Protein 2QAE (pdb70)

Solvent-accessible surface area: 34274 Å² total; per-residue (Å²): 111,84,5,44,0,0,0,8,9,0,11,19,5,0,12,0,0,0,0,8,0,18,43,52,65,28,92,2,0,0,1,14,98,108,37,23,0,0,5,43,8,6,28,40,18,25,0,2,7,18,9,2,7,45,3,0,41,17,37,32,24,2,62,57,36,4,64,87,8,0,1,60,36,3,128,52,1,80,31,50,23,66,95,2,17,97,14,18,95,124,9,15,128,37,19,10,38,31,6,72,126,12,4,148,107,25,168,11,56,47,31,102,1,68,5,22,1,54,72,21,77,17,0,85,3,65,12,103,111,57,116,108,63,93,4,106,9,120,58,0,0,0,11,30,19,14,58,40,46,80,24,121,93,3,76,44,56,75,161,12,0,0,2,15,55,8,0,7,61,19,103,138,45,4,164,42,1,6,0,8,9,0,27,62,70,0,0,6,4,0,0,0,1,10,16,20,60,5,125,4,19,0,2,21,136,17,107,50,2,7,65,116,18,4,106,43,0,4,96,33,1,35,41,10,0,47,137,42,9,158,8,129,44,39,50,63,8,86,8,58,14,24,77,56,71,54,112,25,0,30,0,74,1,64,82,198,128,98,84,33,93,0,37,4,0,0,2,18,68,34,54,97,3,46,19,40,49,4,21,3,122,121,21,113,7,38,77,41,187,174,15,21,0,96,21,26,111,99,3,68,10,65,34,105,43,0,29,0,0,4,29,0,4,59,64,44,58,77,54,17,6,2,7,8,18,0,0,18,3,0,0,5,28,27,33,72,94,122,7,142,19,54,65,51,5,18,0,42,15,5,17,0,45,5,7,2,0,11,1,28,78,5,28,65,78,1,130,191,95,66,49,52,50,81,59,0,82,2,22,0,81,20,3,14,38,0,43,2,15,21,38,61,63,19,19,0,0,0,0,0,32,120,75,90,29,127,7,25,0,1,2,0,0,0,36,28,0,0,7,4,1,2,5,1,0,1,2,33,60,70,35,0,21,0,62,55,2,3,112,0,7,4,3,22,2,0,5,1,8,0,4,9,4,0,0,6,31,6,54,41,127,11,1,29,110,110,82,5,43,0,0,0,9,10,0,10,18,5,0,12,0,0,0,0,8,0,19,45,52,64,28,94,2,0,0,2,14,98,107,35,25,0,0,4,45,7,5,29,40,18,24,0,2,7,18,9,2,7,48,3,0,41,17,39,30,24,2,63,59,36,4,65,87,10,0,1,60,36,3,129,51,1,80,30,50,23,67,96,2,16,98,15,17,94,124,8,14,125,37,22,10,39,31,6,70,125,11,4,151,107,25,168,11,57,47,32,102,1,68,5,21,2,55,72,19,77,17,0,85,4,66,12,102,111,56,116,106,63,93,3,105,10,120,58,0,0,0,10,31,20,14,57,41,46,80,23,121,93,3,76,43,56,74,162,12,0,0,2,15,55,8,0,8,61,20,102,138,44,4,165,43,1,5,0,7,10,0,27,62,69,0,0,5,5,0,0,1,1,10,16,22,58,6,124,3,19,0,2,20,139,17,108,52,3,7,66,117,19,4,106,43,0,4,96,32,0,34,42,10,0,49,134,41,8,158,7,133,45,40,51,62,7,86,9,59,15,25,76,54,73,56,110,24,0,31,0,74,1,64,82,200,126,98,83,34,93,2,36,3,0,0,2,19,69,35,53,96,4,46,21,38,50,3,21,3,121,123,21,112,7,38,77,41,186,176,17,21,0,95,21,27,112,100,4,68,11,65,33,104,44,0,28,0,0,3,29,0,4,62,64,44,60,77,54,16,6,2,7,9,17,0,0,18,2,0,0,6,28,28,33,71,93,125,7,142,20,55,65,50,7,19,0,41,15,4,16,0,45,5,6,2,0,11,2,29,76,5,27,65,78,2,130,190,96,67,49,52,51,79,57,1,82,2,23,0,82,20,3,15,36,0,43,2,15,22,38,59,66,19,17,0,0,0,0,0,32,120,75,91,28,128,7,26,0,1,3,0,0,0,35,27,0,0,7,4,1,1,6,1,0,1,1,32,62,71,36,0,20,0,63,57,1,3,112,0,8,4,2,22,2,0,6,2,9,0,4,8,4,0,0,6,32,6,54,40,126,10,1,28,111

Secondary structure (DSSP, 8-state):
--EEEEEE--SHHHHHHHHHHHHTT--EEEEESSSSSSHHHHHHSHHHHHHHHHHHHHHHHHHHTHHHHTEE-GGG-EE-HHHHHHHHHHHHHHHHHHHHHHHHHHT-EEEEEEEEEEETTEEEEEETTS-EEEEEEEEEEE---EEEPPBTTB---SSSEE-HHHHHT-SS--SEEEEE--SHHHHHHHHHHHHTT-EEEEE-SSSSSSTTS-HHHHHHHHHHIIIII--EEE-S-EEEEEEE-SSSEEEEEE--EEEEEESEEEE-S-EEE--TTS-HHHHT--B-TTSPBP--TTSB-SSTTEEE-GGGBSSS-S-HHHHHHHHHHHHHHHTT------TTS--EEE-SSSEEEEEE--HHHHHHTT--EEEEEEEGGG-HHHHHTT----EEEEEEETTT-BEEEEEEEETTHHHHHHHHHHHHHTT-BHHHHHTS---SS-THHHHHHHHHHHHS--S--/--EEEEEE--SHHHHHHHHHHHHTT--EEEEESSSSSSHHHHHHSHHHHHHHHHHHHHHHHHHHTHHHHTEE-GGG-EE-HHHHHHHHHHHHHHHHHHHHHHHHHHT-EEEEEEEEEEETTEEEEEETTS-EEEEEEEEEEE---EEEPPBTTB---SSSEE-HHHHHT-SS--SEEEEE--SHHHHHHHHHHHHTT-EEEEE-SSSSSSTTS-HHHHHHHHHHIIIII--EEE-S-EEEEEEE-SSSEEEEEE--EEEEEESEEEE-S-EEE--TTS-HHHHT--B-TTSPBP--TTSB-SSTTEEE-GGGBSSS-S-HHHHHHHHHHHHHHHTT------TTS--EEE-SSSEEEEEE--HHHHHHTT--EEEEEEEGGG-HHHHHTT----EEEEEEETTT-BEEEEEEEETTHHHHHHHHHHHHHTT-BHHHHHTS---SS-THHHHHHHHHHHHS--S--

CATH classification: 3.50.50.60 (+2 more: 3.50.50.60, 3.30.390.30)

Structure (mmCIF, N/CA/C/O backbone):
data_2QAE
#
_entry.id   2QAE
#
_cell.length_a   60.7
_cell.length_b   104.9
_cell.length_c   147.4
_cell.angle_alpha   90
_cell.angle_beta   90
_cell.angle_gamma   90
#
_symmetry.space_group_name_H-M   'P 21 21 21'
#
loop_
_entity.id
_entity.type
_entity.pdbx_description
1 polymer 'Dihydrolipoyl dehydrogenase'
2 non-polymer 'FLAVIN-ADENINE DINUCLEOTIDE'
3 water water
#
loop_
_atom_site.group_PDB
_atom_site.id
_atom_site.type_symbol
_atom_site.label_atom_id
_atom_site.label_alt_id
_atom_site.label_comp_id
_atom_site.label_asym_id
_atom_site.label_entity_id
_atom_site.label_seq_id
_atom_site.pdbx_PDB_ins_code
_atom_site.Cartn_x
_atom_site.Cartn_y
_atom_site.Cartn_z
_atom_site.occupancy
_atom_site.B_iso_or_equiv
_atom_site.auth_seq_id
_atom_site.auth_comp_id
_atom_site.auth_asym_id
_atom_site.auth_atom_id
_atom_site.pdbx_PDB_model_num
ATOM 1 N N . ASN A 1 1 ? -41.612 25.476 96.925 1.00 58.51 1 ASN A N 1
ATOM 2 C CA . ASN A 1 1 ? -42.561 24.564 96.202 1.00 56.19 1 ASN A CA 1
ATOM 3 C C . ASN A 1 1 ? -42.056 23.100 96.030 1.00 53.19 1 ASN A C 1
ATOM 4 O O . ASN A 1 1 ? -42.825 22.171 96.269 1.00 53.59 1 ASN A O 1
ATOM 9 N N . PRO A 1 2 ? -40.772 22.862 95.659 1.00 49.85 2 PRO A N 1
ATOM 10 C CA . PRO A 1 2 ? -39.608 23.704 95.340 1.00 46.39 2 PRO A CA 1
ATOM 11 C C . PRO A 1 2 ? -39.377 23.733 93.826 1.00 42.67 2 PRO A C 1
ATOM 12 O O . PRO A 1 2 ? -39.813 22.824 93.101 1.00 40.44 2 PRO A O 1
ATOM 16 N N . TYR A 1 3 ? -38.684 24.757 93.345 1.00 37.49 3 TYR A N 1
ATOM 17 C CA . TYR A 1 3 ? -38.428 24.854 91.909 1.00 34.11 3 TYR A CA 1
ATOM 18 C C . TYR A 1 3 ? -36.994 24.577 91.558 1.00 31.67 3 TYR A C 1
ATOM 19 O O . TYR A 1 3 ? -36.106 24.705 92.405 1.00 30.45 3 TYR A O 1
ATOM 28 N N . ASP A 1 4 ? -36.786 24.207 90.299 1.00 29.71 4 ASP A N 1
ATOM 29 C CA . ASP A 1 4 ? -35.451 23.986 89.775 1.00 29.81 4 ASP A CA 1
ATOM 30 C C . ASP A 1 4 ? -34.894 25.383 89.412 1.00 28.65 4 ASP A C 1
ATOM 31 O O . ASP A 1 4 ? -33.724 25.679 89.654 1.00 27.13 4 ASP A O 1
ATOM 36 N N . VAL A 1 5 ? -35.764 26.233 88.849 1.00 27.43 5 VAL A N 1
ATOM 37 C CA . VAL A 1 5 ? -35.332 27.571 88.418 1.00 26.05 5 VAL A CA 1
ATOM 38 C C . VAL A 1 5 ? -36.396 28.607 88.666 1.00 26.41 5 VAL A C 1
ATOM 39 O O . VAL A 1 5 ? -37.585 28.362 88.398 1.00 27.42 5 VAL A O 1
ATOM 43 N N . VAL A 1 6 ? -35.997 29.767 89.181 1.00 24.73 6 VAL A N 1
ATOM 44 C CA . VAL A 1 6 ? -36.957 30.843 89.349 1.00 24.26 6 VAL A CA 1
ATOM 45 C C . VAL A 1 6 ? -36.388 32.015 88.538 1.00 23.29 6 VAL A C 1
ATOM 46 O O . VAL A 1 6 ? -35.228 32.360 88.674 1.00 24.82 6 VAL A O 1
ATOM 50 N N . VAL A 1 7 ? -37.213 32.594 87.682 1.00 21.37 7 VAL A N 1
ATOM 51 C CA . VAL A 1 7 ? -36.768 33.719 86.858 1.00 19.53 7 VAL A CA 1
ATOM 52 C C . VAL A 1 7 ? -37.488 34.953 87.352 1.00 18.96 7 VAL A C 1
ATOM 53 O O . VAL A 1 7 ? -38.729 34.940 87.445 1.00 19.44 7 VAL A O 1
ATOM 57 N N . ILE A 1 8 ? -36.737 36.009 87.692 1.00 18.38 8 ILE A N 1
ATOM 58 C CA . ILE A 1 8 ? -37.358 37.247 88.158 1.00 18.71 8 ILE A CA 1
ATOM 59 C C . ILE A 1 8 ? -37.325 38.245 86.996 1.00 19.42 8 ILE A C 1
ATOM 60 O O . ILE A 1 8 ? -36.264 38.705 86.581 1.00 18.56 8 ILE A O 1
ATOM 65 N N . GLY A 1 9 ? -38.503 38.510 86.426 1.00 19.81 9 GLY A N 1
ATOM 66 C CA . GLY A 1 9 ? -38.608 39.417 85.291 1.00 18.89 9 GLY A CA 1
ATOM 67 C C . GLY A 1 9 ? -39.187 38.660 84.123 1.00 19.37 9 GLY A C 1
ATOM 68 O O . GLY A 1 9 ? -38.742 37.569 83.802 1.00 19.54 9 GLY A O 1
ATOM 69 N N . GLY A 1 10 ? -40.213 39.219 83.485 1.00 20.11 10 GLY A N 1
ATOM 70 C CA . GLY A 1 10 ? -40.840 38.533 82.365 1.00 18.56 10 GLY A CA 1
ATOM 71 C C . GLY A 1 10 ? -40.635 39.186 81.012 1.00 18.65 10 GLY A C 1
ATOM 72 O O . GLY A 1 10 ? -41.478 39.023 80.111 1.00 19.28 10 GLY A O 1
ATOM 73 N N . GLY A 1 11 ? -39.549 39.959 80.866 1.00 18.48 11 GLY A N 1
ATOM 74 C CA . GLY A 1 11 ? -39.282 40.614 79.598 1.00 18.56 11 GLY A CA 1
ATOM 75 C C . GLY A 1 11 ? -38.677 39.608 78.627 1.00 20.54 11 GLY A C 1
ATOM 76 O O . GLY A 1 11 ? -38.682 38.400 78.926 1.00 24.12 11 GLY A O 1
ATOM 77 N N . PRO A 1 12 ? -38.180 40.040 77.461 1.00 20.04 12 PRO A N 1
ATOM 78 C CA . PRO A 1 12 ? -37.575 39.149 76.448 1.00 20.26 12 PRO A CA 1
ATOM 79 C C . PRO A 1 12 ? -36.560 38.174 77.065 1.00 21.29 12 PRO A C 1
ATOM 80 O O . PRO A 1 12 ? -36.454 36.993 76.665 1.00 19.84 12 PRO A O 1
ATOM 84 N N . GLY A 1 13 ? -35.788 38.688 78.006 1.00 19.35 13 GLY A N 1
ATOM 85 C CA . GLY A 1 13 ? -34.812 37.833 78.650 1.00 19.96 13 GLY A CA 1
ATOM 86 C C . GLY A 1 13 ? -35.496 36.777 79.515 1.00 20.66 13 GLY A C 1
ATOM 87 O O . GLY A 1 13 ? -35.341 35.584 79.273 1.00 20.43 13 GLY A O 1
ATOM 88 N N . GLY A 1 14 ? -36.272 37.214 80.500 1.00 19.67 14 GLY A N 1
ATOM 89 C CA . GLY A 1 14 ? -36.921 36.248 81.390 1.00 20.66 14 GLY A CA 1
ATOM 90 C C . GLY A 1 14 ? -37.974 35.323 80.811 1.00 21.12 14 GLY A C 1
ATOM 91 O O . GLY A 1 14 ? -38.010 34.099 81.137 1.00 23.11 14 GLY A O 1
ATOM 92 N N . TYR A 1 15 ? -38.867 35.843 79.961 1.00 20.24 15 TYR A N 1
ATOM 93 C CA . TYR A 1 15 ? -39.907 34.949 79.459 1.00 20.98 15 TYR A CA 1
ATOM 94 C C . TYR A 1 15 ? -39.302 33.901 78.519 1.00 22.71 15 TYR A C 1
ATOM 95 O O . TYR A 1 15 ? -39.747 32.747 78.511 1.00 22.81 15 TYR A O 1
ATOM 104 N N . VAL A 1 16 ? -38.242 34.250 77.778 1.00 22.12 16 VAL A N 1
ATOM 105 C CA . VAL A 1 16 ? -37.603 33.241 76.912 1.00 21.32 16 VAL A CA 1
ATOM 106 C C . VAL A 1 16 ? -36.782 32.249 77.756 1.00 23.91 16 VAL A C 1
ATOM 107 O O . VAL A 1 16 ? -36.714 31.019 77.462 1.00 23.33 16 VAL A O 1
ATOM 111 N N . ALA A 1 17 ? -36.109 32.758 78.788 1.00 21.91 17 ALA A N 1
ATOM 112 C CA . ALA A 1 17 ? -35.321 31.845 79.631 1.00 22.07 17 ALA A CA 1
ATOM 113 C C . ALA A 1 17 ? -36.294 30.841 80.302 1.00 22.86 17 ALA A C 1
ATOM 114 O O . ALA A 1 17 ? -35.949 29.656 80.462 1.00 22.84 17 ALA A O 1
ATOM 116 N N . SER A 1 18 ? -37.480 31.328 80.702 1.00 20.94 18 SER A N 1
ATOM 117 C CA . SER A 1 18 ? -38.505 30.523 81.369 1.00 22.71 18 SER A CA 1
ATOM 118 C C . SER A 1 18 ? -39.043 29.406 80.474 1.00 24.36 18 SER A C 1
ATOM 119 O O . SER A 1 18 ? -39.161 28.253 80.906 1.00 24.47 18 SER A O 1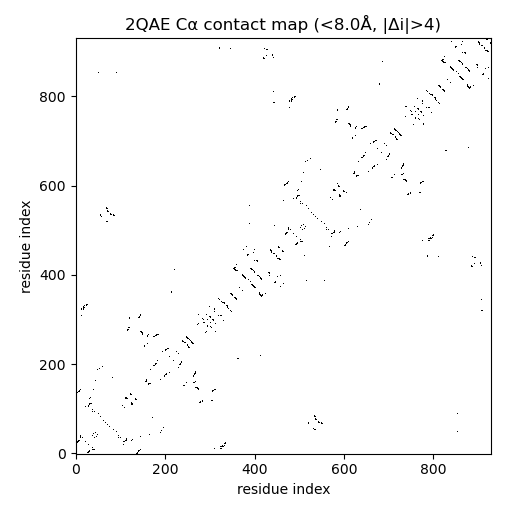
ATOM 122 N N . ILE A 1 19 ? -39.372 29.757 79.231 1.00 23.04 19 ILE A N 1
ATOM 123 C CA . ILE A 1 19 ? -39.877 28.779 78.303 1.00 22.29 19 ILE A CA 1
ATOM 124 C C . ILE A 1 19 ? -38.817 27.772 77.954 1.00 23.70 19 ILE A C 1
ATOM 125 O O . ILE A 1 19 ? -39.099 26.540 77.924 1.00 26.85 19 ILE A O 1
ATOM 130 N N . LYS A 1 20 ? -37.603 28.240 77.684 1.00 22.93 20 LYS A N 1
ATOM 131 C CA . LYS A 1 20 ? -36.546 27.326 77.311 1.00 24.61 20 LYS A CA 1
ATOM 132 C C . LYS A 1 20 ? -36.191 26.346 78.452 1.00 26.43 20 LYS A C 1
ATOM 133 O O . LYS A 1 20 ? -35.982 25.147 78.197 1.00 26.06 20 LYS A O 1
ATOM 139 N N . ALA A 1 21 ? -36.120 26.857 79.691 1.00 25.47 21 ALA A N 1
ATOM 140 C CA . ALA A 1 21 ? -35.791 26.023 80.866 1.00 26.35 21 ALA A CA 1
ATOM 141 C C . ALA A 1 21 ? -36.881 24.938 81.026 1.00 26.21 21 ALA A C 1
ATOM 142 O O . ALA A 1 21 ? -36.579 23.774 81.291 1.00 28.50 21 ALA A O 1
ATOM 144 N N . ALA A 1 22 ? -38.137 25.341 80.888 1.00 26.86 22 ALA A N 1
ATOM 145 C CA . ALA A 1 22 ? -39.269 24.429 80.994 1.00 27.89 22 ALA A CA 1
ATOM 146 C C . ALA A 1 22 ? -39.213 23.346 79.910 1.00 31.67 22 ALA A C 1
ATOM 147 O O . ALA A 1 22 ? -39.506 22.166 80.189 1.00 29.22 22 ALA A O 1
ATOM 149 N N . GLN A 1 23 ? -38.831 23.747 78.693 1.00 30.28 23 GLN A N 1
ATOM 150 C CA . GLN A 1 23 ? -38.751 22.834 77.576 1.00 31.56 23 GLN A CA 1
ATOM 151 C C . GLN A 1 23 ? -37.637 21.831 77.842 1.00 32.59 23 GLN A C 1
ATOM 152 O O . GLN A 1 23 ? -37.767 20.670 77.472 1.00 31.50 23 GLN A O 1
ATOM 158 N N . LEU A 1 24 ? -36.550 22.284 78.479 1.00 33.11 24 LEU A N 1
ATOM 159 C CA . LEU A 1 24 ? -35.416 21.420 78.782 1.00 33.47 24 LEU A CA 1
ATOM 160 C C . LEU A 1 24 ? -35.687 20.481 79.969 1.00 34.92 24 LEU A C 1
ATOM 161 O O . LEU A 1 24 ? -34.814 19.722 80.377 1.00 36.40 24 LEU A O 1
ATOM 166 N N . GLY A 1 25 ? -36.893 20.537 80.520 1.00 35.34 25 GLY A N 1
ATOM 167 C CA . GLY A 1 25 ? -37.238 19.685 81.634 1.00 35.23 25 GLY A CA 1
ATOM 168 C C . GLY A 1 25 ? -37.207 20.259 83.043 1.00 35.88 25 GLY A C 1
ATOM 169 O O . GLY A 1 25 ? -37.570 19.554 83.973 1.00 35.85 25 GLY A O 1
ATOM 170 N N . MET A 1 26 ? -36.791 21.507 83.224 1.00 35.20 26 MET A N 1
ATOM 171 C CA . MET A 1 26 ? -36.728 22.079 84.568 1.00 36.32 26 MET A CA 1
ATOM 172 C C . MET A 1 26 ? -38.049 22.658 85.086 1.00 34.99 26 MET A C 1
ATOM 173 O O . MET A 1 26 ? -38.815 23.271 84.345 1.00 33.96 26 MET A O 1
ATOM 178 N N . LYS A 1 27 ? -38.317 22.419 86.365 1.00 33.91 27 LYS A N 1
ATOM 179 C CA . LYS A 1 27 ? -39.521 22.924 86.989 1.00 33.58 27 LYS A CA 1
ATOM 180 C C . LYS A 1 27 ? -39.238 24.421 87.186 1.00 31.31 27 LYS A C 1
ATOM 181 O O . LYS A 1 27 ? -38.464 24.819 88.051 1.00 28.63 27 LYS A O 1
ATOM 187 N N . THR A 1 28 ? -39.957 25.224 86.409 1.00 29.40 28 THR A N 1
ATOM 188 C CA . THR A 1 28 ? -39.707 26.653 86.308 1.00 27.17 28 THR A CA 1
ATOM 189 C C . THR A 1 28 ? -40.819 27.578 86.717 1.00 25.79 28 THR A C 1
ATOM 190 O O . THR A 1 28 ? -42.004 27.320 86.444 1.00 25.27 28 THR A O 1
ATOM 194 N N . ALA A 1 29 ? -40.435 28.671 87.361 1.00 23.02 29 ALA A N 1
ATOM 195 C CA . ALA A 1 29 ? -41.397 29.686 87.746 1.00 22.42 29 ALA A CA 1
ATOM 196 C C . ALA A 1 29 ? -40.831 31.042 87.266 1.00 22.15 29 ALA A C 1
ATOM 197 O O . ALA A 1 29 ? -39.614 31.246 87.208 1.00 23.15 29 ALA A O 1
ATOM 199 N N . CYS A 1 30 ? -41.738 31.949 86.929 1.00 21.93 30 CYS A N 1
ATOM 200 C CA . CYS A 1 30 ? -41.351 33.277 86.478 1.00 22.43 30 CYS A CA 1
ATOM 201 C C . CYS A 1 30 ? -42.129 34.273 87.321 1.00 21.60 30 CYS A C 1
ATOM 202 O O . CYS A 1 30 ? -43.348 34.161 87.470 1.00 24.20 30 CYS A O 1
ATOM 205 N N . VAL A 1 31 ? -41.421 35.229 87.910 1.00 20.75 31 VAL A N 1
ATOM 206 C CA . VAL A 1 31 ? -42.055 36.248 88.767 1.00 20.21 31 VAL A CA 1
ATOM 207 C C . VAL A 1 31 ? -42.003 37.613 88.018 1.00 20.59 31 VAL A C 1
ATOM 208 O O . VAL A 1 31 ? -40.907 38.090 87.622 1.00 19.45 31 VAL A O 1
ATOM 212 N N . GLU A 1 32 ? -43.152 38.250 87.859 1.00 20.03 32 GLU A N 1
ATOM 213 C CA . GLU A 1 32 ? -43.216 39.533 87.126 1.00 20.32 32 GLU A CA 1
ATOM 214 C C . GLU A 1 32 ? -44.228 40.422 87.826 1.00 20.30 32 GLU A C 1
ATOM 215 O O . GLU A 1 32 ? -45.335 40.002 88.093 1.00 20.87 32 GLU A O 1
ATOM 221 N N . LYS A 1 33 ? -43.821 41.648 88.117 1.00 21.35 33 LYS A N 1
ATOM 222 C CA . LYS A 1 33 ? -44.624 42.600 88.855 1.00 24.03 33 LYS A CA 1
ATOM 223 C C . LYS A 1 33 ? -45.563 43.511 88.093 1.00 25.29 33 LYS A C 1
ATOM 224 O O . LYS A 1 33 ? -46.498 44.033 88.671 1.00 22.89 33 LYS A O 1
ATOM 230 N N . ARG A 1 34 ? -45.319 43.681 86.800 1.00 26.83 34 ARG A N 1
ATOM 231 C CA . ARG A 1 34 ? -46.100 44.576 85.938 1.00 27.35 34 ARG A CA 1
ATOM 232 C C . ARG A 1 34 ? -47.583 44.292 85.730 1.00 28.07 34 ARG A C 1
ATOM 233 O O . ARG A 1 34 ? -48.380 45.201 85.535 1.00 30.02 34 ARG A O 1
ATOM 241 N N . GLY A 1 35 ? -47.977 43.037 85.733 1.00 27.03 35 GLY A N 1
ATOM 242 C CA . GLY A 1 35 ? -49.376 42.761 85.475 1.00 27.30 35 GLY A CA 1
ATOM 243 C C . GLY A 1 35 ? -49.537 42.183 84.066 1.00 27.90 35 GLY A C 1
ATOM 244 O O . GLY A 1 35 ? -50.650 41.808 83.643 1.00 28.66 35 GLY A O 1
ATOM 245 N N . ALA A 1 36 ? -48.430 42.122 83.321 1.00 23.46 36 ALA A N 1
ATOM 246 C CA . ALA A 1 36 ? -48.466 41.566 81.968 1.00 24.62 36 ALA A CA 1
ATOM 247 C C . ALA A 1 36 ? -47.069 41.076 81.662 1.00 23.97 36 ALA A C 1
ATOM 248 O O . ALA A 1 36 ? -46.090 41.623 82.196 1.00 23.68 36 ALA A O 1
ATOM 250 N N . LEU A 1 37 ? -46.958 40.068 80.812 1.00 22.02 37 LEU A N 1
ATOM 251 C CA . LEU A 1 37 ? -45.647 39.556 80.440 1.00 22.93 37 LEU A CA 1
ATOM 252 C C . LEU A 1 37 ? -45.104 40.349 79.238 1.00 22.20 37 LEU A C 1
ATOM 253 O O . LEU A 1 37 ? -45.837 41.131 78.652 1.00 21.92 37 LEU A O 1
ATOM 258 N N . GLY A 1 38 ? -43.830 40.135 78.879 1.00 21.28 38 GLY A N 1
ATOM 259 C CA . GLY A 1 38 ? -43.289 40.839 77.714 1.00 19.78 38 GLY A CA 1
ATOM 260 C C . GLY A 1 38 ? -42.313 41.938 78.059 1.00 18.94 38 GLY A C 1
ATOM 261 O O . GLY A 1 38 ? -41.609 42.425 77.184 1.00 19.74 38 GLY A O 1
ATOM 262 N N . GLY A 1 39 ? -42.298 42.336 79.320 1.00 16.21 39 GLY A N 1
ATOM 263 C CA . GLY A 1 39 ? -41.371 43.354 79.816 1.00 17.80 39 GLY A CA 1
ATOM 264 C C . GLY A 1 39 ? -41.473 44.692 79.124 1.00 18.21 39 GLY A C 1
ATOM 265 O O . GLY A 1 39 ? -42.531 45.061 78.621 1.00 17.67 39 GLY A O 1
ATOM 266 N N . THR A 1 40 ? -40.355 45.408 79.101 1.00 19.90 40 THR A N 1
ATOM 267 C CA . THR A 1 40 ? -40.309 46.711 78.478 1.00 19.81 40 THR A CA 1
ATOM 268 C C . THR A 1 40 ? -40.620 46.638 76.974 1.00 20.06 40 THR A C 1
ATOM 269 O O . THR A 1 40 ? -41.403 47.435 76.430 1.00 19.73 40 THR A O 1
ATOM 273 N N . CYS A 1 41 ? -39.994 45.665 76.334 1.00 17.80 41 CYS A N 1
ATOM 274 C CA . CYS A 1 41 ? -40.085 45.487 74.884 1.00 18.27 41 CYS A CA 1
ATOM 275 C C . CYS A 1 41 ? -41.512 45.358 74.349 1.00 19.57 41 CYS A C 1
ATOM 276 O O . CYS A 1 41 ? -41.945 46.122 73.471 1.00 18.54 41 CYS A O 1
ATOM 279 N N . LEU A 1 42 ? -42.263 44.382 74.864 1.00 19.59 42 LEU A N 1
ATOM 280 C CA . LEU A 1 42 ? -43.646 44.188 74.370 1.00 18.88 42 LEU A CA 1
ATOM 281 C C . LEU A 1 42 ? -44.631 45.242 74.806 1.00 19.02 42 LEU A C 1
ATOM 282 O O . LEU A 1 42 ? -45.522 45.627 74.028 1.00 19.20 42 LEU A O 1
ATOM 287 N N . ASN A 1 43 ? -44.465 45.720 76.040 1.00 18.45 43 ASN A N 1
ATOM 288 C CA . ASN A 1 43 ? -45.417 46.658 76.609 1.00 18.12 43 ASN A CA 1
ATOM 289 C C . ASN A 1 43 ? -45.225 48.132 76.363 1.00 18.90 43 ASN A C 1
ATOM 290 O O . ASN A 1 43 ? -46.200 48.797 76.073 1.00 20.64 43 ASN A O 1
ATOM 295 N N . VAL A 1 44 ? -43.999 48.641 76.451 1.00 19.53 44 VAL A N 1
ATOM 296 C CA . VAL A 1 44 ? -43.768 50.092 76.306 1.00 19.01 44 VAL A CA 1
ATOM 297 C C . VAL A 1 44 ? -42.480 50.361 75.528 1.00 20.07 44 VAL A C 1
ATOM 298 O O . VAL A 1 44 ? -41.862 51.413 75.696 1.00 21.06 44 VAL A O 1
ATOM 302 N N . GLY A 1 45 ? -42.072 49.394 74.686 1.00 18.35 45 GLY A N 1
ATOM 303 C CA . GLY A 1 45 ? -40.812 49.533 73.970 1.00 18.22 45 GLY A CA 1
ATOM 304 C C . GLY A 1 45 ? -40.896 49.165 72.487 1.00 19.29 45 GLY A C 1
ATOM 305 O O . GLY A 1 45 ? -41.526 49.873 71.686 1.00 16.96 45 GLY A O 1
ATOM 306 N N . CYS A 1 46 ? -40.259 48.035 72.151 1.00 18.21 46 CYS A N 1
ATOM 307 C CA . CYS A 1 46 ? -40.202 47.538 70.783 1.00 19.05 46 CYS A CA 1
ATOM 308 C C . CYS A 1 46 ? -41.517 47.545 70.017 1.00 18.16 46 CYS A C 1
ATOM 309 O O . CYS A 1 46 ? -41.594 48.079 68.912 1.00 18.34 46 CYS A O 1
ATOM 312 N N . ILE A 1 47 ? -42.523 46.876 70.579 1.00 17.19 47 ILE A N 1
ATOM 313 C CA . ILE A 1 47 ? -43.773 46.712 69.870 1.00 16.96 47 ILE A CA 1
ATOM 314 C C . ILE A 1 47 ? -44.590 47.971 69.645 1.00 16.09 47 ILE A C 1
ATOM 315 O O . ILE A 1 47 ? -44.946 48.254 68.506 1.00 17.00 47 ILE A O 1
ATOM 320 N N . PRO A 1 48 ? -44.915 48.706 70.709 1.00 17.88 48 PRO A N 1
ATOM 321 C CA . PRO A 1 48 ? -45.708 49.913 70.440 1.00 18.80 48 PRO A CA 1
ATOM 322 C C . PRO A 1 48 ? -44.978 50.921 69.565 1.00 18.89 48 PRO A C 1
ATOM 323 O O . PRO A 1 48 ? -45.613 51.614 68.767 1.00 18.85 48 PRO A O 1
ATOM 327 N N . SER A 1 49 ? -43.659 51.012 69.702 1.00 18.92 49 SER A N 1
ATOM 328 C CA . SER A 1 49 ? -42.924 51.965 68.864 1.00 18.30 49 SER A CA 1
ATOM 329 C C . SER A 1 49 ? -42.958 51.543 67.364 1.00 18.28 49 SER A C 1
ATOM 330 O O . SER A 1 49 ? -43.217 52.371 66.481 1.00 16.91 49 SER A O 1
ATOM 333 N N . LYS A 1 50 ? -42.714 50.271 67.064 1.00 16.49 50 LYS A N 1
ATOM 334 C CA . LYS A 1 50 ? -42.777 49.826 65.666 1.00 17.26 50 LYS A CA 1
ATOM 335 C C . LYS A 1 50 ? -44.228 49.920 65.128 1.00 15.82 50 LYS A C 1
ATOM 336 O O . LYS A 1 50 ? -44.415 50.195 63.934 1.00 15.13 50 LYS A O 1
ATOM 342 N N . ALA A 1 51 ? -45.234 49.729 65.991 1.00 16.80 51 ALA A N 1
ATOM 343 C CA . ALA A 1 51 ? -46.631 49.830 65.515 1.00 15.75 51 ALA A CA 1
ATOM 344 C C . ALA A 1 51 ? -46.910 51.293 65.087 1.00 17.11 51 ALA A C 1
ATOM 345 O O . ALA A 1 51 ? -47.560 51.536 64.052 1.00 16.51 51 ALA A O 1
ATOM 347 N N . LEU A 1 52 ? -46.470 52.256 65.891 1.00 15.89 52 LEU A N 1
ATOM 348 C CA . LEU A 1 52 ? -46.698 53.678 65.523 1.00 16.11 52 LEU A CA 1
ATOM 349 C C . LEU A 1 52 ? -45.830 54.133 64.339 1.00 18.02 52 LEU A C 1
ATOM 350 O O . LEU A 1 52 ? -46.224 54.985 63.506 1.00 17.65 52 LEU A O 1
ATOM 355 N N . LEU A 1 53 ? -44.610 53.613 64.271 1.00 16.27 53 LEU A N 1
ATOM 356 C CA . LEU A 1 53 ? -43.745 53.950 63.160 1.00 16.98 53 LEU A CA 1
ATOM 357 C C . LEU A 1 53 ? -44.376 53.449 61.859 1.00 17.15 53 LEU A C 1
ATOM 358 O O . LEU A 1 53 ? -44.307 54.144 60.846 1.00 16.26 53 LEU A O 1
ATOM 363 N N . HIS A 1 54 ? -44.991 52.262 61.895 1.00 16.89 54 HIS A N 1
ATOM 364 C CA . HIS A 1 54 ? -45.666 51.734 60.701 1.00 18.45 54 HIS A CA 1
ATOM 365 C C . HIS A 1 54 ? -46.881 52.575 60.257 1.00 19.66 54 HIS A C 1
ATOM 366 O O . HIS A 1 54 ? -46.954 52.983 59.086 1.00 21.32 54 HIS A O 1
ATOM 373 N N . ALA A 1 55 ? -47.797 52.867 61.182 1.00 18.41 55 ALA A N 1
ATOM 374 C CA . ALA A 1 55 ? -48.984 53.661 60.874 1.00 20.22 55 ALA A CA 1
ATOM 375 C C . ALA A 1 55 ? -48.567 55.064 60.380 1.00 18.81 55 ALA A C 1
ATOM 376 O O . ALA A 1 55 ? -49.096 55.575 59.374 1.00 19.20 55 ALA A O 1
ATOM 378 N N . THR A 1 56 ? -47.590 55.668 61.044 1.00 19.25 56 THR A N 1
ATOM 379 C CA . THR A 1 56 ? -47.192 57.021 60.614 1.00 19.11 56 THR A CA 1
ATOM 380 C C . THR A 1 56 ? -46.425 56.999 59.295 1.00 19.42 56 THR A C 1
ATOM 381 O O . THR A 1 56 ? -46.438 57.973 58.529 1.00 18.34 56 THR A O 1
ATOM 385 N N . HIS A 1 57 ? -45.743 55.897 59.010 1.00 18.40 57 HIS A N 1
ATOM 386 C CA . HIS A 1 57 ? -45.058 55.826 57.720 1.00 19.59 57 HIS A CA 1
ATOM 387 C C . HIS A 1 57 ? -46.108 55.770 56.592 1.00 19.24 57 HIS A C 1
ATOM 388 O O . HIS A 1 57 ? -45.930 56.388 55.530 1.00 20.14 57 HIS A O 1
ATOM 395 N N . LEU A 1 58 ? -47.194 55.038 56.805 1.00 18.51 58 LEU A N 1
ATOM 396 C CA . LEU A 1 58 ? -48.238 54.953 55.775 1.00 20.41 58 LEU A CA 1
ATOM 397 C C . LEU A 1 58 ? -48.804 56.371 55.552 1.00 21.07 58 LEU A C 1
ATOM 398 O O . LEU A 1 58 ? -49.045 56.812 54.428 1.00 22.66 58 LEU A O 1
ATOM 403 N N . TYR A 1 59 ? -49.015 57.077 56.644 1.00 21.36 59 TYR A N 1
ATOM 404 C CA . TYR A 1 59 ? -49.572 58.430 56.580 1.00 21.24 59 TYR A CA 1
ATOM 405 C C . TYR A 1 59 ? -48.641 59.367 55.793 1.00 21.68 59 TYR A C 1
ATOM 406 O O . TYR A 1 59 ? -49.097 60.106 54.909 1.00 22.91 59 TYR A O 1
ATOM 415 N N . HIS A 1 60 ? -47.345 59.337 56.107 1.00 19.72 60 HIS A N 1
ATOM 416 C CA . HIS A 1 60 ? -46.370 60.176 55.442 1.00 20.87 60 HIS A CA 1
ATOM 417 C C . HIS A 1 60 ? -46.310 59.872 53.915 1.00 21.49 60 HIS A C 1
ATOM 418 O O . HIS A 1 60 ? -46.289 60.769 53.076 1.00 20.89 60 HIS A O 1
ATOM 425 N N . ASP A 1 61 ? -46.278 58.600 53.565 1.00 23.37 61 ASP A N 1
ATOM 426 C CA . ASP A 1 61 ? -46.226 58.211 52.173 1.00 24.94 61 ASP A CA 1
ATOM 427 C C . ASP A 1 61 ? -47.453 58.742 51.418 1.00 24.45 61 ASP A C 1
ATOM 428 O O . ASP A 1 61 ? -47.328 59.188 50.290 1.00 23.04 61 ASP A O 1
ATOM 433 N N . ALA A 1 62 ? -48.626 58.646 52.039 1.00 24.15 62 ALA A N 1
ATOM 434 C CA . ALA A 1 62 ? -49.871 59.110 51.419 1.00 25.86 62 ALA A CA 1
ATOM 435 C C . ALA A 1 62 ? -49.763 60.586 51.081 1.00 27.43 62 ALA A C 1
ATOM 436 O O . ALA A 1 62 ? -50.206 61.016 50.015 1.00 29.60 62 ALA A O 1
ATOM 438 N N . HIS A 1 63 ? -49.148 61.353 51.969 1.00 27.51 63 HIS A N 1
ATOM 439 C CA . HIS A 1 63 ? -49.021 62.777 51.734 1.00 28.50 63 HIS A CA 1
ATOM 440 C C . HIS A 1 63 ? -47.840 63.184 50.882 1.00 28.96 63 HIS A C 1
ATOM 441 O O . HIS A 1 63 ? -47.937 64.109 50.066 1.00 29.06 63 HIS A O 1
ATOM 448 N N . ALA A 1 64 ? -46.728 62.481 51.037 1.00 27.03 64 ALA A N 1
ATOM 449 C CA . ALA A 1 64 ? -45.527 62.876 50.353 1.00 26.08 64 ALA A CA 1
ATOM 450 C C . ALA A 1 64 ? -45.223 62.158 49.047 1.00 27.06 64 ALA A C 1
ATOM 451 O O . ALA A 1 64 ? -44.695 62.750 48.117 1.00 27.18 64 ALA A O 1
ATOM 453 N N . ASN A 1 65 ? -45.577 60.884 48.965 1.00 25.09 65 ASN A N 1
ATOM 454 C CA . ASN A 1 65 ? -45.170 60.110 47.806 1.00 26.29 65 ASN A CA 1
ATOM 455 C C . ASN A 1 65 ? -46.242 59.543 46.898 1.00 24.56 65 ASN A C 1
ATOM 456 O O . ASN A 1 65 ? -45.953 59.166 45.759 1.00 26.64 65 ASN A O 1
ATOM 461 N N . PHE A 1 66 ? -47.463 59.470 47.374 1.00 22.79 66 PHE A N 1
ATOM 462 C CA . PHE A 1 66 ? -48.504 58.899 46.527 1.00 23.72 66 PHE A CA 1
ATOM 463 C C . PHE A 1 66 ? -48.588 59.467 45.097 1.00 25.06 66 PHE A C 1
ATOM 464 O O . PHE A 1 66 ? -48.694 58.706 44.113 1.00 23.14 66 PHE A O 1
ATOM 472 N N . ALA A 1 67 ? -48.554 60.788 44.976 1.00 25.55 67 ALA A N 1
ATOM 473 C CA . ALA A 1 67 ? -48.694 61.408 43.647 1.00 26.64 67 ALA A CA 1
ATOM 474 C C . ALA A 1 67 ? -47.651 60.935 42.623 1.00 28.23 67 ALA A C 1
ATOM 475 O O . ALA A 1 67 ? -47.979 60.780 41.442 1.00 27.06 67 ALA A O 1
ATOM 477 N N . ARG A 1 68 ? -46.417 60.709 43.062 1.00 29.61 68 ARG A N 1
ATOM 478 C CA . ARG A 1 68 ? -45.360 60.253 42.151 1.00 32.66 68 ARG A CA 1
ATOM 479 C C . ARG A 1 68 ? -45.704 58.938 41.432 1.00 29.30 68 ARG A C 1
ATOM 480 O O . ARG A 1 68 ? -45.321 58.734 40.285 1.00 26.66 68 ARG A O 1
ATOM 488 N N . TYR A 1 69 ? -46.416 58.054 42.115 1.00 25.19 69 TYR A N 1
ATOM 489 C CA . TYR A 1 69 ? -46.787 56.769 41.543 1.00 24.93 69 TYR A CA 1
ATOM 490 C C . TYR A 1 69 ? -48.082 56.773 40.751 1.00 25.11 69 TYR A C 1
ATOM 491 O O . TYR A 1 69 ? -48.420 55.757 40.156 1.00 24.77 69 TYR A O 1
ATOM 500 N N . GLY A 1 70 ? -48.817 57.895 40.800 1.00 25.55 70 GLY A N 1
ATOM 501 C CA . GLY A 1 70 ? -50.077 58.035 40.085 1.00 25.83 70 GLY A CA 1
ATOM 502 C C . GLY A 1 70 ? -51.301 57.981 40.994 1.00 26.64 70 GLY A C 1
ATOM 503 O O . GLY A 1 70 ? -52.436 57.957 40.509 1.00 26.16 70 GLY A O 1
ATOM 504 N N . LEU A 1 71 ? -51.085 57.924 42.309 1.00 25.74 71 LEU A N 1
ATOM 505 C CA . LEU A 1 71 ? -52.213 57.877 43.238 1.00 26.87 71 LEU A CA 1
ATOM 506 C C . LEU A 1 71 ? -52.619 59.294 43.598 1.00 28.08 71 LEU A C 1
ATOM 507 O O . LEU A 1 71 ? -51.791 60.083 44.077 1.00 28.58 71 LEU A O 1
ATOM 512 N N . MET A 1 72 ? -53.889 59.601 43.374 1.00 27.84 72 MET A N 1
ATOM 513 C CA . MET A 1 72 ? -54.408 60.933 43.668 1.00 30.42 72 MET A CA 1
ATOM 514 C C . MET A 1 72 ? -55.244 60.896 44.936 1.00 29.40 72 MET A C 1
ATOM 515 O O . MET A 1 72 ? -55.852 59.871 45.258 1.00 29.99 72 MET A O 1
ATOM 520 N N . GLY A 1 73 ? -55.301 62.025 45.648 1.00 29.77 73 GLY A N 1
ATOM 521 C CA . GLY A 1 73 ? -56.133 62.083 46.832 1.00 30.50 73 GLY A CA 1
ATOM 522 C C . GLY A 1 73 ? -55.422 61.802 48.145 1.00 32.74 73 GLY A C 1
ATOM 523 O O . GLY A 1 73 ? -56.070 61.771 49.199 1.00 31.72 73 GLY A O 1
ATOM 524 N N . GLY A 1 74 ? -54.109 61.569 48.081 1.00 33.36 74 GLY A N 1
ATOM 525 C CA . GLY A 1 74 ? -53.340 61.289 49.279 1.00 34.44 74 GLY A CA 1
ATOM 526 C C . GLY A 1 74 ? -53.395 62.441 50.266 1.00 36.41 74 GLY A C 1
ATOM 527 O O . GLY A 1 74 ? -53.282 62.236 51.476 1.00 35.08 74 GLY A O 1
ATOM 528 N N . GLU A 1 75 ? -53.553 63.655 49.748 1.00 38.22 75 GLU A N 1
ATOM 529 C CA . GLU A 1 75 ? -53.649 64.845 50.587 1.00 42.45 75 GLU A CA 1
ATOM 530 C C . GLU A 1 75 ? -54.868 64.792 51.494 1.00 38.73 75 GLU A C 1
ATOM 531 O O . GLU A 1 75 ? -54.904 65.440 52.520 1.00 38.75 75 GLU A O 1
ATOM 537 N N . GLY A 1 76 ? -55.886 64.047 51.099 1.00 35.93 76 GLY A N 1
ATOM 538 C CA . GLY A 1 76 ? -57.098 63.971 51.898 1.00 33.57 76 GLY A CA 1
ATOM 539 C C . GLY A 1 76 ? -57.032 62.964 53.037 1.00 33.49 76 GLY A C 1
ATOM 540 O O . GLY A 1 76 ? -58.014 62.760 53.752 1.00 33.21 76 GLY A O 1
ATOM 541 N N . VAL A 1 77 ? -55.878 62.330 53.230 1.00 30.38 77 VAL A N 1
ATOM 542 C CA . VAL A 1 77 ? -55.812 61.330 54.276 1.00 29.50 77 VAL A CA 1
ATOM 543 C C . VAL A 1 77 ? -55.482 61.989 55.611 1.00 26.74 77 VAL A C 1
ATOM 544 O O . VAL A 1 77 ? -54.595 62.799 55.684 1.00 25.67 77 VAL A O 1
ATOM 548 N N . THR A 1 78 ? -56.235 61.656 56.655 1.00 27.22 78 THR A N 1
ATOM 549 C CA . THR A 1 78 ? -55.938 62.225 57.962 1.00 28.83 78 THR A CA 1
ATOM 550 C C . THR A 1 78 ? -55.749 61.074 58.930 1.00 28.02 78 THR A C 1
ATOM 551 O O . THR A 1 78 ? -56.198 59.959 58.667 1.00 26.71 78 THR A O 1
ATOM 555 N N . MET A 1 79 ? -55.101 61.360 60.051 1.00 27.16 79 MET A N 1
ATOM 556 C CA . MET A 1 79 ? -54.879 60.347 61.076 1.00 27.15 79 MET A CA 1
ATOM 557 C C . MET A 1 79 ? -55.770 60.639 62.288 1.00 28.78 79 MET A C 1
ATOM 558 O O . MET A 1 79 ? -55.696 61.742 62.825 1.00 27.11 79 MET A O 1
ATOM 563 N N . ASP A 1 80 ? -56.591 59.664 62.707 1.00 28.51 80 ASP A N 1
ATOM 564 C CA . ASP A 1 80 ? -57.425 59.820 63.912 1.00 29.11 80 ASP A CA 1
ATOM 565 C C . ASP A 1 80 ? -56.475 59.323 65.004 1.00 29.05 80 ASP A C 1
ATOM 566 O O . ASP A 1 80 ? -56.272 58.109 65.130 1.00 25.42 80 ASP A O 1
ATOM 571 N N . SER A 1 81 ? -55.868 60.228 65.775 1.00 29.91 81 SER A N 1
ATOM 572 C CA . SER A 1 81 ? -54.900 59.762 66.766 1.00 31.68 81 SER A CA 1
ATOM 573 C C . SER A 1 81 ? -55.461 58.784 67.820 1.00 31.80 81 SER A C 1
ATOM 574 O O . SER A 1 81 ? -54.741 57.915 68.301 1.00 31.81 81 SER A O 1
ATOM 577 N N . ALA A 1 82 ? -56.757 58.850 68.117 1.00 31.50 82 ALA A N 1
ATOM 578 C CA . ALA A 1 82 ? -57.354 57.931 69.081 1.00 29.30 82 ALA A CA 1
ATOM 579 C C . ALA A 1 82 ? -57.411 56.518 68.497 1.00 28.14 82 ALA A C 1
ATOM 580 O O . ALA A 1 82 ? -57.105 55.553 69.168 1.00 27.00 82 ALA A O 1
ATOM 582 N N . LYS A 1 83 ? -57.815 56.405 67.242 1.00 27.75 83 LYS A N 1
ATOM 583 C CA . LYS A 1 83 ? -57.895 55.100 66.581 1.00 28.20 83 LYS A CA 1
ATOM 584 C C . LYS A 1 83 ? -56.491 54.556 66.344 1.00 25.07 83 LYS A C 1
ATOM 585 O O . LYS A 1 83 ? -56.252 53.357 66.386 1.00 23.20 83 LYS A O 1
ATOM 591 N N . MET A 1 84 ? -55.554 55.450 66.093 1.00 23.93 84 MET A N 1
ATOM 592 C CA . MET A 1 84 ? -54.190 55.017 65.892 1.00 23.53 84 MET A CA 1
ATOM 593 C C . MET A 1 84 ? -53.686 54.340 67.195 1.00 24.58 84 MET A C 1
ATOM 594 O O . MET A 1 84 ? -53.115 53.238 67.147 1.00 24.16 84 MET A O 1
ATOM 599 N N . GLN A 1 85 ? -53.882 55.000 68.349 1.00 23.34 85 GLN A N 1
ATOM 600 C CA . GLN A 1 85 ? -53.459 54.444 69.622 1.00 23.35 85 GLN A CA 1
ATOM 601 C C . GLN A 1 85 ? -54.182 53.157 69.943 1.00 25.10 85 GLN A C 1
ATOM 602 O O . GLN A 1 85 ? -53.604 52.232 70.515 1.00 23.71 85 GLN A O 1
ATOM 608 N N . GLN A 1 86 ? -55.457 53.081 69.570 1.00 26.67 86 GLN A N 1
ATOM 609 C CA . GLN A 1 86 ? -56.239 51.887 69.821 1.00 28.93 86 GLN A CA 1
ATOM 610 C C . GLN A 1 86 ? -55.690 50.645 69.056 1.00 27.43 86 GLN A C 1
ATOM 611 O O . GLN A 1 86 ? -55.689 49.528 69.573 1.00 25.81 86 GLN A O 1
ATOM 617 N N . GLN A 1 87 ? -55.240 50.831 67.812 1.00 25.44 87 GLN A N 1
ATOM 618 C CA . GLN A 1 87 ? -54.678 49.704 67.047 1.00 23.90 87 GLN A CA 1
ATOM 619 C C . GLN A 1 87 ? -53.349 49.296 67.718 1.00 23.45 87 GLN A C 1
ATOM 620 O O . GLN A 1 87 ? -53.040 48.105 67.822 1.00 23.32 87 GLN A O 1
ATOM 626 N N . LYS A 1 88 ? -52.570 50.282 68.161 1.00 21.58 88 LYS A N 1
ATOM 627 C CA . LYS A 1 88 ? -51.304 50.007 68.795 1.00 21.98 88 LYS A CA 1
ATOM 628 C C . LYS A 1 88 ? -51.577 49.126 70.026 1.00 23.10 88 LYS A C 1
ATOM 629 O O . LYS A 1 88 ? -50.903 48.115 70.252 1.00 21.40 88 LYS A O 1
ATOM 635 N N . GLU A 1 89 ? -52.566 49.496 70.830 1.00 23.55 89 GLU A N 1
ATOM 636 C CA . GLU A 1 89 ? -52.873 48.705 72.029 1.00 25.12 89 GLU A CA 1
ATOM 637 C C . GLU A 1 89 ? -53.344 47.311 71.676 1.00 25.60 89 GLU A C 1
ATOM 638 O O . GLU A 1 89 ? -53.007 46.359 72.365 1.00 24.64 89 GLU A O 1
ATOM 644 N N . ARG A 1 90 ? -54.114 47.194 70.597 1.00 25.38 90 ARG A N 1
ATOM 645 C CA . ARG A 1 90 ? -54.607 45.900 70.133 1.00 28.15 90 ARG A CA 1
ATOM 646 C C . ARG A 1 90 ? -53.384 45.020 69.797 1.00 26.18 90 ARG A C 1
ATOM 647 O O . ARG A 1 90 ? -53.306 43.843 70.156 1.00 26.54 90 ARG A O 1
ATOM 655 N N . ALA A 1 91 ? -52.428 45.588 69.086 1.00 23.51 91 ALA A N 1
ATOM 656 C CA . ALA A 1 91 ? -51.269 44.814 68.725 1.00 24.07 91 ALA A CA 1
ATOM 657 C C . ALA A 1 91 ? -50.478 44.369 69.976 1.00 23.20 91 ALA A C 1
ATOM 658 O O . ALA A 1 91 ? -50.039 43.210 70.075 1.00 23.30 91 ALA A O 1
ATOM 660 N N . VAL A 1 92 ? -50.294 45.272 70.920 1.00 21.65 92 VAL A N 1
ATOM 661 C CA . VAL A 1 92 ? -49.576 44.953 72.146 1.00 23.19 92 VAL A CA 1
ATOM 662 C C . VAL A 1 92 ? -50.296 43.828 72.903 1.00 26.13 92 VAL A C 1
ATOM 663 O O . VAL A 1 92 ? -49.673 42.871 73.349 1.00 24.25 92 VAL A O 1
ATOM 667 N N . LYS A 1 93 ? -51.608 43.954 73.021 1.00 29.04 93 LYS A N 1
ATOM 668 C CA . LYS A 1 93 ? -52.442 42.976 73.725 1.00 33.30 93 LYS A CA 1
ATOM 669 C C . LYS A 1 93 ? -52.341 41.594 73.120 1.00 32.01 93 LYS A C 1
ATOM 670 O O . LYS A 1 93 ? -52.290 40.593 73.838 1.00 29.14 93 LYS A O 1
ATOM 676 N N . GLY A 1 94 ? -52.320 41.529 71.790 1.00 30.68 94 GLY A N 1
ATOM 677 C CA . GLY A 1 94 ? -52.222 40.225 71.137 1.00 28.43 94 GLY A CA 1
ATOM 678 C C . GLY A 1 94 ? -50.914 39.528 71.492 1.00 27.67 94 GLY A C 1
ATOM 679 O O . GLY A 1 94 ? -50.878 38.324 71.710 1.00 27.12 94 GLY A O 1
ATOM 680 N N . LEU A 1 95 ? -49.828 40.288 71.576 1.00 24.58 95 LEU A N 1
ATOM 681 C CA . LEU A 1 95 ? -48.538 39.712 71.890 1.00 25.13 95 LEU A CA 1
ATOM 682 C C . LEU A 1 95 ? -48.345 39.355 73.364 1.00 24.00 95 LEU A C 1
ATOM 683 O O . LEU A 1 95 ? -47.818 38.288 73.657 1.00 22.16 95 LEU A O 1
ATOM 688 N N . THR A 1 96 ? -48.785 40.211 74.283 1.00 23.28 96 THR A N 1
ATOM 689 C CA . THR A 1 96 ? -48.584 39.919 75.706 1.00 24.71 96 THR A CA 1
ATOM 690 C C . THR A 1 96 ? -49.503 38.736 76.122 1.00 26.06 96 THR A C 1
ATOM 691 O O . THR A 1 96 ? -49.090 37.896 76.899 1.00 24.97 96 THR A O 1
ATOM 695 N N . GLY A 1 97 ? -50.708 38.667 75.572 1.00 25.77 97 GLY A N 1
ATOM 696 C CA . GLY A 1 97 ? -51.591 37.562 75.884 1.00 29.01 97 GLY A CA 1
ATOM 697 C C . GLY A 1 97 ? -50.993 36.272 75.319 1.00 29.44 97 GLY A C 1
ATOM 698 O O . GLY A 1 97 ? -51.067 35.209 75.937 1.00 32.50 97 GLY A O 1
ATOM 699 N N . GLY A 1 98 ? -50.349 36.372 74.170 1.00 28.47 98 GLY A N 1
ATOM 700 C CA . GLY A 1 98 ? -49.719 35.218 73.562 1.00 25.54 98 GLY A CA 1
ATOM 701 C C . GLY A 1 98 ? -48.627 34.626 74.447 1.00 25.87 98 GLY A C 1
ATOM 702 O O . GLY A 1 98 ? -48.440 33.406 74.497 1.00 24.63 98 GLY A O 1
ATOM 703 N N . VAL A 1 99 ? -47.874 35.468 75.137 1.00 24.48 99 VAL A N 1
ATOM 704 C CA . VAL A 1 99 ? -46.834 34.949 76.003 1.00 25.05 99 VAL A CA 1
ATOM 705 C C . VAL A 1 99 ? -47.450 34.171 77.190 1.00 25.02 99 VAL A C 1
ATOM 706 O O . VAL A 1 99 ? -46.903 33.152 77.612 1.00 23.11 99 VAL A O 1
ATOM 710 N N . GLU A 1 100 ? -48.561 34.669 77.730 1.00 26.97 100 GLU A N 1
ATOM 711 C CA . GLU A 1 100 ? -49.209 33.950 78.824 1.00 30.20 100 GLU A CA 1
ATOM 712 C C . GLU A 1 100 ? -49.600 32.553 78.338 1.00 30.21 100 GLU A C 1
ATOM 713 O O . GLU A 1 100 ? -49.472 31.589 79.073 1.00 29.37 100 GLU A O 1
ATOM 719 N N . TYR A 1 101 ? -50.056 32.448 77.094 1.00 30.52 101 TYR A N 1
ATOM 720 C CA . TYR A 1 101 ? -50.435 31.146 76.566 1.00 32.56 101 TYR A CA 1
ATOM 721 C C . TYR A 1 101 ? -49.223 30.240 76.439 1.00 30.63 101 TYR A C 1
ATOM 722 O O . TYR A 1 101 ? -49.293 29.039 76.751 1.00 28.76 101 TYR A O 1
ATOM 731 N N . LEU A 1 102 ? -48.103 30.792 75.968 1.00 28.60 102 LEU A N 1
ATOM 732 C CA . LEU A 1 102 ? -46.893 29.988 75.839 1.00 27.61 102 LEU A CA 1
ATOM 733 C C . LEU A 1 102 ? -46.455 29.487 77.220 1.00 27.75 102 LEU A C 1
ATOM 734 O O . LEU A 1 102 ? -45.909 28.363 77.326 1.00 27.78 102 LEU A O 1
ATOM 739 N N . PHE A 1 103 ? -46.676 30.298 78.265 1.00 25.70 103 PHE A N 1
ATOM 740 C CA . PHE A 1 103 ? -46.308 29.872 79.627 1.00 28.46 103 PHE A CA 1
ATOM 741 C C . PHE A 1 103 ? -47.194 28.654 80.003 1.00 28.90 103 PHE A C 1
ATOM 742 O O . PHE A 1 103 ? -46.714 27.643 80.526 1.00 29.09 103 PHE A O 1
ATOM 750 N N . LYS A 1 104 ? -48.479 28.765 79.713 1.00 31.52 104 LYS A N 1
ATOM 751 C CA . LYS A 1 104 ? -49.414 27.699 80.003 1.00 36.16 104 LYS A CA 1
ATOM 752 C C . LYS A 1 104 ? -49.006 26.450 79.228 1.00 36.32 104 LYS A C 1
ATOM 753 O O . LYS A 1 104 ? -48.829 25.383 79.804 1.00 35.87 104 LYS A O 1
ATOM 759 N N . LYS A 1 105 ? -48.816 26.595 77.926 1.00 35.72 105 LYS A N 1
ATOM 760 C CA . LYS A 1 105 ? -48.405 25.495 77.064 1.00 36.26 105 LYS A CA 1
ATOM 761 C C . LYS A 1 105 ? -47.136 24.790 77.519 1.00 34.24 105 LYS A C 1
ATOM 762 O O . LYS A 1 105 ? -47.014 23.575 77.391 1.00 34.31 105 LYS A O 1
ATOM 768 N N . ASN A 1 106 ? -46.183 25.550 78.034 1.00 31.36 106 ASN A N 1
ATOM 769 C CA . ASN A 1 106 ? -44.915 25.007 78.467 1.00 29.39 106 ASN A CA 1
ATOM 770 C C . ASN A 1 106 ? -44.847 24.668 79.943 1.00 29.94 106 ASN A C 1
ATOM 771 O O . ASN A 1 106 ? -43.823 24.208 80.426 1.00 29.96 106 ASN A O 1
ATOM 776 N N . LYS A 1 107 ? -45.944 24.892 80.652 1.00 30.13 107 LYS A N 1
ATOM 777 C CA . LYS A 1 107 ? -45.992 24.605 82.076 1.00 32.00 107 LYS A CA 1
ATOM 778 C C . LYS A 1 107 ? -45.054 25.463 82.909 1.00 31.46 107 LYS A C 1
ATOM 779 O O . LYS A 1 107 ? -44.383 24.957 83.823 1.00 31.87 107 LYS A O 1
ATOM 785 N N . VAL A 1 108 ? -44.955 26.739 82.582 1.00 29.19 108 VAL A N 1
ATOM 786 C CA . VAL A 1 108 ? -44.151 27.632 83.383 1.00 27.62 108 VAL A CA 1
ATOM 787 C C . VAL A 1 108 ? -45.124 28.155 84.409 1.00 27.36 108 VAL A C 1
ATOM 788 O O . VAL A 1 108 ? -46.241 28.539 84.055 1.00 27.93 108 VAL A O 1
ATOM 792 N N . THR A 1 109 ? -44.737 28.169 85.686 1.00 27.35 109 THR A N 1
ATOM 793 C CA . THR A 1 109 ? -45.622 28.705 86.710 1.00 26.01 109 THR A CA 1
ATOM 794 C C . THR A 1 109 ? -45.390 30.207 86.775 1.00 25.14 109 THR A C 1
ATOM 795 O O . THR A 1 109 ? -44.250 30.674 86.947 1.00 23.55 109 THR A O 1
ATOM 799 N N . TYR A 1 110 ? -46.475 30.964 86.663 1.00 23.91 110 TYR A N 1
ATOM 800 C CA . TYR A 1 110 ? -46.381 32.404 86.618 1.00 25.64 110 TYR A CA 1
ATOM 801 C C . TYR A 1 110 ? -46.853 33.105 87.879 1.00 26.32 110 TYR A C 1
ATOM 802 O O . TYR A 1 110 ? -48.009 32.980 88.274 1.00 26.37 110 TYR A O 1
ATOM 811 N N . TYR A 1 111 ? -45.948 33.823 88.540 1.00 26.54 111 TYR A N 1
ATOM 812 C CA . TYR A 1 111 ? -46.317 34.572 89.745 1.00 27.15 111 TYR A CA 1
ATOM 813 C C . TYR A 1 111 ? -46.397 36.061 89.444 1.00 28.46 111 TYR A C 1
ATOM 814 O O . TYR A 1 111 ? -45.437 36.651 88.905 1.00 25.85 111 TYR A O 1
ATOM 823 N N . LYS A 1 112 ? -47.527 36.672 89.790 1.00 29.03 112 LYS A N 1
ATOM 824 C CA . LYS A 1 112 ? -47.700 38.093 89.559 1.00 30.48 112 LYS A CA 1
ATOM 825 C C . LYS A 1 112 ? -47.367 38.824 90.821 1.00 31.00 112 LYS A C 1
ATOM 826 O O . LYS A 1 112 ? -48.146 38.804 91.780 1.00 33.11 112 LYS A O 1
ATOM 832 N N . GLY A 1 113 ? -46.207 39.471 90.843 1.00 29.12 113 GLY A N 1
ATOM 833 C CA . GLY A 1 113 ? -45.829 40.228 92.014 1.00 25.50 113 GLY A CA 1
ATOM 834 C C . GLY A 1 113 ? -44.368 40.585 91.924 1.00 26.15 113 GLY A C 1
ATOM 835 O O . GLY A 1 113 ? -43.682 40.276 90.917 1.00 23.51 113 GLY A O 1
ATOM 836 N N . GLU A 1 114 ? -43.873 41.228 92.972 1.00 26.02 114 GLU A N 1
ATOM 837 C CA . GLU A 1 114 ? -42.484 41.629 93.005 1.00 29.06 114 GLU A CA 1
ATOM 838 C C . GLU A 1 114 ? -41.665 40.560 93.734 1.00 29.55 114 GLU A C 1
ATOM 839 O O . GLU A 1 114 ? -42.056 40.121 94.824 1.00 30.57 114 GLU A O 1
ATOM 845 N N . GLY A 1 115 ? -40.544 40.156 93.127 1.00 28.02 115 GLY A N 1
ATOM 846 C CA . GLY A 1 115 ? -39.689 39.144 93.692 1.00 28.53 115 GLY A CA 1
ATOM 847 C C . GLY A 1 115 ? -38.565 39.829 94.408 1.00 28.84 115 GLY A C 1
ATOM 848 O O . GLY A 1 115 ? -38.060 40.855 93.950 1.00 27.33 115 GLY A O 1
ATOM 849 N N . SER A 1 116 ? -38.166 39.252 95.530 1.00 28.60 116 SER A N 1
ATOM 850 C CA . SER A 1 116 ? -37.085 39.796 96.326 1.00 30.92 116 SER A CA 1
ATOM 851 C C . SER A 1 116 ? -36.260 38.636 96.927 1.00 30.46 116 SER A C 1
ATOM 852 O O . SER A 1 116 ? -36.827 37.606 97.261 1.00 29.34 116 SER A O 1
ATOM 855 N N . PHE A 1 117 ? -34.942 38.796 97.044 1.00 29.01 117 PHE A N 1
ATOM 856 C CA . PHE A 1 117 ? -34.129 37.731 97.621 1.00 29.64 117 PHE A CA 1
ATOM 857 C C . PHE A 1 117 ? -34.202 37.756 99.140 1.00 31.72 117 PHE A C 1
ATOM 858 O O . PHE A 1 117 ? -34.134 38.825 99.758 1.00 30.05 117 PHE A O 1
ATOM 866 N N . GLU A 1 118 ? -34.376 36.571 99.721 1.00 34.33 118 GLU A N 1
ATOM 867 C CA . GLU A 1 118 ? -34.394 36.416 101.186 1.00 38.36 118 GLU A CA 1
ATOM 868 C C . GLU A 1 118 ? -32.997 35.848 101.447 1.00 35.67 118 GLU A C 1
ATOM 869 O O . GLU A 1 118 ? -32.253 36.349 102.281 1.00 34.51 118 GLU A O 1
ATOM 875 N N . THR A 1 119 ? -32.661 34.792 100.706 1.00 33.88 119 THR A N 1
ATOM 876 C CA . THR A 1 119 ? -31.341 34.153 100.735 1.00 32.36 119 THR A CA 1
ATOM 877 C C . THR A 1 119 ? -31.091 33.831 99.261 1.00 32.55 119 THR A C 1
ATOM 878 O O . THR A 1 119 ? -31.963 34.082 98.402 1.00 31.68 119 THR A O 1
ATOM 882 N N . ALA A 1 120 ? -29.934 33.255 98.955 1.00 31.75 120 ALA A N 1
ATOM 883 C CA . ALA A 1 120 ? -29.633 32.947 97.569 1.00 32.85 120 ALA 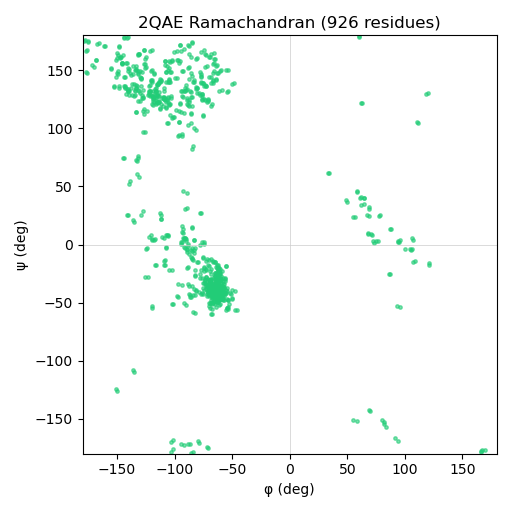A CA 1
ATOM 884 C C . ALA A 1 120 ? -30.558 31.877 97.013 1.00 33.20 120 ALA A C 1
ATOM 885 O O . ALA A 1 120 ? -30.646 31.706 95.789 1.00 33.54 120 ALA A O 1
ATOM 887 N N . HIS A 1 121 ? -31.264 31.165 97.901 1.00 31.65 121 HIS A N 1
ATOM 888 C CA . HIS A 1 121 ? -32.159 30.113 97.442 1.00 31.27 121 HIS A CA 1
ATOM 889 C C . HIS A 1 121 ? -33.627 30.285 97.822 1.00 30.62 121 HIS A C 1
ATOM 890 O O . HIS A 1 121 ? -34.418 29.370 97.613 1.00 28.82 121 HIS A O 1
ATOM 897 N N . SER A 1 122 ? -33.987 31.438 98.383 1.00 30.64 122 SER A N 1
ATOM 898 C CA . SER A 1 122 ? -35.384 31.690 98.744 1.00 31.87 122 SER A CA 1
ATOM 899 C C . SER A 1 122 ? -35.748 33.102 98.333 1.00 31.73 122 SER A C 1
ATOM 900 O O . SER A 1 122 ? -35.073 34.079 98.671 1.00 30.08 122 SER A O 1
ATOM 903 N N . ILE A 1 123 ? -36.851 33.168 97.612 1.00 30.31 123 ILE A N 1
ATOM 904 C CA . ILE A 1 123 ? -37.358 34.374 97.040 1.00 30.11 123 ILE A CA 1
ATOM 905 C C . ILE A 1 123 ? -38.715 34.695 97.578 1.00 30.88 123 ILE A C 1
ATOM 906 O O . ILE A 1 123 ? -39.617 33.866 97.553 1.00 30.67 123 ILE A O 1
ATOM 911 N N . ARG A 1 124 ? -38.856 35.911 98.057 1.00 32.52 124 ARG A N 1
ATOM 912 C CA . ARG A 1 124 ? -40.127 36.370 98.553 1.00 35.66 124 ARG A CA 1
ATOM 913 C C . ARG A 1 124 ? -40.885 37.038 97.413 1.00 34.11 124 ARG A C 1
ATOM 914 O O . ARG A 1 124 ? -40.320 37.871 96.674 1.00 32.36 124 ARG A O 1
ATOM 922 N N . VAL A 1 125 ? -42.150 36.660 97.262 1.00 32.50 125 VAL A N 1
ATOM 923 C CA . VAL A 1 125 ? -42.986 37.251 96.248 1.00 32.33 125 VAL A CA 1
ATOM 924 C C . VAL A 1 125 ? -44.059 38.050 96.938 1.00 34.92 125 VAL A C 1
ATOM 925 O O . VAL A 1 125 ? -44.858 37.510 97.705 1.00 34.71 125 VAL A O 1
ATOM 929 N N . ASN A 1 126 ? -44.052 39.351 96.706 1.00 37.09 126 ASN A N 1
ATOM 930 C CA . ASN A 1 126 ? -45.081 40.207 97.257 1.00 39.14 126 ASN A CA 1
ATOM 931 C C . ASN A 1 126 ? -46.140 40.303 96.139 1.00 38.03 126 ASN A C 1
ATOM 932 O O . ASN A 1 126 ? -46.021 41.112 95.209 1.00 34.96 126 ASN A O 1
ATOM 937 N N . GLY A 1 127 ? -47.151 39.446 96.225 1.00 37.30 127 GLY A N 1
ATOM 938 C CA . GLY A 1 127 ? -48.203 39.393 95.226 1.00 38.98 127 GLY A CA 1
ATOM 939 C C . GLY A 1 127 ? -48.930 40.694 94.971 1.00 41.99 127 GLY A C 1
ATOM 940 O O . GLY A 1 127 ? -49.040 41.547 95.860 1.00 39.57 127 GLY A O 1
ATOM 941 N N . LEU A 1 128 ? -49.412 40.861 93.738 1.00 43.94 128 LEU A N 1
ATOM 942 C CA . LEU A 1 128 ? -50.144 42.079 93.386 1.00 47.59 128 LEU A CA 1
ATOM 943 C C . LEU A 1 128 ? -51.452 42.128 94.207 1.00 50.51 128 LEU A C 1
ATOM 944 O O . LEU A 1 128 ? -51.968 43.207 94.492 1.00 49.21 128 LEU A O 1
ATOM 949 N N . ASP A 1 129 ? -51.947 40.947 94.586 1.00 52.95 129 ASP A N 1
ATOM 950 C CA . ASP A 1 129 ? -53.168 40.789 95.387 1.00 56.48 129 ASP A CA 1
ATOM 951 C C . ASP A 1 129 ? -52.902 40.910 96.894 1.00 58.12 129 ASP A C 1
ATOM 952 O O . ASP A 1 129 ? -53.738 40.514 97.698 1.00 59.13 129 ASP A O 1
ATOM 957 N N . GLY A 1 130 ? -51.740 41.425 97.271 1.00 59.50 130 GLY A N 1
ATOM 958 C CA . GLY A 1 130 ? -51.417 41.569 98.678 1.00 60.24 130 GLY A CA 1
ATOM 959 C C . GLY A 1 130 ? -50.802 40.360 99.373 1.00 60.70 130 GLY A C 1
ATOM 960 O O . GLY A 1 130 ? -50.075 40.518 100.365 1.00 61.66 130 GLY A O 1
ATOM 961 N N . LYS A 1 131 ? -51.062 39.158 98.863 1.00 60.99 131 LYS A N 1
ATOM 962 C CA . LYS A 1 131 ? -50.535 37.953 99.506 1.00 62.13 131 LYS A CA 1
ATOM 963 C C . LYS A 1 131 ? -49.051 37.705 99.283 1.00 59.75 131 LYS A C 1
ATOM 964 O O . LYS A 1 131 ? -48.534 37.878 98.189 1.00 60.40 131 LYS A O 1
ATOM 970 N N . GLN A 1 132 ? -48.372 37.275 100.328 1.00 57.83 132 GLN A N 1
ATOM 971 C CA . GLN A 1 132 ? -46.959 36.990 100.236 1.00 56.59 132 GLN A CA 1
ATOM 972 C C . GLN A 1 132 ? -46.680 35.506 100.161 1.00 52.99 132 GLN A C 1
ATOM 973 O O . GLN A 1 132 ? -47.413 34.682 100.718 1.00 50.53 132 GLN A O 1
ATOM 979 N N . GLU A 1 133 ? -45.610 35.163 99.459 1.00 49.28 133 GLU A N 1
ATOM 980 C CA . GLU A 1 133 ? -45.218 33.772 99.323 1.00 46.82 133 GLU A CA 1
ATOM 981 C C . GLU A 1 133 ? -43.729 33.670 99.277 1.00 44.95 133 GLU A C 1
ATOM 982 O O . GLU A 1 133 ? -43.038 34.628 98.926 1.00 43.69 133 GLU A O 1
ATOM 988 N N . MET A 1 134 ? -43.241 32.497 99.637 1.00 43.22 134 MET A N 1
ATOM 989 C CA . MET A 1 134 ? -41.823 32.245 99.649 1.00 44.45 134 MET A CA 1
ATOM 990 C C . MET A 1 134 ? -41.584 31.116 98.673 1.00 42.64 134 MET A C 1
ATOM 991 O O . MET A 1 134 ? -42.210 30.062 98.761 1.00 42.73 134 MET A O 1
ATOM 996 N N . LEU A 1 135 ? -40.686 31.346 97.735 1.00 40.20 135 LEU A N 1
ATOM 997 C CA . LEU A 1 135 ? -40.353 30.342 96.750 1.00 39.47 135 LEU A CA 1
ATOM 998 C C . LEU A 1 135 ? -39.017 29.780 97.158 1.00 38.55 135 LEU A C 1
ATOM 999 O O . LEU A 1 135 ? -38.149 30.505 97.619 1.00 37.98 135 LEU A O 1
ATOM 1004 N N . GLU A 1 136 ? -38.862 28.482 97.021 1.00 37.19 136 GLU A N 1
ATOM 1005 C CA . GLU A 1 136 ? -37.585 27.872 97.295 1.00 38.60 136 GLU A CA 1
ATOM 1006 C C . GLU A 1 136 ? -37.157 27.345 95.937 1.00 34.25 136 GLU A C 1
ATOM 1007 O O . GLU A 1 136 ? -37.980 26.781 95.209 1.00 32.43 136 GLU A O 1
ATOM 1013 N N . THR A 1 137 ? -35.886 27.503 95.602 1.00 29.85 137 THR A N 1
ATOM 1014 C CA . THR A 1 137 ? -35.433 27.083 94.290 1.00 28.82 137 THR A CA 1
ATOM 1015 C C . THR A 1 137 ? -33.982 26.654 94.334 1.00 28.08 137 THR A C 1
ATOM 1016 O O . THR A 1 137 ? -33.280 26.947 95.291 1.00 26.32 137 THR A O 1
ATOM 1020 N N . LYS A 1 138 ? -33.540 25.955 93.292 1.00 29.15 138 LYS A N 1
ATOM 1021 C CA . LYS A 1 138 ? -32.148 25.552 93.179 1.00 29.36 138 LYS A CA 1
ATOM 1022 C C . LYS A 1 138 ? -31.316 26.606 92.489 1.00 27.85 138 LYS A C 1
ATOM 1023 O O . LYS A 1 138 ? -30.158 26.785 92.802 1.00 23.99 138 LYS A O 1
ATOM 1029 N N . LYS A 1 139 ? -31.929 27.299 91.533 1.00 27.32 139 LYS A N 1
ATOM 1030 C CA . LYS A 1 139 ? -31.213 28.304 90.743 1.00 27.45 139 LYS A CA 1
ATOM 1031 C C . LYS A 1 139 ? -32.132 29.507 90.512 1.00 25.64 139 LYS A C 1
ATOM 1032 O O . LYS A 1 139 ? -33.350 29.356 90.480 1.00 23.00 139 LYS A O 1
ATOM 1038 N N . THR A 1 140 ? -31.539 30.688 90.357 1.00 23.38 140 THR A N 1
ATOM 1039 C CA . THR A 1 140 ? -32.348 31.879 90.112 1.00 23.46 140 THR A CA 1
ATOM 1040 C C . THR A 1 140 ? -31.747 32.682 88.973 1.00 22.05 140 THR A C 1
ATOM 1041 O O . THR A 1 140 ? -30.530 32.818 88.886 1.00 22.94 140 THR A O 1
ATOM 1045 N N . ILE A 1 141 ? -32.589 33.172 88.071 1.00 21.33 141 ILE A N 1
ATOM 1046 C CA . ILE A 1 141 ? -32.096 34.019 86.983 1.00 20.17 141 ILE A CA 1
ATOM 1047 C C . ILE A 1 141 ? -32.682 35.406 87.222 1.00 19.97 141 ILE A C 1
ATOM 1048 O O . ILE A 1 141 ? -33.898 35.546 87.316 1.00 18.95 141 ILE A O 1
ATOM 1053 N N . ILE A 1 142 ? -31.815 36.400 87.326 1.00 18.92 142 ILE A N 1
ATOM 1054 C CA . ILE A 1 142 ? -32.235 37.782 87.504 1.00 19.18 142 ILE A CA 1
ATOM 1055 C C . ILE A 1 142 ? -32.400 38.335 86.073 1.00 19.68 142 ILE A C 1
ATOM 1056 O O . ILE A 1 142 ? -31.418 38.317 85.285 1.00 19.76 142 ILE A O 1
ATOM 1061 N N . ALA A 1 143 ? -33.600 38.808 85.724 1.00 17.53 143 ALA A N 1
ATOM 1062 C CA . ALA A 1 143 ? -33.820 39.391 84.374 1.00 17.71 143 ALA A CA 1
ATOM 1063 C C . ALA A 1 143 ? -34.712 40.609 84.590 1.00 15.46 143 ALA A C 1
ATOM 1064 O O . ALA A 1 143 ? -35.743 40.739 83.977 1.00 18.46 143 ALA A O 1
ATOM 1066 N N . THR A 1 144 ? -34.305 41.480 85.506 1.00 17.52 144 THR A N 1
ATOM 1067 C CA . THR A 1 144 ? -35.095 42.638 85.891 1.00 16.31 144 THR A CA 1
ATOM 1068 C C . THR A 1 144 ? -35.006 43.873 84.998 1.00 17.06 144 THR A C 1
ATOM 1069 O O . THR A 1 144 ? -35.660 44.893 85.281 1.00 17.61 144 THR A O 1
ATOM 1073 N N . GLY A 1 145 ? -34.166 43.811 83.976 1.00 18.17 145 GLY A N 1
ATOM 1074 C CA . GLY A 1 145 ? -34.149 44.856 82.974 1.00 18.37 145 GLY A CA 1
ATOM 1075 C C . GLY A 1 145 ? -33.650 46.229 83.303 1.00 20.22 145 GLY A C 1
ATOM 1076 O O . GLY A 1 145 ? -32.659 46.408 84.066 1.00 19.57 145 GLY A O 1
ATOM 1077 N N . SER A 1 146 ? -34.329 47.230 82.724 1.00 18.38 146 SER A N 1
ATOM 1078 C CA . SER A 1 146 ? -33.846 48.600 82.861 1.00 19.67 146 SER A CA 1
ATOM 1079 C C . SER A 1 146 ? -34.986 49.594 82.979 1.00 19.36 146 SER A C 1
ATOM 1080 O O . SER A 1 146 ? -36.160 49.206 82.937 1.00 18.53 146 SER A O 1
ATOM 1083 N N . GLU A 1 147 ? -34.637 50.872 83.140 1.00 21.41 147 GLU A N 1
ATOM 1084 C CA . GLU A 1 147 ? -35.652 51.927 83.236 1.00 21.73 147 GLU A CA 1
ATOM 1085 C C . GLU A 1 147 ? -35.036 53.174 82.611 1.00 22.30 147 GLU A C 1
ATOM 1086 O O . GLU A 1 147 ? -33.822 53.264 82.472 1.00 21.68 147 GLU A O 1
ATOM 1092 N N . PRO A 1 148 ? -35.874 54.159 82.233 1.00 21.45 148 PRO A N 1
ATOM 1093 C CA . PRO A 1 148 ? -35.351 55.381 81.625 1.00 22.69 148 PRO A CA 1
ATOM 1094 C C . PRO A 1 148 ? -34.511 56.213 82.582 1.00 22.23 148 PRO A C 1
ATOM 1095 O O . PRO A 1 148 ? -34.851 56.334 83.753 1.00 23.60 148 PRO A O 1
ATOM 1099 N N . THR A 1 149 ? -33.436 56.810 8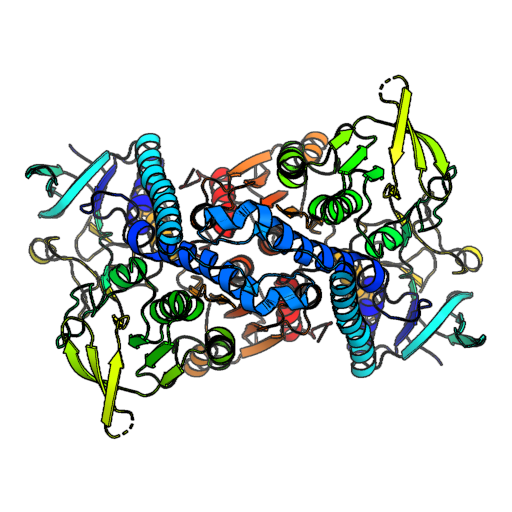2.085 1.00 23.27 149 THR A N 1
ATOM 1100 C CA . THR A 1 149 ? -32.615 57.686 82.922 1.00 24.26 149 THR A CA 1
ATOM 1101 C C . THR A 1 149 ? -33.348 59.010 83.014 1.00 24.62 149 THR A C 1
ATOM 1102 O O . THR A 1 149 ? -33.738 59.567 82.000 1.00 22.83 149 THR A O 1
ATOM 1106 N N . GLU A 1 150 ? -33.543 59.506 84.238 1.00 27.29 150 GLU A N 1
ATOM 1107 C CA . GLU A 1 150 ? -34.233 60.769 84.483 1.00 28.81 150 GLU A CA 1
ATOM 1108 C C . GLU A 1 150 ? -33.241 61.941 84.583 1.00 30.54 150 GLU A C 1
ATOM 1109 O O . GLU A 1 150 ? -32.114 61.728 84.991 1.00 30.38 150 GLU A O 1
ATOM 1115 N N . LEU A 1 151 ? -33.642 63.147 84.186 1.00 30.81 151 LEU A N 1
ATOM 1116 C CA . LEU A 1 151 ? -32.787 64.339 84.352 1.00 33.08 151 LEU A CA 1
ATOM 1117 C C . LEU A 1 151 ? -33.169 64.786 85.748 1.00 33.56 151 LEU A C 1
ATOM 1118 O O . LEU A 1 151 ? -34.338 65.083 86.004 1.00 31.73 151 LEU A O 1
ATOM 1123 N N . PRO A 1 152 ? -32.196 64.884 86.665 1.00 35.52 152 PRO A N 1
ATOM 1124 C CA . PRO A 1 152 ? -32.519 65.285 88.043 1.00 36.01 152 PRO A CA 1
ATOM 1125 C C . PRO A 1 152 ? -33.239 66.622 88.221 1.00 36.38 152 PRO A C 1
ATOM 1126 O O . PRO A 1 152 ? -34.035 66.778 89.141 1.00 35.95 152 PRO A O 1
ATOM 1130 N N . PHE A 1 153 ? -32.976 67.580 87.337 1.00 35.23 153 PHE A N 1
ATOM 1131 C CA . PHE A 1 153 ? -33.594 68.885 87.469 1.00 34.09 153 PHE A CA 1
ATOM 1132 C C . PHE A 1 153 ? -34.902 69.028 86.711 1.00 33.01 153 PHE A C 1
ATOM 1133 O O . PHE A 1 153 ? -35.539 70.072 86.771 1.00 32.01 153 PHE A O 1
ATOM 1141 N N . LEU A 1 154 ? -35.308 67.983 85.993 1.00 30.16 154 LEU A N 1
ATOM 1142 C CA . LEU A 1 154 ? -36.562 67.990 85.253 1.00 29.77 154 LEU A CA 1
ATOM 1143 C C . LEU A 1 154 ? -37.135 66.569 85.314 1.00 27.65 154 LEU A C 1
ATOM 1144 O O . LEU A 1 154 ? -37.075 65.840 84.341 1.00 27.48 154 LEU A O 1
ATOM 1149 N N . PRO A 1 155 ? -37.686 66.173 86.467 1.00 25.61 155 PRO A N 1
ATOM 1150 C CA . PRO A 1 155 ? -38.256 64.836 86.655 1.00 23.73 155 PRO A CA 1
ATOM 1151 C C . PRO A 1 155 ? -39.393 64.554 85.715 1.00 22.89 155 PRO A C 1
ATOM 1152 O O . PRO A 1 155 ? -40.115 65.475 85.321 1.00 21.63 155 PRO A O 1
ATOM 1156 N N . PHE A 1 156 ? -39.563 63.283 85.352 1.00 22.38 156 PHE A N 1
ATOM 1157 C CA . PHE A 1 156 ? -40.669 62.907 84.489 1.00 21.15 156 PHE A CA 1
ATOM 1158 C C . PHE A 1 156 ? -42.023 63.104 85.176 1.00 22.89 156 PHE A C 1
ATOM 1159 O O . PHE A 1 156 ? -42.179 62.797 86.351 1.00 21.09 156 PHE A O 1
ATOM 1167 N N . ASP A 1 157 ? -43.003 63.620 84.442 1.00 22.21 157 ASP A N 1
ATOM 1168 C CA . ASP A 1 157 ? -44.338 63.652 85.019 1.00 24.16 157 ASP A CA 1
ATOM 1169 C C . ASP A 1 157 ? -45.231 62.920 84.011 1.00 25.05 157 ASP A C 1
ATOM 1170 O O . ASP A 1 157 ? -46.410 62.716 84.246 1.00 25.91 157 ASP A O 1
ATOM 1175 N N . GLU A 1 158 ? -44.645 62.519 82.883 1.00 25.87 158 GLU A N 1
ATOM 1176 C CA . GLU A 1 158 ? -45.357 61.810 81.814 1.00 26.55 158 GLU A CA 1
ATOM 1177 C C . GLU A 1 158 ? -46.575 62.580 81.276 1.00 28.38 158 GLU A C 1
ATOM 1178 O O . GLU A 1 158 ? -47.526 61.997 80.725 1.00 29.45 158 GLU A O 1
ATOM 1184 N N . LYS A 1 159 ? -46.544 63.891 81.459 1.00 27.78 159 LYS A N 1
ATOM 1185 C CA . LYS A 1 159 ? -47.586 64.762 80.950 1.00 29.85 159 LYS A CA 1
ATOM 1186 C C . LYS A 1 159 ? -46.881 65.726 79.992 1.00 28.94 159 LYS A C 1
ATOM 1187 O O . LYS A 1 159 ? -47.276 65.835 78.842 1.00 28.05 159 LYS A O 1
ATOM 1193 N N . VAL A 1 160 ? -45.844 66.423 80.458 1.00 27.91 160 VAL A N 1
ATOM 1194 C CA . VAL A 1 160 ? -45.072 67.295 79.574 1.00 26.81 160 VAL A CA 1
ATOM 1195 C C . VAL A 1 160 ? -43.584 66.936 79.549 1.00 24.02 160 VAL A C 1
ATOM 1196 O O . VAL A 1 160 ? -42.909 67.193 78.536 1.00 23.69 160 VAL A O 1
ATOM 1200 N N . VAL A 1 161 ? -43.068 66.364 80.645 1.00 21.34 161 VAL A N 1
ATOM 1201 C CA . VAL A 1 161 ? -41.704 65.870 80.673 1.00 20.69 161 VAL A CA 1
ATOM 1202 C C . VAL A 1 161 ? -41.944 64.348 80.605 1.00 22.01 161 VAL A C 1
ATOM 1203 O O . VAL A 1 161 ? -42.334 63.709 81.562 1.00 21.68 161 VAL A O 1
ATOM 1207 N N . LEU A 1 162 ? -41.685 63.810 79.421 1.00 22.20 162 LEU A N 1
ATOM 1208 C CA . LEU A 1 162 ? -41.960 62.426 79.086 1.00 22.06 162 LEU A CA 1
ATOM 1209 C C . LEU A 1 162 ? -40.782 61.512 78.954 1.00 21.75 162 LEU A C 1
ATOM 1210 O O . LEU A 1 162 ? -39.704 61.930 78.523 1.00 19.49 162 LEU A O 1
ATOM 1215 N N . SER A 1 163 ? -41.004 60.238 79.293 1.00 19.84 163 SER A N 1
ATOM 1216 C CA . SER A 1 163 ? -39.957 59.259 79.030 1.00 19.88 163 SER A CA 1
ATOM 1217 C C . SER A 1 163 ? -40.537 58.628 77.766 1.00 18.72 163 SER A C 1
ATOM 1218 O O . SER A 1 163 ? -41.549 59.047 77.283 1.00 20.68 163 SER A O 1
ATOM 1221 N N . SER A 1 164 ? -39.909 57.600 77.222 1.00 18.85 164 SER A N 1
ATOM 1222 C CA . SER A 1 164 ? -40.450 56.947 76.042 1.00 18.59 164 SER A CA 1
ATOM 1223 C C . SER A 1 164 ? -41.818 56.389 76.315 1.00 17.29 164 SER A C 1
ATOM 1224 O O . SER A 1 164 ? -42.617 56.286 75.406 1.00 19.88 164 SER A O 1
ATOM 1227 N N . THR A 1 165 ? -42.096 56.013 77.553 1.00 18.87 165 THR A N 1
ATOM 1228 C CA . THR A 1 165 ? -43.405 55.455 77.862 1.00 18.10 165 THR A CA 1
ATOM 1229 C C . THR A 1 165 ? -44.490 56.531 77.646 1.00 18.34 165 THR A C 1
ATOM 1230 O O . THR A 1 165 ? -45.502 56.285 76.991 1.00 15.69 165 THR A O 1
ATOM 1234 N N . GLY A 1 166 ? -44.258 57.734 78.183 1.00 18.80 166 GLY A N 1
ATOM 1235 C CA . GLY A 1 166 ? -45.217 58.801 78.033 1.00 20.55 166 GLY A CA 1
ATOM 1236 C C . GLY A 1 166 ? -45.341 59.262 76.578 1.00 19.94 166 GLY A C 1
ATOM 1237 O O . GLY A 1 166 ? -46.418 59.644 76.117 1.00 18.63 166 GLY A O 1
ATOM 1238 N N . ALA A 1 167 ? -44.232 59.234 75.841 1.00 21.01 167 ALA A N 1
ATOM 1239 C CA . ALA A 1 167 ? -44.254 59.696 74.450 1.00 19.84 167 ALA A CA 1
ATOM 1240 C C . ALA A 1 167 ? -45.008 58.732 73.563 1.00 20.72 167 ALA A C 1
ATOM 1241 O O . ALA A 1 167 ? -45.532 59.149 72.558 1.00 20.15 167 ALA A O 1
ATOM 1243 N N . LEU A 1 168 ? -45.005 57.445 73.913 1.00 19.60 168 LEU A N 1
ATOM 1244 C CA . LEU A 1 168 ? -45.748 56.447 73.141 1.00 20.74 168 LEU A CA 1
ATOM 1245 C C . LEU A 1 168 ? -47.267 56.520 73.383 1.00 22.52 168 LEU A C 1
ATOM 1246 O O . LEU A 1 168 ? -48.084 56.021 72.572 1.00 21.99 168 LEU A O 1
ATOM 1251 N N . ALA A 1 169 ? -47.644 57.127 74.489 1.00 23.31 169 ALA A N 1
ATOM 1252 C CA . ALA A 1 169 ? -49.058 57.204 74.835 1.00 25.30 169 ALA A CA 1
ATOM 1253 C C . ALA A 1 169 ? -49.758 58.561 74.663 1.00 26.78 169 ALA A C 1
ATOM 1254 O O . ALA A 1 169 ? -50.899 58.716 75.115 1.00 28.85 169 ALA A O 1
ATOM 1256 N N . LEU A 1 170 ? -49.098 59.536 74.052 1.00 26.68 170 LEU A N 1
ATOM 1257 C CA . LEU A 1 170 ? -49.716 60.833 73.846 1.00 28.26 170 LEU A CA 1
ATOM 1258 C C . LEU A 1 170 ? -51.056 60.664 73.140 1.00 30.44 170 LEU A C 1
ATOM 1259 O O . LEU A 1 170 ? -51.167 59.955 72.142 1.00 28.18 170 LEU A O 1
ATOM 1264 N N . PRO A 1 171 ? -52.103 61.329 73.660 1.00 33.22 171 PRO A N 1
ATOM 1265 C CA . PRO A 1 171 ? -53.441 61.238 73.064 1.00 34.33 171 PRO A CA 1
ATOM 1266 C C . PRO A 1 171 ? -53.638 62.149 71.848 1.00 35.70 171 PRO A C 1
ATOM 1267 O O . PRO A 1 171 ? -54.591 61.966 71.063 1.00 36.99 171 PRO A O 1
ATOM 1271 N N . ARG A 1 172 ? -52.732 63.104 71.668 1.00 35.86 172 ARG A N 1
ATOM 1272 C CA . ARG A 1 172 ? -52.826 64.008 70.537 1.00 38.16 172 ARG A CA 1
ATOM 1273 C C . ARG A 1 172 ? -51.443 64.493 70.127 1.00 36.22 172 ARG A C 1
ATOM 1274 O O . ARG A 1 172 ? -50.491 64.431 70.904 1.00 35.95 172 ARG A O 1
ATOM 1282 N N . VAL A 1 173 ? -51.328 64.959 68.892 1.00 33.61 173 VAL A N 1
ATOM 1283 C CA . VAL A 1 173 ? -50.055 65.414 68.366 1.00 32.40 173 VAL A CA 1
ATOM 1284 C C . VAL A 1 173 ? -49.615 66.710 68.996 1.00 32.59 173 VAL A C 1
ATOM 1285 O O . VAL A 1 173 ? -50.336 67.687 68.936 1.00 32.40 173 VAL A O 1
ATOM 1289 N N . PRO A 1 174 ? -48.415 66.744 69.609 1.00 31.95 174 PRO A N 1
ATOM 1290 C CA . PRO A 1 174 ? -48.005 68.011 70.211 1.00 32.23 174 PRO A CA 1
ATOM 1291 C C . PRO A 1 174 ? -47.625 68.993 69.116 1.00 32.88 174 PRO A C 1
ATOM 1292 O O . PRO A 1 174 ? -47.216 68.584 68.026 1.00 31.24 174 PRO A O 1
ATOM 1296 N N . LYS A 1 175 ? -47.768 70.284 69.388 1.00 33.54 175 LYS A N 1
ATOM 1297 C CA . LYS A 1 175 ? -47.418 71.281 68.364 1.00 34.79 175 LYS A CA 1
ATOM 1298 C C . LYS A 1 175 ? -45.934 71.351 68.170 1.00 31.86 175 LYS A C 1
ATOM 1299 O O . LYS A 1 175 ? -45.426 71.487 67.050 1.00 29.45 175 LYS A O 1
ATOM 1305 N N . THR A 1 176 ? -45.234 71.288 69.288 1.00 29.59 176 THR A N 1
ATOM 1306 C CA . THR A 1 176 ? -43.791 71.344 69.282 1.00 29.15 176 THR A CA 1
ATOM 1307 C C . THR A 1 176 ? -43.309 70.282 70.248 1.00 29.38 176 THR A C 1
ATOM 1308 O O . THR A 1 176 ? -43.945 70.036 71.282 1.00 29.75 176 THR A O 1
ATOM 1312 N N . MET A 1 177 ? -42.165 69.692 69.932 1.00 27.74 177 MET A N 1
ATOM 1313 C CA . MET A 1 177 ? -41.602 68.667 70.796 1.00 26.15 177 MET A CA 1
ATOM 1314 C C . MET A 1 177 ? -40.101 68.719 70.709 1.00 26.20 177 MET A C 1
ATOM 1315 O O . MET A 1 177 ? -39.528 68.875 69.626 1.00 27.70 177 MET A O 1
ATOM 1320 N N . VAL A 1 178 ? -39.436 68.658 71.855 1.00 23.96 178 VAL A N 1
ATOM 1321 C CA . VAL A 1 178 ? -38.003 68.655 71.851 1.00 22.86 178 VAL A CA 1
ATOM 1322 C C . VAL A 1 178 ? -37.605 67.279 72.316 1.00 22.88 178 VAL A C 1
ATOM 1323 O O . VAL A 1 178 ? -38.237 66.752 73.216 1.00 22.06 178 VAL A O 1
ATOM 1327 N N . VAL A 1 179 ? -36.570 66.708 71.711 1.00 21.55 179 VAL A N 1
ATOM 1328 C CA . VAL A 1 179 ? -36.130 65.384 72.100 1.00 21.41 179 VAL A CA 1
ATOM 1329 C C . VAL A 1 179 ? -34.705 65.541 72.571 1.00 23.08 179 VAL A C 1
ATOM 1330 O O . VAL A 1 179 ? -33.876 66.015 71.801 1.00 23.81 179 VAL A O 1
ATOM 1334 N N . ILE A 1 180 ? -34.414 65.181 73.823 1.00 21.63 180 ILE A N 1
ATOM 1335 C CA . ILE A 1 180 ? -33.067 65.230 74.339 1.00 21.80 180 ILE A CA 1
ATOM 1336 C C . ILE A 1 180 ? -32.434 63.826 74.206 1.00 23.60 180 ILE A C 1
ATOM 1337 O O . ILE A 1 180 ? -32.877 62.868 74.858 1.00 22.78 180 ILE A O 1
ATOM 1342 N N . GLY A 1 181 ? -31.399 63.724 73.362 1.00 23.68 181 GLY A N 1
ATOM 1343 C CA . GLY A 1 181 ? -30.699 62.457 73.152 1.00 23.00 181 GLY A CA 1
ATOM 1344 C C . GLY A 1 181 ? -30.993 61.993 71.733 1.00 24.96 181 GLY A C 1
ATOM 1345 O O . GLY A 1 181 ? -32.103 61.516 71.458 1.00 24.96 181 GLY A O 1
ATOM 1346 N N . GLY A 1 182 ? -30.028 62.130 70.825 1.00 24.35 182 GLY A N 1
ATOM 1347 C CA . GLY A 1 182 ? -30.273 61.730 69.459 1.00 24.72 182 GLY A CA 1
ATOM 1348 C C . GLY A 1 182 ? -29.929 60.278 69.186 1.00 25.46 182 GLY A C 1
ATOM 1349 O O . GLY A 1 182 ? -29.322 59.979 68.161 1.00 27.65 182 GLY A O 1
ATOM 1350 N N . GLY A 1 183 ? -30.330 59.387 70.082 1.00 24.85 183 GLY A N 1
ATOM 1351 C CA . GLY A 1 183 ? -30.053 57.957 69.907 1.00 24.84 183 GLY A CA 1
ATOM 1352 C C . GLY A 1 183 ? -31.220 57.245 69.240 1.00 23.37 183 GLY A C 1
ATOM 1353 O O . GLY A 1 183 ? -32.184 57.888 68.798 1.00 21.39 183 GLY A O 1
ATOM 1354 N N . VAL A 1 184 ? -31.167 55.914 69.183 1.00 22.60 184 VAL A N 1
ATOM 1355 C CA . VAL A 1 184 ? -32.236 55.169 68.522 1.00 22.71 184 VAL A CA 1
ATOM 1356 C C . VAL A 1 184 ? -33.653 55.498 69.033 1.00 22.25 184 VAL A C 1
ATOM 1357 O O . VAL A 1 184 ? -34.581 55.747 68.231 1.00 21.62 184 VAL A O 1
ATOM 1361 N N . ILE A 1 185 ? -33.840 55.511 70.349 1.00 18.75 185 ILE A N 1
ATOM 1362 C CA . ILE A 1 185 ? -35.196 55.780 70.850 1.00 20.41 185 ILE A CA 1
ATOM 1363 C C . ILE A 1 185 ? -35.699 57.209 70.526 1.00 19.22 185 ILE A C 1
ATOM 1364 O O . ILE A 1 185 ? -36.850 57.383 70.082 1.00 19.42 185 ILE A O 1
ATOM 1369 N N . GLY A 1 186 ? -34.835 58.204 70.713 1.00 18.28 186 GLY A N 1
ATOM 1370 C CA . GLY A 1 186 ? -35.227 59.582 70.401 1.00 18.24 186 GLY A CA 1
ATOM 1371 C C . GLY A 1 186 ? -35.568 59.775 68.918 1.00 18.42 186 GLY A C 1
ATOM 1372 O O . GLY A 1 186 ? -36.559 60.437 68.582 1.00 18.57 186 GLY A O 1
ATOM 1373 N N . LEU A 1 187 ? -34.752 59.204 68.032 1.00 17.50 187 LEU A N 1
ATOM 1374 C CA . LEU A 1 187 ? -34.995 59.339 66.591 1.00 17.16 187 LEU A CA 1
ATOM 1375 C C . LEU A 1 187 ? -36.272 58.632 66.147 1.00 18.02 187 LEU A C 1
ATOM 1376 O O . LEU A 1 187 ? -37.020 59.182 65.307 1.00 16.96 187 LEU A O 1
ATOM 1381 N N . GLU A 1 188 ? -36.534 57.428 66.679 1.00 13.70 188 GLU A N 1
ATOM 1382 C CA . GLU A 1 188 ? -37.758 56.741 66.290 1.00 14.24 188 GLU A CA 1
ATOM 1383 C C . GLU A 1 188 ? -38.978 57.487 66.815 1.00 14.68 188 GLU A C 1
ATOM 1384 O O . GLU A 1 188 ? -39.931 57.788 66.070 1.00 15.74 188 GLU A O 1
ATOM 1390 N N . LEU A 1 189 ? -38.946 57.808 68.098 1.00 16.91 189 LEU A N 1
ATOM 1391 C CA . LEU A 1 189 ? -40.085 58.492 68.696 1.00 18.96 189 LEU A CA 1
ATOM 1392 C C . LEU A 1 189 ? -40.252 59.920 68.131 1.00 19.29 189 LEU A C 1
ATOM 1393 O O . LEU A 1 189 ? -41.380 60.400 67.960 1.00 18.58 189 LEU A O 1
ATOM 1398 N N . GLY A 1 190 ? -39.150 60.589 67.853 1.00 19.99 190 GLY A N 1
ATOM 1399 C CA . GLY A 1 190 ? -39.291 61.914 67.239 1.00 19.67 190 GLY A CA 1
ATOM 1400 C C . GLY A 1 190 ? -39.911 61.782 65.835 1.00 19.24 190 GLY A C 1
ATOM 1401 O O . GLY A 1 190 ? -40.719 62.624 65.430 1.00 19.56 190 GLY A O 1
ATOM 1402 N N . SER A 1 191 ? -39.564 60.729 65.077 1.00 18.18 191 SER A N 1
ATOM 1403 C CA . SER A 1 191 ? -40.151 60.543 63.751 1.00 18.08 191 SER A CA 1
ATOM 1404 C C . SER A 1 191 ? -41.630 60.326 63.811 1.00 17.63 191 SER A C 1
ATOM 1405 O O . SER A 1 191 ? -42.358 60.823 62.956 1.00 19.39 191 SER A O 1
ATOM 1408 N N . VAL A 1 192 ? -42.097 59.547 64.774 1.00 16.44 192 VAL A N 1
ATOM 1409 C CA . VAL A 1 192 ? -43.519 59.289 64.854 1.00 16.85 192 VAL A CA 1
ATOM 1410 C C . VAL A 1 192 ? -44.310 60.598 64.891 1.00 18.90 192 VAL A C 1
ATOM 1411 O O . VAL A 1 192 ? -45.221 60.836 64.085 1.00 20.95 192 VAL A O 1
ATOM 1415 N N . TRP A 1 193 ? -43.979 61.440 65.858 1.00 19.17 193 TRP A N 1
ATOM 1416 C CA . TRP A 1 193 ? -44.732 62.685 65.981 1.00 20.83 193 TRP A CA 1
ATOM 1417 C C . TRP A 1 193 ? -44.425 63.734 64.908 1.00 21.60 193 TRP A C 1
ATOM 1418 O O . TRP A 1 193 ? -45.310 64.508 64.553 1.00 23.06 193 TRP A O 1
ATOM 1429 N N . ALA A 1 194 ? -43.195 63.776 64.405 1.00 22.11 194 ALA A N 1
ATOM 1430 C CA . ALA A 1 194 ? -42.881 64.737 63.340 1.00 23.06 194 ALA A CA 1
ATOM 1431 C C . ALA A 1 194 ? -43.726 64.408 62.101 1.00 22.46 194 ALA A C 1
ATOM 1432 O O . ALA A 1 194 ? -44.217 65.304 61.422 1.00 21.88 194 ALA A O 1
ATOM 1434 N N . ARG A 1 195 ? -43.937 63.129 61.819 1.00 22.49 195 ARG A N 1
ATOM 1435 C CA . ARG A 1 195 ? -44.734 62.741 60.656 1.00 21.69 195 ARG A CA 1
ATOM 1436 C C . ARG A 1 195 ? -46.177 63.212 60.722 1.00 22.16 195 ARG A C 1
ATOM 1437 O O . ARG A 1 195 ? -46.802 63.438 59.691 1.00 22.66 195 ARG A O 1
ATOM 1445 N N . LEU A 1 196 ? -46.705 63.318 61.926 1.00 22.26 196 LEU A N 1
ATOM 1446 C CA . LEU A 1 196 ? -48.061 63.732 62.127 1.00 24.01 196 LEU A CA 1
ATOM 1447 C C . LEU A 1 196 ? -48.236 65.231 62.273 1.00 24.35 196 LEU A C 1
ATOM 1448 O O . LEU A 1 196 ? -49.337 65.699 62.547 1.00 25.25 196 LEU A O 1
ATOM 1453 N N . GLY A 1 197 ? -47.158 65.975 62.136 1.00 24.50 197 GLY A N 1
ATOM 1454 C CA . GLY A 1 197 ? -47.266 67.410 62.230 1.00 27.05 197 GLY A CA 1
ATOM 1455 C C . GLY A 1 197 ? -46.458 68.134 63.297 1.00 27.40 197 GLY A C 1
ATOM 1456 O O . GLY A 1 197 ? -46.245 69.345 63.206 1.00 26.38 197 GLY A O 1
ATOM 1457 N N . ALA A 1 198 ? -45.949 67.430 64.295 1.00 25.86 198 ALA A N 1
ATOM 1458 C CA . ALA A 1 198 ? -45.199 68.158 65.302 1.00 24.41 198 ALA A CA 1
ATOM 1459 C C . ALA A 1 198 ? -43.893 68.716 64.797 1.00 26.30 198 ALA A C 1
ATOM 1460 O O . ALA A 1 198 ? -43.215 68.081 63.968 1.00 24.87 198 ALA A O 1
ATOM 1462 N N . GLU A 1 199 ? -43.527 69.905 65.292 1.00 25.55 199 GLU A N 1
ATOM 1463 C CA . GLU A 1 199 ? -42.239 70.478 64.970 1.00 27.29 199 GLU A CA 1
ATOM 1464 C C . GLU A 1 199 ? -41.325 69.852 66.000 1.00 27.01 199 GLU A C 1
ATOM 1465 O O . GLU A 1 199 ? -41.443 70.134 67.200 1.00 25.89 199 GLU A O 1
ATOM 1471 N N . VAL A 1 200 ? -40.411 69.008 65.539 1.00 25.33 200 VAL A N 1
ATOM 1472 C CA . VAL A 1 200 ? -39.520 68.330 66.431 1.00 24.50 200 VAL A CA 1
ATOM 1473 C C . VAL A 1 200 ? -38.093 68.810 66.355 1.00 24.72 200 VAL A C 1
ATOM 1474 O O . VAL A 1 200 ? -37.549 68.955 65.276 1.00 26.49 200 VAL A O 1
ATOM 1478 N N . THR A 1 201 ? -37.474 69.071 67.509 1.00 24.32 201 THR A N 1
ATOM 1479 C CA . THR A 1 201 ? -36.087 69.473 67.544 1.00 23.37 201 THR A CA 1
ATOM 1480 C C . THR A 1 201 ? -35.303 68.433 68.383 1.00 24.85 201 THR A C 1
ATOM 1481 O O . THR A 1 201 ? -35.694 68.153 69.507 1.00 23.73 201 THR A O 1
ATOM 1485 N N . VAL A 1 202 ? -34.199 67.898 67.850 1.00 23.22 202 VAL A N 1
ATOM 1486 C CA . VAL A 1 202 ? -33.418 66.910 68.579 1.00 24.99 202 VAL A CA 1
ATOM 1487 C C . VAL A 1 202 ? -32.166 67.587 69.132 1.00 26.27 202 VAL A C 1
ATOM 1488 O O . VAL A 1 202 ? -31.431 68.250 68.377 1.00 27.47 202 VAL A O 1
ATOM 1492 N N . VAL A 1 203 ? -31.923 67.432 70.436 1.00 24.76 203 VAL A N 1
ATOM 1493 C CA . VAL A 1 203 ? -30.777 68.033 71.095 1.00 24.92 203 VAL A CA 1
ATOM 1494 C C . VAL A 1 203 ? -29.867 66.913 71.493 1.00 27.35 203 VAL A C 1
ATOM 1495 O O . VAL A 1 203 ? -30.247 66.021 72.258 1.00 27.98 203 VAL A O 1
ATOM 1499 N N . GLU A 1 204 ? -28.656 66.945 70.989 1.00 28.80 204 GLU A N 1
ATOM 1500 C CA . GLU A 1 204 ? -27.707 65.888 71.260 1.00 32.29 204 GLU A CA 1
ATOM 1501 C C . GLU A 1 204 ? -26.388 66.494 71.678 1.00 34.59 204 GLU A C 1
ATOM 1502 O O . GLU A 1 204 ? -25.893 67.412 71.021 1.00 32.10 204 GLU A O 1
ATOM 1508 N N . PHE A 1 205 ? -25.825 65.949 72.757 1.00 36.39 205 PHE A N 1
ATOM 1509 C CA . PHE A 1 205 ? -24.572 66.416 73.301 1.00 40.49 205 PHE A CA 1
ATOM 1510 C C . PHE A 1 205 ? -23.394 66.057 72.392 1.00 40.01 205 PHE A C 1
ATOM 1511 O O . PHE A 1 205 ? -22.458 66.858 72.241 1.00 40.41 205 PHE A O 1
ATOM 1519 N N . ALA A 1 206 ? -23.427 64.859 71.801 1.00 38.42 206 ALA A N 1
ATOM 1520 C CA . ALA A 1 206 ? -22.358 64.430 70.886 1.00 37.55 206 ALA A CA 1
ATOM 1521 C C . ALA A 1 206 ? -22.392 65.251 69.585 1.00 37.48 206 ALA A C 1
ATOM 1522 O O . ALA A 1 206 ? -23.398 65.886 69.255 1.00 34.87 206 ALA A O 1
ATOM 1524 N N . PRO A 1 207 ? -21.272 65.251 68.838 1.00 38.86 207 PRO A N 1
ATOM 1525 C CA . PRO A 1 207 ? -21.075 65.965 67.567 1.00 39.60 207 PRO A CA 1
ATOM 1526 C C . PRO A 1 207 ? -22.131 65.571 66.537 1.00 38.48 207 PRO A C 1
ATOM 1527 O O . PRO A 1 207 ? -22.495 66.343 65.663 1.00 38.42 207 PRO A O 1
ATOM 1531 N N . ARG A 1 208 ? -22.604 64.339 66.644 1.00 38.82 208 ARG A N 1
ATOM 1532 C CA . ARG A 1 208 ? -23.646 63.848 65.757 1.00 36.99 208 ARG A CA 1
ATOM 1533 C C . ARG A 1 208 ? -24.578 62.858 66.447 1.00 35.78 208 ARG A C 1
ATOM 1534 O O . ARG A 1 208 ? -24.239 62.291 67.486 1.00 32.79 208 ARG A O 1
ATOM 1542 N N . CYS A 1 209 ? -25.754 62.665 65.851 1.00 34.41 209 CYS A N 1
ATOM 1543 C CA . CYS A 1 209 ? -26.751 61.731 66.381 1.00 36.10 209 CYS A CA 1
ATOM 1544 C C . CYS A 1 209 ? -26.227 60.299 66.232 1.00 36.91 209 CYS A C 1
ATOM 1545 O O . CYS A 1 209 ? -25.282 60.069 65.467 1.00 36.26 209 CYS A O 1
ATOM 1548 N N . ALA A 1 210 ? -26.838 59.359 66.953 1.00 36.61 210 ALA A N 1
ATOM 1549 C CA . ALA A 1 210 ? -26.414 57.954 66.942 1.00 38.22 210 ALA A CA 1
ATOM 1550 C C . ALA A 1 210 ? -24.881 57.909 66.779 1.00 39.48 210 ALA A C 1
ATOM 1551 O O . ALA A 1 210 ? -24.366 57.346 65.809 1.00 39.89 210 ALA A O 1
ATOM 1553 N N . PRO A 1 211 ? -24.141 58.483 67.746 1.00 40.58 211 PRO A N 1
ATOM 1554 C CA . PRO A 1 211 ? -22.669 58.560 67.751 1.00 40.89 211 PRO A CA 1
ATOM 1555 C C . PRO A 1 211 ? -21.937 57.228 67.622 1.00 41.05 211 PRO A C 1
ATOM 1556 O O . PRO A 1 211 ? -20.748 57.186 67.285 1.00 41.45 211 PRO A O 1
ATOM 1560 N N . THR A 1 212 ? -22.659 56.156 67.901 1.00 39.89 212 THR A N 1
ATOM 1561 C CA . THR A 1 212 ? -22.127 54.804 67.828 1.00 42.17 212 THR A CA 1
ATOM 1562 C C . THR A 1 212 ? -21.926 54.338 66.372 1.00 39.95 212 THR A C 1
ATOM 1563 O O . THR A 1 212 ? -21.129 53.423 66.091 1.00 39.63 212 THR A O 1
ATOM 1567 N N . LEU A 1 213 ? -22.656 54.979 65.458 1.00 36.46 213 LEU A N 1
ATOM 1568 C CA . LEU A 1 213 ? -22.589 54.665 64.039 1.00 32.60 213 LEU A CA 1
ATOM 1569 C C . LEU A 1 213 ? -21.609 55.578 63.283 1.00 32.18 213 LEU A C 1
ATOM 1570 O O . LEU A 1 213 ? -21.319 56.719 63.700 1.00 31.30 213 LEU A O 1
ATOM 1575 N N . ASP A 1 214 ? -21.143 55.088 62.140 1.00 28.01 214 ASP A N 1
ATOM 1576 C CA . ASP A 1 214 ? -20.216 55.847 61.345 1.00 27.81 214 ASP A CA 1
ATOM 1577 C C . ASP A 1 214 ? -20.905 57.064 60.816 1.00 27.79 214 ASP A C 1
ATOM 1578 O O . ASP A 1 214 ? -22.135 57.109 60.642 1.00 28.67 214 ASP A O 1
ATOM 1583 N N . GLU A 1 215 ? -20.095 58.058 60.535 1.00 27.40 215 GLU A N 1
ATOM 1584 C CA . GLU A 1 215 ? -20.608 59.288 60.024 1.00 30.21 215 GLU A CA 1
ATOM 1585 C C . GLU A 1 215 ? -21.321 59.165 58.666 1.00 27.98 215 GLU A C 1
ATOM 1586 O O . GLU A 1 215 ? -22.329 59.813 58.462 1.00 27.42 215 GLU A O 1
ATOM 1592 N N . ASP A 1 216 ? -20.834 58.351 57.726 1.00 25.49 216 ASP A N 1
ATOM 1593 C CA . ASP A 1 216 ? -21.551 58.274 56.450 1.00 23.93 216 ASP A CA 1
ATOM 1594 C C . ASP A 1 216 ? -22.949 57.697 56.658 1.00 22.20 216 ASP A C 1
ATOM 1595 O O . ASP A 1 216 ? -23.896 58.100 55.980 1.00 21.61 216 ASP A O 1
ATOM 1600 N N . VAL A 1 217 ? -23.083 56.797 57.627 1.00 22.57 217 VAL A N 1
ATOM 1601 C CA . VAL A 1 217 ? -24.407 56.199 57.925 1.00 22.31 217 VAL A CA 1
ATOM 1602 C C . VAL A 1 217 ? -25.360 57.218 58.574 1.00 24.50 217 VAL A C 1
ATOM 1603 O O . VAL A 1 217 ? -26.507 57.435 58.129 1.00 23.10 217 VAL A O 1
ATOM 1607 N N . THR A 1 218 ? -24.888 57.882 59.612 1.00 24.46 218 THR A N 1
ATOM 1608 C CA . THR A 1 218 ? -25.787 58.808 60.295 1.00 28.68 218 THR A CA 1
ATOM 1609 C C . THR A 1 218 ? -26.095 59.992 59.412 1.00 28.14 218 THR A C 1
ATOM 1610 O O . THR A 1 218 ? -27.186 60.555 59.451 1.00 27.79 218 THR A O 1
ATOM 1614 N N . ASN A 1 219 ? -25.149 60.329 58.556 1.00 27.38 219 ASN A N 1
ATOM 1615 C CA . ASN A 1 219 ? -25.384 61.391 57.629 1.00 28.20 219 ASN A CA 1
ATOM 1616 C C . ASN A 1 219 ? -26.539 61.107 56.683 1.00 27.17 219 ASN A C 1
ATOM 1617 O O . ASN A 1 219 ? -27.367 61.996 56.389 1.00 26.52 219 ASN A O 1
ATOM 1622 N N . ALA A 1 220 ? -26.572 59.882 56.172 1.00 23.69 220 ALA A N 1
ATOM 1623 C CA . ALA A 1 220 ? -27.617 59.472 55.258 1.00 23.17 220 ALA A CA 1
ATOM 1624 C C . ALA A 1 220 ? -28.940 59.533 56.021 1.00 22.10 220 ALA A C 1
ATOM 1625 O O . ALA A 1 220 ? -29.941 60.013 55.487 1.00 21.88 220 ALA A O 1
ATOM 1627 N N . LEU A 1 221 ? -28.945 59.082 57.270 1.00 19.72 221 LEU A N 1
ATOM 1628 C CA . LEU A 1 221 ? -30.184 59.092 58.045 1.00 21.86 221 LEU A CA 1
ATOM 1629 C C . LEU A 1 221 ? -30.664 60.483 58.429 1.00 21.43 221 LEU A C 1
ATOM 1630 O O . LEU A 1 221 ? -31.800 60.817 58.213 1.00 22.45 221 LEU A O 1
ATOM 1635 N N . VAL A 1 222 ? -29.785 61.291 58.992 1.00 21.93 222 VAL A N 1
ATOM 1636 C CA . VAL A 1 222 ? -30.193 62.627 59.409 1.00 25.22 222 VAL A CA 1
ATOM 1637 C C . VAL A 1 222 ? -30.613 63.519 58.223 1.00 24.77 222 VAL A C 1
ATOM 1638 O O . VAL A 1 222 ? -31.475 64.387 58.370 1.00 25.44 222 VAL A O 1
ATOM 1642 N N . GLY A 1 223 ? -30.027 63.277 57.053 1.00 23.28 223 GLY A N 1
ATOM 1643 C CA . GLY A 1 223 ? -30.379 64.034 55.863 1.00 25.66 223 GLY A CA 1
ATOM 1644 C C . GLY A 1 223 ? -31.798 63.695 55.464 1.00 25.37 223 GLY A C 1
ATOM 1645 O O . GLY A 1 223 ? -32.597 64.554 55.033 1.00 23.62 223 GLY A O 1
ATOM 1646 N N . ALA A 1 224 ? -32.154 62.419 55.607 1.00 24.02 224 ALA A N 1
ATOM 1647 C CA . ALA A 1 224 ? -33.523 62.030 55.268 1.00 22.61 224 ALA A CA 1
ATOM 1648 C C . ALA A 1 224 ? -34.480 62.599 56.302 1.00 21.11 224 ALA A C 1
ATOM 1649 O O . ALA A 1 224 ? -35.544 63.090 55.937 1.00 21.67 224 ALA A O 1
ATOM 1651 N N . LEU A 1 225 ? -34.118 62.512 57.593 1.00 20.12 225 LEU A N 1
ATOM 1652 C CA . LEU A 1 225 ? -35.020 63.011 58.649 1.00 21.39 225 LEU A CA 1
ATOM 1653 C C . LEU A 1 225 ? -35.255 64.516 58.483 1.00 21.83 225 LEU A C 1
ATOM 1654 O O . LEU A 1 225 ? -36.355 65.017 58.750 1.00 20.44 225 LEU A O 1
ATOM 1659 N N . ALA A 1 226 ? -34.210 65.221 58.060 1.00 22.18 226 ALA A N 1
ATOM 1660 C CA . ALA A 1 226 ? -34.309 66.668 57.888 1.00 26.20 226 ALA A CA 1
ATOM 1661 C C . ALA A 1 226 ? -35.208 67.002 56.693 1.00 29.89 226 ALA A C 1
ATOM 1662 O O . ALA A 1 226 ? -35.969 67.981 56.711 1.00 30.04 226 ALA A O 1
ATOM 1664 N N . LYS A 1 227 ? -35.154 66.164 55.665 1.00 30.88 227 LYS A N 1
ATOM 1665 C CA . LYS A 1 227 ? -35.930 66.413 54.471 1.00 32.26 227 LYS A CA 1
ATOM 1666 C C . LYS A 1 227 ? -37.385 65.975 54.537 1.00 30.43 227 LYS A C 1
ATOM 1667 O O . LYS A 1 227 ? -38.272 66.699 54.100 1.00 29.39 227 LYS A O 1
ATOM 1673 N N . ASN A 1 228 ? -37.626 64.794 55.085 1.00 25.91 228 ASN A N 1
ATOM 1674 C CA . ASN A 1 228 ? -38.965 64.230 55.119 1.00 27.48 228 ASN A CA 1
ATOM 1675 C C . ASN A 1 228 ? -39.746 64.571 56.374 1.00 26.12 228 ASN A C 1
ATOM 1676 O O . ASN A 1 228 ? -40.873 65.019 56.289 1.00 25.34 228 ASN A O 1
ATOM 1681 N N . GLU A 1 229 ? -39.158 64.357 57.544 1.00 25.15 229 GLU A N 1
ATOM 1682 C CA . GLU A 1 229 ? -39.862 64.675 58.782 1.00 24.80 229 GLU A CA 1
ATOM 1683 C C . GLU A 1 229 ? -39.704 66.161 59.173 1.00 26.20 229 GLU A C 1
ATOM 1684 O O . GLU A 1 229 ? -40.380 66.643 60.095 1.00 23.95 229 GLU A O 1
ATOM 1690 N N . LYS A 1 230 ? -38.784 66.845 58.498 1.00 25.61 230 LYS A N 1
ATOM 1691 C CA . LYS A 1 230 ? -38.483 68.259 58.765 1.00 30.64 230 LYS A CA 1
ATOM 1692 C C . LYS A 1 230 ? -37.966 68.429 60.187 1.00 30.28 230 LYS A C 1
ATOM 1693 O O . LYS A 1 230 ? -38.232 69.429 60.845 1.00 28.32 230 LYS A O 1
ATOM 1699 N N . MET A 1 231 ? -37.236 67.445 60.668 1.00 29.00 231 MET A N 1
ATOM 1700 C CA . MET A 1 231 ? -36.715 67.539 62.018 1.00 30.53 231 MET A CA 1
ATOM 1701 C C . MET A 1 231 ? -35.517 68.472 62.041 1.00 29.94 231 MET A C 1
ATOM 1702 O O . MET A 1 231 ? -34.726 68.571 61.092 1.00 28.55 231 MET A O 1
ATOM 1707 N N . LYS A 1 232 ? -35.385 69.171 63.148 1.00 30.35 232 LYS A N 1
ATOM 1708 C CA . LYS A 1 232 ? -34.287 70.099 63.334 1.00 30.86 232 LYS A CA 1
ATOM 1709 C C . LYS A 1 232 ? -33.322 69.449 64.300 1.00 29.19 232 LYS A C 1
ATOM 1710 O O . LYS A 1 232 ? -33.757 68.807 65.249 1.00 27.79 232 LYS A O 1
ATOM 1716 N N . PHE A 1 233 ? -32.022 69.585 64.062 1.00 28.20 233 PHE A N 1
ATOM 1717 C CA . PHE A 1 233 ? -31.041 68.953 64.944 1.00 28.42 233 PHE A CA 1
ATOM 1718 C C . PHE A 1 233 ? -30.090 69.976 65.530 1.00 31.32 233 PHE A C 1
ATOM 1719 O O . PHE A 1 233 ? -29.622 70.867 64.816 1.00 33.14 233 PHE A O 1
ATOM 1727 N N . MET A 1 234 ? -29.811 69.852 66.830 1.00 31.50 234 MET A N 1
ATOM 1728 C CA . MET A 1 234 ? -28.883 70.729 67.529 1.00 32.58 234 MET A CA 1
ATOM 1729 C C . MET A 1 234 ? -27.885 69.791 68.184 1.00 32.69 234 MET A C 1
ATOM 1730 O O . MET A 1 234 ? -28.153 69.240 69.256 1.00 30.53 234 MET A O 1
ATOM 1735 N N . THR A 1 235 ? -26.748 69.586 67.526 1.00 32.57 235 THR A N 1
ATOM 1736 C CA . THR A 1 235 ? -25.730 68.696 68.053 1.00 33.92 235 THR A CA 1
ATOM 1737 C C . THR A 1 235 ? -24.730 69.540 68.816 1.00 35.44 235 THR A C 1
ATOM 1738 O O . THR A 1 235 ? -24.788 70.763 68.770 1.00 35.88 235 THR A O 1
ATOM 1742 N N . SER A 1 236 ? -23.810 68.882 69.510 1.00 36.06 236 SER A N 1
ATOM 1743 C CA . SER A 1 236 ? -22.831 69.569 70.348 1.00 37.35 236 SER A CA 1
ATOM 1744 C C . SER A 1 236 ? -23.543 70.590 71.252 1.00 38.46 236 SER A C 1
ATOM 1745 O O . SER A 1 236 ? -23.016 71.677 71.534 1.00 39.10 236 SER A O 1
ATOM 1748 N N . THR A 1 237 ? -24.728 70.211 71.737 1.00 37.44 237 THR A N 1
ATOM 1749 C CA . THR A 1 237 ? -25.523 71.078 72.583 1.00 37.64 237 THR A CA 1
ATOM 1750 C C . THR A 1 237 ? -25.814 70.400 73.920 1.00 39.53 237 THR A C 1
ATOM 1751 O O . THR A 1 237 ? -26.217 69.227 73.961 1.00 37.93 237 THR A O 1
ATOM 1755 N N . LYS A 1 238 ? -25.589 71.150 74.995 1.00 40.35 238 LYS A N 1
ATOM 1756 C CA . LYS A 1 238 ? -25.791 70.688 76.357 1.00 42.77 238 LYS A CA 1
ATOM 1757 C C . LYS A 1 238 ? -27.076 71.297 76.939 1.00 41.49 238 LYS A C 1
ATOM 1758 O O . LYS A 1 238 ? -27.410 72.455 76.657 1.00 40.13 238 LYS A O 1
ATOM 1764 N N . VAL A 1 239 ? -27.805 70.502 77.728 1.00 40.68 239 VAL A N 1
ATOM 1765 C CA . VAL A 1 239 ? -29.009 70.988 78.392 1.00 39.68 239 VAL A CA 1
ATOM 1766 C C . VAL A 1 239 ? -28.531 71.393 79.776 1.00 40.89 239 VAL A C 1
ATOM 1767 O O . VAL A 1 239 ? -27.995 70.571 80.511 1.00 39.42 239 VAL A O 1
ATOM 1771 N N . VAL A 1 240 ? -28.719 72.654 80.138 1.00 40.92 240 VAL A N 1
ATOM 1772 C CA . VAL A 1 240 ? -28.228 73.116 81.429 1.00 41.16 240 VAL A CA 1
ATOM 1773 C C . VAL A 1 240 ? -29.285 73.401 82.475 1.00 41.38 240 VAL A C 1
ATOM 1774 O O . VAL A 1 240 ? -28.969 73.576 83.654 1.00 42.00 240 VAL A O 1
ATOM 1778 N N . GLY A 1 241 ? -30.536 73.478 82.055 1.00 40.89 241 GLY A N 1
ATOM 1779 C CA . GLY A 1 241 ? -31.582 73.741 83.015 1.00 40.09 241 GLY A CA 1
ATOM 1780 C C . GLY A 1 241 ? -32.910 73.673 82.325 1.00 39.09 241 GLY A C 1
ATOM 1781 O O . GLY A 1 241 ? -32.984 73.504 81.099 1.00 39.29 241 GLY A O 1
ATOM 1782 N N . GLY A 1 242 ? -33.969 73.783 83.105 1.00 37.54 242 GLY A N 1
ATOM 1783 C CA . GLY A 1 242 ? -35.276 73.740 82.504 1.00 36.99 242 GLY A CA 1
ATOM 1784 C C . GLY A 1 242 ? -36.321 73.957 83.558 1.00 36.43 242 GLY A C 1
ATOM 1785 O O . GLY A 1 242 ? -36.027 73.885 84.751 1.00 39.15 242 GLY A O 1
ATOM 1786 N N . THR A 1 243 ? -37.536 74.216 83.112 1.00 35.30 243 THR A N 1
ATOM 1787 C CA . THR A 1 243 ? -38.639 74.426 84.006 1.00 35.75 243 THR A CA 1
ATOM 1788 C C . THR A 1 243 ? -39.852 73.758 83.417 1.00 35.09 243 THR A C 1
ATOM 1789 O O . THR A 1 243 ? -40.124 73.906 82.211 1.00 36.47 243 THR A O 1
ATOM 1793 N N . ASN A 1 244 ? -40.554 72.996 84.242 1.00 32.94 244 ASN A N 1
ATOM 1794 C CA . ASN A 1 244 ? -41.775 72.381 83.811 1.00 33.00 244 ASN A CA 1
ATOM 1795 C C . ASN A 1 244 ? -42.828 73.434 84.210 1.00 34.61 244 ASN A C 1
ATOM 1796 O O . ASN A 1 244 ? -43.018 73.702 85.395 1.00 32.39 244 ASN A O 1
ATOM 1801 N N . ASN A 1 245 ? -43.481 74.044 83.222 1.00 35.28 245 ASN A N 1
ATOM 1802 C CA . ASN A 1 245 ? -44.506 75.073 83.466 1.00 37.48 245 ASN A CA 1
ATOM 1803 C C . ASN A 1 245 ? -45.918 74.497 83.533 1.00 37.88 245 ASN A C 1
ATOM 1804 O O . ASN A 1 245 ? -46.885 75.260 83.493 1.00 38.52 245 ASN A O 1
ATOM 1809 N N . GLY A 1 246 ? -46.043 73.172 83.574 1.00 37.53 246 GLY A N 1
ATOM 1810 C CA . GLY A 1 246 ? -47.349 72.559 83.670 1.00 37.94 246 GLY A CA 1
ATOM 1811 C C . GLY A 1 246 ? -47.941 72.129 82.352 1.00 38.98 246 GLY A C 1
ATOM 1812 O O . GLY A 1 246 ? -48.343 70.984 82.170 1.00 38.79 246 GLY A O 1
ATOM 1813 N N . ASP A 1 247 ? -48.002 73.052 81.416 1.00 40.41 247 ASP A N 1
ATOM 1814 C CA . ASP A 1 247 ? -48.572 72.747 80.114 1.00 41.53 247 ASP A CA 1
ATOM 1815 C C . ASP A 1 247 ? -47.534 72.957 79.008 1.00 40.34 247 ASP A C 1
ATOM 1816 O O . ASP A 1 247 ? -47.854 72.846 77.821 1.00 41.76 247 ASP A O 1
ATOM 1821 N N . SER A 1 248 ? -46.309 73.286 79.402 1.00 37.54 248 SER A N 1
ATOM 1822 C CA . SER A 1 248 ? -45.210 73.445 78.465 1.00 35.39 248 SER A CA 1
ATOM 1823 C C . SER A 1 248 ? -43.918 73.322 79.247 1.00 33.94 248 SER A C 1
ATOM 1824 O O . SER A 1 248 ? -43.925 73.293 80.474 1.00 32.35 248 SER A O 1
ATOM 1827 N N . VAL A 1 249 ? -42.807 73.248 78.526 1.00 32.17 249 VAL A N 1
ATOM 1828 C CA . VAL A 1 249 ? -41.515 73.180 79.164 1.00 32.58 249 VAL A CA 1
ATOM 1829 C C . VAL A 1 249 ? -40.584 74.228 78.564 1.00 33.36 249 VAL A C 1
ATOM 1830 O O . VAL A 1 249 ? -40.617 74.504 77.366 1.00 34.79 249 VAL A O 1
ATOM 1834 N N . SER A 1 250 ? -39.755 74.817 79.400 1.00 33.72 250 SER A N 1
ATOM 1835 C CA . SER A 1 250 ? -38.778 75.787 78.958 1.00 35.96 250 SER A CA 1
ATOM 1836 C C . SER A 1 250 ? -37.460 75.106 79.243 1.00 37.44 250 SER A C 1
ATOM 1837 O O . SER A 1 250 ? -37.175 74.724 80.370 1.00 36.60 250 SER A O 1
ATOM 1840 N N . LEU A 1 251 ? -36.649 74.946 78.208 1.00 39.35 251 LEU A N 1
ATOM 1841 C CA . LEU A 1 251 ? -35.361 74.294 78.336 1.00 41.25 251 LEU A CA 1
ATOM 1842 C C . LEU A 1 251 ? -34.275 75.301 78.054 1.00 42.94 251 LEU A C 1
ATOM 1843 O O . LEU A 1 251 ? -34.402 76.080 77.119 1.00 44.05 251 LEU A O 1
ATOM 1848 N N . GLU A 1 252 ? -33.202 75.284 78.839 1.00 44.43 252 GLU A N 1
ATOM 1849 C CA . GLU A 1 252 ? -32.080 76.169 78.592 1.00 47.31 252 GLU A CA 1
ATOM 1850 C C . GLU A 1 252 ? -30.957 75.297 78.093 1.00 45.06 252 GLU A C 1
ATOM 1851 O O . GLU A 1 252 ? -30.584 74.320 78.768 1.00 44.26 252 GLU A O 1
ATOM 1857 N N . VAL A 1 253 ? -30.406 75.639 76.927 1.00 42.98 253 VAL A N 1
ATOM 1858 C CA . VAL A 1 253 ? -29.323 74.854 76.330 1.00 42.96 253 VAL A CA 1
ATOM 1859 C C . VAL A 1 253 ? -28.117 75.741 75.996 1.00 45.30 253 VAL A C 1
ATOM 1860 O O . VAL A 1 253 ? -28.211 76.975 76.030 1.00 45.85 253 VAL A O 1
ATOM 1864 N N . GLU A 1 254 ? -26.978 75.122 75.695 1.00 48.45 254 GLU A N 1
ATOM 1865 C CA . GLU A 1 254 ? -25.786 75.877 75.288 1.00 52.89 254 GLU A CA 1
ATOM 1866 C C . GLU A 1 254 ? -24.823 75.082 74.384 1.00 55.21 254 GLU A C 1
ATOM 1867 O O . GLU A 1 254 ? -24.530 73.909 74.638 1.00 52.64 254 GLU A O 1
ATOM 1873 N N . GLY A 1 255 ? -24.329 75.735 73.329 1.00 56.74 255 GLY A N 1
ATOM 1874 C CA . GLY A 1 255 ? -23.419 75.081 72.398 1.00 60.69 255 GLY A CA 1
ATOM 1875 C C . GLY A 1 255 ? -21.982 75.559 72.441 1.00 61.74 255 GLY A C 1
ATOM 1876 O O . GLY A 1 255 ? -21.227 75.372 71.480 1.00 62.98 255 GLY A O 1
ATOM 1877 N N . LYS A 1 259 ? -22.313 79.762 74.720 1.00 71.60 259 LYS A N 1
ATOM 1878 C CA . LYS A 1 259 ? -23.477 80.580 74.367 1.00 72.99 259 LYS A CA 1
ATOM 1879 C C . LYS A 1 259 ? -24.819 79.908 74.708 1.00 72.34 259 LYS A C 1
ATOM 1880 O O . LYS A 1 259 ? -25.116 78.825 74.196 1.00 71.41 259 LYS A O 1
ATOM 1886 N N . ARG A 1 260 ? -25.634 80.563 75.542 1.00 70.58 260 ARG A N 1
ATOM 1887 C CA . ARG A 1 260 ? -26.926 80.017 75.964 1.00 68.47 260 ARG A CA 1
ATOM 1888 C C . ARG A 1 260 ? -28.092 80.269 75.046 1.00 65.83 260 ARG A C 1
ATOM 1889 O O . ARG A 1 260 ? -27.995 81.011 74.069 1.00 66.81 260 ARG A O 1
ATOM 1897 N N . GLU A 1 261 ? -29.211 79.645 75.391 1.00 63.60 261 GLU A N 1
ATOM 1898 C CA . GLU A 1 261 ? -30.424 79.752 74.601 1.00 61.31 261 GLU A CA 1
ATOM 1899 C C . GLU A 1 261 ? -31.585 79.013 75.257 1.00 57.56 261 GLU A C 1
ATOM 1900 O O . GLU A 1 261 ? -31.385 77.988 75.918 1.00 56.55 261 GLU A O 1
ATOM 1906 N N . THR A 1 262 ? -32.792 79.531 75.069 1.00 52.96 262 THR A N 1
ATOM 1907 C CA . THR A 1 262 ? -33.962 78.910 75.661 1.00 50.10 262 THR A CA 1
ATOM 1908 C C . THR A 1 262 ? -34.937 78.371 74.626 1.00 48.27 262 THR A C 1
ATOM 1909 O O . THR A 1 262 ? -35.331 79.083 73.711 1.00 48.09 262 THR A O 1
ATOM 1913 N N . VAL A 1 263 ? -35.334 77.114 74.777 1.00 45.58 263 VAL A N 1
ATOM 1914 C CA . VAL A 1 263 ? -36.272 76.510 73.839 1.00 44.64 263 VAL A CA 1
ATOM 1915 C C . VAL A 1 263 ? -37.590 76.227 74.579 1.00 42.51 263 VAL A C 1
ATOM 1916 O O . VAL A 1 263 ? -37.564 75.836 75.747 1.00 44.06 263 VAL A O 1
ATOM 1920 N N . THR A 1 264 ? -38.727 76.465 73.932 1.00 38.97 264 THR A N 1
ATOM 1921 C CA . THR A 1 264 ? -40.025 76.238 74.547 1.00 36.79 264 THR A CA 1
ATOM 1922 C C . THR A 1 264 ? -40.779 75.144 73.798 1.00 35.89 264 THR A C 1
ATOM 1923 O O . THR A 1 264 ? -40.852 75.170 72.561 1.00 35.75 264 THR A O 1
ATOM 1927 N N . CYS A 1 265 ? -41.337 74.180 74.511 1.00 31.81 265 CYS A N 1
ATOM 1928 C CA . CYS A 1 265 ? -42.056 73.144 73.783 1.00 30.88 265 CYS A CA 1
ATOM 1929 C C . CYS A 1 265 ? -43.228 72.671 74.554 1.00 28.74 265 CYS A C 1
ATOM 1930 O O . CYS A 1 265 ? -43.274 72.807 75.769 1.00 30.15 265 CYS A O 1
ATOM 1933 N N . GLU A 1 266 ? -44.189 72.136 73.835 1.00 26.41 266 GLU A N 1
ATOM 1934 C CA . GLU A 1 266 ? -45.356 71.610 74.466 1.00 27.73 266 GLU A CA 1
ATOM 1935 C C . GLU A 1 266 ? -45.060 70.236 75.116 1.00 28.37 266 GLU A C 1
ATOM 1936 O O . GLU A 1 266 ? -45.680 69.876 76.134 1.00 28.49 266 GLU A O 1
ATOM 1942 N N . ALA A 1 267 ? -44.103 69.492 74.559 1.00 25.01 267 ALA A N 1
ATOM 1943 C CA . ALA A 1 267 ? -43.781 68.148 75.095 1.00 25.45 267 ALA A CA 1
ATOM 1944 C C . ALA A 1 267 ? -42.276 67.921 74.997 1.00 24.63 267 ALA A C 1
ATOM 1945 O O . ALA A 1 267 ? -41.669 68.230 73.976 1.00 24.42 267 ALA A O 1
ATOM 1947 N N . LEU A 1 268 ? -41.673 67.414 76.061 1.00 24.49 268 LEU A N 1
ATOM 1948 C CA . LEU A 1 268 ? -40.239 67.163 76.067 1.00 24.59 268 LEU A CA 1
ATOM 1949 C C . LEU A 1 268 ? -40.044 65.661 76.221 1.00 24.07 268 LEU A C 1
ATOM 1950 O O . LEU A 1 268 ? -40.597 65.076 77.147 1.00 25.25 268 LEU A O 1
ATOM 1955 N N . LEU A 1 269 ? -39.281 65.047 75.315 1.00 22.24 269 LEU A N 1
ATOM 1956 C CA . LEU A 1 269 ? -38.987 63.611 75.436 1.00 22.48 269 LEU A CA 1
ATOM 1957 C C . LEU A 1 269 ? -37.550 63.571 75.923 1.00 19.47 269 LEU A C 1
ATOM 1958 O O . LEU A 1 269 ? -36.639 64.061 75.238 1.00 20.15 269 LEU A O 1
ATOM 1963 N N . VAL A 1 270 ? -37.334 62.972 77.076 1.00 18.83 270 VAL A N 1
ATOM 1964 C CA . VAL A 1 270 ? -35.973 62.822 77.589 1.00 18.96 270 VAL A CA 1
ATOM 1965 C C . VAL A 1 270 ? -35.580 61.364 77.254 1.00 20.69 270 VAL A C 1
ATOM 1966 O O . VAL A 1 270 ? -36.132 60.432 77.853 1.00 21.01 270 VAL A O 1
ATOM 1970 N N . SER A 1 271 ? -34.667 61.161 76.312 1.00 20.30 271 SER A N 1
ATOM 1971 C CA . SER A 1 271 ? -34.245 59.804 75.980 1.00 23.41 271 SER A CA 1
ATOM 1972 C C . SER A 1 271 ? -32.739 59.811 75.974 1.00 20.85 271 SER A C 1
ATOM 1973 O O . SER A 1 271 ? -32.142 59.528 74.980 1.00 21.94 271 SER A O 1
ATOM 1976 N N . VAL A 1 272 ? -32.141 60.187 77.084 1.00 22.10 272 VAL A N 1
ATOM 1977 C CA . VAL A 1 272 ? -30.696 60.225 77.211 1.00 23.54 272 VAL A CA 1
ATOM 1978 C C . VAL A 1 272 ? -30.099 58.856 77.438 1.00 24.94 272 VAL A C 1
ATOM 1979 O O . VAL A 1 272 ? -28.943 58.623 77.097 1.00 29.05 272 VAL A O 1
ATOM 1983 N N . GLY A 1 273 ? -30.862 57.930 77.981 1.00 24.99 273 GLY A N 1
ATOM 1984 C CA . GLY A 1 273 ? -30.287 56.598 78.181 1.00 24.71 273 GLY A CA 1
ATOM 1985 C C . GLY A 1 273 ? -31.201 55.759 79.039 1.00 23.49 273 GLY A C 1
ATOM 1986 O O . GLY A 1 273 ? -32.295 56.177 79.359 1.00 21.89 273 GLY A O 1
ATOM 1987 N N . ARG A 1 274 ? -30.769 54.554 79.356 1.00 23.42 274 ARG A N 1
ATOM 1988 C CA . ARG A 1 274 ? -31.528 53.697 80.229 1.00 24.32 274 ARG A CA 1
ATOM 1989 C C . ARG A 1 274 ? -30.526 53.150 81.231 1.00 25.92 274 ARG A C 1
ATOM 1990 O O . ARG A 1 274 ? -29.346 52.995 80.901 1.00 25.94 274 ARG A O 1
ATOM 1998 N N . ARG A 1 275 ? -30.996 52.869 82.444 1.00 26.47 275 ARG A N 1
ATOM 1999 C CA . ARG A 1 275 ? -30.123 52.343 83.478 1.00 28.05 275 ARG A CA 1
ATOM 2000 C C . ARG A 1 275 ? -30.634 50.999 83.925 1.00 24.24 275 ARG A C 1
ATOM 2001 O O . ARG A 1 275 ? -31.827 50.740 83.863 1.00 23.56 275 ARG A O 1
ATOM 2009 N N . PRO A 1 276 ? -29.722 50.119 84.353 1.00 23.27 276 PRO A N 1
ATOM 2010 C CA . PRO A 1 276 ? -30.103 48.771 84.807 1.00 22.52 276 PRO A CA 1
ATOM 2011 C C . PRO A 1 276 ? -30.970 48.903 86.037 1.00 21.06 276 PRO A C 1
ATOM 2012 O O . PRO A 1 276 ? -30.756 49.772 86.880 1.00 21.31 276 PRO A O 1
ATOM 2016 N N . PHE A 1 277 ? -31.975 48.064 86.143 1.00 20.25 277 PHE A N 1
ATOM 2017 C CA . PHE A 1 277 ? -32.904 48.168 87.264 1.00 19.90 277 PHE A CA 1
ATOM 2018 C C . PHE A 1 277 ? -32.872 46.969 88.189 1.00 20.19 277 PHE A C 1
ATOM 2019 O O . PHE A 1 277 ? -33.121 45.869 87.723 1.00 17.14 277 PHE A O 1
ATOM 2027 N N . THR A 1 278 ? -32.596 47.211 89.474 1.00 19.63 278 THR A N 1
ATOM 2028 C CA . THR A 1 278 ? -32.561 46.172 90.497 1.00 22.87 278 THR A CA 1
ATOM 2029 C C . THR A 1 278 ? -33.297 46.633 91.771 1.00 23.99 278 THR A C 1
ATOM 2030 O O . THR A 1 278 ? -33.109 46.074 92.852 1.00 24.47 278 THR A O 1
ATOM 2034 N N . GLY A 1 279 ? -34.145 47.642 91.608 1.00 23.75 279 GLY A N 1
ATOM 2035 C CA . GLY A 1 279 ? -34.893 48.164 92.728 1.00 26.47 279 GLY A CA 1
ATOM 2036 C C . GLY A 1 279 ? -35.767 47.136 93.396 1.00 25.98 279 GLY A C 1
ATOM 2037 O O . GLY A 1 279 ? -36.480 46.386 92.731 1.00 26.19 279 GLY A O 1
ATOM 2038 N N . GLY A 1 280 ? -35.685 47.100 94.722 1.00 25.42 280 GLY A N 1
ATOM 2039 C CA . GLY A 1 280 ? -36.486 46.160 95.500 1.00 26.95 280 GLY A CA 1
ATOM 2040 C C . GLY A 1 280 ? -36.070 44.696 95.416 1.00 27.70 280 GLY A C 1
ATOM 2041 O O . GLY A 1 280 ? -36.678 43.847 96.039 1.00 26.19 280 GLY A O 1
ATOM 2042 N N . LEU A 1 281 ? -34.996 44.406 94.699 1.00 26.60 281 LEU A N 1
ATOM 2043 C CA . LEU A 1 281 ? -34.583 43.022 94.506 1.00 27.84 281 LEU A CA 1
ATOM 2044 C C . LEU A 1 281 ? -33.873 42.381 95.712 1.00 28.63 281 LEU A C 1
ATOM 2045 O O . LEU A 1 281 ? -33.815 41.169 95.818 1.00 27.59 281 LEU A O 1
ATOM 2050 N N . GLY A 1 282 ? -33.317 43.216 96.590 1.00 29.74 282 GLY A N 1
ATOM 2051 C CA . GLY A 1 282 ? -32.603 42.703 97.743 1.00 30.79 282 GLY A CA 1
ATOM 2052 C C . GLY A 1 282 ? -31.206 42.191 97.433 1.00 33.52 282 GLY A C 1
ATOM 2053 O O . GLY A 1 282 ? -30.680 41.343 98.184 1.00 34.39 282 GLY A O 1
ATOM 2054 N N . LEU A 1 283 ? -30.584 42.683 96.355 1.00 33.71 283 LEU A N 1
ATOM 2055 C CA . LEU A 1 283 ? -29.246 42.215 95.994 1.00 35.90 283 LEU A CA 1
ATOM 2056 C C . LEU A 1 283 ? -28.211 42.460 97.078 1.00 39.03 283 LEU A C 1
ATOM 2057 O O . LEU A 1 283 ? -27.240 41.712 97.203 1.00 37.86 283 LEU A O 1
ATOM 2062 N N . ASP A 1 284 ? -28.427 43.515 97.851 1.00 43.19 284 ASP A N 1
ATOM 2063 C CA . ASP A 1 284 ? -27.482 43.875 98.892 1.00 50.00 284 ASP A CA 1
ATOM 2064 C C . ASP A 1 284 ? -27.574 42.879 100.020 1.00 48.51 284 ASP A C 1
ATOM 2065 O O . ASP A 1 284 ? -26.581 42.537 100.661 1.00 48.51 284 ASP A O 1
ATOM 2070 N N . LYS A 1 285 ? -28.779 42.399 100.247 1.00 46.23 285 LYS A N 1
ATOM 2071 C CA . LYS A 1 285 ? -28.999 41.411 101.283 1.00 45.60 285 LYS A CA 1
ATOM 2072 C C . LYS A 1 285 ? -28.187 40.139 101.024 1.00 42.48 285 LYS A C 1
ATOM 2073 O O . LYS A 1 285 ? -27.726 39.512 101.979 1.00 43.08 285 LYS A O 1
ATOM 2079 N N . ILE A 1 286 ? -27.976 39.763 99.760 1.00 37.49 286 ILE A N 1
ATOM 2080 C CA . ILE A 1 286 ? -27.201 38.541 99.484 1.00 34.78 286 ILE A CA 1
ATOM 2081 C C . ILE A 1 286 ? -25.844 38.791 98.855 1.00 34.53 286 ILE A C 1
ATOM 2082 O O . ILE A 1 286 ? -25.186 37.865 98.430 1.00 33.12 286 ILE A O 1
ATOM 2087 N N . ASN A 1 287 ? -25.468 40.057 98.757 1.00 34.56 287 ASN A N 1
ATOM 2088 C CA . ASN A 1 287 ? -24.179 40.473 98.218 1.00 35.97 287 ASN A CA 1
ATOM 2089 C C . ASN A 1 287 ? -23.855 40.106 96.759 1.00 34.46 287 ASN A C 1
ATOM 2090 O O . ASN A 1 287 ? -22.727 39.695 96.452 1.00 35.17 287 ASN A O 1
ATOM 2095 N N . VAL A 1 288 ? -24.838 40.214 95.863 1.00 32.46 288 VAL A N 1
ATOM 2096 C CA . VAL A 1 288 ? -24.593 39.988 94.444 1.00 30.00 288 VAL A CA 1
ATOM 2097 C C . VAL A 1 288 ? -23.877 41.274 94.007 1.00 30.11 288 VAL A C 1
ATOM 2098 O O . VAL A 1 288 ? -24.387 42.356 94.215 1.00 31.29 288 VAL A O 1
ATOM 2102 N N . ALA A 1 289 ? -22.701 41.153 93.410 1.00 30.05 289 ALA A N 1
ATOM 2103 C CA . ALA A 1 289 ? -21.898 42.298 92.989 1.00 30.55 289 ALA A CA 1
ATOM 2104 C C . ALA A 1 289 ? -22.398 43.067 91.750 1.00 30.57 289 ALA A C 1
ATOM 2105 O O . ALA A 1 289 ? -22.789 42.468 90.755 1.00 30.10 289 ALA A O 1
ATOM 2107 N N . LYS A 1 290 ? -22.347 44.392 91.829 1.00 32.48 290 LYS A N 1
ATOM 2108 C CA . LYS A 1 290 ? -22.751 45.273 90.727 1.00 33.44 290 LYS A CA 1
ATOM 2109 C C . LYS A 1 290 ? -21.604 46.214 90.407 1.00 36.03 290 LYS A C 1
ATOM 2110 O O . LYS A 1 290 ? -20.802 46.506 91.302 1.00 35.86 290 LYS A O 1
ATOM 2116 N N . ASN A 1 291 ? -21.490 46.686 89.160 1.00 36.47 291 ASN A N 1
ATOM 2117 C CA . ASN A 1 291 ? -20.418 47.636 88.868 1.00 36.96 291 ASN A CA 1
ATOM 2118 C C . ASN A 1 291 ? -20.888 49.028 89.250 1.00 39.35 291 ASN A C 1
ATOM 2119 O O . ASN A 1 291 ? -22.009 49.184 89.761 1.00 38.05 291 ASN A O 1
ATOM 2124 N N . GLU A 1 292 ? -20.060 50.046 89.028 1.00 44.35 292 GLU A N 1
ATOM 2125 C CA . GLU A 1 292 ? -20.422 51.417 89.422 1.00 50.19 292 GLU A CA 1
ATOM 2126 C C . GLU A 1 292 ? -21.649 52.005 88.742 1.00 48.76 292 GLU A C 1
ATOM 2127 O O . GLU A 1 292 ? -22.245 52.970 89.225 1.00 46.66 292 GLU A O 1
ATOM 2133 N N . ARG A 1 293 ? -22.003 51.441 87.601 1.00 47.84 293 ARG A N 1
ATOM 2134 C CA . ARG A 1 293 ? -23.164 51.918 86.870 1.00 48.66 293 ARG A CA 1
ATOM 2135 C C . ARG A 1 293 ? -24.421 51.192 87.330 1.00 44.03 293 ARG A C 1
ATOM 2136 O O . ARG A 1 293 ? -25.515 51.506 86.886 1.00 42.91 293 ARG A O 1
ATOM 2144 N N . GLY A 1 294 ? -24.259 50.215 88.212 1.00 39.21 294 GLY A N 1
ATOM 2145 C CA . GLY A 1 294 ? -25.417 49.492 88.702 1.00 34.36 294 GLY A CA 1
ATOM 2146 C C . GLY A 1 294 ? -25.742 48.205 87.950 1.00 31.60 294 GLY A C 1
ATOM 2147 O O . GLY A 1 294 ? -26.764 47.578 88.229 1.00 30.50 294 GLY A O 1
ATOM 2148 N N . PHE A 1 295 ? -24.927 47.824 86.970 1.00 28.47 295 PHE A N 1
ATOM 2149 C CA . PHE A 1 295 ? -25.166 46.595 86.242 1.00 26.58 295 PHE A CA 1
ATOM 2150 C C . PHE A 1 295 ? -24.726 45.416 87.092 1.00 27.37 295 PHE A C 1
ATOM 2151 O O . PHE A 1 295 ? -23.726 45.498 87.835 1.00 28.04 295 PHE A O 1
ATOM 2159 N N . VAL A 1 296 ? -25.457 44.319 86.993 1.00 25.27 296 VAL A N 1
ATOM 2160 C CA . VAL A 1 2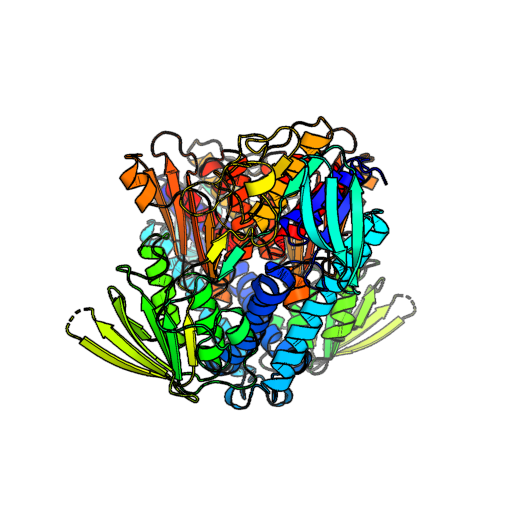96 ? -25.068 43.118 87.722 1.00 24.48 296 VAL A CA 1
ATOM 2161 C C . VAL A 1 296 ? -23.880 42.500 86.968 1.00 26.20 296 VAL A C 1
ATOM 2162 O O . VAL A 1 296 ? -23.953 42.292 85.752 1.00 24.47 296 VAL A O 1
ATOM 2166 N N . LYS A 1 297 ? -22.794 42.195 87.682 1.00 28.93 297 LYS A N 1
ATOM 2167 C CA . LYS A 1 297 ? -21.604 41.601 87.055 1.00 31.55 297 LYS A CA 1
ATOM 2168 C C . LYS A 1 297 ? -21.770 40.110 86.809 1.00 31.01 297 LYS A C 1
ATOM 2169 O O . LYS A 1 297 ? -22.166 39.370 87.701 1.00 34.02 297 LYS A O 1
ATOM 2175 N N . ILE A 1 298 ? -21.481 39.655 85.607 1.00 28.65 298 ILE A N 1
ATOM 2176 C CA . ILE A 1 298 ? -21.615 38.250 85.324 1.00 29.96 298 ILE A CA 1
ATOM 2177 C C . ILE A 1 298 ? -20.362 37.726 84.631 1.00 32.34 298 ILE A C 1
ATOM 2178 O O . ILE A 1 298 ? -19.541 38.516 84.146 1.00 31.35 298 ILE A O 1
ATOM 2183 N N . GLY A 1 299 ? -20.223 36.402 84.617 1.00 34.25 299 GLY A N 1
ATOM 2184 C CA . GLY A 1 299 ? -19.107 35.769 83.950 1.00 37.61 299 GLY A CA 1
ATOM 2185 C C . GLY A 1 299 ? -19.602 35.199 82.634 1.00 39.97 299 GLY A C 1
ATOM 2186 O O . GLY A 1 299 ? -20.743 35.472 82.232 1.00 39.11 299 GLY A O 1
ATOM 2187 N N . ASP A 1 300 ? -18.765 34.393 81.979 1.00 42.25 300 ASP A N 1
ATOM 2188 C CA . ASP A 1 300 ? -19.080 33.797 80.687 1.00 44.64 300 ASP A CA 1
ATOM 2189 C C . ASP A 1 300 ? -20.253 32.867 80.686 1.00 42.44 300 ASP A C 1
ATOM 2190 O O . ASP A 1 300 ? -20.784 32.534 79.621 1.00 41.77 300 ASP A O 1
ATOM 2195 N N . HIS A 1 301 ? -20.649 32.404 81.860 1.00 39.58 301 HIS A N 1
ATOM 2196 C CA . HIS A 1 301 ? -21.794 31.519 81.902 1.00 39.54 301 HIS A CA 1
ATOM 2197 C C . HIS A 1 301 ? -23.006 32.168 82.582 1.00 35.53 301 HIS A C 1
ATOM 2198 O O . HIS A 1 301 ? -23.894 31.477 83.049 1.00 31.31 301 HIS A O 1
ATOM 2205 N N . PHE A 1 302 ? -23.007 33.499 82.609 1.00 32.17 302 PHE A N 1
ATOM 2206 C CA . PHE A 1 302 ? -24.090 34.301 83.181 1.00 31.15 302 PHE A CA 1
ATOM 2207 C C . PHE A 1 302 ? -24.192 34.250 84.701 1.00 31.83 302 PHE A C 1
ATOM 2208 O O . PHE A 1 302 ? -25.143 34.767 85.289 1.00 28.36 302 PHE A O 1
ATOM 2216 N N . GLU A 1 303 ? -23.193 33.643 85.327 1.00 32.33 303 GLU A N 1
ATOM 2217 C CA . GLU A 1 303 ? -23.187 33.525 86.781 1.00 35.44 303 GLU A CA 1
ATOM 2218 C C . GLU A 1 303 ? -22.788 34.843 87.436 1.00 31.14 303 GLU A C 1
ATOM 2219 O O . GLU A 1 303 ? -21.936 35.562 86.924 1.00 31.93 303 GLU A O 1
ATOM 2225 N N . THR A 1 304 ? -23.465 35.184 88.533 1.00 29.86 304 THR A N 1
ATOM 2226 C CA . THR A 1 304 ? -23.168 36.406 89.284 1.00 26.95 304 THR A CA 1
ATOM 2227 C C . THR A 1 304 ? -22.088 35.991 90.281 1.00 27.44 304 THR A C 1
ATOM 2228 O O . THR A 1 304 ? -21.590 34.860 90.234 1.00 27.97 304 THR A O 1
ATOM 2232 N N . SER A 1 305 ? -21.764 36.885 91.195 1.00 27.48 305 SER A N 1
ATOM 2233 C CA . SER A 1 305 ? -20.746 36.603 92.186 1.00 29.32 305 SER A CA 1
ATOM 2234 C C . SER A 1 305 ? -21.269 35.595 93.214 1.00 29.83 305 SER A C 1
ATOM 2235 O O . SER A 1 305 ? -20.497 35.044 93.977 1.00 32.42 305 SER A O 1
ATOM 2238 N N . ILE A 1 306 ? -22.575 35.367 93.246 1.00 30.11 306 ILE A N 1
ATOM 2239 C CA . ILE A 1 306 ? -23.171 34.439 94.208 1.00 29.19 306 ILE A CA 1
ATOM 2240 C C . ILE A 1 306 ? -23.551 33.123 93.560 1.00 28.74 306 ILE A C 1
ATOM 2241 O O . ILE A 1 306 ? -24.325 33.089 92.632 1.00 28.73 306 ILE A O 1
ATOM 2246 N N . PRO A 1 307 ? -22.997 32.005 94.046 1.00 27.88 307 PRO A N 1
ATOM 2247 C CA . PRO A 1 307 ? -23.317 30.689 93.472 1.00 28.19 307 PRO A CA 1
ATOM 2248 C C . PRO A 1 307 ? -24.826 30.479 93.314 1.00 25.22 307 PRO A C 1
ATOM 2249 O O . PRO A 1 307 ? -25.595 30.845 94.196 1.00 25.08 307 PRO A O 1
ATOM 2253 N N . ASP A 1 308 ? -25.223 29.890 92.191 1.00 25.78 308 ASP A N 1
ATOM 2254 C CA . ASP A 1 308 ? -26.628 29.574 91.902 1.00 25.95 308 ASP A CA 1
ATOM 2255 C C . ASP A 1 308 ? -27.509 30.766 91.522 1.00 25.07 308 ASP A C 1
ATOM 2256 O O . ASP A 1 308 ? -28.698 30.611 91.353 1.00 25.61 308 ASP A O 1
ATOM 2261 N N . VAL A 1 309 ? -26.931 31.945 91.424 1.00 25.13 309 VAL A N 1
ATOM 2262 C CA . VAL A 1 309 ? -27.692 33.122 91.024 1.00 24.62 309 VAL A CA 1
ATOM 2263 C C . VAL A 1 309 ? -27.059 33.622 89.716 1.00 23.66 309 VAL A C 1
ATOM 2264 O O . VAL A 1 309 ? -25.872 33.912 89.674 1.00 22.83 309 VAL A O 1
ATOM 2268 N N . TYR A 1 310 ? -27.884 33.701 88.667 1.00 22.59 310 TYR A N 1
ATOM 2269 C CA . TYR A 1 310 ? -27.450 34.106 87.323 1.00 23.10 310 TYR A CA 1
ATOM 2270 C C . TYR A 1 310 ? -28.209 35.376 86.903 1.00 24.03 310 TYR A C 1
ATOM 2271 O O . TYR A 1 310 ? -29.199 35.748 87.557 1.00 22.34 310 TYR A O 1
ATOM 2280 N N . ALA A 1 311 ? -27.757 36.031 85.831 1.00 23.38 311 ALA A N 1
ATOM 2281 C CA . ALA A 1 311 ? -28.430 37.244 85.366 1.00 22.89 311 ALA A CA 1
ATOM 2282 C C . ALA A 1 311 ? -28.264 37.389 83.851 1.00 22.29 311 ALA A C 1
ATOM 2283 O O . ALA A 1 311 ? -27.232 36.996 83.263 1.00 23.10 311 ALA A O 1
ATOM 2285 N N . ILE A 1 312 ? -29.267 37.968 83.217 1.00 22.09 312 ILE A N 1
ATOM 2286 C CA . ILE A 1 312 ? -29.249 38.118 81.759 1.00 20.55 312 ILE A CA 1
ATOM 2287 C C . ILE A 1 312 ? -29.980 39.377 81.383 1.00 20.72 312 ILE A C 1
ATOM 2288 O O . ILE A 1 312 ? -30.640 39.980 82.250 1.00 20.21 312 ILE A O 1
ATOM 2293 N N . GLY A 1 313 ? -29.865 39.753 80.094 1.00 18.71 313 GLY A N 1
ATOM 2294 C CA . GLY A 1 313 ? -30.609 40.918 79.604 1.00 18.29 313 GLY A CA 1
ATOM 2295 C C . GLY A 1 313 ? -30.069 42.292 79.845 1.00 16.49 313 GLY A C 1
ATOM 2296 O O . GLY A 1 313 ? -28.860 42.464 79.977 1.00 17.34 313 GLY A O 1
ATOM 2297 N N . ASP A 1 314 ? -30.961 43.287 79.914 1.00 14.44 314 ASP A N 1
ATOM 2298 C CA . ASP A 1 314 ? -30.512 44.659 80.092 1.00 16.66 314 ASP A CA 1
ATOM 2299 C C . ASP A 1 314 ? -29.778 44.913 81.393 1.00 18.52 314 ASP A C 1
ATOM 2300 O O . ASP A 1 314 ? -29.010 45.864 81.466 1.00 20.01 314 ASP A O 1
ATOM 2305 N N . VAL A 1 315 ? -30.056 44.117 82.424 1.00 17.06 315 VAL A N 1
ATOM 2306 C CA . VAL A 1 315 ? -29.455 44.372 83.729 1.00 19.61 315 VAL A CA 1
ATOM 2307 C C . VAL A 1 315 ? -27.975 43.978 83.847 1.00 19.25 315 VAL A C 1
ATOM 2308 O O . VAL A 1 315 ? -27.311 44.373 84.798 1.00 22.18 315 VAL A O 1
ATOM 2312 N N . VAL A 1 316 ? -27.437 43.240 82.877 1.00 21.23 316 VAL A N 1
ATOM 2313 C CA . VAL A 1 316 ? -26.036 42.802 83.027 1.00 23.55 316 VAL A CA 1
ATOM 2314 C C . VAL A 1 316 ? -24.986 43.630 82.338 1.00 26.64 316 VAL A C 1
ATOM 2315 O O . VAL A 1 316 ? -25.270 44.347 81.370 1.00 25.79 316 VAL A O 1
ATOM 2319 N N . ASP A 1 317 ? -23.753 43.504 82.832 1.00 30.01 317 ASP A N 1
ATOM 2320 C CA . ASP A 1 317 ? -22.639 44.285 82.310 1.00 33.23 317 ASP A CA 1
ATOM 2321 C C . ASP A 1 317 ? -22.055 43.810 80.986 1.00 34.68 317 ASP A C 1
ATOM 2322 O O . ASP A 1 317 ? -20.899 44.052 80.702 1.00 35.88 317 ASP A O 1
ATOM 2327 N N . LYS A 1 318 ? -22.858 43.156 80.165 1.00 36.66 318 LYS A N 1
ATOM 2328 C CA . LYS A 1 318 ? -22.380 42.647 78.892 1.00 38.81 318 LYS A CA 1
ATOM 2329 C C . LYS A 1 318 ? -23.312 43.004 77.741 1.00 37.52 318 LYS A C 1
ATOM 2330 O O . LYS A 1 318 ? -24.528 43.072 77.931 1.00 36.55 318 LYS A O 1
ATOM 2336 N N . GLY A 1 319 ? -22.718 43.211 76.564 1.00 34.17 319 GLY A N 1
ATOM 2337 C CA . GLY A 1 319 ? -23.439 43.476 75.320 1.00 31.26 319 GLY A CA 1
ATOM 2338 C C . GLY A 1 319 ? -24.316 44.701 75.309 1.00 28.19 319 GLY A C 1
ATOM 2339 O O . GLY A 1 319 ? -24.395 45.380 76.311 1.00 28.63 319 GLY A O 1
ATOM 2340 N N . PRO A 1 320 ? -24.996 44.993 74.191 1.00 26.66 320 PRO A N 1
ATOM 2341 C CA . PRO A 1 320 ? -25.867 46.176 74.113 1.00 24.90 320 PRO A CA 1
ATOM 2342 C C . PRO A 1 320 ? -27.226 45.892 74.751 1.00 24.34 320 PRO A C 1
ATOM 2343 O O . PRO A 1 320 ? -27.609 44.736 74.890 1.00 23.01 320 PRO A O 1
ATOM 2347 N N . MET A 1 321 ? -27.963 46.933 75.130 1.00 21.45 321 MET A N 1
ATOM 2348 C CA . MET A 1 321 ? -29.280 46.748 75.745 1.00 21.21 321 MET A CA 1
ATOM 2349 C C . MET A 1 321 ? -30.326 46.591 74.654 1.00 20.37 321 MET A C 1
ATOM 2350 O O . MET A 1 321 ? -31.012 47.545 74.329 1.00 20.44 321 MET A O 1
ATOM 2355 N N . LEU A 1 322 ? -30.462 45.386 74.116 1.00 19.01 322 LEU A N 1
ATOM 2356 C CA . LEU A 1 322 ? -31.370 45.127 73.011 1.00 18.11 322 LEU A CA 1
ATOM 2357 C C . LEU A 1 322 ? -32.136 43.874 73.350 1.00 18.87 322 LEU A C 1
ATOM 2358 O O . LEU A 1 322 ? -31.614 42.997 74.060 1.00 18.75 322 LEU A O 1
ATOM 2363 N N . ALA A 1 323 ? -33.337 43.752 72.802 1.00 15.64 323 ALA A N 1
ATOM 2364 C CA . ALA A 1 323 ? -34.172 42.598 73.111 1.00 16.74 323 ALA A CA 1
ATOM 2365 C C . ALA A 1 323 ? -33.643 41.275 72.605 1.00 16.96 323 ALA A C 1
ATOM 2366 O O . ALA A 1 323 ? -33.736 40.240 73.329 1.00 17.51 323 ALA A O 1
ATOM 2368 N N . HIS A 1 324 ? -33.158 41.244 71.370 1.00 15.99 324 HIS A N 1
ATOM 2369 C CA . HIS A 1 324 ? -32.676 39.967 70.853 1.00 17.59 324 HIS A CA 1
ATOM 2370 C C . HIS A 1 324 ? -31.450 39.499 71.634 1.00 19.49 324 HIS A C 1
ATOM 2371 O O . HIS A 1 324 ? -31.217 38.273 71.758 1.00 19.99 324 HIS A O 1
ATOM 2378 N N . LYS A 1 325 ? -30.681 40.447 72.187 1.00 19.01 325 LYS A N 1
ATOM 2379 C CA . LYS A 1 325 ? -29.535 40.040 72.996 1.00 19.03 325 LYS A CA 1
ATOM 2380 C C . LYS A 1 325 ? -30.063 39.326 74.259 1.00 19.83 325 LYS A C 1
ATOM 2381 O O . LYS A 1 325 ? -29.593 38.229 74.646 1.00 20.60 325 LYS A O 1
ATOM 2387 N N . ALA A 1 326 ? -31.037 39.943 74.921 1.00 17.81 326 ALA A N 1
ATOM 2388 C CA . ALA A 1 326 ? -31.615 39.350 76.129 1.00 18.67 326 ALA A CA 1
ATOM 2389 C C . ALA A 1 326 ? -32.218 37.971 75.818 1.00 21.35 326 ALA A C 1
ATOM 2390 O O . ALA A 1 326 ? -32.104 36.975 76.595 1.00 19.86 326 ALA A O 1
ATOM 2392 N N . GLU A 1 327 ? -32.886 37.889 74.680 1.00 21.06 327 GLU A N 1
ATOM 2393 C CA . GLU A 1 327 ? -33.502 36.627 74.317 1.00 23.24 327 GLU A CA 1
ATOM 2394 C C . GLU A 1 327 ? -32.425 35.519 74.107 1.00 23.52 327 GLU A C 1
ATOM 2395 O O . GLU A 1 327 ? -32.572 34.369 74.606 1.00 20.87 327 GLU A O 1
ATOM 2401 N N . ASP A 1 328 ? -31.328 35.845 73.423 1.00 22.42 328 ASP A N 1
ATOM 2402 C CA . ASP A 1 328 ? -30.313 34.833 73.196 1.00 23.59 328 ASP A CA 1
ATOM 2403 C C . ASP A 1 328 ? -29.596 34.486 74.510 1.00 23.38 328 ASP A C 1
ATOM 2404 O O . ASP A 1 328 ? -29.195 33.321 74.717 1.00 23.91 328 ASP A O 1
ATOM 2409 N N . GLU A 1 329 ? -29.440 35.460 75.399 1.00 21.60 329 GLU A N 1
ATOM 2410 C CA . GLU A 1 329 ? -28.843 35.173 76.694 1.00 21.08 329 GLU A CA 1
ATOM 2411 C C . GLU A 1 329 ? -29.805 34.278 77.487 1.00 21.53 329 GLU A C 1
ATOM 2412 O O . GLU A 1 329 ? -29.358 33.383 78.225 1.00 23.66 329 GLU A O 1
ATOM 2418 N N . GLY A 1 330 ? -31.105 34.486 77.347 1.00 20.35 330 GLY A N 1
ATOM 2419 C CA . GLY A 1 330 ? -32.065 33.657 78.058 1.00 22.07 330 GLY A CA 1
ATOM 2420 C C . GLY A 1 330 ? -31.975 32.205 77.598 1.00 24.93 330 GLY A C 1
ATOM 2421 O O . GLY A 1 330 ? -31.981 31.264 78.420 1.00 25.46 330 GLY A O 1
ATOM 2422 N N . VAL A 1 331 ? -31.896 31.990 76.291 1.00 25.07 331 VAL A N 1
ATOM 2423 C CA . VAL A 1 331 ? -31.790 30.619 75.781 1.00 24.97 331 VAL A CA 1
ATOM 2424 C C . VAL A 1 331 ? -30.482 29.975 76.275 1.00 26.63 331 VAL A C 1
ATOM 2425 O O . VAL A 1 331 ? -30.494 28.849 76.800 1.00 26.19 331 VAL A O 1
ATOM 2429 N N . ALA A 1 332 ? -29.370 30.678 76.102 1.00 25.54 332 ALA A N 1
ATOM 2430 C CA . ALA A 1 332 ? -28.078 30.175 76.519 1.00 26.04 332 ALA A CA 1
ATOM 2431 C C . ALA A 1 332 ? -28.035 29.875 78.019 1.00 28.06 332 ALA A C 1
ATOM 2432 O O . ALA A 1 332 ? -27.478 28.838 78.451 1.00 26.98 332 ALA A O 1
ATOM 2434 N N . CYS A 1 333 ? -28.570 30.783 78.830 1.00 26.92 333 CYS A N 1
ATOM 2435 C CA . CYS A 1 333 ? -28.537 30.567 80.261 1.00 26.15 333 CYS A CA 1
ATOM 2436 C C . CYS A 1 333 ? -29.372 29.324 80.613 1.00 26.91 333 CYS A C 1
ATOM 2437 O O . CYS A 1 333 ? -28.958 28.481 81.416 1.00 27.71 333 CYS A O 1
ATOM 2440 N N . ALA A 1 334 ? -30.556 29.211 80.039 1.00 27.59 334 ALA A N 1
ATOM 2441 C CA . ALA A 1 334 ? -31.392 28.051 80.322 1.00 29.29 334 ALA A CA 1
ATOM 2442 C C . ALA A 1 334 ? -30.626 26.766 79.931 1.00 31.34 334 ALA A C 1
ATOM 2443 O O . ALA A 1 334 ? -30.643 25.780 80.678 1.00 30.24 334 ALA A O 1
ATOM 2445 N N . GLU A 1 335 ? -29.958 26.787 78.779 1.00 30.74 335 GLU A N 1
ATOM 2446 C CA . GLU A 1 335 ? -29.214 25.626 78.343 1.00 33.79 335 GLU A CA 1
ATOM 2447 C C . GLU A 1 335 ? -28.102 25.314 79.324 1.00 35.31 335 GLU A C 1
ATOM 2448 O O . GLU A 1 335 ? -27.926 24.151 79.686 1.00 37.76 335 GLU A O 1
ATOM 2454 N N . ILE A 1 336 ? -27.358 26.322 79.766 1.00 35.37 336 ILE A N 1
ATOM 2455 C CA . ILE A 1 336 ? -26.277 26.111 80.717 1.00 34.94 336 ILE A CA 1
ATOM 2456 C C . ILE A 1 336 ? -26.852 25.483 82.012 1.00 36.70 336 ILE A C 1
ATOM 2457 O O . ILE A 1 336 ? -26.312 24.496 82.543 1.00 38.11 336 ILE A O 1
ATOM 2462 N N . LEU A 1 337 ? -27.960 26.003 82.516 1.00 35.41 337 LEU A N 1
ATOM 2463 C CA . LEU A 1 337 ? -28.536 25.413 83.720 1.00 35.88 337 LEU A CA 1
ATOM 2464 C C . LEU A 1 337 ? -28.984 23.943 83.552 1.00 37.38 337 LEU A C 1
ATOM 2465 O O . LEU A 1 337 ? -29.097 23.214 84.546 1.00 35.97 337 LEU A O 1
ATOM 2470 N N . ALA A 1 338 ? -29.236 23.503 82.319 1.00 38.54 338 ALA A N 1
ATOM 2471 C CA . ALA A 1 338 ? -29.664 22.111 82.053 1.00 39.39 338 ALA A CA 1
ATOM 2472 C C . ALA A 1 338 ? -28.460 21.195 81.769 1.00 39.99 338 ALA A C 1
ATOM 2473 O O . ALA A 1 338 ? -28.634 20.019 81.404 1.00 39.35 338 ALA A O 1
ATOM 2475 N N . GLY A 1 339 ? -27.255 21.748 81.910 1.00 40.81 339 GLY A N 1
ATOM 2476 C CA . GLY A 1 339 ? -26.049 20.994 81.667 1.00 43.53 339 GLY A CA 1
ATOM 2477 C C . GLY A 1 339 ? -25.598 21.020 80.230 1.00 46.03 339 GLY A C 1
ATOM 2478 O O . GLY A 1 339 ? -24.752 20.223 79.829 1.00 46.87 339 GLY A O 1
ATOM 2479 N N . LYS A 1 340 ? -26.168 21.916 79.439 1.00 48.24 340 LYS A N 1
ATOM 2480 C CA . LYS A 1 340 ? -25.764 22.013 78.056 1.00 51.71 340 LYS A CA 1
ATOM 2481 C C . LYS A 1 340 ? -24.859 23.195 77.868 1.00 52.72 340 LYS A C 1
ATOM 2482 O O . LYS A 1 340 ? -24.844 24.136 78.662 1.00 52.60 340 LYS A O 1
ATOM 2488 N N . PRO A 1 341 ? -24.079 23.154 76.802 1.00 53.00 341 PRO A N 1
ATOM 2489 C CA . PRO A 1 341 ? -23.141 24.211 76.460 1.00 52.60 341 PRO A CA 1
ATOM 2490 C C . PRO A 1 341 ? -23.853 25.349 75.711 1.00 50.93 341 PRO A C 1
ATOM 2491 O O . PRO A 1 341 ? -24.148 25.269 74.503 1.00 52.73 341 PRO A O 1
ATOM 2495 N N . GLY A 1 342 ? -24.158 26.407 76.442 1.00 49.14 342 GLY A N 1
ATOM 2496 C CA . GLY A 1 342 ? -24.817 27.514 75.792 1.00 45.59 342 GLY A CA 1
ATOM 2497 C C . GLY A 1 342 ? -23.822 28.635 75.699 1.00 42.90 342 GLY A C 1
ATOM 2498 O O . GLY A 1 342 ? -22.858 28.697 76.465 1.00 41.48 342 GLY A O 1
ATOM 2499 N N . HIS A 1 343 ? -24.021 29.496 74.725 1.00 41.84 343 HIS A N 1
ATOM 2500 C CA . HIS A 1 343 ? -23.152 30.656 74.613 1.00 42.12 343 HIS A CA 1
ATOM 2501 C C . HIS A 1 343 ? -23.773 31.621 73.608 1.00 37.07 343 HIS A C 1
ATOM 2502 O O . HIS A 1 343 ? -24.605 31.242 72.784 1.00 35.32 343 HIS A O 1
ATOM 2509 N N . VAL A 1 344 ? -23.366 32.869 73.727 1.00 33.63 344 VAL A N 1
ATOM 2510 C CA . VAL A 1 344 ? -23.860 33.938 72.879 1.00 30.75 344 VAL A CA 1
ATOM 2511 C C . VAL A 1 344 ? -22.658 34.504 72.181 1.00 29.08 344 VAL A C 1
ATOM 2512 O O . VAL A 1 344 ? -21.614 34.634 72.801 1.00 28.49 344 VAL A O 1
ATOM 2516 N N . ASN A 1 345 ? -22.806 34.852 70.913 1.00 26.24 345 ASN A N 1
ATOM 2517 C CA . ASN A 1 345 ? -21.699 35.420 70.148 1.00 26.21 345 ASN A CA 1
ATOM 2518 C C . ASN A 1 345 ? -21.885 36.927 70.184 1.00 25.34 345 ASN A C 1
ATOM 2519 O O . ASN A 1 345 ? -22.606 37.500 69.364 1.00 25.58 345 ASN A O 1
ATOM 2524 N N . TYR A 1 346 ? -21.245 37.563 71.157 1.00 25.20 346 TYR A N 1
ATOM 2525 C CA . TYR A 1 346 ? -21.359 38.999 71.316 1.00 24.84 346 TYR A CA 1
ATOM 2526 C C . TYR A 1 346 ? -20.763 39.800 70.154 1.00 25.21 346 TYR A C 1
ATOM 2527 O O . TYR A 1 346 ? -21.025 40.990 70.046 1.00 23.73 346 TYR A O 1
ATOM 2536 N N . GLY A 1 347 ? -19.959 39.172 69.302 1.00 23.47 347 GLY A N 1
ATOM 2537 C CA . GLY A 1 347 ? -19.417 39.921 68.189 1.00 23.76 347 GLY A CA 1
ATOM 2538 C C . GLY A 1 347 ? -20.410 39.982 67.020 1.00 23.35 347 GLY A C 1
ATOM 2539 O O . GLY A 1 347 ? -20.157 40.685 66.039 1.00 24.07 347 GLY A O 1
ATOM 2540 N N . VAL A 1 348 ? -21.547 39.288 67.129 1.00 21.65 348 VAL A N 1
ATOM 2541 C CA . VAL A 1 348 ? -22.517 39.308 66.039 1.00 20.71 348 VAL A CA 1
ATOM 2542 C C . VAL A 1 348 ? -23.924 39.561 66.626 1.00 21.73 348 VAL A C 1
ATOM 2543 O O . VAL A 1 348 ? -24.761 38.640 66.757 1.00 23.95 348 VAL A O 1
ATOM 2547 N N . ILE A 1 349 ? -24.156 40.785 67.081 1.00 19.44 349 ILE A N 1
ATOM 2548 C CA . ILE A 1 349 ? -25.469 41.134 67.602 1.00 18.61 349 ILE A CA 1
ATOM 2549 C C . ILE A 1 349 ? -25.869 42.334 66.747 1.00 18.31 349 ILE A C 1
ATOM 2550 O O . ILE A 1 349 ? -25.236 43.411 66.828 1.00 19.69 349 ILE A O 1
ATOM 2555 N N . PRO A 1 350 ? -26.922 42.198 65.941 1.00 17.06 350 PRO A N 1
ATOM 2556 C CA . PRO A 1 350 ? -27.297 43.351 65.111 1.00 17.22 350 PRO A CA 1
ATOM 2557 C C . PRO A 1 350 ? -28.040 44.446 65.891 1.00 18.16 350 PRO A C 1
ATOM 2558 O O . PRO A 1 350 ? -28.523 44.223 67.004 1.00 18.19 350 PRO A O 1
ATOM 2562 N N . ALA A 1 351 ? -28.140 45.632 65.285 1.00 17.59 351 ALA A N 1
ATOM 2563 C CA . ALA A 1 351 ? -28.861 46.767 65.881 1.00 18.28 351 ALA A CA 1
ATOM 2564 C C . ALA A 1 351 ? -29.628 47.383 64.714 1.00 17.68 351 ALA A C 1
ATOM 2565 O O . ALA A 1 351 ? -29.050 47.564 63.612 1.00 18.29 351 ALA A O 1
ATOM 2567 N N . VAL A 1 352 ? -30.913 47.706 64.927 1.00 15.78 352 VAL A N 1
ATOM 2568 C CA . VAL A 1 352 ? -31.737 48.250 63.844 1.00 14.98 352 VAL A CA 1
ATOM 2569 C C . VAL A 1 352 ? -32.430 49.511 64.360 1.00 16.32 352 VAL A C 1
ATOM 2570 O O . VAL A 1 352 ? -32.745 49.573 65.557 1.00 16.56 352 VAL A O 1
ATOM 2574 N N . ILE A 1 353 ? -32.583 50.509 63.478 1.00 15.37 353 ILE A N 1
ATOM 2575 C CA . ILE A 1 353 ? -33.283 51.761 63.806 1.00 14.25 353 ILE A CA 1
ATOM 2576 C C . ILE A 1 353 ? -34.439 51.733 62.810 1.00 14.53 353 ILE A C 1
ATOM 2577 O O . ILE A 1 353 ? -34.222 51.692 61.600 1.00 15.39 353 ILE A O 1
ATOM 2582 N N . TYR A 1 354 ? -35.660 51.730 63.319 1.00 15.15 354 TYR A N 1
ATOM 2583 C CA . TYR A 1 354 ? -36.809 51.593 62.471 1.00 15.60 354 TYR A CA 1
ATOM 2584 C C . TYR A 1 354 ? -37.383 52.905 61.940 1.00 17.24 354 TYR A C 1
ATOM 2585 O O . TYR A 1 354 ? -38.585 53.029 61.727 1.00 16.51 354 TYR A O 1
ATOM 2594 N N . THR A 1 355 ? -36.507 53.871 61.739 1.00 16.62 355 THR A N 1
ATOM 2595 C CA . THR A 1 355 ? -36.946 55.107 61.064 1.00 18.28 355 THR A CA 1
ATOM 2596 C C . THR A 1 355 ? -37.145 54.656 59.587 1.00 20.17 355 THR A C 1
ATOM 2597 O O . THR A 1 355 ? -37.047 53.441 59.257 1.00 17.57 355 THR A O 1
ATOM 2601 N N . MET A 1 356 ? -37.436 55.612 58.692 1.00 20.77 356 MET A N 1
ATOM 2602 C CA . MET A 1 356 ? -37.579 55.304 57.269 1.00 19.54 356 MET A CA 1
ATOM 2603 C C . MET A 1 356 ? -36.767 56.408 56.593 1.00 21.50 356 MET A C 1
ATOM 2604 O O . MET A 1 356 ? -37.122 57.593 56.704 1.00 23.09 356 MET A O 1
ATOM 2609 N N . PRO A 1 357 ? -35.655 56.064 55.923 1.00 20.58 357 PRO A N 1
ATOM 2610 C CA . PRO A 1 357 ? -35.116 54.714 55.759 1.00 19.51 357 PRO A CA 1
ATOM 2611 C C . PRO A 1 357 ? -34.673 54.116 57.075 1.00 19.91 357 PRO A C 1
ATOM 2612 O O . PRO A 1 357 ? -34.396 54.840 58.071 1.00 19.85 357 PRO A O 1
ATOM 2616 N N . GLU A 1 358 ? -34.583 52.786 57.077 1.00 18.42 358 GLU A N 1
ATOM 2617 C CA . GLU A 1 358 ? -34.126 52.078 58.270 1.00 17.40 358 GLU A CA 1
ATOM 2618 C C . GLU A 1 358 ? -32.605 52.030 58.256 1.00 16.01 358 GLU A C 1
ATOM 2619 O O . GLU A 1 358 ? -32.000 52.226 57.223 1.00 16.35 358 GLU A O 1
ATOM 2625 N N . VAL A 1 359 ? -31.997 51.774 59.414 1.00 16.58 359 VAL A N 1
ATOM 2626 C CA . VAL A 1 359 ? -30.566 51.611 59.513 1.00 15.93 359 VAL A CA 1
ATOM 2627 C C . VAL A 1 359 ? -30.350 50.274 60.239 1.00 16.37 359 VAL A C 1
ATOM 2628 O O . VAL A 1 359 ? -30.972 50.043 61.275 1.00 17.72 359 VAL A O 1
ATOM 2632 N N . ALA A 1 360 ? -29.466 49.415 59.727 1.00 15.16 360 ALA A N 1
ATOM 2633 C CA . ALA A 1 360 ? -29.182 48.142 60.396 1.00 16.19 360 ALA A CA 1
ATOM 2634 C C . ALA A 1 360 ? -27.654 47.965 60.329 1.00 17.52 360 ALA A C 1
ATOM 2635 O O . ALA A 1 360 ? -27.053 48.240 59.299 1.00 16.98 360 ALA A O 1
ATOM 2637 N N . SER A 1 361 ? -27.053 47.503 61.427 1.00 17.87 361 SER A N 1
ATOM 2638 C CA . SER A 1 361 ? -25.621 47.315 61.524 1.00 20.68 361 SER A CA 1
ATOM 2639 C C . SER A 1 361 ? -25.340 46.040 62.272 1.00 19.33 361 SER A C 1
ATOM 2640 O O . SER A 1 361 ? -26.110 45.660 63.129 1.00 19.27 361 SER A O 1
ATOM 2643 N N . VAL A 1 362 ? -24.228 45.414 61.927 1.00 18.59 362 VAL A N 1
ATOM 2644 C CA . VAL A 1 362 ? -23.767 44.273 62.680 1.00 18.78 362 VAL A CA 1
ATOM 2645 C C . VAL A 1 362 ? -22.273 44.255 62.549 1.00 18.34 362 VAL A C 1
ATOM 2646 O O . VAL A 1 362 ? -21.693 44.656 61.513 1.00 19.39 362 VAL A O 1
ATOM 2650 N N . GLY A 1 363 ? -21.597 43.856 63.614 1.00 19.72 363 GLY A N 1
ATOM 2651 C CA . GLY A 1 363 ? -20.155 43.827 63.526 1.00 20.16 363 GLY A CA 1
ATOM 2652 C C . GLY A 1 363 ? -19.552 45.200 63.814 1.00 22.72 363 GLY A C 1
ATOM 2653 O O . GLY A 1 363 ? -20.188 46.043 64.428 1.00 23.43 363 GLY A O 1
ATOM 2654 N N . LYS A 1 364 ? -18.351 45.445 63.324 1.00 21.83 364 LYS A N 1
ATOM 2655 C CA . LYS A 1 364 ? -17.632 46.679 63.643 1.00 23.51 364 LYS A CA 1
ATOM 2656 C C . LYS A 1 364 ? -17.912 47.840 62.717 1.00 23.41 364 LYS A C 1
ATOM 2657 O O . LYS A 1 364 ? -18.182 47.654 61.541 1.00 20.64 364 LYS A O 1
ATOM 2663 N N . SER A 1 365 ? -17.785 49.048 63.249 1.00 24.17 365 SER A N 1
ATOM 2664 C CA . SER A 1 365 ? -17.934 50.268 62.456 1.00 25.61 365 SER A CA 1
ATOM 2665 C C . SER A 1 365 ? -16.536 50.706 61.985 1.00 25.34 365 SER A C 1
ATOM 2666 O O . SER A 1 365 ? -15.525 50.231 62.484 1.00 26.79 365 SER A O 1
ATOM 2669 N N . GLU A 1 366 ? -16.470 51.624 61.039 1.00 26.38 366 GLU A N 1
ATOM 2670 C CA . GLU A 1 366 ? -15.167 52.095 60.604 1.00 29.96 366 GLU A CA 1
ATOM 2671 C C . GLU A 1 366 ? -14.428 52.790 61.754 1.00 31.91 366 GLU A C 1
ATOM 2672 O O . GLU A 1 366 ? -13.230 52.572 61.956 1.00 31.61 366 GLU A O 1
ATOM 2678 N N . ASP A 1 367 ? -15.144 53.635 62.495 1.00 32.81 367 ASP A N 1
ATOM 2679 C CA . ASP A 1 367 ? -14.553 54.324 63.638 1.00 35.03 367 ASP A CA 1
ATOM 2680 C C . ASP A 1 367 ? -13.871 53.322 64.577 1.00 35.59 367 ASP A C 1
ATOM 2681 O O . ASP A 1 367 ? -12.798 53.598 65.093 1.00 35.63 367 ASP A O 1
ATOM 2686 N N . GLU A 1 368 ? -14.487 52.170 64.829 1.00 35.77 368 GLU A N 1
ATOM 2687 C CA . GLU A 1 368 ? -13.841 51.192 65.702 1.00 36.86 368 GLU A CA 1
ATOM 2688 C C . GLU A 1 368 ? -12.620 50.569 65.043 1.00 36.25 368 GLU A C 1
ATOM 2689 O O . GLU A 1 368 ? -11.604 50.369 65.706 1.00 36.25 368 GLU A O 1
ATOM 2695 N N . LEU A 1 369 ? -12.705 50.250 63.750 1.00 36.45 369 LEU A N 1
ATOM 2696 C CA . LEU A 1 369 ? -11.572 49.618 63.093 1.00 37.06 369 LEU A CA 1
ATOM 2697 C C . LEU A 1 369 ? -10.378 50.570 63.072 1.00 39.13 369 LEU A C 1
ATOM 2698 O O . LEU A 1 369 ? -9.227 50.143 63.246 1.00 37.74 369 LEU A O 1
ATOM 2703 N N . LYS A 1 370 ? -10.653 51.854 62.840 1.00 41.12 370 LYS A N 1
ATOM 2704 C CA . LYS A 1 370 ? -9.596 52.851 62.825 1.00 44.45 370 LYS A CA 1
ATOM 2705 C C . LYS A 1 370 ? -8.985 52.890 64.221 1.00 46.77 370 LYS A C 1
ATOM 2706 O O . LYS A 1 370 ? -7.773 52.839 64.380 1.00 46.69 370 LYS A O 1
ATOM 2712 N N . LYS A 1 371 ? -9.833 52.949 65.237 1.00 48.00 371 LYS A N 1
ATOM 2713 C CA . LYS A 1 371 ? -9.359 52.965 66.602 1.00 51.12 371 LYS A CA 1
ATOM 2714 C C . LYS A 1 371 ? -8.481 51.737 66.931 1.00 51.43 371 LYS A C 1
ATOM 2715 O O . LYS A 1 371 ? -7.493 51.854 67.664 1.00 52.88 371 LYS A O 1
ATOM 2721 N N . GLU A 1 372 ? -8.818 50.568 66.387 1.00 49.85 372 GLU A N 1
ATOM 2722 C CA . GLU A 1 372 ? -8.060 49.359 66.666 1.00 48.27 372 GLU A CA 1
ATOM 2723 C C . GLU A 1 372 ? -6.899 49.136 65.716 1.00 47.20 372 GLU A C 1
ATOM 2724 O O . GLU A 1 372 ? -6.185 48.146 65.822 1.00 48.16 372 GLU A O 1
ATOM 2730 N N . GLY A 1 373 ? -6.710 50.051 64.780 1.00 45.92 373 GLY A N 1
ATOM 2731 C CA . GLY A 1 373 ? -5.627 49.923 63.826 1.00 44.79 373 GLY A CA 1
ATOM 2732 C C . GLY A 1 373 ? -5.729 48.764 62.842 1.00 45.01 373 GLY A C 1
ATOM 2733 O O . GLY A 1 373 ? -4.698 48.303 62.333 1.00 45.92 373 GLY A O 1
ATOM 2734 N N . VAL A 1 374 ? -6.945 48.291 62.550 1.00 42.54 374 VAL A N 1
ATOM 2735 C CA . VAL A 1 374 ? -7.119 47.181 61.610 1.00 40.74 374 VAL A CA 1
ATOM 2736 C C . VAL A 1 374 ? -7.067 47.713 60.188 1.00 38.77 374 VAL A C 1
ATOM 2737 O O . VAL A 1 374 ? -7.659 48.757 59.897 1.00 38.88 374 VAL A O 1
ATOM 2741 N N . ALA A 1 375 ? -6.338 47.038 59.304 1.00 36.11 375 ALA A N 1
ATOM 2742 C CA . ALA A 1 375 ? -6.293 47.494 57.925 1.00 34.84 375 ALA A CA 1
ATOM 2743 C C . ALA A 1 375 ? -7.497 46.824 57.232 1.00 34.32 375 ALA A C 1
ATOM 2744 O O . ALA A 1 375 ? -7.593 45.590 57.142 1.00 32.52 375 ALA A O 1
ATOM 2746 N N . TYR A 1 376 ? -8.395 47.656 56.728 1.00 32.91 376 TYR A N 1
ATOM 2747 C CA . TYR A 1 376 ? -9.621 47.161 56.120 1.00 31.33 376 TYR A CA 1
ATOM 2748 C C . TYR A 1 376 ? -9.906 47.782 54.763 1.00 31.14 376 TYR A C 1
ATOM 2749 O O . TYR A 1 376 ? -9.336 48.818 54.379 1.00 30.73 376 TYR A O 1
ATOM 2758 N N . LYS A 1 377 ? -10.790 47.128 54.023 1.00 29.90 377 LYS A N 1
ATOM 2759 C CA . LYS A 1 377 ? -11.203 47.580 52.717 1.00 30.00 377 LYS A CA 1
ATOM 2760 C C . LYS A 1 377 ? -12.725 47.849 52.886 1.00 28.44 377 LYS A C 1
ATOM 2761 O O . LYS A 1 377 ? -13.398 47.182 53.682 1.00 23.77 377 LYS A O 1
ATOM 2767 N N . VAL A 1 378 ? -13.240 48.838 52.159 1.00 27.00 378 VAL A N 1
ATOM 2768 C CA . VAL A 1 378 ? -14.658 49.188 52.209 1.00 26.47 378 VAL A CA 1
ATOM 2769 C C . VAL A 1 378 ? -15.312 48.922 50.856 1.00 26.15 378 VAL A C 1
ATOM 2770 O O . VAL A 1 378 ? -14.799 49.365 49.815 1.00 26.43 378 VAL A O 1
ATOM 2774 N N . GLY A 1 379 ? -16.424 48.189 50.854 1.00 24.37 379 GLY A N 1
ATOM 2775 C CA . GLY A 1 379 ? -17.153 47.990 49.605 1.00 22.27 379 GLY A CA 1
ATOM 2776 C C . GLY A 1 379 ? -18.484 48.740 49.833 1.00 22.81 379 GLY A C 1
ATOM 2777 O O . GLY A 1 379 ? -19.157 48.511 50.840 1.00 20.17 379 GLY A O 1
ATOM 2778 N N . LYS A 1 380 ? -18.878 49.626 48.931 1.00 22.07 380 LYS A N 1
ATOM 2779 C CA . LYS A 1 380 ? -20.114 50.370 49.168 1.00 23.35 380 LYS A CA 1
ATOM 2780 C C . LYS A 1 380 ? -20.931 50.384 47.901 1.00 23.15 380 LYS A C 1
ATOM 2781 O O . LYS A 1 380 ? -20.419 50.656 46.803 1.00 21.81 380 LYS A O 1
ATOM 2787 N N . PHE A 1 381 ? -22.218 50.092 48.024 1.00 20.77 381 PHE A N 1
ATOM 2788 C CA . PHE A 1 381 ? -23.074 50.078 46.838 1.00 19.99 381 PHE A CA 1
ATOM 2789 C C . PHE A 1 381 ? -24.295 50.926 47.197 1.00 21.41 381 PHE A C 1
ATOM 2790 O O . PHE A 1 381 ? -24.983 50.665 48.202 1.00 19.86 381 PHE A O 1
ATOM 2798 N N . PRO A 1 382 ? -24.578 51.970 46.396 1.00 21.02 382 PRO A N 1
ATOM 2799 C CA . PRO A 1 382 ? -25.730 52.819 46.716 1.00 19.93 382 PRO A CA 1
ATOM 2800 C C . PRO A 1 382 ? -27.044 52.289 46.166 1.00 18.95 382 PRO A C 1
ATOM 2801 O O . PRO A 1 382 ? -27.094 51.739 45.052 1.00 20.31 382 PRO A O 1
ATOM 2805 N N . PHE A 1 383 ? -28.130 52.488 46.904 1.00 18.41 383 PHE A N 1
ATOM 2806 C CA . PHE A 1 383 ? -29.408 51.989 46.397 1.00 17.81 383 PHE A CA 1
ATOM 2807 C C . PHE A 1 383 ? -29.932 52.718 45.163 1.00 19.77 383 PHE A C 1
ATOM 2808 O O . PHE A 1 383 ? -30.849 52.220 44.486 1.00 19.08 383 PHE A O 1
ATOM 2816 N N . ASN A 1 384 ? -29.334 53.866 44.833 1.00 20.62 384 ASN A N 1
ATOM 2817 C CA . ASN A 1 384 ? -29.774 54.528 43.611 1.00 22.07 384 ASN A CA 1
ATOM 2818 C C . ASN A 1 384 ? -29.225 53.784 42.393 1.00 22.52 384 ASN A C 1
ATOM 2819 O O . ASN A 1 384 ? -29.453 54.201 41.251 1.00 23.46 384 ASN A O 1
ATOM 2824 N N . ALA A 1 385 ? -28.505 52.676 42.613 1.00 20.99 385 ALA A N 1
ATOM 2825 C CA . ALA A 1 385 ? -28.017 51.878 41.504 1.00 20.88 385 ALA A CA 1
ATOM 2826 C C . ALA A 1 385 ? -28.595 50.440 41.605 1.00 20.32 385 ALA A C 1
ATOM 2827 O O . ALA A 1 385 ? -28.220 49.571 40.817 1.00 20.14 385 ALA A O 1
ATOM 2829 N N . ASN A 1 386 ? -29.482 50.208 42.582 1.00 18.07 386 ASN A N 1
ATOM 2830 C CA . ASN A 1 386 ? -30.086 48.876 42.814 1.00 18.05 386 ASN A CA 1
ATOM 2831 C C . ASN A 1 386 ? -31.390 48.701 42.030 1.00 18.70 386 ASN A C 1
ATOM 2832 O O . ASN A 1 386 ? -32.267 49.585 42.039 1.00 16.80 386 ASN A O 1
ATOM 2837 N N . SER A 1 387 ? -31.528 47.536 41.390 1.00 16.80 387 SER A N 1
ATOM 2838 C CA . SER A 1 387 ? -32.697 47.231 40.570 1.00 18.18 387 SER A CA 1
ATOM 2839 C C . SER A 1 387 ? -34.043 47.433 41.263 1.00 17.21 387 SER A C 1
ATOM 2840 O O . SER A 1 387 ? -34.918 48.141 40.755 1.00 19.07 387 SER A O 1
ATOM 2843 N N . ARG A 1 388 ? -34.220 46.858 42.447 1.00 15.74 388 ARG A N 1
ATOM 2844 C CA . ARG A 1 388 ? -35.521 46.985 43.083 1.00 14.92 388 ARG A CA 1
ATOM 2845 C C . ARG A 1 388 ? -35.795 48.398 43.575 1.00 15.85 388 ARG A C 1
ATOM 2846 O O . ARG A 1 388 ? -36.899 48.908 43.393 1.00 17.96 388 ARG A O 1
ATOM 2854 N N . ALA A 1 389 ? -34.791 49.025 44.178 1.00 15.55 389 ALA A N 1
ATOM 2855 C CA . ALA A 1 389 ? -34.958 50.361 44.726 1.00 15.79 389 ALA A CA 1
ATOM 2856 C C . ALA A 1 389 ? -35.350 51.311 43.589 1.00 17.97 389 ALA A C 1
ATOM 2857 O O . ALA A 1 389 ? -36.223 52.167 43.799 1.00 18.26 389 ALA A O 1
ATOM 2859 N N . LYS A 1 390 ? -34.699 51.204 42.424 1.00 19.47 390 LYS A N 1
ATOM 2860 C CA . LYS A 1 390 ? -35.056 52.085 41.285 1.00 21.61 390 LYS A CA 1
ATOM 2861 C C . LYS A 1 390 ? -36.429 51.729 40.731 1.00 21.80 390 LYS A C 1
ATOM 2862 O O . LYS A 1 390 ? -37.241 52.607 40.390 1.00 21.13 390 LYS A O 1
ATOM 2868 N N . ALA A 1 391 ? -36.726 50.431 40.643 1.00 21.51 391 ALA A N 1
ATOM 2869 C CA . ALA A 1 391 ? -38.037 50.038 40.134 1.00 20.73 391 ALA A CA 1
ATOM 2870 C C . ALA A 1 391 ? -39.210 50.614 40.950 1.00 20.55 391 ALA A C 1
ATOM 2871 O O . ALA A 1 391 ? -40.247 50.939 40.374 1.00 21.22 391 ALA A O 1
ATOM 2873 N N . VAL A 1 392 ? -39.066 50.712 42.274 1.00 17.94 392 VAL A N 1
ATOM 2874 C CA . VAL A 1 392 ? -40.167 51.215 43.096 1.00 19.16 392 VAL A CA 1
ATOM 2875 C C . VAL A 1 392 ? -39.917 52.630 43.599 1.00 19.00 392 VAL A C 1
ATOM 2876 O O . VAL A 1 392 ? -40.659 53.147 44.435 1.00 17.92 392 VAL A O 1
ATOM 2880 N N . SER A 1 393 ? -38.840 53.225 43.086 1.00 20.27 393 SER A N 1
ATOM 2881 C CA . SER A 1 393 ? -38.488 54.609 43.419 1.00 22.66 393 SER A CA 1
ATOM 2882 C C . SER A 1 393 ? -38.260 54.929 44.911 1.00 23.33 393 SER A C 1
ATOM 2883 O O . SER A 1 393 ? -38.806 55.914 45.439 1.00 24.90 393 SER A O 1
ATOM 2886 N N . THR A 1 394 ? -37.504 54.080 45.623 1.00 22.35 394 THR A N 1
ATOM 2887 C CA . THR A 1 394 ? -37.188 54.328 47.042 1.00 21.09 394 THR A CA 1
ATOM 2888 C C . THR A 1 394 ? -35.691 54.095 47.059 1.00 21.87 394 THR A C 1
ATOM 2889 O O . THR A 1 394 ? -35.172 53.056 47.517 1.00 21.10 394 THR A O 1
ATOM 2893 N N . GLU A 1 395 ? -34.989 55.094 46.536 1.00 21.42 395 GLU A N 1
ATOM 2894 C CA . GLU A 1 395 ? -33.560 54.983 46.330 1.00 23.70 395 GLU A CA 1
ATOM 2895 C C . GLU A 1 395 ? -32.620 55.465 47.390 1.00 23.05 395 GLU A C 1
ATOM 2896 O O . GLU A 1 395 ? -31.416 55.463 47.153 1.00 21.75 395 GLU A O 1
ATOM 2902 N N . ASP A 1 396 ? -33.126 55.876 48.541 1.00 21.94 396 ASP A N 1
ATOM 2903 C CA . ASP A 1 396 ? -32.210 56.360 49.575 1.00 25.26 396 AS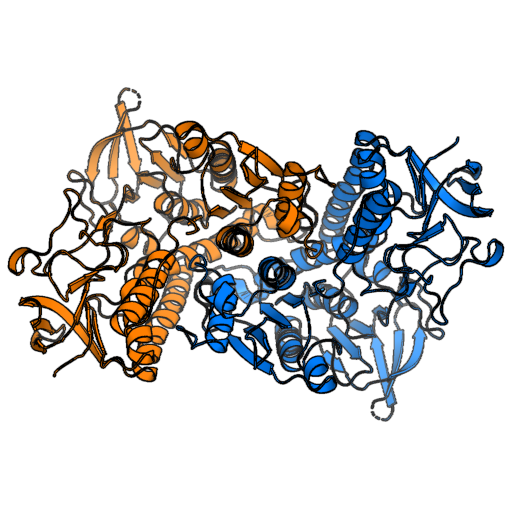P A CA 1
ATOM 2904 C C . ASP A 1 396 ? -31.281 55.264 50.134 1.00 22.91 396 ASP A C 1
ATOM 2905 O O . ASP A 1 396 ? -31.669 54.127 50.204 1.00 22.66 396 ASP A O 1
ATOM 2910 N N . GLY A 1 397 ? -30.084 55.677 50.541 1.00 21.64 397 GLY A N 1
ATOM 2911 C CA . GLY A 1 397 ? -29.129 54.829 51.247 1.00 18.89 397 GLY A CA 1
ATOM 2912 C C . GLY A 1 397 ? -28.103 54.043 50.487 1.00 17.81 397 GLY A C 1
ATOM 2913 O O . GLY A 1 397 ? -27.910 54.244 49.277 1.00 17.92 397 GLY A O 1
ATOM 2914 N N . PHE A 1 398 ? -27.487 53.105 51.202 1.00 18.67 398 PHE A N 1
ATOM 2915 C CA . PHE A 1 398 ? -26.466 52.279 50.619 1.00 17.80 398 PHE A CA 1
ATOM 2916 C C . PHE A 1 398 ? -26.179 51.121 51.549 1.00 18.93 398 PHE A C 1
ATOM 2917 O O . PHE A 1 398 ? -26.680 51.097 52.690 1.00 19.28 398 PHE A O 1
ATOM 2925 N N . VAL A 1 399 ? -25.352 50.193 51.058 1.00 18.13 399 VAL A N 1
ATOM 2926 C CA . VAL A 1 399 ? -24.855 49.073 51.850 1.00 18.00 399 VAL A CA 1
ATOM 2927 C C . VAL A 1 399 ? -23.341 49.309 51.922 1.00 18.14 399 VAL A C 1
ATOM 2928 O O . VAL A 1 399 ? -22.724 49.644 50.911 1.00 20.34 399 VAL A O 1
ATOM 2932 N N . LYS A 1 400 ? -22.759 49.165 53.100 1.00 18.99 400 LYS A N 1
ATOM 2933 C CA . LYS A 1 400 ? -21.319 49.321 53.259 1.00 19.43 400 LYS A CA 1
ATOM 2934 C C . LYS A 1 400 ? -20.842 48.051 53.957 1.00 19.31 400 LYS A C 1
ATOM 2935 O O . LYS A 1 400 ? -21.398 47.658 54.989 1.00 19.46 400 LYS A O 1
ATOM 2941 N N . VAL A 1 401 ? -19.849 47.394 53.368 1.00 18.77 401 VAL A N 1
ATOM 2942 C CA . VAL A 1 401 ? -19.287 46.148 53.904 1.00 19.80 401 VAL A CA 1
ATOM 2943 C C . VAL A 1 401 ? -17.809 46.481 54.184 1.00 20.59 401 VAL A C 1
ATOM 2944 O O . VAL A 1 401 ? -17.121 47.104 53.326 1.00 21.10 401 VAL A O 1
ATOM 2948 N N . LEU A 1 402 ? -17.355 46.120 55.382 1.00 19.90 402 LEU A N 1
ATOM 2949 C CA . LEU A 1 402 ? -15.983 46.349 55.777 1.00 19.55 402 LEU A CA 1
ATOM 2950 C C . LEU A 1 402 ? -15.293 44.982 55.825 1.00 19.81 402 LEU A C 1
ATOM 2951 O O . LEU A 1 402 ? -15.797 44.073 56.513 1.00 18.96 402 LEU A O 1
ATOM 2956 N N . VAL A 1 403 ? -14.161 44.815 55.130 1.00 21.27 403 VAL A N 1
ATOM 2957 C CA . VAL A 1 403 ? -13.483 43.507 55.199 1.00 22.23 403 VAL A CA 1
ATOM 2958 C C . VAL A 1 403 ? -12.036 43.699 55.613 1.00 23.76 403 VAL A C 1
ATOM 2959 O O . VAL A 1 403 ? -11.481 44.802 55.446 1.00 22.66 403 VAL A O 1
ATOM 2963 N N . ASP A 1 404 ? -11.472 42.648 56.193 1.00 25.02 404 ASP A N 1
ATOM 2964 C CA . ASP A 1 404 ? -10.064 42.622 56.597 1.00 27.17 404 ASP A CA 1
ATOM 2965 C C . ASP A 1 404 ? -9.295 42.657 55.268 1.00 29.36 404 ASP A C 1
ATOM 2966 O O . ASP A 1 404 ? -9.487 41.783 54.399 1.00 27.34 404 ASP A O 1
ATOM 2971 N N . LYS A 1 405 ? -8.447 43.667 55.080 1.00 32.70 405 LYS A N 1
ATOM 2972 C CA . LYS A 1 405 ? -7.732 43.777 53.804 1.00 37.83 405 LYS A CA 1
ATOM 2973 C C . LYS A 1 405 ? -6.853 42.589 53.493 1.00 37.85 405 LYS A C 1
ATOM 2974 O O . LYS A 1 405 ? -6.591 42.305 52.337 1.00 38.42 405 LYS A O 1
ATOM 2980 N N . ALA A 1 406 ? -6.431 41.863 54.520 1.00 37.44 406 ALA A N 1
ATOM 2981 C CA . ALA A 1 406 ? -5.576 40.709 54.312 1.00 37.42 406 ALA A CA 1
ATOM 2982 C C . ALA A 1 406 ? -6.316 39.405 53.997 1.00 37.05 406 ALA A C 1
ATOM 2983 O O . ALA A 1 406 ? -5.940 38.695 53.075 1.00 38.43 406 ALA A O 1
ATOM 2985 N N . THR A 1 407 ? -7.377 39.105 54.744 1.00 35.12 407 THR A N 1
ATOM 2986 C CA . THR A 1 407 ? -8.089 37.832 54.574 1.00 32.67 407 THR A CA 1
ATOM 2987 C C . THR A 1 407 ? -9.471 37.856 53.902 1.00 30.95 407 THR A C 1
ATOM 2988 O O . THR A 1 407 ? -10.060 36.807 53.730 1.00 29.36 407 THR A O 1
ATOM 2992 N N . ASP A 1 408 ? -9.967 39.036 53.541 1.00 27.25 408 ASP A N 1
ATOM 2993 C CA . ASP A 1 408 ? -11.280 39.212 52.920 1.00 26.98 408 ASP A CA 1
ATOM 2994 C C . ASP A 1 408 ? -12.435 38.888 53.877 1.00 26.73 408 ASP A C 1
ATOM 2995 O O . ASP A 1 408 ? -13.579 38.824 53.454 1.00 25.89 408 ASP A O 1
ATOM 3000 N N . ARG A 1 409 ? -12.147 38.683 55.156 1.00 28.77 409 ARG A N 1
ATOM 3001 C CA . ARG A 1 409 ? -13.212 38.359 56.086 1.00 32.19 409 ARG A CA 1
ATOM 3002 C C . ARG A 1 409 ? -14.094 39.566 56.387 1.00 27.24 409 ARG A C 1
ATOM 3003 O O . ARG A 1 409 ? -13.606 40.661 56.596 1.00 20.46 409 ARG A O 1
ATOM 3011 N N . ILE A 1 410 ? -15.408 39.347 56.397 1.00 23.19 410 ILE A N 1
ATOM 3012 C CA . ILE A 1 410 ? -16.311 40.442 56.684 1.00 21.20 410 ILE A CA 1
ATOM 3013 C C . ILE A 1 410 ? -16.214 40.838 58.169 1.00 19.42 410 ILE A C 1
ATOM 3014 O O . ILE A 1 410 ? -16.407 40.012 59.069 1.00 17.84 410 ILE A O 1
ATOM 3019 N N . LEU A 1 411 ? -15.933 42.108 58.411 1.00 17.16 411 LEU A N 1
ATOM 3020 C CA . LEU A 1 411 ? -15.779 42.602 59.788 1.00 19.60 411 LEU A CA 1
ATOM 3021 C C . LEU A 1 411 ? -16.973 43.416 60.280 1.00 17.44 411 LEU A C 1
ATOM 3022 O O . LEU A 1 411 ? -17.178 43.594 61.488 1.00 17.20 411 LEU A O 1
ATOM 3027 N N . GLY A 1 412 ? -17.743 43.944 59.334 1.00 18.82 412 GLY A N 1
ATOM 3028 C CA . GLY A 1 412 ? -18.915 44.732 59.714 1.00 18.39 412 GLY A CA 1
ATOM 3029 C C . GLY A 1 412 ? -19.745 44.991 58.446 1.00 17.24 412 GLY A C 1
ATOM 3030 O O . GLY A 1 412 ? -19.209 45.023 57.322 1.00 17.95 412 GLY A O 1
ATOM 3031 N N . VAL A 1 413 ? -21.048 45.177 58.646 1.00 17.20 413 VAL A N 1
ATOM 3032 C CA . VAL A 1 413 ? -21.973 45.459 57.533 1.00 17.51 413 VAL A CA 1
ATOM 3033 C C . VAL A 1 413 ? -22.930 46.515 58.052 1.00 17.10 413 VAL A C 1
ATOM 3034 O O . VAL A 1 413 ? -23.482 46.385 59.148 1.00 16.58 413 VAL A O 1
ATOM 3038 N N . HIS A 1 414 ? -23.134 47.561 57.263 1.00 16.83 414 HIS A N 1
ATOM 3039 C CA . HIS A 1 414 ? -23.996 48.653 57.673 1.00 17.82 414 HIS A CA 1
ATOM 3040 C C . HIS A 1 414 ? -24.897 48.981 56.496 1.00 17.48 414 HIS A C 1
ATOM 3041 O O . HIS A 1 414 ? -24.433 49.167 55.381 1.00 17.48 414 HIS A O 1
ATOM 3048 N N . ILE A 1 415 ? -26.203 49.035 56.758 1.00 18.20 415 ILE A N 1
ATOM 3049 C CA . ILE A 1 415 ? -27.172 49.256 55.705 1.00 18.18 415 ILE A CA 1
ATOM 3050 C C . ILE A 1 415 ? -28.143 50.376 56.045 1.00 17.88 415 ILE A C 1
ATOM 3051 O O . ILE A 1 415 ? -28.652 50.449 57.142 1.00 18.94 415 ILE A O 1
ATOM 3056 N N . VAL A 1 416 ? -28.404 51.228 55.071 1.00 17.25 416 VAL A N 1
ATOM 3057 C CA . VAL A 1 416 ? -29.387 52.264 55.217 1.00 17.35 416 VAL A CA 1
ATOM 3058 C C . VAL A 1 416 ? -30.292 52.106 54.014 1.00 18.27 416 VAL A C 1
ATOM 3059 O O . VAL A 1 416 ? -29.843 52.247 52.872 1.00 18.33 416 VAL A O 1
ATOM 3063 N N . CYS A 1 417 ? -31.547 51.759 54.247 1.00 17.41 417 CYS A N 1
ATOM 3064 C CA . CYS A 1 417 ? -32.490 51.656 53.161 1.00 17.94 417 CYS A CA 1
ATOM 3065 C C . CYS A 1 417 ? -33.847 51.298 53.727 1.00 17.44 417 CYS A C 1
ATOM 3066 O O . CYS A 1 417 ? -33.983 51.062 54.941 1.00 17.66 417 CYS A O 1
ATOM 3069 N N . THR A 1 418 ? -34.860 51.237 52.874 1.00 15.27 418 THR A N 1
ATOM 3070 C CA . THR A 1 418 ? -36.202 51.004 53.390 1.00 17.49 418 THR A CA 1
ATOM 3071 C C . THR A 1 418 ? -36.420 49.684 54.058 1.00 16.65 418 THR A C 1
ATOM 3072 O O . THR A 1 418 ? -37.360 49.553 54.839 1.00 15.46 418 THR A O 1
ATOM 3076 N N . THR A 1 419 ? -35.547 48.718 53.778 1.00 16.95 419 THR A N 1
ATOM 3077 C CA . THR A 1 419 ? -35.757 47.375 54.256 1.00 18.07 419 THR A CA 1
ATOM 3078 C C . THR A 1 419 ? -34.514 46.805 54.975 1.00 17.17 419 THR A C 1
ATOM 3079 O O . THR A 1 419 ? -34.337 45.578 55.041 1.00 17.96 419 THR A O 1
ATOM 3083 N N . ALA A 1 420 ? -33.687 47.694 55.522 1.00 16.53 420 ALA A N 1
ATOM 3084 C CA . ALA A 1 420 ? -32.464 47.298 56.210 1.00 14.87 420 ALA A CA 1
ATOM 3085 C C . ALA A 1 420 ? -32.650 46.277 57.334 1.00 15.09 420 ALA A C 1
ATOM 3086 O O . ALA A 1 420 ? -31.805 45.396 57.505 1.00 17.74 420 ALA A O 1
ATOM 3088 N N . GLY A 1 421 ? -33.714 46.425 58.128 1.00 14.73 421 GLY A N 1
ATOM 3089 C CA . GLY A 1 421 ? -33.959 45.525 59.237 1.00 15.03 421 GLY A CA 1
ATOM 3090 C C . GLY A 1 421 ? -34.031 44.063 58.831 1.00 16.79 421 GLY A C 1
ATOM 3091 O O . GLY A 1 421 ? -33.466 43.206 59.520 1.00 19.40 421 GLY A O 1
ATOM 3092 N N . GLU A 1 422 ? -34.695 43.764 57.715 1.00 18.05 422 GLU A N 1
ATOM 3093 C CA . GLU A 1 422 ? -34.789 42.350 57.265 1.00 15.92 422 GLU A CA 1
ATOM 3094 C C . GLU A 1 422 ? -33.528 41.958 56.495 1.00 16.36 422 GLU A C 1
ATOM 3095 O O . GLU A 1 422 ? -33.161 40.770 56.452 1.00 19.11 422 GLU A O 1
ATOM 3101 N N . LEU A 1 423 ? -32.854 42.900 55.869 1.00 14.71 423 LEU A N 1
ATOM 3102 C CA . LEU A 1 423 ? -31.610 42.526 55.145 1.00 15.19 423 LEU A CA 1
ATOM 3103 C C . LEU A 1 423 ? -30.444 42.111 56.058 1.00 15.22 423 LEU A C 1
ATOM 3104 O O . LEU A 1 423 ? -29.607 41.294 55.662 1.00 16.45 423 LEU A O 1
ATOM 3109 N N . ILE A 1 424 ? -30.377 42.681 57.249 1.00 15.76 424 ILE A N 1
ATOM 3110 C CA . ILE A 1 424 ? -29.255 42.390 58.132 1.00 16.10 424 ILE A CA 1
ATOM 3111 C C . ILE A 1 424 ? -29.152 40.906 58.579 1.00 18.16 424 ILE A C 1
ATOM 3112 O O . ILE A 1 424 ? -28.060 40.416 58.838 1.00 16.63 424 ILE A O 1
ATOM 3117 N N . GLY A 1 425 ? -30.255 40.167 58.558 1.00 17.39 425 GLY A N 1
ATOM 3118 C CA . GLY A 1 425 ? -30.161 38.769 58.962 1.00 17.33 425 GLY A CA 1
ATOM 3119 C C . GLY A 1 425 ? -29.158 38.013 58.086 1.00 16.78 425 GLY A C 1
ATOM 3120 O O . GLY A 1 425 ? -28.382 37.185 58.586 1.00 15.81 425 GLY A O 1
ATOM 3121 N N . GLU A 1 426 ? -29.157 38.288 56.775 1.00 16.20 426 GLU A N 1
ATOM 3122 C CA . GLU A 1 426 ? -28.177 37.619 55.879 1.00 17.38 426 GLU A CA 1
ATOM 3123 C C . GLU A 1 426 ? -26.725 37.937 56.308 1.00 17.62 426 GLU A C 1
ATOM 3124 O O . GLU A 1 426 ? -25.830 37.062 56.266 1.00 16.60 426 GLU A O 1
ATOM 3130 N N . ALA A 1 427 ? -26.496 39.199 56.678 1.00 16.38 427 ALA A N 1
ATOM 3131 C CA . ALA A 1 427 ? -25.174 39.666 57.104 1.00 16.64 427 ALA A CA 1
ATOM 3132 C C . ALA A 1 427 ? -24.818 39.011 58.433 1.00 17.69 427 ALA A C 1
ATOM 3133 O O . ALA A 1 427 ? -23.669 38.654 58.661 1.00 17.12 427 ALA A O 1
ATOM 3135 N N . CYS A 1 428 ? -25.801 38.836 59.313 1.00 16.01 428 CYS A N 1
ATOM 3136 C CA . CYS A 1 428 ? -25.530 38.176 60.599 1.00 16.68 428 CYS A CA 1
ATOM 3137 C C . CYS A 1 428 ? -25.085 36.731 60.401 1.00 17.22 428 CYS A C 1
ATOM 3138 O O . CYS A 1 428 ? -24.157 36.268 61.057 1.00 18.52 428 CYS A O 1
ATOM 3141 N N . LEU A 1 429 ? -25.773 35.998 59.523 1.00 16.78 429 LEU A N 1
ATOM 3142 C CA . LEU A 1 429 ? -25.431 34.586 59.290 1.00 19.43 429 LEU A CA 1
ATOM 3143 C C . LEU A 1 429 ? -24.016 34.523 58.687 1.00 19.39 429 LEU A C 1
ATOM 3144 O O . LEU A 1 429 ? -23.187 33.683 59.049 1.00 19.51 429 LEU A O 1
ATOM 3149 N N . ALA A 1 430 ? -23.741 35.444 57.780 1.00 20.30 430 ALA A N 1
ATOM 3150 C CA . ALA A 1 430 ? -22.427 35.526 57.157 1.00 19.78 430 ALA A CA 1
ATOM 3151 C C . ALA A 1 430 ? -21.349 35.694 58.243 1.00 20.95 430 ALA A C 1
ATOM 3152 O O . ALA A 1 430 ? -20.324 34.984 58.266 1.00 18.56 430 ALA A O 1
ATOM 3154 N N . MET A 1 431 ? -21.565 36.612 59.168 1.00 21.84 431 MET A N 1
ATOM 3155 C CA . MET A 1 431 ? -20.515 36.827 60.160 1.00 22.11 431 MET A CA 1
ATOM 3156 C C . MET A 1 431 ? -20.413 35.709 61.183 1.00 24.73 431 MET A C 1
ATOM 3157 O O . MET A 1 431 ? -19.301 35.383 61.661 1.00 21.01 431 MET A O 1
ATOM 3162 N N . GLU A 1 432 ? -21.558 35.111 61.513 1.00 24.76 432 GLU A N 1
ATOM 3163 C CA . GLU A 1 432 ? -21.596 33.998 62.450 1.00 28.04 432 GLU A CA 1
ATOM 3164 C C . GLU A 1 432 ? -20.696 32.877 61.869 1.00 30.72 432 GLU A C 1
ATOM 3165 O O . GLU A 1 432 ? -19.981 32.188 62.610 1.00 32.88 432 GLU A O 1
ATOM 3171 N N . TYR A 1 433 ? -20.720 32.730 60.541 1.00 31.67 433 TYR A N 1
ATOM 3172 C CA . TYR A 1 433 ? -19.948 31.741 59.795 1.00 34.77 433 TYR A CA 1
ATOM 3173 C C . TYR A 1 433 ? -18.529 32.184 59.443 1.00 32.96 433 TYR A C 1
ATOM 3174 O O . TYR A 1 433 ? -17.770 31.410 58.875 1.00 33.59 433 TYR A O 1
ATOM 3183 N N . GLY A 1 434 ? -18.165 33.416 59.744 1.00 29.39 434 GLY A N 1
ATOM 3184 C CA . GLY A 1 434 ? -16.840 33.870 59.381 1.00 28.31 434 GLY A CA 1
ATOM 3185 C C . GLY A 1 434 ? -16.675 34.017 57.883 1.00 27.89 434 GLY A C 1
ATOM 3186 O O . GLY A 1 434 ? -15.589 33.835 57.354 1.00 29.19 434 GLY A O 1
ATOM 3187 N N . ALA A 1 435 ? -17.734 34.366 57.174 1.00 26.07 435 ALA A N 1
ATOM 3188 C CA . ALA A 1 435 ? -17.652 34.494 55.714 1.00 25.97 435 ALA A CA 1
ATOM 3189 C C . ALA A 1 435 ? -16.749 35.629 55.195 1.00 25.57 435 ALA A C 1
ATOM 3190 O O . ALA A 1 435 ? -16.527 36.650 55.879 1.00 25.82 435 ALA A O 1
ATOM 3192 N N . SER A 1 436 ? -16.289 35.459 53.959 1.00 23.03 436 SER A N 1
ATOM 3193 C CA . SER A 1 436 ? -15.476 36.462 53.315 1.00 22.40 436 SER A CA 1
ATOM 3194 C C . SER A 1 436 ? -16.437 37.188 52.394 1.00 21.84 436 SER A C 1
ATOM 3195 O O . SER A 1 436 ? -17.519 36.697 52.154 1.00 21.04 436 SER A O 1
ATOM 3198 N N . SER A 1 437 ? -16.064 38.350 51.876 1.00 21.56 437 SER A N 1
ATOM 3199 C CA . SER A 1 437 ? -16.963 39.053 50.982 1.00 21.74 437 SER A CA 1
ATOM 3200 C C . SER A 1 437 ? -17.202 38.217 49.710 1.00 22.39 437 SER A C 1
ATOM 3201 O O . SER A 1 437 ? -18.264 38.296 49.080 1.00 22.31 437 SER A O 1
ATOM 3204 N N . GLU A 1 438 ? -16.218 37.399 49.339 1.00 22.58 438 GLU A N 1
ATOM 3205 C CA . GLU A 1 438 ? -16.365 36.615 48.107 1.00 21.44 438 GLU A CA 1
ATOM 3206 C C . GLU A 1 438 ? -17.418 35.534 48.312 1.00 20.43 438 GLU A C 1
ATOM 3207 O O . GLU A 1 438 ? -18.157 35.207 47.386 1.00 19.60 438 GLU A O 1
ATOM 3213 N N . ASP A 1 439 ? -17.487 34.990 49.521 1.00 20.02 439 ASP A N 1
ATOM 3214 C CA . ASP A 1 439 ? -18.489 33.966 49.828 1.00 21.15 439 ASP A CA 1
ATOM 3215 C C . ASP A 1 439 ? -19.930 34.491 49.558 1.00 21.47 439 ASP A C 1
ATOM 3216 O O . ASP A 1 439 ? -20.778 33.787 48.974 1.00 19.95 439 ASP A O 1
ATOM 3221 N N . VAL A 1 440 ? -20.177 35.722 49.990 1.00 19.25 440 VAL A N 1
ATOM 3222 C CA . VAL A 1 440 ? -21.495 36.333 49.815 1.00 17.57 440 VAL A CA 1
ATOM 3223 C C . VAL A 1 440 ? -21.646 36.825 48.393 1.00 18.76 440 VAL A C 1
ATOM 3224 O O . VAL A 1 440 ? -22.698 36.658 47.777 1.00 20.70 440 VAL A O 1
ATOM 3228 N N . GLY A 1 441 ? -20.570 37.413 47.848 1.00 19.74 441 GLY A N 1
ATOM 3229 C CA . GLY A 1 441 ? -20.662 37.928 46.508 1.00 20.31 441 GLY A CA 1
ATOM 3230 C C . GLY A 1 441 ? -20.912 36.863 45.448 1.00 22.25 441 GLY A C 1
ATOM 3231 O O . GLY A 1 441 ? -21.485 37.154 44.376 1.00 21.58 441 GLY A O 1
ATOM 3232 N N . ARG A 1 442 ? -20.506 35.623 45.727 1.00 20.83 442 ARG A N 1
ATOM 3233 C CA . ARG A 1 442 ? -20.703 34.582 44.716 1.00 22.52 442 ARG A CA 1
ATOM 3234 C C . ARG A 1 442 ? -21.993 33.798 44.926 1.00 21.15 442 ARG A C 1
ATOM 3235 O O . ARG A 1 442 ? -22.285 32.851 44.212 1.00 24.26 442 ARG A O 1
ATOM 3243 N N . THR A 1 443 ? -22.769 34.162 45.936 1.00 19.74 443 THR A N 1
ATOM 3244 C CA . THR A 1 443 ? -24.033 33.488 46.167 1.00 16.67 443 THR A CA 1
ATOM 3245 C C . THR A 1 443 ? -25.087 34.105 45.259 1.00 17.44 443 THR A C 1
ATOM 3246 O O . THR A 1 443 ? -25.111 35.313 45.049 1.00 17.73 443 THR A O 1
ATOM 3250 N N . CYS A 1 444 ? -25.967 33.295 44.716 1.00 17.73 444 CYS A N 1
ATOM 3251 C CA . CYS A 1 444 ? -26.996 33.840 43.814 1.00 18.13 444 CYS A CA 1
ATOM 3252 C C . CYS A 1 444 ? -28.042 34.578 44.643 1.00 18.06 444 CYS A C 1
ATOM 3253 O O . CYS A 1 444 ? -28.588 34.002 45.577 1.00 16.70 444 CYS A O 1
ATOM 3256 N N . HIS A 1 445 ? -28.310 35.843 44.345 1.00 18.14 445 HIS A N 1
ATOM 3257 C CA . HIS A 1 445 ? -29.363 36.543 45.082 1.00 17.10 445 HIS A CA 1
ATOM 3258 C C . HIS A 1 445 ? -30.484 36.809 44.067 1.00 17.22 445 HIS A C 1
ATOM 3259 O O . HIS A 1 445 ? -30.229 37.124 42.910 1.00 15.72 445 HIS A O 1
ATOM 3266 N N . ALA A 1 446 ? -31.717 36.697 44.510 1.00 16.37 446 ALA A N 1
ATOM 3267 C CA . ALA A 1 446 ? -32.825 36.914 43.594 1.00 16.94 446 ALA A CA 1
ATOM 3268 C C . ALA A 1 446 ? -32.843 38.346 43.026 1.00 16.79 446 ALA A C 1
ATOM 3269 O O . ALA A 1 446 ? -32.437 39.320 43.700 1.00 17.33 446 ALA A O 1
ATOM 3271 N N . HIS A 1 447 ? -33.314 38.467 41.785 1.00 17.50 447 HIS A N 1
ATOM 3272 C CA . HIS A 1 447 ? -33.408 39.762 41.086 1.00 16.43 447 HIS A CA 1
ATOM 3273 C C . HIS A 1 447 ? -34.854 40.002 40.691 1.00 15.83 447 HIS A C 1
ATOM 3274 O O . HIS A 1 447 ? -35.471 39.141 40.069 1.00 17.52 447 HIS A O 1
ATOM 3281 N N . PRO A 1 448 ? -35.403 41.193 40.963 1.00 16.26 448 PRO A N 1
ATOM 3282 C CA . PRO A 1 448 ? -34.775 42.352 41.621 1.00 15.17 448 PRO A CA 1
ATOM 3283 C C . PRO A 1 448 ? -35.019 42.362 43.127 1.00 14.66 448 PRO A C 1
ATOM 3284 O O . PRO A 1 448 ? -36.134 42.213 43.570 1.00 16.51 448 PRO A O 1
ATOM 3288 N N . THR A 1 449 ? -33.962 42.469 43.929 1.00 13.84 449 THR A N 1
ATOM 3289 C CA . THR A 1 449 ? -34.159 42.620 45.364 1.00 13.39 449 THR A CA 1
ATOM 3290 C C . THR A 1 449 ? -33.136 43.602 45.917 1.00 13.89 449 THR A C 1
ATOM 3291 O O . THR A 1 449 ? -32.066 43.848 45.291 1.00 16.56 449 THR A O 1
ATOM 3295 N N . MET A 1 450 ? -33.471 44.208 47.046 1.00 13.53 450 MET A N 1
ATOM 3296 C CA . MET A 1 450 ? -32.500 45.066 47.664 1.00 13.76 450 MET A CA 1
ATOM 3297 C C . MET A 1 450 ? -31.340 44.217 48.183 1.00 16.00 450 MET A C 1
ATOM 3298 O O . MET A 1 450 ? -30.258 44.734 48.370 1.00 16.17 450 MET A O 1
ATOM 3303 N N . SER A 1 451 ? -31.543 42.912 48.410 1.00 15.16 451 SER A N 1
ATOM 3304 C CA . SER A 1 451 ? -30.418 42.097 48.903 1.00 14.91 451 SER A CA 1
ATOM 3305 C C . SER A 1 451 ? -29.278 42.075 47.859 1.00 15.91 451 SER A C 1
ATOM 3306 O O . SER A 1 451 ? -28.128 41.783 48.198 1.00 14.98 451 SER A O 1
ATOM 3309 N N . GLU A 1 452 ? -29.588 42.407 46.598 1.00 14.82 452 GLU A N 1
ATOM 3310 C CA . GLU A 1 452 ? -28.514 42.414 45.575 1.00 15.79 452 GLU A CA 1
ATOM 3311 C C . GLU A 1 452 ? -27.476 43.475 45.881 1.00 16.34 452 GLU A C 1
ATOM 3312 O O . GLU A 1 452 ? -26.355 43.373 45.426 1.00 15.79 452 GLU A O 1
ATOM 3318 N N . ALA A 1 453 ? -27.859 44.508 46.625 1.00 15.04 453 ALA A N 1
ATOM 3319 C CA . ALA A 1 453 ? -26.895 45.574 46.957 1.00 15.58 453 ALA A CA 1
ATOM 3320 C C . ALA A 1 453 ? -25.864 45.000 47.954 1.00 15.59 453 ALA A C 1
ATOM 3321 O O . ALA A 1 453 ? -24.741 45.453 48.006 1.00 18.43 453 ALA A O 1
ATOM 3323 N N . LEU A 1 454 ? -26.262 44.038 48.786 1.00 15.23 454 LEU A N 1
ATOM 3324 C CA . LEU A 1 454 ? -25.304 43.439 49.702 1.00 16.33 454 LEU A CA 1
ATOM 3325 C C . LEU A 1 454 ? -24.342 42.559 48.862 1.00 15.75 454 LEU A C 1
ATOM 3326 O O . LEU A 1 454 ? -23.136 42.588 49.044 1.00 17.13 454 LEU A O 1
ATOM 3331 N N . LYS A 1 455 ? -24.891 41.811 47.917 1.00 16.11 455 LYS A N 1
ATOM 3332 C CA . LYS A 1 455 ? -24.074 40.962 47.051 1.00 16.17 455 LYS A CA 1
ATOM 3333 C C . LYS A 1 455 ? -23.076 41.847 46.318 1.00 17.36 455 LYS A C 1
ATOM 3334 O O . LYS A 1 455 ? -21.864 41.553 46.270 1.00 17.58 455 LYS A O 1
ATOM 3340 N N . GLU A 1 456 ? -23.561 42.950 45.767 1.00 15.76 456 GLU A N 1
ATOM 3341 C CA . GLU A 1 456 ? -22.636 43.776 45.001 1.00 18.36 456 GLU A CA 1
ATOM 3342 C C . GLU A 1 456 ? -21.637 44.581 45.813 1.00 19.17 456 GLU A C 1
ATOM 3343 O O . GLU A 1 456 ? -20.540 44.843 45.327 1.00 17.90 456 GLU A O 1
ATOM 3349 N N . ALA A 1 457 ? -22.008 44.974 47.030 1.00 17.89 457 ALA A N 1
ATOM 3350 C CA . ALA A 1 457 ? -21.080 45.697 47.887 1.00 19.34 457 ALA A CA 1
ATOM 3351 C C . ALA A 1 457 ? -19.980 44.684 48.216 1.00 20.08 457 ALA A C 1
ATOM 3352 O O . ALA A 1 457 ? -18.819 45.075 48.371 1.00 19.37 457 ALA A O 1
ATOM 3354 N N . CYS A 1 458 ? -20.340 43.403 48.369 1.00 19.61 458 CYS A N 1
ATOM 3355 C CA . CYS A 1 458 ? -19.294 42.384 48.637 1.00 19.05 458 CYS A CA 1
ATOM 3356 C C . CYS A 1 458 ? -18.399 42.232 47.414 1.00 21.10 458 CYS A C 1
ATOM 3357 O O . CYS A 1 458 ? -17.180 42.096 47.542 1.00 20.00 458 CYS A O 1
ATOM 3360 N N . MET A 1 459 ? -19.005 42.260 46.221 1.00 21.88 459 MET A N 1
ATOM 3361 C CA . MET A 1 459 ? -18.236 42.144 44.998 1.00 23.51 459 MET A CA 1
ATOM 3362 C C . MET A 1 459 ? -17.261 43.315 44.874 1.00 23.34 459 MET A C 1
ATOM 3363 O O . MET A 1 459 ? -16.205 43.155 44.276 1.00 23.10 459 MET A O 1
ATOM 3368 N N . ALA A 1 460 ? -17.622 44.479 45.424 1.00 22.17 460 ALA A N 1
ATOM 3369 C CA . ALA A 1 460 ? -16.725 45.632 45.320 1.00 23.66 460 ALA A CA 1
ATOM 3370 C C . ALA A 1 460 ? -15.486 45.415 46.187 1.00 25.81 460 ALA A C 1
ATOM 3371 O O . ALA A 1 460 ? -14.509 46.135 46.008 1.00 26.55 460 ALA A O 1
ATOM 3373 N N . LEU A 1 461 ? -15.547 44.491 47.156 1.00 24.39 461 LEU A N 1
ATOM 3374 C CA . LEU A 1 461 ? -14.396 44.202 47.994 1.00 25.99 461 LEU A CA 1
ATOM 3375 C C . LEU A 1 461 ? -13.440 43.245 47.302 1.00 27.25 461 LEU A C 1
ATOM 3376 O O . LEU A 1 461 ? -12.319 43.620 47.078 1.00 28.80 461 LEU A O 1
ATOM 3381 N N . PHE A 1 462 ? -13.874 42.052 46.923 1.00 26.93 462 PHE A N 1
ATOM 3382 C CA . PHE A 1 462 ? -12.936 41.116 46.294 1.00 27.86 462 PHE A CA 1
ATOM 3383 C C . PHE A 1 462 ? -12.745 41.253 44.791 1.00 28.48 462 PHE A C 1
ATOM 3384 O O . PHE A 1 462 ? -11.830 40.640 44.241 1.00 28.61 462 PHE A O 1
ATOM 3392 N N . ALA A 1 463 ? -13.594 42.045 44.121 1.00 27.02 463 ALA A N 1
ATOM 3393 C CA . ALA A 1 463 ? -13.481 42.223 42.676 1.00 27.40 463 ALA A CA 1
ATOM 3394 C C . ALA A 1 463 ? -14.025 43.599 42.389 1.00 27.12 463 ALA A C 1
ATOM 3395 O O . ALA A 1 463 ? -13.525 44.574 42.939 1.00 28.25 463 ALA A O 1
ATOM 3397 N N . LYS A 1 464 ? -15.020 43.691 41.504 1.00 27.35 464 LYS A N 1
ATOM 3398 C CA . LYS A 1 464 ? -15.676 44.950 41.210 1.00 26.95 464 LYS A CA 1
ATOM 3399 C C . LYS A 1 464 ? -17.180 44.693 41.208 1.00 27.18 464 LYS A C 1
ATOM 3400 O O . LYS A 1 464 ? -17.612 43.575 40.907 1.00 24.85 464 LYS A O 1
ATOM 3406 N N . THR A 1 465 ? -17.973 45.696 41.558 1.00 24.65 465 THR A N 1
ATOM 3407 C CA . THR A 1 465 ? -19.413 45.531 41.482 1.00 27.25 465 THR A CA 1
ATOM 3408 C C . THR A 1 465 ? -19.748 45.549 39.969 1.00 28.29 465 THR A C 1
ATOM 3409 O O . THR A 1 465 ? -18.944 46.002 39.140 1.00 27.38 465 THR A O 1
ATOM 3413 N N . ILE A 1 466 ? -20.938 45.084 39.606 1.00 26.29 466 ILE A N 1
ATOM 3414 C CA . ILE A 1 466 ? -21.322 45.033 38.212 1.00 27.31 466 ILE A CA 1
ATOM 3415 C C . ILE A 1 466 ? -22.165 46.211 37.822 1.00 26.43 466 ILE A C 1
ATOM 3416 O O . ILE A 1 466 ? -21.947 46.807 36.774 1.00 24.15 466 ILE A O 1
ATOM 3421 N N . ASN A 1 467 ? -23.132 46.531 38.685 1.00 25.66 467 ASN A N 1
ATOM 3422 C CA . ASN A 1 467 ? -24.072 47.592 38.406 1.00 25.88 467 ASN A CA 1
ATOM 3423 C C . ASN A 1 467 ? -23.764 48.990 38.925 1.00 27.74 467 ASN A C 1
ATOM 3424 O O . ASN A 1 467 ? -24.636 49.852 38.942 1.00 25.95 467 ASN A O 1
ATOM 3429 N N . PHE A 1 468 ? -22.518 49.211 39.318 1.00 30.50 468 PHE A N 1
ATOM 3430 C CA . PHE A 1 468 ? -22.082 50.533 39.781 1.00 34.58 468 PHE A CA 1
ATOM 3431 C C . PHE A 1 468 ? -20.585 50.574 39.498 1.00 35.15 468 PHE A C 1
ATOM 3432 O O . PHE A 1 468 ? -19.982 49.507 39.674 1.00 36.49 468 PHE A O 1
ATOM 3441 N N . ASN B 1 1 ? -12.831 43.225 13.855 1.00 65.32 1 ASN B N 1
ATOM 3442 C CA . ASN B 1 1 ? -12.222 44.421 14.520 1.00 64.24 1 ASN B CA 1
ATOM 3443 C C . ASN B 1 1 ? -10.755 44.217 15.003 1.00 60.86 1 ASN B C 1
ATOM 3444 O O . ASN B 1 1 ? -9.912 45.106 14.777 1.00 63.55 1 ASN B O 1
ATOM 3449 N N . PRO B 1 2 ? -10.405 43.060 15.636 1.00 56.28 2 PRO B N 1
ATOM 3450 C CA . PRO B 1 2 ? -11.109 41.829 16.030 1.00 51.53 2 PRO B CA 1
ATOM 3451 C C . PRO B 1 2 ? -11.397 41.829 17.538 1.00 46.95 2 PRO B C 1
ATOM 3452 O O . PRO B 1 2 ? -10.698 42.507 18.313 1.00 47.98 2 PRO B O 1
ATOM 3456 N N . TYR B 1 3 ? -12.399 41.062 17.967 1.00 40.56 3 TYR B N 1
ATOM 3457 C CA . TYR B 1 3 ? -12.743 41.033 19.393 1.00 35.64 3 TYR B CA 1
ATOM 3458 C C . TYR B 1 3 ? -12.353 39.733 20.076 1.00 33.31 3 TYR B C 1
ATOM 3459 O O . TYR B 1 3 ? -12.175 38.706 19.413 1.00 32.48 3 TYR B O 1
ATOM 3468 N N . ASP B 1 4 ? -12.205 39.808 21.394 1.00 29.52 4 ASP B N 1
ATOM 3469 C CA . ASP B 1 4 ? -11.889 38.653 22.198 1.00 30.30 4 ASP B CA 1
ATOM 3470 C C . ASP B 1 4 ? -13.199 37.905 22.444 1.00 29.88 4 ASP B C 1
ATOM 3471 O O . ASP B 1 4 ? -13.257 36.659 22.424 1.00 27.56 4 ASP B O 1
ATOM 3476 N N . VAL B 1 5 ? -14.258 38.678 22.668 1.00 28.07 5 VAL B N 1
ATOM 3477 C CA . VAL B 1 5 ? -15.582 38.110 22.962 1.00 26.50 5 VAL B CA 1
ATOM 3478 C C . VAL B 1 5 ? -16.688 38.934 22.356 1.00 26.25 5 VAL B C 1
ATOM 3479 O O . VAL B 1 5 ? -16.658 40.179 22.420 1.00 27.19 5 VAL B O 1
ATOM 3483 N N . VAL B 1 6 ? -17.670 38.275 21.750 1.00 24.62 6 VAL B N 1
ATOM 3484 C CA . VAL B 1 6 ? -18.804 39.016 21.217 1.00 24.23 6 VAL B CA 1
ATOM 3485 C C . VAL B 1 6 ? -20.028 38.378 21.911 1.00 25.12 6 VAL B C 1
ATOM 3486 O O . VAL B 1 6 ? -20.189 37.139 21.926 1.00 24.76 6 VAL B O 1
ATOM 3490 N N . VAL B 1 7 ? -20.863 39.221 22.507 1.00 22.20 7 VAL B N 1
ATOM 3491 C CA . VAL B 1 7 ? -22.046 38.722 23.202 1.00 20.77 7 VAL B CA 1
ATOM 3492 C C . VAL B 1 7 ? -23.260 39.114 22.392 1.00 20.23 7 VAL B C 1
ATOM 3493 O O . VAL B 1 7 ? -23.432 40.297 22.048 1.00 21.92 7 VAL B O 1
ATOM 3497 N N . ILE B 1 8 ? -24.105 38.145 22.042 1.00 19.51 8 ILE B N 1
ATOM 3498 C CA . ILE B 1 8 ? -25.298 38.471 21.265 1.00 19.48 8 ILE B CA 1
ATOM 3499 C C . ILE B 1 8 ? -26.485 38.434 22.255 1.00 21.01 8 ILE B C 1
ATOM 3500 O O . ILE B 1 8 ? -26.857 37.369 22.779 1.00 18.54 8 ILE B O 1
ATOM 3505 N N . GLY B 1 9 ? -27.043 39.616 22.523 1.00 21.56 9 GLY B N 1
ATOM 3506 C CA . GLY B 1 9 ? -28.142 39.748 23.484 1.00 20.76 9 GLY B CA 1
ATOM 3507 C C . GLY B 1 9 ? -27.701 40.652 24.620 1.00 21.26 9 GLY B C 1
ATOM 3508 O O . GLY B 1 9 ? -26.639 40.431 25.207 1.00 23.20 9 GLY B O 1
ATOM 3509 N N . GLY B 1 10 ? -28.511 41.659 24.950 1.00 19.76 10 GLY B N 1
ATOM 3510 C CA . GLY B 1 10 ? -28.132 42.570 26.012 1.00 20.31 10 GLY B CA 1
ATOM 3511 C C . GLY B 1 10 ? -29.016 42.478 27.249 1.00 20.56 10 GLY B C 1
ATOM 3512 O O . GLY B 1 10 ? -29.174 43.466 27.946 1.00 19.98 10 GLY B O 1
ATOM 3513 N N . GLY B 1 11 ? -29.616 41.308 27.495 1.00 20.16 11 GLY B N 1
ATOM 3514 C CA . GLY B 1 11 ? -30.437 41.141 28.688 1.00 19.48 11 GLY B CA 1
ATOM 3515 C C . GLY B 1 11 ? -29.561 40.897 29.900 1.00 21.09 11 GLY B C 1
ATOM 3516 O O . GLY B 1 11 ? -28.332 41.047 29.810 1.00 22.48 11 GLY B O 1
ATOM 3517 N N . PRO B 1 12 ? -30.145 40.490 31.063 1.00 20.41 12 PRO B N 1
ATOM 3518 C CA . PRO B 1 12 ? -29.376 40.234 32.298 1.00 19.46 12 PRO B CA 1
ATOM 3519 C C . PRO B 1 12 ? -28.178 39.321 32.043 1.00 19.50 12 PRO B C 1
ATOM 3520 O O . PRO B 1 12 ? -27.112 39.503 32.631 1.00 20.71 12 PRO B O 1
ATOM 3524 N N . GLY B 1 13 ? -28.383 38.317 31.190 1.00 18.33 13 GLY B N 1
ATOM 3525 C CA . GLY B 1 13 ? -27.312 37.416 30.873 1.00 19.00 13 GLY B CA 1
ATOM 3526 C C . GLY B 1 13 ? -26.216 38.138 30.073 1.00 19.82 13 GLY B C 1
ATOM 3527 O O . GLY B 1 13 ? -25.090 38.263 30.512 1.00 19.19 13 GLY B O 1
ATOM 3528 N N . GLY B 1 14 ? -26.581 38.674 28.921 1.00 19.47 14 GLY B N 1
ATOM 3529 C CA . GLY B 1 14 ? -25.558 39.312 28.078 1.00 19.91 14 GLY B CA 1
ATOM 3530 C C . GLY B 1 14 ? -24.920 40.583 28.572 1.00 18.70 14 GLY B C 1
ATOM 3531 O O . GLY B 1 14 ? -23.707 40.765 28.393 1.00 17.47 14 GLY B O 1
ATOM 3532 N N . TYR B 1 15 ? -25.700 41.492 29.168 1.00 18.77 15 TYR B N 1
ATOM 3533 C CA . TYR B 1 15 ? -25.073 42.734 29.609 1.00 19.13 15 TYR B CA 1
ATOM 3534 C C . TYR B 1 15 ? -24.141 42.477 30.780 1.00 19.39 15 TYR B C 1
ATOM 3535 O O . TYR B 1 15 ? -23.085 43.088 30.886 1.00 18.57 15 TYR B O 1
ATOM 3544 N N . VAL B 1 16 ? -24.481 41.525 31.659 1.00 20.16 16 VAL B N 1
ATOM 3545 C CA . VAL B 1 16 ? -23.570 41.205 32.767 1.00 19.85 16 VAL B CA 1
ATOM 3546 C C . VAL B 1 16 ? -22.323 40.429 32.265 1.00 19.35 16 VAL B C 1
ATOM 3547 O O . VAL B 1 16 ? -21.212 40.620 32.770 1.00 19.12 16 VAL B O 1
ATOM 3551 N N . ALA B 1 17 ? -22.510 39.531 31.317 1.00 19.25 17 ALA B N 1
ATOM 3552 C CA . ALA B 1 17 ? -21.353 38.766 30.788 1.00 19.51 17 ALA B CA 1
ATOM 3553 C C . ALA B 1 17 ? -20.421 39.796 30.104 1.00 21.43 17 ALA B C 1
ATOM 3554 O O . ALA B 1 17 ? -19.201 39.674 30.199 1.00 21.84 17 ALA B O 1
ATOM 3556 N N . SER B 1 18 ? -21.012 40.777 29.391 1.00 22.45 18 SER B N 1
ATOM 3557 C CA . SER B 1 18 ? -20.220 41.829 28.693 1.00 21.97 18 SER B CA 1
ATOM 3558 C C . SER B 1 18 ? -19.389 42.675 29.658 1.00 22.08 18 SER B C 1
ATOM 3559 O O . SER B 1 18 ? -18.195 42.927 29.428 1.00 23.18 18 SER B O 1
ATOM 3562 N N . ILE B 1 19 ? -20.021 43.141 30.735 1.00 20.75 19 ILE B N 1
ATOM 3563 C CA . ILE B 1 19 ? -19.298 43.959 31.720 1.00 20.97 19 ILE B CA 1
ATOM 3564 C C . ILE B 1 19 ? -18.219 43.134 32.439 1.00 21.57 19 ILE B C 1
ATOM 3565 O O . ILE B 1 19 ? -17.074 43.598 32.649 1.00 21.00 19 ILE B O 1
ATOM 3570 N N . LYS B 1 20 ? -18.562 41.905 32.814 1.00 19.43 20 LYS B N 1
ATOM 3571 C CA . LYS B 1 20 ? -17.590 41.113 33.531 1.00 20.80 20 LYS B CA 1
ATOM 3572 C C . LYS B 1 20 ? -16.368 40.749 32.640 1.00 22.76 20 LYS B C 1
ATOM 3573 O O . LYS B 1 20 ? -15.229 40.742 33.131 1.00 22.35 20 LYS B O 1
ATOM 3579 N N . ALA B 1 21 ? -16.625 40.416 31.373 1.00 22.20 21 ALA B N 1
ATOM 3580 C CA . ALA B 1 21 ? -15.552 40.056 30.435 1.00 25.41 21 ALA B CA 1
ATOM 3581 C C . ALA B 1 21 ? -14.636 41.273 30.235 1.00 25.17 21 ALA B C 1
ATOM 3582 O O . ALA B 1 21 ? -13.420 41.139 30.239 1.00 28.09 21 ALA B O 1
ATOM 3584 N N . ALA B 1 22 ? -15.236 42.444 30.071 1.00 25.30 22 ALA B N 1
ATOM 3585 C CA . ALA B 1 22 ? -14.463 43.675 29.899 1.00 27.57 22 ALA B CA 1
ATOM 3586 C C . ALA B 1 22 ? -13.608 43.987 31.131 1.00 28.27 22 ALA B C 1
ATOM 3587 O O . ALA B 1 22 ? -12.455 44.441 31.019 1.00 27.14 22 ALA B O 1
ATOM 3589 N N . GLN B 1 23 ? -14.182 43.748 32.311 1.00 27.74 23 GLN B N 1
ATOM 3590 C CA . GLN B 1 23 ? -13.485 44.000 33.553 1.00 28.30 23 GLN B CA 1
ATOM 3591 C C . GLN B 1 23 ? -12.330 43.050 33.683 1.00 28.88 23 GLN B C 1
ATOM 3592 O O . GLN B 1 23 ? -11.304 43.423 34.252 1.00 28.82 23 GLN B O 1
ATOM 3598 N N . LEU B 1 24 ? -12.495 41.825 33.164 1.00 29.01 24 LEU B N 1
ATOM 3599 C CA . LEU B 1 24 ? -11.430 40.825 33.233 1.00 30.45 24 LEU B CA 1
ATOM 3600 C C . LEU B 1 24 ? -10.319 41.061 32.188 1.00 31.53 24 LEU B C 1
ATOM 3601 O O . LEU B 1 24 ? -9.345 40.312 32.138 1.00 32.23 24 LEU B O 1
ATOM 3606 N N . GLY B 1 25 ? -10.473 42.101 31.377 1.00 31.69 25 GLY B N 1
ATOM 3607 C CA . GLY B 1 25 ? -9.460 42.421 30.389 1.00 33.82 25 GLY B CA 1
ATOM 3608 C C . GLY B 1 25 ? -9.739 42.074 28.943 1.00 34.81 25 GLY B C 1
ATOM 3609 O O . GLY B 1 25 ? -8.945 42.410 28.072 1.00 35.96 25 GLY B O 1
ATOM 3610 N N . MET B 1 26 ? -10.866 41.430 28.658 1.00 33.58 26 MET B N 1
ATOM 3611 C CA . MET B 1 26 ? -11.165 41.060 27.283 1.00 32.84 26 MET B CA 1
ATOM 3612 C C . MET B 1 26 ? -11.802 42.158 26.432 1.00 32.45 26 MET B C 1
ATOM 3613 O O . MET B 1 26 ? -12.631 42.930 26.907 1.00 30.75 26 MET B O 1
ATOM 3618 N N . LYS B 1 27 ? -11.371 42.251 25.176 1.00 31.57 27 LYS B N 1
ATOM 3619 C CA . LYS B 1 27 ? -11.920 43.237 24.270 1.00 31.77 27 LYS B CA 1
ATOM 3620 C C . LYS B 1 27 ? -13.300 42.659 23.910 1.00 29.98 27 LYS B C 1
ATOM 3621 O O . LYS B 1 27 ? -13.422 41.671 23.184 1.00 28.74 27 LYS B O 1
ATOM 3627 N N . THR B 1 28 ? -14.325 43.342 24.393 1.00 26.89 28 THR B N 1
ATOM 3628 C CA . THR B 1 28 ? -15.697 42.877 24.316 1.00 26.89 28 THR B CA 1
ATOM 3629 C C . THR B 1 28 ? -16.688 43.718 23.567 1.00 25.38 28 THR B C 1
ATOM 3630 O O . THR B 1 28 ? -16.667 44.952 23.648 1.00 24.21 28 THR B O 1
ATOM 3634 N N . ALA B 1 29 ? -17.559 43.051 22.815 1.00 23.37 29 ALA B N 1
ATOM 3635 C CA . ALA B 1 29 ? -18.625 43.756 22.115 1.00 22.23 29 ALA B CA 1
ATOM 3636 C C . ALA B 1 29 ? -19.954 43.069 22.452 1.00 23.48 29 ALA B C 1
ATOM 3637 O O . ALA B 1 29 ? -20.019 41.862 22.693 1.00 23.67 29 ALA B O 1
ATOM 3639 N N . CYS B 1 30 ? -21.017 43.853 22.488 1.00 22.37 30 CYS B N 1
ATOM 3640 C CA . CYS B 1 30 ? -22.342 43.298 22.789 1.00 23.07 30 CYS B CA 1
ATOM 3641 C C . CYS B 1 30 ? -23.277 43.771 21.683 1.00 22.70 30 CYS B C 1
ATOM 3642 O O . CYS B 1 30 ? -23.333 44.967 21.363 1.00 25.90 30 CYS B O 1
ATOM 3645 N N . VAL B 1 31 ? -23.958 42.835 21.051 1.00 22.31 31 VAL B N 1
ATOM 3646 C CA . VAL B 1 31 ? -24.888 43.124 19.970 1.00 23.24 31 VAL B CA 1
ATOM 3647 C C . VAL B 1 31 ? -26.328 42.952 20.496 1.00 23.44 31 VAL B C 1
ATOM 3648 O O . VAL B 1 31 ? -26.673 41.867 21.003 1.00 23.14 31 VAL B O 1
ATOM 3652 N N . GLU B 1 32 ? -27.146 43.989 20.359 1.00 22.68 32 GLU B N 1
ATOM 3653 C CA . GLU B 1 32 ? -28.548 43.957 20.824 1.00 22.19 32 GLU B CA 1
ATOM 3654 C C . GLU B 1 32 ? -29.438 44.660 19.800 1.00 23.68 32 GLU B C 1
ATOM 3655 O O . GLU B 1 32 ? -29.156 45.788 19.388 1.00 23.85 32 GLU B O 1
ATOM 3661 N N . LYS B 1 33 ? -30.508 43.988 19.395 1.00 23.09 33 LYS B N 1
ATOM 3662 C CA . LYS B 1 33 ? -31.411 44.486 18.381 1.00 25.16 33 LYS B CA 1
ATOM 3663 C C . LYS B 1 33 ? -32.575 45.368 18.806 1.00 26.35 33 LYS B C 1
ATOM 3664 O O . LYS B 1 33 ? -33.140 46.058 17.975 1.00 25.11 33 LYS B O 1
ATOM 3670 N N . ARG B 1 34 ? -32.944 45.317 20.085 1.00 26.27 34 ARG B N 1
ATOM 3671 C CA . ARG B 1 34 ? -34.096 46.050 20.628 1.00 27.72 34 ARG B CA 1
ATOM 3672 C C . ARG B 1 34 ? -34.063 47.582 20.591 1.00 28.57 34 ARG B C 1
ATOM 3673 O O . ARG B 1 34 ? -35.099 48.237 20.484 1.00 29.94 34 ARG B O 1
ATOM 3681 N N . GLY B 1 35 ? -32.891 48.177 20.695 1.00 28.73 35 GLY B N 1
ATOM 3682 C CA . GLY B 1 35 ? -32.863 49.630 20.723 1.00 27.66 35 GLY B CA 1
ATOM 3683 C C . GLY B 1 35 ? -32.595 50.109 22.147 1.00 28.30 35 GLY B C 1
ATOM 3684 O O . GLY B 1 35 ? -32.437 51.329 22.400 1.00 27.48 35 GLY B O 1
ATOM 3685 N N . ALA B 1 36 ? -32.529 49.168 23.086 1.00 25.25 36 ALA B N 1
ATOM 3686 C CA . ALA B 1 36 ? -32.258 49.525 24.481 1.00 25.74 36 ALA B CA 1
ATOM 3687 C C . ALA B 1 36 ? -31.644 48.311 25.127 1.00 24.46 36 ALA B C 1
ATOM 3688 O O . ALA B 1 36 ? -31.931 47.196 24.689 1.00 23.46 36 ALA B O 1
ATOM 3690 N N . LEU B 1 37 ? -30.804 48.503 26.136 1.00 22.29 37 LEU B N 1
ATOM 3691 C CA . LEU B 1 37 ? -30.182 47.345 26.807 1.00 22.89 37 LEU B CA 1
ATOM 3692 C C . LEU B 1 37 ? -31.109 46.884 27.951 1.00 21.43 37 LEU B C 1
ATOM 3693 O O . LEU B 1 37 ? -32.054 47.560 28.256 1.00 21.56 37 LEU B O 1
ATOM 3698 N N . GLY B 1 38 ? -30.819 45.751 28.567 1.00 19.53 38 GLY B N 1
ATOM 3699 C CA . GLY B 1 38 ? -31.634 45.302 29.702 1.00 19.06 38 GLY B CA 1
ATOM 3700 C C . GLY B 1 38 ? -32.496 44.101 29.377 1.00 17.63 38 GLY B C 1
ATOM 3701 O O . GLY B 1 38 ? -33.003 43.436 30.280 1.00 18.14 38 GLY B O 1
ATOM 3702 N N . GLY B 1 39 ? -32.624 43.814 28.083 1.00 17.48 39 GLY B N 1
ATOM 3703 C CA . GLY B 1 39 ? -33.408 42.679 27.596 1.00 18.88 39 GLY B CA 1
ATOM 3704 C C . GLY B 1 39 ? -34.846 42.633 28.066 1.00 19.78 39 GLY B C 1
ATOM 3705 O O . GLY B 1 39 ? -35.487 43.677 28.285 1.00 18.65 39 GLY B O 1
ATOM 3706 N N . THR B 1 40 ? -35.384 41.417 28.163 1.00 19.56 40 THR B N 1
ATOM 3707 C CA . THR B 1 40 ? -36.735 41.255 28.611 1.00 19.46 40 THR B CA 1
ATOM 3708 C C . THR B 1 40 ? -36.987 41.810 30.006 1.00 19.94 40 THR B C 1
ATOM 3709 O O . THR B 1 40 ? -37.981 42.535 30.243 1.00 20.49 40 THR B O 1
ATOM 3713 N N . CYS B 1 41 ? -36.087 41.471 30.922 1.00 17.57 41 CYS B N 1
ATOM 3714 C CA . CYS B 1 41 ? -36.197 41.831 32.306 1.00 17.69 41 CYS B CA 1
ATOM 3715 C C . CYS B 1 41 ? -36.376 43.337 32.557 1.00 18.58 41 CYS B C 1
ATOM 3716 O O . CYS B 1 41 ? -37.333 43.772 33.186 1.00 18.28 41 CYS B O 1
ATOM 3719 N N . LEU B 1 42 ? -35.469 44.150 32.028 1.00 19.76 42 LEU B N 1
ATOM 3720 C CA . LEU B 1 42 ? -35.536 45.598 32.310 1.00 19.00 42 LEU B CA 1
ATOM 3721 C C . LEU B 1 42 ? -36.628 46.333 31.548 1.00 18.34 42 LEU B C 1
ATOM 3722 O O . LEU B 1 42 ? -37.306 47.251 32.080 1.00 17.57 42 LEU B O 1
ATOM 3727 N N . ASN B 1 43 ? -36.829 45.907 30.310 1.00 17.44 43 ASN B N 1
ATOM 3728 C CA . ASN B 1 43 ? -37.783 46.553 29.448 1.00 18.85 43 ASN B CA 1
ATOM 3729 C C . ASN B 1 43 ? -39.231 46.124 29.500 1.00 19.78 43 ASN B C 1
ATOM 3730 O O . ASN B 1 43 ? -40.119 46.978 29.497 1.00 19.71 43 ASN B O 1
ATOM 3735 N N . VAL B 1 44 ? -39.505 44.830 29.554 1.00 18.33 44 VAL B N 1
ATOM 3736 C CA . VAL B 1 44 ? -40.908 44.378 29.513 1.00 18.74 44 VAL B CA 1
ATOM 3737 C C . VAL B 1 44 ? -41.164 43.200 30.481 1.00 18.94 44 VAL B C 1
ATOM 3738 O O . VAL B 1 44 ? -42.080 42.407 30.275 1.00 19.04 44 VAL B O 1
ATOM 3742 N N . GLY B 1 45 ? -40.347 43.110 31.522 1.00 17.26 45 GLY B N 1
ATOM 3743 C CA . GLY B 1 45 ? -40.435 41.997 32.456 1.00 17.81 45 GLY B CA 1
ATOM 3744 C C . GLY B 1 45 ? -40.339 42.380 33.933 1.00 17.55 45 GLY B C 1
ATOM 3745 O O . GLY B 1 45 ? -41.260 43.020 34.456 1.00 15.91 45 GLY B O 1
ATOM 3746 N N . CYS B 1 46 ? -39.199 42.053 34.563 1.00 17.07 46 CYS B N 1
ATOM 3747 C CA . CYS B 1 46 ? -38.948 42.269 35.970 1.00 17.54 46 CYS B CA 1
ATOM 3748 C C . CYS B 1 46 ? -39.307 43.660 36.463 1.00 18.03 46 CYS B C 1
ATOM 3749 O O . CYS B 1 46 ? -40.069 43.834 37.415 1.00 18.06 46 CYS B O 1
ATOM 3752 N N . ILE B 1 47 ? -38.710 44.654 35.815 1.00 17.24 47 ILE B N 1
ATOM 3753 C CA . ILE B 1 47 ? -38.834 46.007 36.284 1.00 17.82 47 ILE B CA 1
ATOM 3754 C C . ILE B 1 47 ? -40.217 46.626 36.141 1.00 17.41 47 ILE B C 1
ATOM 3755 O O . ILE B 1 47 ? -40.772 47.096 37.115 1.00 17.88 47 ILE B O 1
ATOM 3760 N N . PRO B 1 48 ? -40.792 46.625 34.926 1.00 19.16 48 PRO B N 1
ATOM 3761 C CA . PRO B 1 48 ? -42.130 47.237 34.866 1.00 17.86 48 PRO B CA 1
ATOM 3762 C C . PRO B 1 48 ? -43.174 46.486 35.706 1.00 18.32 48 PRO B C 1
ATOM 3763 O O . PRO B 1 48 ? -44.099 47.105 36.237 1.00 18.29 48 PRO B O 1
ATOM 3767 N N . SER B 1 49 ? -43.043 45.158 35.813 1.00 16.70 49 SER B N 1
ATOM 3768 C CA . SER B 1 49 ? -44.016 44.417 36.615 1.00 16.73 49 SER B CA 1
ATOM 3769 C C . SER B 1 49 ? -43.857 44.792 38.117 1.00 16.71 49 SER B C 1
ATOM 3770 O O . SER B 1 49 ? -44.853 45.064 38.809 1.00 18.58 49 SER B O 1
ATOM 3773 N N . LYS B 1 50 ? -42.633 44.844 38.642 1.00 16.95 50 LYS B N 1
ATOM 3774 C CA . LYS B 1 50 ? -42.479 45.195 40.051 1.00 15.55 50 LYS B CA 1
ATOM 3775 C C . LYS B 1 50 ? -42.892 46.659 40.296 1.00 15.36 50 LYS B C 1
ATOM 3776 O O . LYS B 1 50 ? -43.434 46.985 41.365 1.00 13.88 50 LYS B O 1
ATOM 3782 N N . ALA B 1 51 ? -42.650 47.544 39.310 1.00 15.43 51 ALA B N 1
ATOM 3783 C CA . ALA B 1 51 ? -43.076 48.937 39.484 1.00 15.71 51 ALA B CA 1
ATOM 3784 C C . ALA B 1 51 ? -44.617 49.043 39.620 1.00 14.92 51 ALA B C 1
ATOM 3785 O O . ALA B 1 51 ? -45.118 49.772 40.481 1.00 15.45 51 ALA B O 1
ATOM 3787 N N . LEU B 1 52 ? -45.352 48.322 38.786 1.00 15.67 52 LEU B N 1
ATOM 3788 C CA . LEU B 1 52 ? -46.820 48.349 38.856 1.00 16.00 52 LEU B CA 1
ATOM 3789 C C . LEU B 1 52 ? -47.354 47.586 40.095 1.00 17.35 52 LEU B C 1
ATOM 3790 O O . LEU B 1 52 ? -48.371 47.974 40.690 1.00 16.30 52 LEU B O 1
ATOM 3795 N N . LEU B 1 53 ? -46.685 46.491 40.475 1.00 15.95 53 LEU B N 1
ATOM 3796 C CA . LEU B 1 53 ? -47.133 45.779 41.669 1.00 16.77 53 LEU B CA 1
ATOM 3797 C C . LEU B 1 53 ? -46.960 46.711 42.890 1.00 18.01 53 LEU B C 1
ATOM 3798 O O . LEU B 1 53 ? -47.785 46.692 43.810 1.00 17.08 53 LEU B O 1
ATOM 3803 N N . HIS B 1 54 ? -45.867 47.505 42.912 1.00 17.21 54 HIS B N 1
ATOM 3804 C CA . HIS B 1 54 ? -45.665 48.428 44.025 1.00 17.94 54 HIS B CA 1
ATOM 3805 C C . HIS B 1 54 ? -46.768 49.525 44.089 1.00 18.77 54 HIS B C 1
ATOM 3806 O O . HIS B 1 54 ? -47.429 49.674 45.111 1.00 17.95 54 HIS B O 1
ATOM 3813 N N . ALA B 1 55 ? -46.982 50.236 42.983 1.00 18.89 55 ALA B N 1
ATOM 3814 C CA . ALA B 1 55 ? -47.995 51.294 42.936 1.00 19.19 55 ALA B CA 1
ATOM 3815 C C . ALA B 1 55 ? -49.376 50.741 43.260 1.00 18.76 55 ALA B C 1
ATOM 3816 O O . ALA B 1 55 ? -50.111 51.355 44.030 1.00 18.28 55 ALA B O 1
ATOM 3818 N N . THR B 1 56 ? -49.717 49.575 42.715 1.00 16.32 56 THR B N 1
ATOM 3819 C CA . THR B 1 56 ? -51.036 49.028 43.006 1.00 16.84 56 THR B CA 1
ATOM 3820 C C . THR B 1 56 ? -51.150 48.497 44.435 1.00 19.30 56 THR B C 1
ATOM 3821 O O . THR B 1 56 ? -52.229 48.440 45.007 1.00 19.47 56 THR B O 1
ATOM 3825 N N . HIS B 1 57 ? -50.044 48.070 45.011 1.00 18.86 57 HIS B N 1
ATOM 3826 C CA . HIS B 1 57 ? -50.134 47.609 46.408 1.00 20.10 57 HIS B CA 1
ATOM 3827 C C . HIS B 1 57 ? -50.455 48.832 47.311 1.00 19.86 57 HIS B C 1
ATOM 3828 O O . HIS B 1 57 ? -51.241 48.748 48.256 1.00 21.21 57 HIS B O 1
ATOM 3835 N N . LEU B 1 58 ? -49.846 49.969 47.034 1.00 19.71 58 LEU B N 1
ATOM 3836 C CA . LEU B 1 58 ? -50.129 51.153 47.831 1.00 19.99 58 LEU B CA 1
ATOM 3837 C C . LEU B 1 58 ? -51.611 51.500 47.707 1.00 21.03 58 LEU B C 1
ATOM 3838 O O . LEU B 1 58 ? -52.293 51.851 48.695 1.00 21.22 58 LEU B O 1
ATOM 3843 N N . TYR B 1 59 ? -52.123 51.377 46.498 1.00 21.57 59 TYR B N 1
ATOM 3844 C CA . TYR B 1 59 ? -53.513 51.697 46.237 1.00 21.77 59 TYR B CA 1
ATOM 3845 C C . TYR B 1 59 ? -54.434 50.748 47.020 1.00 21.81 59 TYR B C 1
ATOM 3846 O O . TYR B 1 59 ? -55.377 51.188 47.673 1.00 23.31 59 TYR B O 1
ATOM 3855 N N . HIS B 1 60 ? -54.151 49.449 46.962 1.00 20.67 60 HIS B N 1
ATOM 3856 C CA . HIS B 1 60 ? -54.950 48.478 47.673 1.00 21.33 60 HIS B CA 1
ATOM 3857 C C . HIS B 1 60 ? -54.935 48.718 49.191 1.00 23.26 60 HIS B C 1
ATOM 3858 O O . HIS B 1 60 ? -55.984 48.677 49.863 1.00 23.58 60 HIS B O 1
ATOM 3865 N N . ASP B 1 61 ? -53.752 48.974 49.738 1.00 23.12 61 ASP B N 1
ATOM 3866 C CA . ASP B 1 61 ? -53.628 49.221 51.161 1.00 24.79 61 ASP B CA 1
ATOM 3867 C C . ASP B 1 61 ? -54.472 50.434 51.580 1.00 24.41 61 ASP B C 1
ATOM 3868 O O . ASP B 1 61 ? -55.142 50.400 52.616 1.00 22.54 61 ASP B O 1
ATOM 3873 N N . ALA B 1 62 ? -54.406 51.506 50.787 1.00 24.38 62 ALA B N 1
ATOM 3874 C CA . ALA B 1 62 ? -55.181 52.730 51.109 1.00 25.59 62 ALA B CA 1
ATOM 3875 C C . ALA B 1 62 ? -56.664 52.394 51.225 1.00 27.43 62 ALA B C 1
ATOM 3876 O O . ALA B 1 62 ? -57.362 52.870 52.112 1.00 28.68 62 ALA B O 1
ATOM 3878 N N . HIS B 1 63 ? -57.159 51.552 50.339 1.00 28.26 63 HIS B N 1
ATOM 3879 C CA . HIS B 1 63 ? -58.572 51.211 50.365 1.00 28.49 63 HIS B CA 1
ATOM 3880 C C . HIS B 1 63 ? -58.955 50.135 51.337 1.00 27.87 63 HIS B C 1
ATOM 3881 O O . HIS B 1 63 ? -60.022 50.209 51.957 1.00 29.73 63 HIS B O 1
ATOM 3888 N N . ALA B 1 64 ? -58.107 49.127 51.474 1.00 25.50 64 ALA B N 1
ATOM 3889 C CA . ALA B 1 64 ? -58.420 47.992 52.325 1.00 25.58 64 ALA B CA 1
ATOM 3890 C C . ALA B 1 64 ? -57.933 48.011 53.760 1.00 26.37 64 ALA B C 1
ATOM 3891 O O . ALA B 1 64 ? -58.616 47.497 54.653 1.00 25.17 64 ALA B O 1
ATOM 3893 N N . ASN B 1 65 ? -56.757 48.587 53.981 1.00 26.00 65 ASN B N 1
ATOM 3894 C CA . ASN B 1 65 ? -56.170 48.536 55.307 1.00 26.51 65 ASN B CA 1
ATOM 3895 C C . ASN B 1 65 ? -55.959 49.829 56.068 1.00 24.47 65 ASN B C 1
ATOM 3896 O O . ASN B 1 65 ? -55.757 49.796 57.300 1.00 27.52 65 ASN B O 1
ATOM 3901 N N . PHE B 1 66 ? -55.978 50.955 55.391 1.00 22.86 66 PHE B N 1
ATOM 3902 C CA . PHE B 1 66 ? -55.700 52.200 56.104 1.00 23.13 66 PHE B CA 1
ATOM 3903 C C . PHE B 1 66 ? -56.517 52.414 57.392 1.00 25.78 66 PHE B C 1
ATOM 3904 O O . PHE B 1 66 ? -55.981 52.801 58.464 1.00 24.22 66 PHE B O 1
ATOM 3912 N N . ALA B 1 67 ? -57.815 52.161 57.306 1.00 25.94 67 ALA B N 1
ATOM 3913 C CA . ALA B 1 67 ? -58.683 52.419 58.470 1.00 27.48 67 ALA B CA 1
ATOM 3914 C C . ALA B 1 67 ? -58.254 51.652 59.714 1.00 29.28 67 ALA B C 1
ATOM 3915 O O . ALA B 1 67 ? -58.344 52.179 60.818 1.00 29.28 67 ALA B O 1
ATOM 3917 N N . ARG B 1 68 ? -57.783 50.417 59.548 1.00 29.80 68 ARG B N 1
ATOM 3918 C CA . ARG B 1 68 ? -57.367 49.617 60.716 1.00 32.42 68 ARG B CA 1
ATOM 3919 C C . ARG B 1 68 ? -56.282 50.303 61.557 1.00 28.24 68 ARG B C 1
ATOM 3920 O O . ARG B 1 68 ? -56.247 50.154 62.765 1.00 27.78 68 ARG B O 1
ATOM 3928 N N . TYR B 1 69 ? -55.402 51.048 60.911 1.00 25.43 69 TYR B N 1
ATOM 3929 C CA . TYR B 1 69 ? -54.316 51.720 61.608 1.00 23.71 69 TYR B CA 1
ATOM 3930 C C . TYR B 1 69 ? -54.647 53.100 62.107 1.00 25.63 69 TYR B C 1
ATOM 3931 O O . TYR B 1 69 ? -53.807 53.718 62.764 1.00 24.87 69 TYR B O 1
ATOM 3940 N N . GLY B 1 70 ? -55.838 53.604 61.751 1.00 25.15 70 GLY B N 1
ATOM 3941 C CA . GLY B 1 70 ? -56.264 54.926 62.191 1.00 26.59 70 GLY B CA 1
ATOM 3942 C C . GLY B 1 70 ? -56.239 55.976 61.093 1.00 28.28 70 GLY B C 1
ATOM 3943 O O . GLY B 1 70 ? -56.490 57.173 61.354 1.00 27.23 70 GLY B O 1
ATOM 3944 N N . LEU B 1 71 ? -55.916 55.562 59.867 1.00 27.17 71 LEU B N 1
ATOM 3945 C CA . LEU B 1 71 ? -55.854 56.518 58.778 1.00 29.27 71 LEU B CA 1
ATOM 3946 C C . LEU B 1 71 ? -57.218 56.623 58.128 1.00 30.02 71 LEU B C 1
ATOM 3947 O O . LEU B 1 71 ? -57.799 55.631 57.721 1.00 28.68 71 LEU B O 1
ATOM 3952 N N . MET B 1 72 ? -57.723 57.847 58.041 1.00 30.35 72 MET B N 1
ATOM 3953 C CA . MET B 1 72 ? -59.038 58.076 57.454 1.00 32.47 72 MET B CA 1
ATOM 3954 C C . MET B 1 72 ? -58.897 58.688 56.081 1.00 31.97 72 MET B C 1
ATOM 3955 O O . MET B 1 72 ? -57.939 59.426 55.817 1.00 32.24 72 MET B O 1
ATOM 3960 N N . GLY B 1 73 ? -59.858 58.401 55.210 1.00 32.64 73 GLY B N 1
ATOM 3961 C CA . GLY B 1 73 ? -59.824 59.007 53.893 1.00 34.36 73 GLY B CA 1
ATOM 3962 C C . GLY B 1 73 ? -59.186 58.171 52.808 1.00 34.35 73 GLY B C 1
ATOM 3963 O O . GLY B 1 73 ? -59.055 58.643 51.671 1.00 33.70 73 GLY B O 1
ATOM 3964 N N . GLY B 1 74 ? -58.787 56.944 53.149 1.00 35.80 74 GLY B N 1
ATOM 3965 C CA . GLY B 1 74 ? -58.179 56.069 52.151 1.00 35.87 74 GLY B CA 1
ATOM 3966 C C . GLY B 1 74 ? -59.129 55.770 50.986 1.00 38.02 74 GLY B C 1
ATOM 3967 O O . GLY B 1 74 ? -58.697 55.544 49.846 1.00 36.50 74 GLY B O 1
ATOM 3968 N N . GLU B 1 75 ? -60.427 55.759 51.278 1.00 40.24 75 GLU B N 1
ATOM 3969 C CA . GLU B 1 75 ? -61.455 55.524 50.270 1.00 44.03 75 GLU B CA 1
ATOM 3970 C C . GLU B 1 75 ? -61.406 56.576 49.182 1.00 40.63 75 GLU B C 1
ATOM 3971 O O . GLU B 1 75 ? -61.850 56.323 48.083 1.00 41.85 75 GLU B O 1
ATOM 3977 N N . GLY B 1 76 ? -60.901 57.763 49.488 1.00 36.05 76 GLY B N 1
ATOM 3978 C CA . GLY B 1 76 ? -60.852 58.811 48.496 1.00 32.68 76 GLY B CA 1
ATOM 3979 C C . GLY B 1 76 ? -59.656 58.755 47.559 1.00 33.17 76 GLY B C 1
ATOM 3980 O O . GLY B 1 76 ? -59.476 59.650 46.713 1.00 30.78 76 GLY B O 1
ATOM 3981 N N . VAL B 1 77 ? -58.828 57.718 47.691 1.00 29.28 77 VAL B N 1
ATOM 3982 C CA . VAL B 1 77 ? -57.648 57.644 46.838 1.00 28.83 77 VAL B CA 1
ATOM 3983 C C . VAL B 1 77 ? -57.990 56.984 45.517 1.00 26.64 77 VAL B C 1
ATOM 3984 O O . VAL B 1 77 ? -58.640 55.933 45.501 1.00 27.86 77 VAL B O 1
ATOM 3988 N N . THR B 1 78 ? -57.584 57.610 44.415 1.00 26.84 78 THR B N 1
ATOM 3989 C CA . THR B 1 78 ? -57.865 57.025 43.095 1.00 27.85 78 THR B CA 1
ATOM 3990 C C . THR B 1 78 ? -56.542 56.906 42.369 1.00 28.17 78 THR B C 1
ATOM 3991 O O . THR B 1 78 ? -55.591 57.609 42.699 1.00 29.74 78 THR B O 1
ATOM 3995 N N . MET B 1 79 ? -56.505 56.043 41.361 1.00 27.67 79 MET B N 1
ATOM 3996 C CA . MET B 1 79 ? -55.306 55.839 40.566 1.00 27.32 79 MET B CA 1
ATOM 3997 C C . MET B 1 79 ? -55.472 56.446 39.183 1.00 28.50 79 MET B C 1
ATOM 3998 O O . MET B 1 79 ? -56.407 56.085 38.477 1.00 27.92 79 MET B O 1
ATOM 4003 N N . ASP B 1 80 ? -54.593 57.363 38.796 1.00 27.90 80 ASP B N 1
ATOM 4004 C CA . ASP B 1 80 ? -54.632 57.935 37.445 1.00 28.73 80 ASP B CA 1
ATOM 4005 C C . ASP B 1 80 ? -53.812 56.927 36.642 1.00 27.96 80 ASP B C 1
ATOM 4006 O O . ASP B 1 80 ? -52.583 56.929 36.734 1.00 27.50 80 ASP B O 1
ATOM 4011 N N . SER B 1 81 ? -54.455 56.075 35.849 1.00 27.81 81 SER B N 1
ATOM 4012 C CA . SER B 1 81 ? -53.677 55.058 35.151 1.00 30.07 81 SER B CA 1
ATOM 4013 C C . SER B 1 81 ? -52.618 55.589 34.176 1.00 29.28 81 SER B C 1
ATOM 4014 O O . SER B 1 81 ? -51.615 54.941 33.966 1.00 30.62 81 SER B O 1
ATOM 4017 N N . ALA B 1 82 ? -52.806 56.785 33.630 1.00 28.81 82 ALA B N 1
ATOM 4018 C CA . ALA B 1 82 ? -51.819 57.360 32.721 1.00 27.44 82 ALA B CA 1
ATOM 4019 C C . ALA B 1 82 ? -50.573 57.760 33.504 1.00 28.31 82 ALA B C 1
ATOM 4020 O O . ALA B 1 82 ? -49.438 57.562 33.044 1.00 28.25 82 ALA B O 1
ATOM 4022 N N . LYS B 1 83 ? -50.780 58.353 34.680 1.00 26.59 83 LYS B N 1
ATOM 4023 C CA . LYS B 1 83 ? -49.655 58.790 35.499 1.00 28.25 83 LYS B CA 1
ATOM 4024 C C . LYS B 1 83 ? -48.941 57.584 36.075 1.00 24.82 83 LYS B C 1
ATOM 4025 O O . LYS B 1 83 ? -47.716 57.601 36.229 1.00 23.06 83 LYS B O 1
ATOM 4031 N N . MET B 1 84 ? -49.720 56.555 36.389 1.00 24.03 84 MET B N 1
ATOM 4032 C CA . MET B 1 84 ? -49.122 55.330 36.909 1.00 23.56 84 MET B CA 1
ATOM 4033 C C . MET B 1 84 ? -48.172 54.746 35.823 1.00 23.54 84 MET B C 1
ATOM 4034 O O . MET B 1 84 ? -47.027 54.365 36.121 1.00 22.56 84 MET B O 1
ATOM 4039 N N . GLN B 1 85 ? -48.645 54.669 34.572 1.00 22.27 85 GLN B N 1
ATOM 4040 C CA . GLN B 1 85 ? -47.792 54.111 33.512 1.00 22.12 85 GLN B CA 1
ATOM 4041 C C . GLN B 1 85 ? -46.576 54.983 33.261 1.00 22.49 85 GLN B C 1
ATOM 4042 O O . GLN B 1 85 ? -45.524 54.503 32.909 1.00 21.16 85 GLN B O 1
ATOM 4048 N N . GLN B 1 86 ? -46.749 56.292 33.408 1.00 24.78 86 GLN B N 1
ATOM 4049 C CA . GLN B 1 86 ? -45.658 57.225 33.180 1.00 26.76 86 GLN B CA 1
ATOM 4050 C C . GLN B 1 86 ? -44.513 57.031 34.208 1.00 24.48 86 GLN B C 1
ATOM 4051 O O . GLN B 1 86 ? -43.323 57.114 33.866 1.00 23.36 86 GLN B O 1
ATOM 4057 N N . GLN B 1 87 ? -44.864 56.792 35.473 1.00 24.29 87 GLN B N 1
ATOM 4058 C CA . GLN B 1 87 ? -43.838 56.548 36.499 1.00 22.73 87 GLN B CA 1
ATOM 4059 C C . GLN B 1 87 ? -43.145 55.205 36.174 1.00 21.85 87 GLN B C 1
ATOM 4060 O O . GLN B 1 87 ? -41.921 55.076 36.309 1.00 21.00 87 GLN B O 1
ATOM 4066 N N . LYS B 1 88 ? -43.926 54.214 35.730 1.00 20.37 88 LYS B N 1
ATOM 4067 C CA . LYS B 1 88 ? -43.339 52.931 35.397 1.00 23.11 88 LYS B CA 1
ATOM 4068 C C . LYS B 1 88 ? -42.290 53.149 34.280 1.00 24.14 88 LYS B C 1
ATOM 4069 O O . LYS B 1 88 ? -41.146 52.659 34.353 1.00 22.71 88 LYS B O 1
ATOM 4075 N N . GLU B 1 89 ? -42.650 53.929 33.263 1.00 25.53 89 GLU B N 1
ATOM 4076 C CA . GLU B 1 89 ? -41.682 54.161 32.163 1.00 26.14 89 GLU B CA 1
ATOM 4077 C C . GLU B 1 89 ? -40.446 54.906 32.639 1.00 25.38 89 GLU B C 1
ATOM 4078 O O . GLU B 1 89 ? -39.340 54.622 32.199 1.00 25.34 89 GLU B O 1
ATOM 4084 N N . ARG B 1 90 ? -40.639 55.850 33.550 1.00 24.70 90 ARG B N 1
ATOM 4085 C CA . ARG B 1 90 ? -39.534 56.615 34.120 1.00 27.76 90 ARG B CA 1
ATOM 4086 C C . ARG B 1 90 ? -38.568 55.655 34.807 1.00 26.39 90 ARG B C 1
ATOM 4087 O O . ARG B 1 90 ? -37.339 55.758 34.652 1.00 23.11 90 ARG B O 1
ATOM 4095 N N . ALA B 1 91 ? -39.118 54.721 35.572 1.00 23.18 91 ALA B N 1
ATOM 4096 C CA . ALA B 1 91 ? -38.263 53.797 36.278 1.00 23.45 91 ALA B CA 1
ATOM 4097 C C . ALA B 1 91 ? -37.520 52.932 35.292 1.00 22.73 91 ALA B C 1
ATOM 4098 O O . ALA B 1 91 ? -36.311 52.726 35.448 1.00 27.00 91 ALA B O 1
ATOM 4100 N N . VAL B 1 92 ? -38.199 52.436 34.267 1.00 22.34 92 VAL B N 1
ATOM 4101 C CA . VAL B 1 92 ? -37.550 51.586 33.269 1.00 23.13 92 VAL B CA 1
ATOM 4102 C C . VAL B 1 92 ? -36.433 52.354 32.562 1.00 25.27 92 VAL B C 1
ATOM 4103 O O . VAL B 1 92 ? -35.341 51.848 32.356 1.00 24.15 92 VAL B O 1
ATOM 4107 N N . LYS B 1 93 ? -36.728 53.597 32.201 1.00 27.85 93 LYS B N 1
ATOM 4108 C CA . LYS B 1 93 ? -35.760 54.456 31.518 1.00 31.50 93 LYS B CA 1
ATOM 4109 C C . LYS B 1 93 ? -34.502 54.711 32.342 1.00 29.90 93 LYS B C 1
ATOM 4110 O O . LYS B 1 93 ? -33.389 54.776 31.781 1.00 28.05 93 LYS B O 1
ATOM 4116 N N . GLY B 1 94 ? -34.681 54.904 33.653 1.00 28.33 94 GLY B N 1
ATOM 4117 C CA . GLY B 1 94 ? -33.523 55.141 34.505 1.00 27.02 94 GLY B CA 1
ATOM 4118 C C . GLY B 1 94 ? -32.582 53.928 34.504 1.00 27.33 94 GLY B C 1
ATOM 4119 O O . GLY B 1 94 ? -31.355 54.069 34.497 1.00 26.66 94 GLY B O 1
ATOM 4120 N N . LEU B 1 95 ? -33.157 52.727 34.493 1.00 25.34 95 LEU B N 1
ATOM 4121 C CA . LEU B 1 95 ? -32.345 51.508 34.529 1.00 25.46 95 LEU B CA 1
ATOM 4122 C C . LEU B 1 95 ? -31.701 51.167 33.180 1.00 24.18 95 LEU B C 1
ATOM 4123 O O . LEU B 1 95 ? -30.543 50.812 33.146 1.00 24.81 95 LEU B O 1
ATOM 4128 N N . THR B 1 96 ? -32.435 51.287 32.074 1.00 23.83 96 THR B N 1
ATOM 4129 C CA . THR B 1 96 ? -31.858 50.941 30.780 1.00 24.84 96 THR B CA 1
ATOM 4130 C C . THR B 1 96 ? -30.780 51.953 30.377 1.00 25.51 96 THR B C 1
ATOM 4131 O O . THR B 1 96 ? -29.772 51.560 29.792 1.00 26.69 96 THR B O 1
ATOM 4135 N N . GLY B 1 97 ? -30.977 53.229 30.702 1.00 24.44 97 GLY B N 1
ATOM 4136 C CA . GLY B 1 97 ? -29.949 54.230 30.425 1.00 26.36 97 GLY B CA 1
ATOM 4137 C C . GLY B 1 97 ? -28.716 53.950 31.290 1.00 26.51 97 GLY B C 1
ATOM 4138 O O . GLY B 1 97 ? -27.578 54.096 30.848 1.00 28.59 97 GLY B O 1
ATOM 4139 N N . GLY B 1 98 ? -28.941 53.513 32.524 1.00 25.95 98 GLY B N 1
ATOM 4140 C CA . GLY B 1 98 ? -27.836 53.177 33.405 1.00 25.72 98 GLY B CA 1
ATOM 4141 C C . GLY B 1 98 ? -26.944 52.076 32.841 1.00 23.52 98 GLY B C 1
ATOM 4142 O O . GLY B 1 98 ? -25.719 52.108 33.010 1.00 23.54 98 GLY B O 1
ATOM 4143 N N . VAL B 1 99 ? -27.541 51.089 32.169 1.00 24.79 99 VAL B N 1
ATOM 4144 C CA . VAL B 1 99 ? -26.718 50.021 31.616 1.00 25.00 99 VAL B CA 1
ATOM 4145 C C . VAL B 1 99 ? -25.818 50.561 30.483 1.00 24.79 99 VAL B C 1
ATOM 4146 O O . VAL B 1 99 ? -24.643 50.158 30.343 1.00 23.35 99 VAL B O 1
ATOM 4150 N N . GLU B 1 100 ? -26.358 51.471 29.686 1.00 25.47 100 GLU B N 1
ATOM 4151 C CA . GLU B 1 100 ? -25.545 52.048 28.617 1.00 28.94 100 GLU B CA 1
ATOM 4152 C C . GLU B 1 100 ? -24.340 52.744 29.237 1.00 28.46 100 GLU B C 1
ATOM 4153 O O . GLU B 1 100 ? -23.251 52.664 28.692 1.00 26.46 100 GLU B O 1
ATOM 4159 N N . TYR B 1 101 ? -24.542 53.411 30.380 1.00 29.73 101 TYR B N 1
ATOM 4160 C CA . TYR B 1 101 ? -23.434 54.091 31.037 1.00 31.18 101 TYR B CA 1
ATOM 4161 C C . TYR B 1 101 ? -22.394 53.091 31.532 1.00 30.37 101 TYR B C 1
ATOM 4162 O O . TYR B 1 101 ? -21.172 53.334 31.445 1.00 28.07 101 TYR B O 1
ATOM 4171 N N . LEU B 1 102 ? -22.865 51.966 32.072 1.00 26.84 102 LEU B N 1
ATOM 4172 C CA . LEU B 1 102 ? -21.942 50.958 32.553 1.00 26.07 102 LEU B CA 1
ATOM 4173 C C . LEU B 1 102 ? -21.127 50.409 31.390 1.00 24.66 102 LEU B C 1
ATOM 4174 O O . LEU B 1 102 ? -19.963 50.078 31.572 1.00 26.39 102 LEU B O 1
ATOM 4179 N N . PHE B 1 103 ? -21.738 50.313 30.209 1.00 23.78 103 PHE B N 1
ATOM 4180 C CA . PHE B 1 103 ? -21.011 49.803 29.032 1.00 27.52 103 PHE B CA 1
ATOM 4181 C C . PHE B 1 103 ? -19.906 50.805 28.691 1.00 29.46 103 PHE B C 1
ATOM 4182 O O . PHE B 1 103 ? -18.764 50.414 28.410 1.00 30.62 103 PHE B O 1
ATOM 4190 N N . LYS B 1 104 ? -20.262 52.085 28.693 1.00 31.02 104 LYS B N 1
ATOM 4191 C CA . LYS B 1 104 ? -19.283 53.140 28.419 1.00 35.97 104 LYS B CA 1
ATOM 4192 C C . LYS B 1 104 ? -18.148 53.090 29.473 1.00 35.18 104 LYS B C 1
ATOM 4193 O O . LYS B 1 104 ? -16.969 53.030 29.136 1.00 35.12 104 LYS B O 1
ATOM 4199 N N . LYS B 1 105 ? -18.519 53.071 30.744 1.00 33.63 105 LYS B N 1
ATOM 4200 C CA . LYS B 1 105 ? -17.560 53.003 31.831 1.00 35.14 105 LYS B CA 1
ATOM 4201 C C . LYS B 1 105 ? -16.606 51.812 31.742 1.00 34.60 105 LYS B C 1
ATOM 4202 O O . LYS B 1 105 ? -15.427 51.920 32.079 1.00 34.47 105 LYS B O 1
ATOM 4208 N N . ASN B 1 106 ? -17.125 50.669 31.325 1.00 30.94 106 ASN B N 1
ATOM 4209 C CA . ASN B 1 106 ? -16.320 49.473 31.223 1.00 31.35 106 ASN B CA 1
ATOM 4210 C C . ASN B 1 106 ? -15.711 49.231 29.847 1.00 31.22 106 ASN B C 1
ATOM 4211 O O . ASN B 1 106 ? -15.056 48.215 29.654 1.00 33.16 106 ASN B O 1
ATOM 4216 N N . LYS B 1 107 ? -15.935 50.143 28.907 1.00 32.36 107 LYS B N 1
ATOM 4217 C CA . LYS B 1 107 ? -15.386 50.025 27.556 1.00 34.53 107 LYS B CA 1
ATOM 4218 C C . LYS B 1 107 ? -15.935 48.829 26.785 1.00 32.79 107 LYS B C 1
ATOM 4219 O O . LYS B 1 107 ? -15.197 48.127 26.096 1.00 30.09 107 LYS B O 1
ATOM 4225 N N . VAL B 1 108 ? -17.227 48.566 26.937 1.00 30.36 108 VAL B N 1
ATOM 4226 C CA . VAL B 1 108 ? -17.820 47.497 26.166 1.00 27.29 108 VAL B CA 1
ATOM 4227 C C . VAL B 1 108 ? -18.265 48.204 24.891 1.00 27.04 108 VAL B C 1
ATOM 4228 O O . VAL B 1 108 ? -18.858 49.271 24.982 1.00 26.42 108 VAL B O 1
ATOM 4232 N N . THR B 1 109 ? -17.982 47.636 23.720 1.00 25.38 109 THR B N 1
ATOM 4233 C CA . THR B 1 109 ? -18.452 48.229 22.472 1.00 26.50 109 THR B CA 1
ATOM 4234 C C . THR B 1 109 ? -19.879 47.730 22.218 1.00 27.79 109 THR B C 1
ATOM 4235 O O . THR B 1 109 ? -20.143 46.513 22.201 1.00 27.80 109 THR B O 1
ATOM 4239 N N . TYR B 1 110 ? -20.789 48.669 22.008 1.00 25.64 110 TYR B N 1
ATOM 4240 C CA . TYR B 1 110 ? -22.178 48.336 21.837 1.00 27.39 110 TYR B CA 1
ATOM 4241 C C . TYR B 1 110 ? -22.688 48.483 20.423 1.00 28.30 110 TYR B C 1
ATOM 4242 O O . TYR B 1 110 ? -22.676 49.597 19.874 1.00 28.46 110 TYR B O 1
ATOM 4251 N N . TYR B 1 111 ? -23.135 47.371 19.830 1.00 26.75 111 TYR B N 1
ATOM 4252 C CA . TYR B 1 111 ? -23.693 47.406 18.476 1.00 29.15 111 TYR B CA 1
ATOM 4253 C C . TYR B 1 111 ? -25.211 47.268 18.506 1.00 28.87 111 TYR B C 1
ATOM 4254 O O . TYR B 1 111 ? -25.751 46.318 19.096 1.00 27.89 111 TYR B O 1
ATOM 4263 N N . LYS B 1 112 ? -25.900 48.217 17.869 1.00 28.16 112 LYS B N 1
ATOM 4264 C CA . LYS B 1 112 ? -27.352 48.163 17.822 1.00 29.52 112 LYS B CA 1
ATOM 4265 C C . LYS B 1 112 ? -27.806 47.518 16.529 1.00 30.30 112 LYS B C 1
ATOM 4266 O O . LYS B 1 112 ? -27.747 48.127 15.466 1.00 29.06 112 LYS B O 1
ATOM 4272 N N . GLY B 1 113 ? -28.264 46.275 16.622 1.00 28.55 113 GLY B N 1
ATOM 4273 C CA . GLY B 1 113 ? -28.719 45.571 15.449 1.00 27.73 113 GLY B CA 1
ATOM 4274 C C . GLY B 1 113 ? -28.853 44.084 15.770 1.00 28.43 113 GLY B C 1
ATOM 4275 O O . GLY B 1 113 ? -28.656 43.634 16.907 1.00 25.38 113 GLY B O 1
ATOM 4276 N N . GLU B 1 114 ? -29.220 43.323 14.752 1.00 29.44 114 GLU B N 1
ATOM 4277 C CA . GLU B 1 114 ? -29.404 41.910 14.911 1.00 31.16 114 GLU B CA 1
ATOM 4278 C C . GLU B 1 114 ? -28.096 41.187 14.542 1.00 30.63 114 GLU B C 1
ATOM 4279 O O . GLU B 1 114 ? -27.486 41.481 13.512 1.00 30.95 114 GLU B O 1
ATOM 4285 N N . GLY B 1 115 ? -27.679 40.263 15.399 1.00 27.80 115 GLY B N 1
ATOM 4286 C CA . GLY B 1 115 ? -26.454 39.528 15.178 1.00 28.30 115 GLY B CA 1
ATOM 4287 C C . GLY B 1 115 ? -26.822 38.188 14.591 1.00 29.49 115 GLY B C 1
ATOM 4288 O O . GLY B 1 115 ? -27.866 37.599 14.956 1.00 27.05 115 GLY B O 1
ATOM 4289 N N . SER B 1 116 ? -25.977 37.711 13.673 1.00 29.12 116 SER B N 1
ATOM 4290 C CA . SER B 1 116 ? -26.200 36.438 13.004 1.00 30.89 116 SER B CA 1
ATOM 4291 C C . SER B 1 116 ? -24.861 35.739 12.763 1.00 30.17 116 SER B C 1
ATOM 4292 O O . SER B 1 116 ? -23.867 36.390 12.499 1.00 30.78 116 SER B O 1
ATOM 4295 N N . PHE B 1 117 ? -24.825 34.421 12.856 1.00 29.71 117 PHE B N 1
ATOM 4296 C CA . PHE B 1 117 ? -23.566 33.732 12.621 1.00 31.14 117 PHE B CA 1
ATOM 4297 C C . PHE B 1 117 ? -23.315 33.572 11.131 1.00 33.27 117 PHE B C 1
ATOM 4298 O O . PHE B 1 117 ? -24.225 33.213 10.388 1.00 33.77 117 PHE B O 1
ATOM 4306 N N . GLU B 1 118 ? -22.087 33.868 10.711 1.00 35.98 118 GLU B N 1
ATOM 4307 C CA . GLU B 1 118 ? -21.671 33.669 9.332 1.00 40.18 118 GLU B CA 1
ATOM 4308 C C . GLU B 1 118 ? -20.858 32.349 9.450 1.00 38.48 118 GLU B C 1
ATOM 4309 O O . GLU B 1 118 ? -21.095 31.385 8.723 1.00 38.00 118 GLU B O 1
ATOM 4315 N N . THR B 1 119 ? -19.924 32.322 10.399 1.00 35.99 119 THR B N 1
ATOM 4316 C CA . THR B 1 119 ? -19.115 31.143 10.708 1.00 34.05 119 THR B CA 1
ATOM 4317 C C . THR B 1 119 ? -19.032 31.215 12.228 1.00 33.09 119 THR B C 1
ATOM 4318 O O . THR B 1 119 ? -19.509 32.180 12.813 1.00 33.66 119 THR B O 1
ATOM 4322 N N . ALA B 1 120 ? -18.396 30.237 12.849 1.00 32.42 120 ALA B N 1
ATOM 4323 C CA . ALA B 1 120 ? -18.301 30.215 14.289 1.00 33.75 120 ALA B CA 1
ATOM 4324 C C . ALA B 1 120 ? -17.486 31.382 14.824 1.00 34.02 120 ALA B C 1
ATOM 4325 O O . ALA B 1 120 ? -17.553 31.686 16.010 1.00 33.94 120 ALA B O 1
ATOM 4327 N N . HIS B 1 121 ? -16.742 32.061 13.950 1.00 33.08 121 HIS B N 1
ATOM 4328 C CA . HIS B 1 121 ? -15.930 33.176 14.401 1.00 31.75 121 HIS B CA 1
ATOM 4329 C C . HIS B 1 121 ? -16.221 34.505 13.735 1.00 31.13 121 HIS B C 1
ATOM 4330 O O . HIS B 1 121 ? -15.479 35.457 13.947 1.00 31.67 121 HIS B O 1
ATOM 4337 N N . SER B 1 122 ? -17.266 34.568 12.914 1.00 32.34 122 SER B N 1
ATOM 4338 C CA . SER B 1 122 ? -17.646 35.818 12.256 1.00 32.19 122 SER B CA 1
ATOM 4339 C C . SER B 1 122 ? -19.143 36.005 12.358 1.00 32.59 122 SER B C 1
ATOM 4340 O O . SER B 1 122 ? -19.949 35.134 12.001 1.00 32.32 122 SER B O 1
ATOM 4343 N N . ILE B 1 123 ? -19.493 37.185 12.841 1.00 32.04 123 ILE B N 1
ATOM 4344 C CA . ILE B 1 123 ? -20.860 37.552 13.118 1.00 31.38 123 ILE B CA 1
ATOM 4345 C C . ILE B 1 123 ? -21.273 38.734 12.304 1.00 32.34 123 ILE B C 1
ATOM 4346 O O . ILE B 1 123 ? -20.599 39.767 12.296 1.00 33.06 123 ILE B O 1
ATOM 4351 N N . ARG B 1 124 ? -22.389 38.587 11.620 1.00 33.64 124 ARG B N 1
ATOM 4352 C CA . ARG B 1 124 ? -22.924 39.651 10.820 1.00 35.51 124 ARG B CA 1
ATOM 4353 C C . ARG B 1 124 ? -23.885 40.458 11.688 1.00 35.50 124 ARG B C 1
ATOM 4354 O O . ARG B 1 124 ? -24.753 39.900 12.382 1.00 32.86 124 ARG B O 1
ATOM 4362 N N . VAL B 1 125 ? -23.723 41.768 11.650 1.00 33.97 125 VAL B N 1
ATOM 4363 C CA . VAL B 1 125 ? -24.605 42.645 12.389 1.00 34.74 125 VAL B CA 1
ATOM 4364 C C . VAL B 1 125 ? -25.414 43.447 11.382 1.00 37.09 125 VAL B C 1
ATOM 4365 O O . VAL B 1 125 ? -24.855 44.194 10.583 1.00 37.19 125 VAL B O 1
ATOM 4369 N N . ASN B 1 126 ? -26.723 43.253 11.392 1.00 37.63 126 ASN B N 1
ATOM 4370 C CA . ASN B 1 126 ? -27.598 44.009 10.527 1.00 39.38 126 ASN B CA 1
ATOM 4371 C C . ASN B 1 126 ? -28.048 45.202 11.388 1.00 38.52 126 ASN B C 1
ATOM 4372 O O . ASN B 1 126 ? -28.990 45.099 12.173 1.00 36.56 126 ASN B O 1
ATOM 4377 N N . GLY B 1 127 ? -27.328 46.312 11.263 1.00 37.84 127 GLY B N 1
ATOM 4378 C CA . GLY B 1 127 ? -27.616 47.507 12.041 1.00 40.06 127 GLY B CA 1
ATOM 4379 C C . GLY B 1 127 ? -29.033 48.020 11.957 1.00 42.40 127 GLY B C 1
ATOM 4380 O O . GLY B 1 127 ? -29.715 47.824 10.949 1.00 42.00 127 GLY B O 1
ATOM 4381 N N . LEU B 1 128 ? -29.497 48.666 13.028 1.00 45.09 128 LEU B N 1
ATOM 4382 C CA . LEU B 1 128 ? -30.850 49.223 13.041 1.00 48.24 128 LEU B CA 1
ATOM 4383 C C . LEU B 1 128 ? -30.944 50.350 11.994 1.00 51.94 128 LEU B C 1
ATOM 4384 O O . LEU B 1 128 ? -32.028 50.623 11.457 1.00 49.55 128 LEU B O 1
ATOM 4389 N N . ASP B 1 129 ? -29.795 50.985 11.720 1.00 54.26 129 ASP B N 1
ATOM 4390 C CA . ASP B 1 129 ? -29.666 52.074 10.736 1.00 58.48 129 ASP B CA 1
ATOM 4391 C C . ASP B 1 129 ? -29.455 51.549 9.307 1.00 60.25 129 ASP B C 1
ATOM 4392 O O . ASP B 1 129 ? -29.026 52.299 8.433 1.00 60.61 129 ASP B O 1
ATOM 4397 N N . GLY B 1 130 ? -29.708 50.264 9.078 1.00 61.65 130 GLY B N 1
ATOM 4398 C CA . GLY B 1 130 ? -29.540 49.701 7.746 1.00 61.77 130 GLY B CA 1
ATOM 4399 C C . GLY B 1 130 ? -28.149 49.198 7.375 1.00 60.92 130 GLY B C 1
ATOM 4400 O O . GLY B 1 130 ? -28.016 48.303 6.529 1.00 63.01 130 GLY B O 1
ATOM 4401 N N . LYS B 1 131 ? -27.113 49.742 8.004 1.00 62.07 131 LYS B N 1
ATOM 4402 C CA . LYS B 1 131 ? -25.750 49.336 7.682 1.00 62.00 131 LYS B CA 1
ATOM 4403 C C . LYS B 1 131 ? -25.349 47.979 8.227 1.00 59.61 131 LYS B C 1
ATOM 4404 O O . LYS B 1 131 ? -25.660 47.621 9.358 1.00 59.85 131 LYS B O 1
ATOM 4410 N N . GLN B 1 132 ? -24.637 47.228 7.412 1.00 57.55 132 GLN B N 1
ATOM 4411 C CA . GLN B 1 132 ? -24.184 45.912 7.813 1.00 57.08 132 GLN B CA 1
ATOM 4412 C C . GLN B 1 132 ? -22.713 45.897 8.173 1.00 53.97 132 GLN B C 1
ATOM 4413 O O . GLN B 1 132 ? -21.915 46.638 7.614 1.00 53.59 132 GLN B O 1
ATOM 4419 N N . GLU B 1 133 ? -22.353 45.036 9.107 1.00 50.53 133 GLU B N 1
ATOM 4420 C CA . GLU B 1 133 ? -20.974 44.919 9.525 1.00 48.91 133 GLU B CA 1
ATOM 4421 C C . GLU B 1 133 ? -20.667 43.505 9.874 1.00 47.07 133 GLU B C 1
ATOM 4422 O O . GLU B 1 133 ? -21.557 42.735 10.210 1.00 46.31 133 GLU B O 1
ATOM 4428 N N . MET B 1 134 ? -19.394 43.165 9.779 1.00 45.89 134 MET B N 1
ATOM 4429 C CA . MET B 1 134 ? -18.952 41.824 10.084 1.00 44.97 134 MET B CA 1
ATOM 4430 C C . MET B 1 134 ? -18.007 41.953 11.247 1.00 43.63 134 MET B C 1
ATOM 4431 O O . MET B 1 134 ? -17.062 42.748 11.209 1.00 41.75 134 MET B O 1
ATOM 4436 N N . LEU B 1 135 ? -18.279 41.189 12.293 1.00 40.68 135 LEU B N 1
ATOM 4437 C CA . LEU B 1 135 ? -17.442 41.195 13.468 1.00 39.76 135 LEU B CA 1
ATOM 4438 C C . LEU B 1 135 ? -16.616 39.922 13.445 1.00 39.14 135 LEU B C 1
ATOM 4439 O O . LEU B 1 135 ? -17.111 38.857 13.083 1.00 39.80 135 LEU B O 1
ATOM 4444 N N . GLU B 1 136 ? -15.360 40.024 13.816 1.00 38.06 136 GLU B N 1
ATOM 4445 C CA . GLU B 1 136 ? -14.527 38.844 13.876 1.00 40.77 136 GLU B CA 1
ATOM 4446 C C . GLU B 1 136 ? -14.211 38.735 15.349 1.00 37.34 136 GLU B C 1
ATOM 4447 O O . GLU B 1 136 ? -13.919 39.730 15.987 1.00 37.54 136 GLU B O 1
ATOM 4453 N N . THR B 1 137 ? -14.259 37.529 15.888 1.00 34.31 137 THR B N 1
ATOM 4454 C CA . THR B 1 137 ? -14.029 37.364 17.306 1.00 31.73 137 THR B CA 1
ATOM 4455 C C . THR B 1 137 ? -13.404 36.025 17.617 1.00 30.97 137 THR B C 1
ATOM 4456 O O . THR B 1 137 ? -13.468 35.107 16.795 1.00 31.20 137 THR B O 1
ATOM 4460 N N . LYS B 1 138 ? -12.841 35.893 18.814 1.00 30.31 138 LYS B N 1
ATOM 4461 C CA . LYS B 1 138 ? -12.271 34.628 19.237 1.00 31.86 138 LYS B CA 1
ATOM 4462 C C . LYS B 1 138 ? -13.324 33.747 19.887 1.00 31.99 138 LYS B C 1
ATOM 4463 O O . LYS B 1 138 ? -13.318 32.523 19.722 1.00 28.98 138 LYS B O 1
ATOM 4469 N N . LYS B 1 139 ? -14.248 34.378 20.608 1.00 29.71 139 LYS B N 1
ATOM 4470 C CA . LYS B 1 139 ? -15.269 33.636 21.345 1.00 28.26 139 LYS B CA 1
ATOM 4471 C C . LYS B 1 139 ? -16.605 34.362 21.196 1.00 26.78 139 LYS B C 1
ATOM 4472 O O . LYS B 1 139 ? -16.634 35.607 21.020 1.00 25.49 139 LYS B O 1
ATOM 4478 N N . THR B 1 140 ? -17.702 33.603 21.254 1.00 24.36 140 THR B N 1
ATOM 4479 C CA . THR B 1 140 ? -19.029 34.212 21.145 1.00 23.62 140 THR B CA 1
ATOM 4480 C C . THR B 1 140 ? -19.948 33.673 22.240 1.00 23.50 140 THR B C 1
ATOM 4481 O O . THR B 1 140 ? -19.945 32.487 22.521 1.00 23.66 140 THR B O 1
ATOM 4485 N N . ILE B 1 141 ? -20.711 34.550 22.881 1.00 22.55 141 ILE B N 1
ATOM 4486 C CA . ILE B 1 141 ? -21.662 34.111 23.900 1.00 20.84 141 ILE B CA 1
ATOM 4487 C C . ILE B 1 141 ? -23.058 34.400 23.352 1.00 21.69 141 ILE B C 1
ATOM 4488 O O . ILE B 1 141 ? -23.399 35.532 23.005 1.00 21.77 141 ILE B O 1
ATOM 4493 N N . ILE B 1 142 ? -23.869 33.352 23.261 1.00 20.55 142 ILE B N 1
ATOM 4494 C CA . ILE B 1 142 ? -25.231 33.486 22.802 1.00 19.37 142 ILE B CA 1
ATOM 4495 C C . ILE B 1 142 ? -26.058 33.783 24.053 1.00 19.89 142 ILE B C 1
ATOM 4496 O O . ILE B 1 142 ? -26.069 32.956 24.997 1.00 20.91 142 ILE B O 1
ATOM 4501 N N . ALA B 1 143 ? -26.744 34.938 24.099 1.00 20.19 143 ALA B N 1
ATOM 4502 C CA . ALA B 1 143 ? -27.588 35.258 25.263 1.00 17.29 143 ALA B CA 1
ATOM 4503 C C . ALA B 1 143 ? -28.852 35.884 24.693 1.00 17.84 143 ALA B C 1
ATOM 4504 O O . ALA B 1 143 ? -29.250 36.957 25.096 1.00 17.80 143 ALA B O 1
ATOM 4506 N N . THR B 1 144 ? -29.492 35.162 23.769 1.00 17.51 144 THR B N 1
ATOM 4507 C CA . THR B 1 144 ? -30.629 35.658 23.055 1.00 18.21 144 THR B CA 1
ATOM 4508 C C . THR B 1 144 ? -31.996 35.502 23.736 1.00 18.76 144 THR B C 1
ATOM 4509 O O . THR B 1 144 ? -33.009 35.894 23.159 1.00 18.12 144 THR B O 1
ATOM 4513 N N . GLY B 1 145 ? -31.996 34.864 24.900 1.00 16.22 145 GLY B N 1
ATOM 4514 C CA . GLY B 1 145 ? -33.198 34.845 25.706 1.00 19.27 145 GLY B CA 1
ATOM 4515 C C . GLY B 1 145 ? -34.410 34.074 25.273 1.00 18.87 145 GLY B C 1
ATOM 4516 O O . GLY B 1 145 ? -34.289 32.990 24.713 1.00 19.49 145 GLY B O 1
ATOM 4517 N N . SER B 1 146 ? -35.589 34.638 25.542 1.00 18.61 146 SER B N 1
ATOM 4518 C CA . SER B 1 146 ? -36.832 33.909 25.273 1.00 18.83 146 SER B CA 1
ATOM 4519 C C . SER B 1 146 ? -37.933 34.837 24.798 1.00 19.77 146 SER B C 1
ATOM 4520 O O . SER B 1 146 ? -37.736 36.045 24.722 1.00 17.92 146 SER B O 1
ATOM 4523 N N . GLU B 1 147 ? -39.079 34.250 24.481 1.00 20.91 147 GLU B N 1
ATOM 4524 C CA . GLU B 1 147 ? -40.231 35.051 24.046 1.00 21.85 147 GLU B CA 1
ATOM 4525 C C . GLU B 1 147 ? -41.487 34.346 24.590 1.00 22.26 147 GLU B C 1
ATOM 4526 O O . GLU B 1 147 ? -41.438 33.184 24.971 1.00 20.95 147 GLU B O 1
ATOM 4532 N N . PRO B 1 148 ? -42.623 35.050 24.632 1.00 21.88 148 PRO B N 1
ATOM 4533 C CA . PRO B 1 148 ? -43.848 34.418 25.138 1.00 22.75 148 PRO B CA 1
ATOM 4534 C C . PRO B 1 148 ? -44.380 33.275 24.226 1.00 23.57 148 PRO B C 1
ATOM 4535 O O . PRO B 1 148 ? -44.358 33.372 22.990 1.00 23.95 148 PRO B O 1
ATOM 4539 N N . THR B 1 149 ? -44.870 32.201 24.831 1.00 21.74 149 THR B N 1
ATOM 4540 C CA . THR B 1 149 ? -45.466 31.139 24.050 1.00 24.30 149 THR B CA 1
ATOM 4541 C C . THR B 1 149 ? -46.854 31.583 23.596 1.00 26.24 149 THR B C 1
ATOM 4542 O O . THR B 1 149 ? -47.655 31.996 24.416 1.00 25.13 149 THR B O 1
ATOM 4546 N N . GLU B 1 150 ? -47.128 31.487 22.295 1.00 27.62 150 GLU B N 1
ATOM 4547 C CA . GLU B 1 150 ? -48.412 31.907 21.740 1.00 31.54 150 GLU B CA 1
ATOM 4548 C C . GLU B 1 150 ? -49.399 30.720 21.668 1.00 33.00 150 GLU B C 1
ATOM 4549 O O . GLU B 1 150 ? -48.962 29.580 21.559 1.00 32.53 150 GLU B O 1
ATOM 4555 N N . LEU B 1 151 ? -50.701 30.970 21.789 1.00 34.42 151 LEU B N 1
ATOM 4556 C CA . LEU B 1 151 ? -51.698 29.905 21.585 1.00 37.34 151 LEU B CA 1
ATOM 4557 C C . LEU B 1 151 ? -51.913 29.989 20.081 1.00 37.49 151 LEU B C 1
ATOM 4558 O O . LEU B 1 151 ? -52.275 31.047 19.574 1.00 35.75 151 LEU B O 1
ATOM 4563 N N . PRO B 1 152 ? -51.724 28.876 19.356 1.00 39.89 152 PRO B N 1
ATOM 4564 C CA . PRO B 1 152 ? -51.896 28.890 17.884 1.00 40.58 152 PRO B CA 1
ATOM 4565 C C . PRO B 1 152 ? -53.247 29.325 17.350 1.00 39.06 152 PRO B C 1
ATOM 4566 O O . PRO B 1 152 ? -53.323 29.917 16.265 1.00 40.90 152 PRO B O 1
ATOM 4570 N N . PHE B 1 153 ? -54.308 29.051 18.107 1.00 37.29 153 PHE B N 1
ATOM 4571 C CA . PHE B 1 153 ? -55.633 29.419 17.649 1.00 35.58 153 PHE B CA 1
ATOM 4572 C C . PHE B 1 153 ? -56.089 30.793 18.099 1.00 33.80 153 PHE B C 1
ATOM 4573 O O . PHE B 1 153 ? -57.157 31.228 17.739 1.00 35.29 153 PHE B O 1
ATOM 4581 N N . LEU B 1 154 ? -55.272 31.481 18.893 1.00 32.04 154 LEU B N 1
ATOM 4582 C CA . LEU B 1 154 ? -55.596 32.820 19.370 1.00 31.05 154 LEU B CA 1
ATOM 4583 C C . LEU B 1 154 ? -54.279 33.602 19.418 1.00 30.09 154 LEU B C 1
ATOM 4584 O O . LEU B 1 154 ? -53.733 33.831 20.491 1.00 29.90 154 LEU B O 1
ATOM 4589 N N . PRO B 1 155 ? -53.755 34.014 18.256 1.00 27.81 155 PRO B N 1
ATOM 4590 C CA . PRO B 1 155 ? -52.500 34.770 18.186 1.00 25.15 155 PRO B CA 1
ATOM 4591 C C . PRO B 1 155 ? -52.570 36.095 18.949 1.00 24.32 155 PRO B C 1
ATOM 4592 O O . PRO B 1 155 ? -53.633 36.702 19.067 1.00 22.14 155 PRO B O 1
ATOM 4596 N N . PHE B 1 156 ? -51.425 36.545 19.461 1.00 21.07 156 PHE B N 1
ATOM 4597 C CA . PHE B 1 156 ? -51.394 37.818 20.156 1.00 20.97 156 PHE B CA 1
ATOM 4598 C C . PHE B 1 156 ? -51.620 38.992 19.184 1.00 19.54 156 PHE B C 1
ATOM 4599 O O . PHE B 1 156 ? -51.066 38.996 18.079 1.00 18.87 156 PHE B O 1
ATOM 4607 N N . ASP B 1 157 ? -52.405 39.970 19.599 1.00 21.00 157 ASP B N 1
ATOM 4608 C CA . ASP B 1 157 ? -52.530 41.183 18.816 1.00 21.88 157 ASP B CA 1
ATOM 4609 C C . ASP B 1 157 ? -52.146 42.327 19.754 1.00 23.30 157 ASP B C 1
ATOM 4610 O O . ASP B 1 157 ? -52.056 43.466 19.338 1.00 23.74 157 ASP B O 1
ATOM 4615 N N . GLU B 1 158 ? -51.860 42.010 21.024 1.00 24.42 158 GLU B N 1
ATOM 4616 C CA . GLU B 1 158 ? -51.485 43.007 22.038 1.00 24.81 158 GLU B CA 1
ATOM 4617 C C . GLU B 1 158 ? -52.497 44.119 22.192 1.00 26.19 158 GLU B C 1
ATOM 4618 O O . GLU B 1 158 ? -52.174 45.218 22.646 1.00 27.58 158 GLU B O 1
ATOM 4624 N N . LYS B 1 159 ? -53.738 43.823 21.810 1.00 26.08 159 LYS B N 1
ATOM 4625 C CA . LYS B 1 159 ? -54.821 44.768 21.982 1.00 27.60 159 LYS B CA 1
ATOM 4626 C C . LYS B 1 159 ? -55.831 44.085 22.895 1.00 24.97 159 LYS B C 1
ATOM 4627 O O . LYS B 1 159 ? -56.187 44.663 23.878 1.00 22.75 159 LYS B O 1
ATOM 4633 N N . VAL B 1 160 ? -56.258 42.868 22.561 1.00 23.31 160 VAL B N 1
ATOM 4634 C CA . VAL B 1 160 ? -57.182 42.134 23.416 1.00 25.63 160 VAL B CA 1
ATOM 4635 C C . VAL B 1 160 ? -56.606 40.751 23.762 1.00 23.20 160 VAL B C 1
ATOM 4636 O O . VAL B 1 160 ? -56.915 40.190 24.812 1.00 20.80 160 VAL B O 1
ATOM 4640 N N . VAL B 1 161 ? -55.780 40.202 22.883 1.00 20.22 161 VAL B N 1
ATOM 4641 C CA . VAL B 1 161 ? -55.108 38.938 23.193 1.00 20.18 161 VAL B CA 1
ATOM 4642 C C . VAL B 1 161 ? -53.685 39.433 23.443 1.00 19.69 16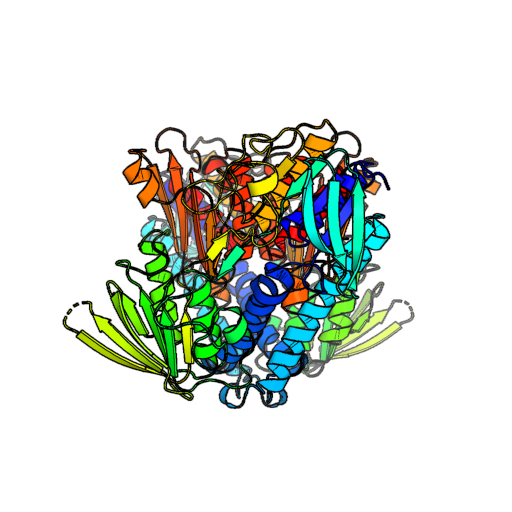1 VAL B C 1
ATOM 4643 O O . VAL B 1 161 ? -52.934 39.788 22.511 1.00 19.73 161 VAL B O 1
ATOM 4647 N N . LEU B 1 162 ? -53.351 39.469 24.727 1.00 19.87 162 LEU B N 1
ATOM 4648 C CA . LEU B 1 162 ? -52.125 40.025 25.230 1.00 21.87 162 LEU B CA 1
ATOM 4649 C C . LEU B 1 162 ? -51.102 39.050 25.717 1.00 21.22 162 LEU B C 1
ATOM 4650 O O . LEU B 1 162 ? -51.448 37.981 26.236 1.00 19.50 162 LEU B O 1
ATOM 4655 N N . SER B 1 163 ? -49.835 39.436 25.556 1.00 19.27 163 SER B N 1
ATOM 4656 C CA . SER B 1 163 ? -48.758 38.618 26.153 1.00 18.83 163 SER B CA 1
ATOM 4657 C C . SER B 1 163 ? -48.461 39.514 27.365 1.00 18.04 163 SER B C 1
ATOM 4658 O O . SER B 1 163 ? -49.084 40.570 27.524 1.00 16.88 163 SER B O 1
ATOM 4661 N N . SER B 1 164 ? -47.485 39.145 28.189 1.00 17.47 164 SER B N 1
ATOM 4662 C CA . SER B 1 164 ? -47.143 39.987 29.325 1.00 17.91 164 SER B CA 1
ATOM 4663 C C . SER B 1 164 ? -46.750 41.397 28.881 1.00 18.39 164 SER B C 1
ATOM 4664 O O . SER B 1 164 ? -46.930 42.356 29.626 1.00 19.32 164 SER B O 1
ATOM 4667 N N . THR B 1 165 ? -46.203 41.529 27.677 1.00 17.52 165 THR B N 1
ATOM 4668 C CA . THR B 1 165 ? -45.779 42.852 27.234 1.00 17.33 165 THR B CA 1
ATOM 4669 C C . THR B 1 165 ? -47.022 43.750 27.062 1.00 18.30 165 THR B C 1
ATOM 4670 O O . THR B 1 165 ? -47.064 44.869 27.571 1.00 17.39 165 THR B O 1
ATOM 4674 N N . GLY B 1 166 ? -48.019 43.251 26.348 1.00 19.18 166 GLY B N 1
ATOM 4675 C CA . GLY B 1 166 ? -49.255 44.006 26.176 1.00 21.73 166 GLY B CA 1
ATOM 4676 C C . GLY B 1 166 ? -49.971 44.268 27.495 1.00 20.44 166 GLY B C 1
ATOM 4677 O O . GLY B 1 166 ? -50.521 45.348 27.681 1.00 22.35 166 GLY B O 1
ATOM 4678 N N . ALA B 1 167 ? -49.946 43.313 28.413 1.00 19.09 167 ALA B N 1
ATOM 4679 C CA . ALA B 1 167 ? -50.653 43.486 29.697 1.00 20.14 167 ALA B CA 1
ATOM 4680 C C . ALA B 1 167 ? -49.985 44.541 30.563 1.00 20.36 167 ALA B C 1
ATOM 4681 O O . ALA B 1 167 ? -50.658 45.166 31.388 1.00 21.88 167 ALA B O 1
ATOM 4683 N N . LEU B 1 168 ? -48.666 44.699 30.431 1.00 18.12 168 LEU B N 1
ATOM 4684 C CA . LEU B 1 168 ? -47.957 45.711 31.209 1.00 20.36 168 LEU B CA 1
ATOM 4685 C C . LEU B 1 168 ? -48.225 47.115 30.672 1.00 21.78 168 LEU B C 1
ATOM 4686 O O . LEU B 1 168 ? -48.036 48.107 31.369 1.00 23.09 168 LEU B O 1
ATOM 4691 N N . ALA B 1 169 ? -48.685 47.191 29.433 1.00 21.99 169 ALA B N 1
ATOM 4692 C CA . ALA B 1 169 ? -48.876 48.485 28.824 1.00 23.98 169 ALA B CA 1
ATOM 4693 C C . ALA B 1 169 ? -50.302 48.983 28.652 1.00 25.89 169 ALA B C 1
ATOM 4694 O O . ALA B 1 169 ? -50.503 49.982 27.963 1.00 24.95 169 ALA B O 1
ATOM 4696 N N . LEU B 1 170 ? -51.279 48.280 29.223 1.00 26.51 170 LEU B N 1
ATOM 4697 C CA . LEU B 1 170 ? -52.669 48.701 29.101 1.00 27.06 170 LEU B CA 1
ATOM 4698 C C . LEU B 1 170 ? -52.828 50.132 29.561 1.00 29.01 170 LEU B C 1
ATOM 4699 O O . LEU B 1 170 ? -52.369 50.512 30.636 1.00 28.95 170 LEU B O 1
ATOM 4704 N N . PRO B 1 171 ? -53.500 50.955 28.747 1.00 31.39 171 PRO B N 1
ATOM 4705 C CA . PRO B 1 171 ? -53.719 52.364 29.084 1.00 33.62 171 PRO B CA 1
ATOM 4706 C C . PRO B 1 171 ? -54.883 52.587 30.089 1.00 35.20 171 PRO B C 1
ATOM 4707 O O . PRO B 1 171 ? -55.013 53.670 30.691 1.00 36.29 171 PRO B O 1
ATOM 4711 N N . ARG B 1 172 ? -55.716 51.575 30.269 1.00 35.95 172 ARG B N 1
ATOM 4712 C CA . ARG B 1 172 ? -56.808 51.695 31.214 1.00 38.74 172 ARG B CA 1
ATOM 4713 C C . ARG B 1 172 ? -57.135 50.345 31.800 1.00 35.61 172 ARG B C 1
ATOM 4714 O O . ARG B 1 172 ? -56.772 49.330 31.232 1.00 34.30 172 ARG B O 1
ATOM 4722 N N . VAL B 1 173 ? -57.816 50.338 32.941 1.00 33.16 173 VAL B N 1
ATOM 4723 C CA . VAL B 1 173 ? -58.170 49.092 33.615 1.00 31.70 173 VAL B CA 1
ATOM 4724 C C . VAL B 1 173 ? -59.254 48.337 32.890 1.00 32.13 173 VAL B C 1
ATOM 4725 O O . VAL B 1 173 ? -60.333 48.865 32.689 1.00 32.74 173 VAL B O 1
ATOM 4729 N N . PRO B 1 174 ? -58.997 47.085 32.499 1.00 32.22 174 PRO B N 1
ATOM 4730 C CA . PRO B 1 174 ? -60.068 46.374 31.803 1.00 32.35 174 PRO B CA 1
ATOM 4731 C C . PRO B 1 174 ? -61.172 46.018 32.783 1.00 32.35 174 PRO B C 1
ATOM 4732 O O . PRO B 1 174 ? -60.919 45.859 33.981 1.00 29.88 174 PRO B O 1
ATOM 4736 N N . LYS B 1 175 ? -62.402 45.878 32.286 1.00 32.53 175 LYS B N 1
ATOM 4737 C CA . LYS B 1 175 ? -63.491 45.532 33.186 1.00 33.32 175 LYS B CA 1
ATOM 4738 C C . LYS B 1 175 ? -63.367 44.112 33.657 1.00 30.01 175 LYS B C 1
ATOM 4739 O O . LYS B 1 175 ? -63.589 43.802 34.809 1.00 28.46 175 LYS B O 1
ATOM 4745 N N . THR B 1 176 ? -63.003 43.252 32.731 1.00 28.60 176 THR B N 1
ATOM 4746 C CA . THR B 1 176 ? -62.866 41.839 32.984 1.00 27.47 176 THR B CA 1
ATOM 4747 C C . THR B 1 176 ? -61.589 41.399 32.274 1.00 27.28 176 THR B C 1
ATOM 4748 O O . THR B 1 176 ? -61.243 41.893 31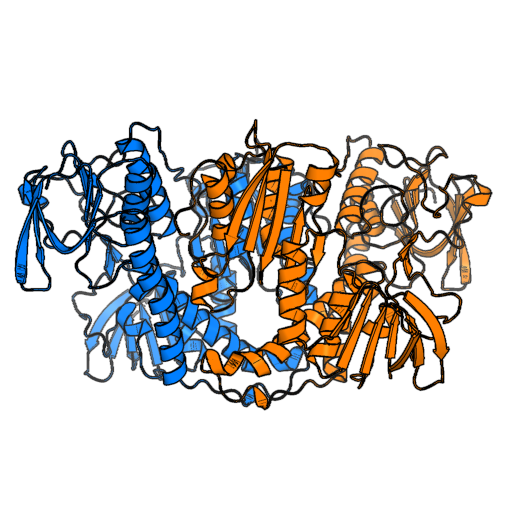.182 1.00 25.45 176 THR B O 1
ATOM 4752 N N . MET B 1 177 ? -60.904 40.453 32.881 1.00 26.01 177 MET B N 1
ATOM 4753 C CA . MET B 1 177 ? -59.686 39.946 32.316 1.00 25.94 177 MET B CA 1
ATOM 4754 C C . MET B 1 177 ? -59.543 38.489 32.683 1.00 24.50 177 MET B C 1
ATOM 4755 O O . MET B 1 177 ? -59.816 38.104 33.816 1.00 27.32 177 MET B O 1
ATOM 4760 N N . VAL B 1 178 ? -59.151 37.668 31.719 1.00 22.65 178 VAL B N 1
ATOM 4761 C CA . VAL B 1 178 ? -58.957 36.275 31.993 1.00 21.37 178 VAL B CA 1
ATOM 4762 C C . VAL B 1 178 ? -57.453 36.038 31.822 1.00 22.17 178 VAL B C 1
ATOM 4763 O O . VAL B 1 178 ? -56.834 36.603 30.899 1.00 20.13 178 VAL B O 1
ATOM 4767 N N . VAL B 1 179 ? -56.865 35.229 32.690 1.00 20.46 179 VAL B N 1
ATOM 4768 C CA . VAL B 1 179 ? -55.447 34.964 32.605 1.00 20.31 179 VAL B CA 1
ATOM 4769 C C . VAL B 1 179 ? -55.328 33.495 32.377 1.00 20.34 179 VAL B C 1
ATOM 4770 O O . VAL B 1 179 ? -55.843 32.742 33.175 1.00 22.81 179 VAL B O 1
ATOM 4774 N N . ILE B 1 180 ? -54.661 33.078 31.293 1.00 18.74 180 ILE B N 1
ATOM 4775 C CA . ILE B 1 180 ? -54.451 31.644 31.055 1.00 20.55 180 ILE B CA 1
ATOM 4776 C C . ILE B 1 180 ? -53.029 31.285 31.532 1.00 22.19 180 ILE B C 1
ATOM 4777 O O . ILE B 1 180 ? -52.027 31.769 30.980 1.00 19.75 180 ILE B O 1
ATOM 4782 N N . GLY B 1 181 ? -52.950 30.437 32.553 1.00 21.76 181 GLY B N 1
ATOM 4783 C CA . GLY B 1 181 ? -51.669 30.031 33.099 1.00 22.99 181 GLY B CA 1
ATOM 4784 C C . GLY B 1 181 ? -51.510 30.628 34.490 1.00 23.91 181 GLY B C 1
ATOM 4785 O O . GLY B 1 181 ? -51.262 31.821 34.647 1.00 23.86 181 GLY B O 1
ATOM 4786 N N . GLY B 1 182 ? -51.653 29.809 35.527 1.00 22.94 182 GLY B N 1
ATOM 4787 C CA . GLY B 1 182 ? -51.554 30.371 36.871 1.00 22.58 182 GLY B CA 1
ATOM 4788 C C . GLY B 1 182 ? -50.138 30.297 37.422 1.00 24.07 182 GLY B C 1
ATOM 4789 O O . GLY B 1 182 ? -49.936 29.852 38.562 1.00 25.50 182 GLY B O 1
ATOM 4790 N N . GLY B 1 183 ? -49.162 30.688 36.599 1.00 21.73 183 GLY B N 1
ATOM 4791 C CA . GLY B 1 183 ? -47.769 30.696 37.018 1.00 21.36 183 GLY B CA 1
ATOM 4792 C C . GLY B 1 183 ? -47.367 32.071 37.598 1.00 21.65 183 GLY B C 1
ATOM 4793 O O . GLY B 1 183 ? -48.205 32.944 37.777 1.00 20.32 183 GLY B O 1
ATOM 4794 N N . VAL B 1 184 ? -46.077 32.269 37.882 1.00 21.44 184 VAL B N 1
ATOM 4795 C CA . VAL B 1 184 ? -45.628 33.525 38.442 1.00 20.66 184 VAL B CA 1
ATOM 4796 C C . VAL B 1 184 ? -46.055 34.767 37.623 1.00 20.50 184 VAL B C 1
ATOM 4797 O O . VAL B 1 184 ? -46.551 35.761 38.181 1.00 20.25 184 VAL B O 1
ATOM 4801 N N . ILE B 1 185 ? -45.855 34.734 36.311 1.00 18.35 185 ILE B N 1
ATOM 4802 C CA . ILE B 1 185 ? -46.220 35.915 35.529 1.00 18.68 185 ILE B CA 1
ATOM 4803 C C . ILE B 1 185 ? -47.748 36.201 35.527 1.00 19.49 185 ILE B C 1
ATOM 4804 O O . ILE B 1 185 ? -48.162 37.349 35.702 1.00 20.56 185 ILE B O 1
ATOM 4809 N N . GLY B 1 186 ? -48.573 35.160 35.355 1.00 18.78 186 GLY B N 1
ATOM 4810 C CA . GLY B 1 186 ? -50.008 35.374 35.362 1.00 18.86 186 GLY B CA 1
ATOM 4811 C C . GLY B 1 186 ? -50.532 35.923 36.707 1.00 17.85 186 GLY B C 1
ATOM 4812 O O . GLY B 1 186 ? -51.394 36.825 36.745 1.00 16.98 186 GLY B O 1
ATOM 4813 N N . LEU B 1 187 ? -50.030 35.366 37.814 1.00 17.58 187 LEU B N 1
ATOM 4814 C CA . LEU B 1 187 ? -50.466 35.810 39.135 1.00 18.37 187 LEU B CA 1
ATOM 4815 C C . LEU B 1 187 ? -50.033 37.218 39.423 1.00 18.97 187 LEU B C 1
ATOM 4816 O O . LEU B 1 187 ? -50.799 37.989 40.013 1.00 20.49 187 LEU B O 1
ATOM 4821 N N . GLU B 1 188 ? -48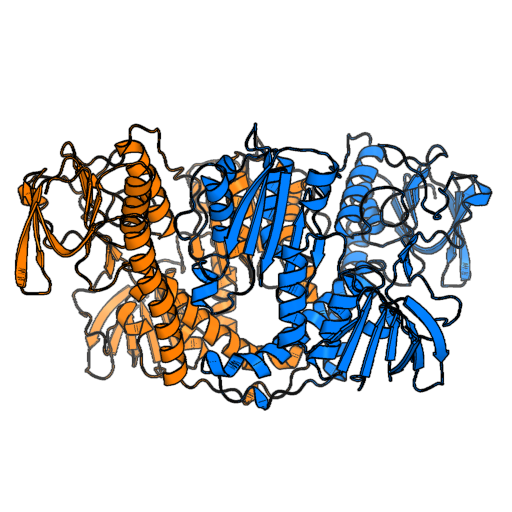.804 37.597 39.038 1.00 17.26 188 GLU B N 1
ATOM 4822 C CA . GLU B 1 188 ? -48.377 38.984 39.305 1.00 15.21 188 GLU B CA 1
ATOM 4823 C C . GLU B 1 188 ? -49.179 39.968 38.450 1.00 15.39 188 GLU B C 1
ATOM 4824 O O . GLU B 1 188 ? -49.718 40.949 38.938 1.00 15.58 188 GLU B O 1
ATOM 4830 N N . LEU B 1 189 ? -49.245 39.692 37.155 1.00 16.20 189 LEU B N 1
ATOM 4831 C CA . LEU B 1 189 ? -49.966 40.592 36.254 1.00 16.65 189 LEU B CA 1
ATOM 4832 C C . LEU B 1 189 ? -51.478 40.568 36.545 1.00 17.32 189 LEU B C 1
ATOM 4833 O O . LEU B 1 189 ? -52.126 41.605 36.458 1.00 16.64 189 LEU B O 1
ATOM 4838 N N . GLY B 1 190 ? -52.036 39.413 36.861 1.00 16.40 190 GLY B N 1
ATOM 4839 C CA . GLY B 1 190 ? -53.448 39.430 37.264 1.00 18.50 190 GLY B CA 1
ATOM 4840 C C . GLY B 1 190 ? -53.654 40.274 38.543 1.00 19.71 190 GLY B C 1
ATOM 4841 O O . GLY B 1 190 ? -54.653 40.996 38.663 1.00 19.50 190 GLY B O 1
ATOM 4842 N N . SER B 1 191 ? -52.718 40.218 39.509 1.00 18.76 191 SER B N 1
ATOM 4843 C CA . SER B 1 191 ? -52.907 41.043 40.740 1.00 18.63 191 SER B CA 1
ATOM 4844 C C . SER B 1 191 ? -52.859 42.532 40.421 1.00 18.85 191 SER B C 1
ATOM 4845 O O . SER B 1 191 ? -53.580 43.310 41.039 1.00 20.86 191 SER B O 1
ATOM 4848 N N . VAL B 1 192 ? -51.989 42.954 39.512 1.00 16.83 192 VAL B N 1
ATOM 4849 C CA . VAL B 1 192 ? -51.929 44.365 39.227 1.00 18.08 192 VAL B CA 1
ATOM 4850 C C . VAL B 1 192 ? -53.307 44.902 38.846 1.00 18.77 192 VAL B C 1
ATOM 4851 O O . VAL B 1 192 ? -53.796 45.895 39.425 1.00 19.53 192 VAL B O 1
ATOM 4855 N N . TRP B 1 193 ? -53.916 44.276 37.853 1.00 18.69 193 TRP B N 1
ATOM 4856 C CA . TRP B 1 193 ? -55.200 44.764 37.374 1.00 19.95 193 TRP B CA 1
ATOM 4857 C C . TRP B 1 193 ? -56.374 44.467 38.284 1.00 20.74 193 TRP B C 1
ATOM 4858 O O . TRP B 1 193 ? -57.328 45.261 38.298 1.00 22.86 193 TRP B O 1
ATOM 4869 N N . ALA B 1 194 ? -56.347 43.339 38.989 1.00 21.04 194 ALA B N 1
ATOM 4870 C CA . ALA B 1 194 ? -57.439 43.036 39.942 1.00 22.06 194 ALA B CA 1
ATOM 4871 C C . ALA B 1 194 ? -57.448 44.123 41.043 1.00 22.65 194 ALA B C 1
ATOM 4872 O O . ALA B 1 194 ? -58.515 44.547 41.512 1.00 23.34 194 ALA B O 1
ATOM 4874 N N . ARG B 1 195 ? -56.270 44.617 41.444 1.00 21.19 195 ARG B N 1
ATOM 4875 C CA . ARG B 1 195 ? -56.242 45.629 42.509 1.00 22.84 195 ARG B CA 1
ATOM 4876 C C . ARG B 1 195 ? -56.906 46.929 42.103 1.00 23.22 195 ARG B C 1
ATOM 4877 O O . ARG B 1 195 ? -57.430 47.645 42.934 1.00 24.49 195 ARG B O 1
ATOM 4885 N N . LEU B 1 196 ? -56.857 47.234 40.823 1.00 23.29 196 LEU B N 1
ATOM 4886 C CA . LEU B 1 196 ? -57.423 48.465 40.295 1.00 24.24 196 LEU B CA 1
ATOM 4887 C C . LEU B 1 196 ? -58.856 48.335 39.861 1.00 26.26 196 LEU B C 1
ATOM 4888 O O . LEU B 1 196 ? -59.410 49.276 39.264 1.00 25.51 196 LEU B O 1
ATOM 4893 N N . GLY B 1 197 ? -59.463 47.182 40.113 1.00 25.20 197 GLY B N 1
ATOM 4894 C CA . GLY B 1 197 ? -60.857 47.060 39.756 1.00 26.97 197 GLY B CA 1
ATOM 4895 C C . GLY B 1 197 ? -61.230 45.973 38.781 1.00 26.42 197 GLY B C 1
ATOM 4896 O O . GLY B 1 197 ? -62.396 45.606 38.731 1.00 27.17 197 GLY B O 1
ATOM 4897 N N . ALA B 1 198 ? -60.285 45.412 38.035 1.00 25.46 198 ALA B N 1
ATOM 4898 C CA . ALA B 1 198 ? -60.707 44.400 37.080 1.00 24.63 198 ALA B CA 1
ATOM 4899 C C . ALA B 1 198 ? -61.155 43.114 37.709 1.00 25.74 198 ALA B C 1
ATOM 4900 O O . ALA B 1 198 ? -60.607 42.717 38.745 1.00 23.01 198 ALA B O 1
ATOM 4902 N N . GLU B 1 199 ? -62.169 42.471 37.105 1.00 25.32 199 GLU B N 1
ATOM 4903 C CA . GLU B 1 199 ? -62.602 41.171 37.568 1.00 27.70 199 GLU B CA 1
ATOM 4904 C C . GLU B 1 199 ? -61.675 40.235 36.842 1.00 25.24 199 GLU B C 1
ATOM 4905 O O . GLU B 1 199 ? -61.750 40.098 35.618 1.00 24.07 199 GLU B O 1
ATOM 4911 N N . VAL B 1 200 ? -60.805 39.574 37.592 1.00 24.56 200 VAL B N 1
ATOM 4912 C CA . VAL B 1 200 ? -59.841 38.665 36.989 1.00 23.74 200 VAL B CA 1
ATOM 4913 C C . VAL B 1 200 ? -60.134 37.213 37.272 1.00 23.70 200 VAL B C 1
ATOM 4914 O O . VAL B 1 200 ? -60.439 36.860 38.411 1.00 25.25 200 VAL B O 1
ATOM 4918 N N . THR B 1 201 ? -60.057 36.378 36.238 1.00 22.50 201 THR B N 1
ATOM 4919 C CA . THR B 1 201 ? -60.262 34.960 36.383 1.00 22.81 201 THR B CA 1
ATOM 4920 C C . THR B 1 201 ? -58.979 34.245 35.906 1.00 23.39 201 THR B C 1
ATOM 4921 O O . THR B 1 201 ? -58.492 34.532 34.804 1.00 22.06 201 THR B O 1
ATOM 4925 N N . VAL B 1 202 ? -58.415 33.352 36.731 1.00 21.20 202 VAL B N 1
ATOM 4926 C CA . VAL B 1 202 ? -57.215 32.635 36.323 1.00 23.36 202 VAL B CA 1
ATOM 4927 C C . VAL B 1 202 ? -57.576 31.215 35.911 1.00 24.61 202 VAL B C 1
ATOM 4928 O O . VAL B 1 202 ? -58.183 30.488 36.685 1.00 27.67 202 VAL B O 1
ATOM 4932 N N . VAL B 1 203 ? -57.184 30.815 34.705 1.00 24.91 203 VAL B N 1
ATOM 4933 C CA . VAL B 1 203 ? -57.476 29.483 34.171 1.00 24.86 203 VAL B CA 1
ATOM 4934 C C . VAL B 1 203 ? -56.182 28.728 34.125 1.00 24.53 203 VAL B C 1
ATOM 4935 O O . VAL B 1 203 ? -55.250 29.141 33.443 1.00 23.36 203 VAL B O 1
ATOM 4939 N N . GLU B 1 204 ? -56.116 27.629 34.843 1.00 25.62 204 GLU B N 1
ATOM 4940 C CA . GLU B 1 204 ? -54.911 26.840 34.926 1.00 29.00 204 GLU B CA 1
ATOM 4941 C C . GLU B 1 204 ? -55.237 25.378 34.665 1.00 32.46 204 GLU B C 1
ATOM 4942 O O . GLU B 1 204 ? -56.172 24.819 35.260 1.00 30.82 204 GLU B O 1
ATOM 4948 N N . PHE B 1 205 ? -54.442 24.766 33.807 1.00 33.68 205 PHE B N 1
ATOM 4949 C CA . PHE B 1 205 ? -54.613 23.370 33.462 1.00 39.75 205 PHE B CA 1
ATOM 4950 C C . PHE B 1 205 ? -54.255 22.427 34.630 1.00 39.97 205 PHE B C 1
ATOM 4951 O O . PHE B 1 205 ? -54.933 21.411 34.836 1.00 39.67 205 PHE B O 1
ATOM 4959 N N . ALA B 1 206 ? -53.213 22.769 35.394 1.00 39.60 206 ALA B N 1
ATOM 4960 C CA . ALA B 1 206 ? -52.789 21.942 36.527 1.00 39.52 206 ALA B CA 1
ATOM 4961 C C . ALA B 1 206 ? -53.824 22.038 37.650 1.00 39.60 206 ALA B C 1
ATOM 4962 O O . ALA B 1 206 ? -54.652 22.955 37.657 1.00 39.59 206 ALA B O 1
ATOM 4964 N N . PRO B 1 207 ? -53.812 21.061 38.595 1.00 40.83 207 PRO B N 1
ATOM 4965 C CA . PRO B 1 207 ? -54.715 20.957 39.760 1.00 40.48 207 PRO B CA 1
ATOM 4966 C C . PRO B 1 207 ? -54.667 22.203 40.627 1.00 38.70 207 PRO B C 1
ATOM 4967 O O . PRO B 1 207 ? -55.636 22.563 41.308 1.00 38.98 207 PRO B O 1
ATOM 4971 N N . ARG B 1 208 ? -53.517 22.857 40.614 1.00 37.92 208 ARG B N 1
ATOM 4972 C CA . ARG B 1 208 ? -53.366 24.099 41.363 1.00 37.22 208 ARG B CA 1
ATOM 4973 C C . ARG B 1 208 ? -52.411 25.070 40.674 1.00 35.22 208 ARG B C 1
ATOM 4974 O O . ARG B 1 208 ? -51.628 24.663 39.801 1.00 33.13 208 ARG B O 1
ATOM 4982 N N . CYS B 1 209 ? -52.519 26.349 41.038 1.00 34.41 209 CYS B N 1
ATOM 4983 C CA . CYS B 1 209 ? -51.644 27.385 40.494 1.00 34.85 209 CYS B CA 1
ATOM 4984 C C . CYS B 1 209 ? -50.203 27.134 40.960 1.00 35.69 209 CYS B C 1
ATOM 4985 O O . CYS B 1 209 ? -49.984 26.357 41.902 1.00 35.20 209 CYS B O 1
ATOM 4988 N N . ALA B 1 210 ? -49.237 27.792 40.318 1.00 34.75 210 ALA B N 1
ATOM 4989 C CA . ALA B 1 210 ? -47.814 27.626 40.631 1.00 34.97 210 ALA B CA 1
ATOM 4990 C C . ALA B 1 210 ? -47.577 26.177 41.079 1.00 36.49 210 ALA B C 1
ATOM 4991 O O . ALA B 1 210 ? -47.098 25.925 42.193 1.00 34.76 210 ALA B O 1
ATOM 4993 N N . PRO B 1 211 ? -47.857 25.205 40.186 1.00 37.85 211 PRO B N 1
ATOM 4994 C CA . PRO B 1 211 ? -47.716 23.761 40.442 1.00 38.77 211 PRO B CA 1
ATOM 4995 C C . PRO B 1 211 ? -46.332 23.297 40.915 1.00 38.38 211 PRO B C 1
ATOM 4996 O O . PRO B 1 211 ? -46.180 22.212 41.481 1.00 36.86 211 PRO B O 1
ATOM 5000 N N . THR B 1 212 ? -45.344 24.136 40.674 1.00 37.18 212 THR B N 1
ATOM 5001 C CA . THR B 1 212 ? -43.967 23.874 41.061 1.00 39.64 212 THR B CA 1
ATOM 5002 C C . THR B 1 212 ? -43.756 24.012 42.586 1.00 37.28 212 THR B C 1
ATOM 5003 O O . THR B 1 212 ? -42.784 23.487 43.151 1.00 35.88 212 THR B O 1
ATOM 5007 N N . LEU B 1 213 ? -44.667 24.742 43.228 1.00 33.25 213 LEU B N 1
ATOM 5008 C CA . LEU B 1 213 ? -44.593 24.965 44.678 1.00 31.36 213 LEU B CA 1
ATOM 5009 C C . LEU B 1 213 ? -45.476 23.967 45.438 1.00 29.78 213 LEU B C 1
ATOM 5010 O O . LEU B 1 213 ? -46.466 23.422 44.881 1.00 26.91 213 LEU B O 1
ATOM 5015 N N . ASP B 1 214 ? -45.130 23.749 46.700 1.00 27.20 214 ASP B N 1
ATOM 5016 C CA . ASP B 1 214 ? -45.901 22.863 47.555 1.00 26.74 214 ASP B CA 1
ATOM 5017 C C . ASP B 1 214 ? -47.278 23.412 47.747 1.00 26.29 214 ASP B C 1
ATOM 5018 O O . ASP B 1 214 ? -47.528 24.632 47.708 1.00 25.98 214 ASP B O 1
ATOM 5023 N N . GLU B 1 215 ? -48.181 22.493 48.004 1.00 26.71 215 GLU B N 1
ATOM 5024 C CA . GLU B 1 215 ? -49.556 22.865 48.205 1.00 26.86 215 GLU B CA 1
ATOM 5025 C C . GLU B 1 215 ? -49.784 23.808 49.399 1.00 24.47 215 GLU B C 1
ATOM 5026 O O . GLU B 1 215 ? -50.582 24.716 49.279 1.00 22.02 215 GLU B O 1
ATOM 5032 N N . ASP B 1 216 ? -49.107 23.621 50.541 1.00 23.76 216 ASP B N 1
ATOM 5033 C CA . ASP B 1 216 ? -49.373 24.546 51.651 1.00 23.89 216 ASP B CA 1
ATOM 5034 C C . ASP B 1 216 ? -48.942 25.969 51.264 1.00 23.27 216 ASP B C 1
ATOM 5035 O O . ASP B 1 216 ? -49.566 26.955 51.663 1.00 23.10 216 ASP B O 1
ATOM 5040 N N . VAL B 1 217 ? -47.888 26.078 50.464 1.00 22.34 217 VAL B N 1
ATOM 5041 C CA . VAL B 1 217 ? -47.452 27.424 50.018 1.00 22.42 217 VAL B CA 1
ATOM 5042 C C . VAL B 1 217 ? -48.469 28.091 49.065 1.00 23.39 217 VAL B C 1
ATOM 5043 O O . VAL B 1 217 ? -48.882 29.241 49.270 1.00 22.43 217 VAL B O 1
ATOM 5047 N N . THR B 1 218 ? -48.872 27.365 48.025 1.00 23.76 218 THR B N 1
ATOM 5048 C CA . THR B 1 218 ? -49.783 27.966 47.058 1.00 25.98 218 THR B CA 1
ATOM 5049 C C . THR B 1 218 ? -51.137 28.199 47.671 1.00 26.04 218 THR B C 1
ATOM 5050 O O . THR B 1 218 ? -51.834 29.140 47.335 1.00 25.48 218 THR B O 1
ATOM 5054 N N . ASN B 1 219 ? -51.481 27.356 48.634 1.00 26.39 219 ASN B N 1
ATOM 5055 C CA . ASN B 1 219 ? -52.741 27.530 49.328 1.00 25.80 219 ASN B CA 1
ATOM 5056 C C . ASN B 1 219 ? -52.799 28.849 50.064 1.00 24.44 219 ASN B C 1
ATOM 5057 O O . ASN B 1 219 ? -53.799 29.577 50.008 1.00 23.78 219 ASN B O 1
ATOM 5062 N N . ALA B 1 220 ? -51.694 29.179 50.736 1.00 22.17 220 ALA B N 1
ATOM 5063 C CA . ALA B 1 220 ? -51.617 30.420 51.490 1.00 23.38 220 ALA B CA 1
ATOM 5064 C C . ALA B 1 220 ? -51.730 31.571 50.500 1.00 23.52 220 ALA B C 1
ATOM 5065 O O . ALA B 1 220 ? -52.459 32.539 50.750 1.00 24.29 220 ALA B O 1
ATOM 5067 N N . LEU B 1 221 ? -51.065 31.445 49.346 1.00 22.64 221 LEU B N 1
ATOM 5068 C CA . LEU B 1 221 ? -51.114 32.530 48.354 1.00 20.62 221 LEU B CA 1
ATOM 5069 C C . LEU B 1 221 ? -52.461 32.692 47.672 1.00 21.54 221 LEU B C 1
ATOM 5070 O O . LEU B 1 221 ? -53.011 33.797 47.628 1.00 22.00 221 LEU B O 1
ATOM 5075 N N . VAL B 1 222 ? -52.984 31.617 47.113 1.00 21.17 222 VAL B N 1
ATOM 5076 C CA . VAL B 1 222 ? -54.287 31.722 46.452 1.00 23.75 222 VAL B CA 1
ATOM 5077 C C . VAL B 1 222 ? -55.412 32.176 47.404 1.00 23.46 222 VAL B C 1
ATOM 5078 O O . VAL B 1 222 ? -56.330 32.914 46.985 1.00 22.65 222 VAL B O 1
ATOM 5082 N N . GLY B 1 223 ? -55.330 31.772 48.677 1.00 24.16 223 GLY B N 1
ATOM 5083 C CA . GLY B 1 223 ? -56.328 32.201 49.663 1.00 24.42 223 GLY B CA 1
ATOM 5084 C C . GLY B 1 223 ? -56.286 33.709 49.819 1.00 24.71 223 GLY B C 1
ATOM 5085 O O . GLY B 1 223 ? -57.316 34.412 49.953 1.00 23.31 223 GLY B O 1
ATOM 5086 N N . ALA B 1 224 ? -55.076 34.258 49.823 1.00 23.90 224 ALA B N 1
ATOM 5087 C CA . ALA B 1 224 ? -54.967 35.700 49.964 1.00 23.42 224 ALA B CA 1
ATOM 5088 C C . ALA B 1 224 ? -55.463 36.400 48.686 1.00 23.03 224 ALA B C 1
ATOM 5089 O O . ALA B 1 224 ? -56.182 37.407 48.765 1.00 22.69 224 ALA B O 1
ATOM 5091 N N . LEU B 1 225 ? -55.085 35.865 47.516 1.00 22.85 225 LEU B N 1
ATOM 5092 C CA . LEU B 1 225 ? -55.501 36.471 46.247 1.00 22.49 225 LEU B CA 1
ATOM 5093 C C . LEU B 1 225 ? -57.023 36.461 46.126 1.00 24.56 225 LEU B C 1
ATOM 5094 O O . LEU B 1 225 ? -57.596 37.406 45.582 1.00 21.56 225 LEU B O 1
ATOM 5099 N N . ALA B 1 226 ? -57.650 35.380 46.603 1.00 24.27 226 ALA B N 1
ATOM 5100 C CA . ALA B 1 226 ? -59.111 35.257 46.542 1.00 26.76 226 ALA B CA 1
ATOM 5101 C C . ALA B 1 226 ? -59.791 36.233 47.492 1.00 28.55 226 ALA B C 1
ATOM 5102 O O . ALA B 1 226 ? -60.855 36.781 47.183 1.00 28.34 226 ALA B O 1
ATOM 5104 N N . LYS B 1 227 ? -59.146 36.511 48.614 1.00 29.28 227 LYS B N 1
ATOM 5105 C CA . LYS B 1 227 ? -59.716 37.398 49.583 1.00 32.69 227 LYS B CA 1
ATOM 5106 C C . LYS B 1 227 ? -59.484 38.874 49.322 1.00 30.84 227 LYS B C 1
ATOM 5107 O O . LYS B 1 227 ? -60.403 39.686 49.464 1.00 30.98 227 LYS B O 1
ATOM 5113 N N . ASN B 1 228 ? -58.262 39.225 48.946 1.00 27.71 228 ASN B N 1
ATOM 5114 C CA . ASN B 1 228 ? -57.912 40.613 48.748 1.00 28.14 228 ASN B CA 1
ATOM 5115 C C . ASN B 1 228 ? -58.142 41.114 47.348 1.00 27.04 228 ASN B C 1
ATOM 5116 O O . ASN B 1 228 ? -58.790 42.135 47.178 1.00 28.41 228 ASN B O 1
ATOM 5121 N N . GLU B 1 229 ? -57.610 40.413 46.354 1.00 26.44 229 GLU B N 1
ATOM 5122 C CA . GLU B 1 229 ? -57.778 40.850 44.962 1.00 26.58 229 GLU B CA 1
ATOM 5123 C C . GLU B 1 229 ? -59.118 40.380 44.362 1.00 27.89 229 GLU B C 1
ATOM 5124 O O . GLU B 1 229 ? -59.512 40.848 43.286 1.00 26.30 229 GLU B O 1
ATOM 5130 N N . LYS B 1 230 ? -59.777 39.444 45.049 1.00 29.02 230 LYS B N 1
ATOM 5131 C CA . LYS B 1 230 ? -61.072 38.888 44.628 1.00 31.87 230 LYS B CA 1
ATOM 5132 C C . LYS B 1 230 ? -60.894 38.151 43.326 1.00 31.18 230 LYS B C 1
ATOM 5133 O O . LYS B 1 230 ? -61.770 38.156 42.464 1.00 28.32 230 LYS B O 1
ATOM 5139 N N . MET B 1 231 ? -59.742 37.520 43.166 1.00 29.96 231 MET B N 1
ATOM 5140 C CA . MET B 1 231 ? -59.505 36.791 41.947 1.00 30.83 231 MET B CA 1
ATOM 5141 C C . MET B 1 231 ? -60.240 35.464 42.006 1.00 30.82 231 MET B C 1
ATOM 5142 O O . MET B 1 231 ? -60.407 34.871 43.070 1.00 30.66 231 MET B O 1
ATOM 5147 N N . LYS B 1 232 ? -60.672 35.006 40.845 1.00 30.71 232 LYS B N 1
ATOM 5148 C CA . LYS B 1 232 ? -61.395 33.771 40.730 1.00 31.71 232 LYS B CA 1
ATOM 5149 C C . LYS B 1 232 ? -60.429 32.779 40.073 1.00 31.06 232 LYS B C 1
ATOM 5150 O O . LYS B 1 232 ? -59.680 33.163 39.173 1.00 29.56 232 LYS B O 1
ATOM 5156 N N . PHE B 1 233 ? -60.426 31.529 40.523 1.00 28.88 233 PHE B N 1
ATOM 5157 C CA . PHE B 1 233 ? -59.537 30.538 39.958 1.00 31.05 233 PHE B CA 1
ATOM 5158 C C . PHE B 1 233 ? -60.275 29.354 39.387 1.00 32.13 233 PHE B C 1
ATOM 5159 O O . PHE B 1 233 ? -61.236 28.878 39.987 1.00 33.09 233 PHE B O 1
ATOM 5167 N N . MET B 1 234 ? -59.839 28.898 38.216 1.00 31.75 234 MET B N 1
ATOM 5168 C CA . MET B 1 234 ? -60.451 27.744 37.576 1.00 32.12 234 MET B CA 1
ATOM 5169 C C . MET B 1 234 ? -59.288 26.828 37.280 1.00 32.15 234 MET B C 1
ATOM 5170 O O . MET B 1 234 ? -58.584 27.015 36.284 1.00 30.66 234 MET B O 1
ATOM 5175 N N . THR B 1 235 ? -59.055 25.860 38.151 1.00 30.53 235 THR B N 1
ATOM 5176 C CA . THR B 1 235 ? -57.958 24.936 37.975 1.00 32.53 235 THR B CA 1
ATOM 5177 C C . THR B 1 235 ? -58.492 23.703 37.292 1.00 34.55 235 THR B C 1
ATOM 5178 O O . THR B 1 235 ? -59.707 23.561 37.142 1.00 35.62 235 THR B O 1
ATOM 5182 N N . SER B 1 236 ? -57.596 22.811 36.889 1.00 34.96 236 SER B N 1
ATOM 5183 C CA . SER B 1 236 ? -57.974 21.603 36.151 1.00 37.29 236 SER B CA 1
ATOM 5184 C C . SER B 1 236 ? -58.891 21.975 34.977 1.00 37.90 236 SER B C 1
ATOM 5185 O O . SER B 1 236 ? -59.817 21.245 34.619 1.00 38.52 236 SER B O 1
ATOM 5188 N N . THR B 1 237 ? -58.609 23.118 34.357 1.00 38.16 237 THR B N 1
ATOM 5189 C CA . THR B 1 237 ? -59.406 23.605 33.243 1.00 38.34 237 THR B CA 1
ATOM 5190 C C . THR B 1 237 ? -58.545 23.786 31.997 1.00 40.44 237 THR B C 1
ATOM 5191 O O . THR B 1 237 ? -57.451 24.362 32.054 1.00 38.01 237 THR B O 1
ATOM 5195 N N . LYS B 1 238 ? -59.051 23.261 30.884 1.00 41.50 238 LYS B N 1
ATOM 5196 C CA . LYS B 1 238 ? -58.374 23.315 29.600 1.00 43.53 238 LYS B CA 1
ATOM 5197 C C . LYS B 1 238 ? -59.037 24.363 28.692 1.00 41.15 238 LYS B C 1
ATOM 5198 O O . LYS B 1 238 ? -60.264 24.525 28.709 1.00 40.56 238 LYS B O 1
ATOM 5204 N N . VAL B 1 239 ? -58.224 25.084 27.921 1.00 38.53 239 VAL B N 1
ATOM 5205 C CA . VAL B 1 239 ? -58.733 26.063 26.973 1.00 38.06 239 VAL B CA 1
ATOM 5206 C C . VAL B 1 239 ? -58.804 25.304 25.671 1.00 38.48 239 VAL B C 1
ATOM 5207 O O . VAL B 1 239 ? -57.793 24.768 25.201 1.00 35.47 239 VAL B O 1
ATOM 5211 N N . VAL B 1 240 ? -59.996 25.235 25.083 1.00 38.06 240 VAL B N 1
ATOM 5212 C CA . VAL B 1 240 ? -60.136 24.461 23.842 1.00 38.97 240 VAL B CA 1
ATOM 5213 C C . VAL B 1 240 ? -60.366 25.262 22.580 1.00 39.42 240 VAL B C 1
ATOM 5214 O O . VAL B 1 240 ? -60.260 24.729 21.465 1.00 41.08 240 VAL B O 1
ATOM 5218 N N . GLY B 1 241 ? -60.700 26.531 22.736 1.00 38.09 241 GLY B N 1
ATOM 5219 C CA . GLY B 1 241 ? -60.896 27.359 21.572 1.00 36.31 241 GLY B CA 1
ATOM 5220 C C . GLY B 1 241 ? -61.141 28.773 21.993 1.00 36.35 241 GLY B C 1
ATOM 5221 O O . GLY B 1 241 ? -61.242 29.067 23.181 1.00 36.90 241 GLY B O 1
ATOM 5222 N N . GLY B 1 242 ? -61.245 29.664 21.024 1.00 35.52 242 GLY B N 1
ATOM 5223 C CA . GLY B 1 242 ? -61.501 31.035 21.368 1.00 34.25 242 GLY B CA 1
ATOM 5224 C C . GLY B 1 242 ? -61.680 31.846 20.124 1.00 33.22 242 GLY B C 1
ATOM 5225 O O . GLY B 1 242 ? -61.384 31.387 19.032 1.00 34.43 242 GLY B O 1
ATOM 5226 N N . THR B 1 243 ? -62.172 33.055 20.291 1.00 30.63 243 THR B N 1
ATOM 5227 C CA . THR B 1 243 ? -62.368 33.932 19.190 1.00 32.02 243 THR B CA 1
ATOM 5228 C C . THR B 1 243 ? -62.003 35.327 19.639 1.00 30.73 243 THR B C 1
ATOM 5229 O O . THR B 1 243 ? -62.405 35.761 20.723 1.00 28.02 243 THR B O 1
ATOM 5233 N N . ASN B 1 244 ? -61.237 36.023 18.813 1.00 29.21 244 ASN B N 1
ATOM 5234 C CA . ASN B 1 244 ? -60.893 37.384 19.102 1.00 30.63 244 ASN B CA 1
ATOM 5235 C C . ASN B 1 244 ? -61.955 38.165 18.347 1.00 33.80 244 ASN B C 1
ATOM 5236 O O . ASN B 1 244 ? -61.985 38.134 17.104 1.00 33.40 244 ASN B O 1
ATOM 5241 N N . ASN B 1 245 ? -62.822 38.869 19.080 1.00 35.49 245 ASN B N 1
ATOM 5242 C CA . ASN B 1 245 ? -63.939 39.632 18.488 1.00 37.52 245 ASN B CA 1
ATOM 5243 C C . ASN B 1 245 ? -63.571 41.088 18.234 1.00 38.82 245 ASN B C 1
ATOM 5244 O O . ASN B 1 245 ? -64.451 41.906 17.950 1.00 39.74 245 ASN B O 1
ATOM 5249 N N . GLY B 1 246 ? -62.285 41.419 18.360 1.00 38.57 246 GLY B N 1
ATOM 5250 C CA . GLY B 1 246 ? -61.846 42.781 18.139 1.00 37.69 246 GLY B CA 1
ATOM 5251 C C . GLY B 1 246 ? -61.790 43.644 19.383 1.00 38.34 246 GLY B C 1
ATOM 5252 O O . GLY B 1 246 ? -60.768 44.267 19.662 1.00 39.29 246 GLY B O 1
ATOM 5253 N N . ASP B 1 247 ? -62.880 43.705 20.127 1.00 39.36 247 ASP B N 1
ATOM 5254 C CA . ASP B 1 247 ? -62.906 44.504 21.332 1.00 41.08 247 ASP B CA 1
ATOM 5255 C C . ASP B 1 247 ? -63.146 43.642 22.570 1.00 38.75 247 ASP B C 1
ATOM 5256 O O . ASP B 1 247 ? -63.285 44.167 23.676 1.00 38.76 247 ASP B O 1
ATOM 5261 N N . SER B 1 248 ? -63.206 42.328 22.371 1.00 35.92 248 SER B N 1
ATOM 5262 C CA . SER B 1 248 ? -63.378 41.385 23.477 1.00 33.46 248 SER B CA 1
ATOM 5263 C C . SER B 1 248 ? -62.935 40.028 22.974 1.00 31.61 248 SER B C 1
ATOM 5264 O O . SER B 1 248 ? -62.697 39.843 21.782 1.00 30.69 248 SER B O 1
ATOM 5267 N N . VAL B 1 249 ? -62.844 39.074 23.878 1.00 28.83 249 VAL B N 1
ATOM 5268 C CA . VAL B 1 249 ? -62.481 37.732 23.515 1.00 28.94 249 VAL B CA 1
ATOM 5269 C C . VAL B 1 249 ? -63.489 36.751 24.106 1.00 30.64 249 VAL B C 1
ATOM 5270 O O . VAL B 1 249 ? -63.970 36.944 25.216 1.00 30.25 249 VAL B O 1
ATOM 5274 N N . SER B 1 250 ? -63.787 35.696 23.355 1.00 31.11 250 SER B N 1
ATOM 5275 C CA . SER B 1 250 ? -64.682 34.648 23.812 1.00 33.38 250 SER B CA 1
ATOM 5276 C C . SER B 1 250 ? -63.784 33.440 23.898 1.00 34.28 250 SER B C 1
ATOM 5277 O O . SER B 1 250 ? -63.180 33.062 22.905 1.00 33.77 250 SER B O 1
ATOM 5280 N N . LEU B 1 251 ? -63.700 32.847 25.075 1.00 35.72 251 LEU B N 1
ATOM 5281 C CA . LEU B 1 251 ? -62.857 31.691 25.305 1.00 37.59 251 LEU B CA 1
ATOM 5282 C C . LEU B 1 251 ? -63.731 30.513 25.629 1.00 38.00 251 LEU B C 1
ATOM 5283 O O . LEU B 1 251 ? -64.674 30.662 26.405 1.00 39.12 251 LEU B O 1
ATOM 5288 N N . GLU B 1 252 ? -63.414 29.345 25.075 1.00 40.43 252 GLU B N 1
ATOM 5289 C CA . GLU B 1 252 ? -64.163 28.136 25.382 1.00 43.65 252 GLU B CA 1
ATOM 5290 C C . GLU B 1 252 ? -63.257 27.278 26.218 1.00 42.92 252 GLU B C 1
ATOM 5291 O O . GLU B 1 252 ? -62.139 26.967 25.793 1.00 40.97 252 GLU B O 1
ATOM 5297 N N . VAL B 1 253 ? -63.733 26.879 27.399 1.00 42.11 253 VAL B N 1
ATOM 5298 C CA . VAL B 1 253 ? -62.923 26.054 28.307 1.00 42.97 253 VAL B CA 1
ATOM 5299 C C . VAL B 1 253 ? -63.681 24.768 28.721 1.00 46.08 253 VAL B C 1
ATOM 5300 O O . VAL B 1 253 ? -64.890 24.645 28.470 1.00 46.59 253 VAL B O 1
ATOM 5304 N N . GLU B 1 254 ? -62.970 23.816 29.327 1.00 49.99 254 GLU B N 1
ATOM 5305 C CA . GLU B 1 254 ? -63.604 22.597 29.825 1.00 55.05 254 GLU B CA 1
ATOM 5306 C C . GLU B 1 254 ? -62.858 21.948 31.011 1.00 56.84 254 GLU B C 1
ATOM 5307 O O . GLU B 1 254 ? -61.631 21.806 30.990 1.00 55.06 254 GLU B O 1
ATOM 5313 N N . GLY B 1 255 ? -63.617 21.541 32.036 1.00 58.80 255 GLY B N 1
ATOM 5314 C CA . GLY B 1 255 ? -63.025 20.908 33.211 1.00 61.58 255 GLY B CA 1
ATOM 5315 C C . GLY B 1 255 ? -63.273 19.415 33.355 1.00 63.45 255 GLY B C 1
ATOM 5316 O O . GLY B 1 255 ? -63.168 18.850 34.452 1.00 64.71 255 GLY B O 1
ATOM 5317 N N . LYS B 1 259 ? -66.992 18.643 30.406 1.00 74.01 259 LYS B N 1
ATOM 5318 C CA . LYS B 1 259 ? -68.023 19.679 30.399 1.00 73.81 259 LYS B CA 1
ATOM 5319 C C . LYS B 1 259 ? -67.502 21.040 29.923 1.00 73.26 259 LYS B C 1
ATOM 5320 O O . LYS B 1 259 ? -66.595 21.601 30.543 1.00 74.36 259 LYS B O 1
ATOM 5326 N N . ARG B 1 260 ? -68.097 21.583 28.855 1.00 71.86 260 ARG B N 1
ATOM 5327 C CA . ARG B 1 260 ? -67.671 22.869 28.297 1.00 68.87 260 ARG B CA 1
ATOM 5328 C C . ARG B 1 260 ? -68.246 24.111 28.931 1.00 66.18 260 ARG B C 1
ATOM 5329 O O . ARG B 1 260 ? -69.124 24.050 29.786 1.00 67.69 260 ARG B O 1
ATOM 5337 N N . GLU B 1 261 ? -67.742 25.250 28.475 1.00 63.69 261 GLU B N 1
ATOM 5338 C CA . GLU B 1 261 ? -68.163 26.534 28.992 1.00 61.11 261 GLU B CA 1
ATOM 5339 C C . GLU B 1 261 ? -67.476 27.682 28.251 1.00 57.47 261 GLU B C 1
ATOM 5340 O O . GLU B 1 261 ? -66.336 27.554 27.796 1.00 55.32 261 GLU B O 1
ATOM 5346 N N . THR B 1 262 ? -68.171 28.808 28.140 1.00 52.63 262 THR B N 1
ATOM 5347 C CA . THR B 1 262 ? -67.627 29.953 27.437 1.00 49.20 262 THR B CA 1
ATOM 5348 C C . THR B 1 262 ? -67.433 31.165 28.333 1.00 47.39 262 THR B C 1
ATOM 5349 O O . THR B 1 262 ? -68.351 31.572 29.035 1.00 47.59 262 THR B O 1
ATOM 5353 N N . VAL B 1 263 ? -66.236 31.744 28.310 1.00 44.18 263 VAL B N 1
ATOM 5354 C CA . VAL B 1 263 ? -65.958 32.913 29.140 1.00 42.17 263 VAL B CA 1
ATOM 5355 C C . VAL B 1 263 ? -65.741 34.134 28.224 1.00 40.03 263 VAL B C 1
ATOM 5356 O O . VAL B 1 263 ? -65.148 34.019 27.158 1.00 39.42 263 VAL B O 1
ATOM 5360 N N . THR B 1 264 ? -66.257 35.297 28.612 1.00 36.29 264 THR B N 1
ATOM 5361 C CA . THR B 1 264 ? -66.118 36.496 27.804 1.00 33.48 264 THR B CA 1
ATOM 5362 C C . THR B 1 264 ? -65.297 37.528 28.551 1.00 32.32 264 THR B C 1
ATOM 5363 O O . THR B 1 264 ? -65.552 37.792 29.740 1.00 31.06 264 THR B O 1
ATOM 5367 N N . CYS B 1 265 ? -64.303 38.119 27.888 1.00 28.39 265 CYS B N 1
ATOM 5368 C CA . CYS B 1 265 ? -63.515 39.105 28.618 1.00 27.76 265 CYS B CA 1
ATOM 5369 C C . CYS B 1 265 ? -63.058 40.216 27.735 1.00 26.42 265 CYS B C 1
ATOM 5370 O O . CYS B 1 265 ? -62.970 40.080 26.509 1.00 25.04 265 CYS B O 1
ATOM 5373 N N . GLU B 1 266 ? -62.791 41.346 28.362 1.00 25.42 266 GLU B N 1
ATOM 5374 C CA . GLU B 1 266 ? -62.346 42.488 27.629 1.00 26.17 266 GLU B CA 1
ATOM 5375 C C . GLU B 1 266 ? -60.855 42.352 27.271 1.00 26.58 266 GLU B C 1
ATOM 5376 O O . GLU B 1 266 ? -60.397 42.875 26.250 1.00 26.20 266 GLU B O 1
ATOM 5382 N N . ALA B 1 267 ? -60.094 41.638 28.101 1.00 24.81 267 ALA B N 1
ATOM 5383 C CA . ALA B 1 267 ? -58.664 41.456 27.852 1.00 23.03 267 ALA B CA 1
ATOM 5384 C C . ALA B 1 267 ? -58.261 40.052 28.255 1.00 23.61 267 ALA B C 1
ATOM 5385 O O . ALA B 1 267 ? -58.670 39.556 29.316 1.00 22.13 267 ALA B O 1
ATOM 5387 N N . LEU B 1 268 ? -57.471 39.394 27.405 1.00 21.65 268 LEU B N 1
ATOM 5388 C CA . LEU B 1 268 ? -57.031 38.023 27.717 1.00 22.60 268 LEU B CA 1
ATOM 5389 C C . LEU B 1 268 ? -55.507 38.040 27.844 1.00 22.35 268 LEU B C 1
ATOM 5390 O O . LEU B 1 268 ? -54.824 38.509 26.925 1.00 23.23 268 LEU B O 1
ATOM 5395 N N . LEU B 1 269 ? -54.984 37.555 28.962 1.00 21.08 269 LEU B N 1
ATOM 5396 C CA . LEU B 1 269 ? -53.522 37.501 29.148 1.00 20.11 269 LEU B CA 1
ATOM 5397 C C . LEU B 1 269 ? -53.167 36.030 28.957 1.00 18.18 269 LEU B C 1
ATOM 5398 O O . LEU B 1 269 ? -53.628 35.172 29.697 1.00 17.03 269 LEU B O 1
ATOM 5403 N N . VAL B 1 270 ? -52.323 35.739 27.985 1.00 18.61 270 VAL B N 1
ATOM 5404 C CA . VAL B 1 270 ? -51.903 34.368 27.753 1.00 18.57 270 VAL B CA 1
ATOM 5405 C C . VAL B 1 270 ? -50.506 34.294 28.378 1.00 20.34 270 VAL B C 1
ATOM 5406 O O . VAL B 1 270 ? -49.557 34.902 27.874 1.00 20.13 270 VAL B O 1
ATOM 5410 N N . SER B 1 271 ? -50.358 33.586 29.479 1.00 21.44 271 SER B N 1
ATOM 5411 C CA . SER B 1 271 ? -49.041 33.477 30.097 1.00 23.36 271 SER B CA 1
ATOM 5412 C C . SER B 1 271 ? -48.853 32.019 30.398 1.00 23.34 271 SER B C 1
ATOM 5413 O O . SER B 1 271 ? -48.671 31.653 31.555 1.00 22.30 271 SER B O 1
ATOM 5416 N N . VAL B 1 272 ? -48.883 31.200 29.354 1.00 23.60 272 VAL B N 1
ATOM 5417 C CA . VAL B 1 272 ? -48.712 29.769 29.525 1.00 25.45 272 VAL B CA 1
ATOM 5418 C C . VAL B 1 272 ? -47.256 29.374 29.627 1.00 27.00 272 VAL B C 1
ATOM 5419 O O . VAL B 1 272 ? -46.937 28.333 30.187 1.00 28.09 272 VAL B O 1
ATOM 5423 N N . GLY B 1 273 ? -46.352 30.206 29.123 1.00 25.90 273 GLY B N 1
ATOM 5424 C CA . GLY B 1 273 ? -44.945 29.849 29.222 1.00 26.31 273 GLY B CA 1
ATOM 5425 C C . GLY B 1 273 ? -44.104 30.721 28.325 1.00 25.78 273 GLY B C 1
ATOM 5426 O O . GLY B 1 273 ? -44.610 31.661 27.701 1.00 25.27 273 GLY B O 1
ATOM 5427 N N . ARG B 1 274 ? -42.803 30.464 28.322 1.00 24.79 274 ARG B N 1
ATOM 5428 C CA . ARG B 1 274 ? -41.915 31.212 27.459 1.00 24.60 274 ARG B CA 1
ATOM 5429 C C . ARG B 1 274 ? -41.061 30.170 26.764 1.00 24.71 274 ARG B C 1
ATOM 5430 O O . ARG B 1 274 ? -40.823 29.082 27.322 1.00 24.11 274 ARG B O 1
ATOM 5438 N N . ARG B 1 275 ? -40.647 30.478 25.544 1.00 22.49 275 ARG B N 1
ATOM 5439 C CA . ARG B 1 275 ? -39.831 29.568 24.790 1.00 25.42 275 ARG B CA 1
ATOM 5440 C C . ARG B 1 275 ? -38.498 30.235 24.466 1.00 24.13 275 ARG B C 1
ATOM 5441 O O . ARG B 1 275 ? -38.408 31.469 24.346 1.00 20.93 275 ARG B O 1
ATOM 5449 N N . PRO B 1 276 ? -37.438 29.414 24.346 1.00 23.00 276 PRO B N 1
ATOM 5450 C CA . PRO B 1 276 ? -36.110 29.953 24.041 1.00 21.67 276 PRO B CA 1
ATOM 5451 C C . PRO B 1 276 ? -36.139 30.590 22.684 1.00 20.99 276 PRO B C 1
ATOM 5452 O O . PRO B 1 276 ? -36.773 30.068 21.750 1.00 22.13 276 PRO B O 1
ATOM 5456 N N . PHE B 1 277 ? -35.434 31.702 22.534 1.00 19.69 277 PHE B N 1
ATOM 5457 C CA . PHE B 1 277 ? -35.470 32.416 21.259 1.00 19.32 277 PHE B CA 1
ATOM 5458 C C . PHE B 1 277 ? -34.140 32.438 20.549 1.00 22.45 277 PHE B C 1
ATOM 5459 O O . PHE B 1 277 ? -33.155 32.910 21.126 1.00 20.95 277 PHE B O 1
ATOM 5467 N N . THR B 1 278 ? -34.108 31.925 19.312 1.00 21.86 278 THR B N 1
ATOM 5468 C CA . THR B 1 278 ? -32.878 31.896 18.494 1.00 22.78 278 THR B CA 1
ATOM 5469 C C . THR B 1 278 ? -33.188 32.315 17.060 1.00 24.80 278 THR B C 1
ATOM 5470 O O . THR B 1 278 ? -32.432 32.016 16.123 1.00 25.78 278 THR B O 1
ATOM 5474 N N . GLY B 1 279 ? -34.298 33.017 16.899 1.00 24.54 279 GLY B N 1
ATOM 5475 C CA . GLY B 1 279 ? -34.697 33.454 15.589 1.00 26.85 279 GLY B CA 1
ATOM 5476 C C . GLY B 1 279 ? -33.685 34.375 14.936 1.00 27.81 279 GLY B C 1
ATOM 5477 O O . GLY B 1 279 ? -33.186 35.323 15.570 1.00 27.30 279 GLY B O 1
ATOM 5478 N N . GLY B 1 280 ? -33.377 34.068 13.674 1.00 28.04 280 GLY B N 1
ATOM 5479 C CA . GLY B 1 280 ? -32.459 34.877 12.892 1.00 28.42 280 GLY B CA 1
ATOM 5480 C C . GLY B 1 280 ? -30.999 34.739 13.274 1.00 29.71 280 GLY B C 1
ATOM 5481 O O . GLY B 1 280 ? -30.128 35.375 12.673 1.00 29.43 280 GLY B O 1
ATOM 5482 N N . LEU B 1 281 ? -30.708 33.887 14.247 1.00 28.61 281 LEU B N 1
ATOM 5483 C CA . LEU B 1 281 ? -29.341 33.740 14.732 1.00 28.56 281 LEU B CA 1
ATOM 5484 C C . LEU B 1 281 ? -28.381 32.969 13.813 1.00 29.14 281 LEU B C 1
ATOM 5485 O O . LEU B 1 281 ? -27.166 33.137 13.909 1.00 29.56 281 LEU B O 1
ATOM 5490 N N . GLY B 1 282 ? -28.933 32.137 12.941 1.00 29.74 282 GLY B N 1
ATOM 5491 C CA . GLY B 1 282 ? -28.126 31.362 12.028 1.00 31.51 282 GLY B CA 1
ATOM 5492 C C . GLY B 1 282 ? -27.485 30.138 12.669 1.00 32.52 282 GLY B C 1
ATOM 5493 O O . GLY B 1 282 ? -26.464 29.652 12.182 1.00 31.95 282 GLY B O 1
ATOM 5494 N N . LEU B 1 283 ? -28.084 29.621 13.742 1.00 33.12 283 LEU B N 1
ATOM 5495 C CA . LEU B 1 283 ? -27.526 28.459 14.428 1.00 35.17 283 LEU B CA 1
ATOM 5496 C C . LEU B 1 283 ? -27.416 27.232 13.542 1.00 37.48 283 LEU B C 1
ATOM 5497 O O . LEU B 1 283 ? -26.537 26.401 13.749 1.00 37.68 283 LEU B O 1
ATOM 5502 N N . ASP B 1 284 ? -28.319 27.123 12.578 1.00 40.46 284 ASP B N 1
ATOM 5503 C CA . ASP B 1 284 ? -28.343 25.974 11.698 1.00 47.67 284 ASP B CA 1
ATOM 5504 C C . ASP B 1 284 ? -27.176 26.060 10.744 1.00 46.63 284 ASP B C 1
ATOM 5505 O O . ASP B 1 284 ? -26.592 25.052 10.382 1.00 46.99 284 ASP B O 1
ATOM 5510 N N . LYS B 1 285 ? -26.837 27.276 10.351 1.00 46.01 285 LYS B N 1
ATOM 5511 C CA . LYS B 1 285 ? -25.719 27.500 9.459 1.00 44.21 285 LYS B CA 1
ATOM 5512 C C . LYS B 1 285 ? -24.429 26.952 10.077 1.00 40.97 285 LYS B C 1
ATOM 5513 O O . LYS B 1 285 ? -23.591 26.415 9.355 1.00 40.67 285 LYS B O 1
ATOM 5519 N N . ILE B 1 286 ? -24.261 27.042 11.397 1.00 35.81 286 ILE B N 1
ATOM 5520 C CA . ILE B 1 286 ? -23.017 26.558 12.003 1.00 34.14 286 ILE B CA 1
ATOM 5521 C C . ILE B 1 286 ? -23.154 25.295 12.831 1.00 33.33 286 ILE B C 1
ATOM 5522 O O . ILE B 1 286 ? -22.208 24.870 13.485 1.00 31.60 286 ILE B O 1
ATOM 5527 N N . ASN B 1 287 ? -24.351 24.729 12.811 1.00 33.92 287 ASN B N 1
ATOM 5528 C CA . ASN B 1 287 ? -24.673 23.474 13.507 1.00 33.92 287 ASN B CA 1
ATOM 5529 C C . ASN B 1 287 ? -24.543 23.456 15.032 1.00 33.06 287 ASN B C 1
ATOM 5530 O O . ASN B 1 287 ? -24.057 22.466 15.606 1.00 29.90 287 ASN B O 1
ATOM 5535 N N . VAL B 1 288 ? -24.974 24.547 15.691 1.00 30.69 288 VAL B N 1
ATOM 5536 C CA . VAL B 1 288 ? -24.991 24.590 17.154 1.00 28.89 288 VAL B CA 1
ATOM 5537 C C . VAL B 1 288 ? -26.214 23.738 17.521 1.00 28.08 288 VAL B C 1
ATOM 5538 O O . VAL B 1 288 ? -27.318 24.016 17.060 1.00 29.10 288 VAL B O 1
ATOM 5542 N N . ALA B 1 289 ? -26.019 22.717 18.349 1.00 27.21 289 ALA B N 1
ATOM 5543 C CA . ALA B 1 289 ? -27.098 21.788 18.712 1.00 28.62 289 ALA B CA 1
ATOM 5544 C C . ALA B 1 289 ? -28.146 22.327 19.688 1.00 28.88 289 ALA B C 1
ATOM 5545 O O . ALA B 1 289 ? -27.795 22.993 20.663 1.00 27.93 289 ALA B O 1
ATOM 5547 N N . LYS B 1 290 ? -29.422 22.046 19.407 1.00 28.85 290 LYS B N 1
ATOM 5548 C CA . LYS B 1 290 ? -30.541 22.468 20.261 1.00 30.75 290 LYS B CA 1
ATOM 5549 C C . LYS B 1 290 ? -31.348 21.239 20.637 1.00 33.16 290 LYS B C 1
ATOM 5550 O O . LYS B 1 290 ? -31.339 20.267 19.879 1.00 32.78 290 LYS B O 1
ATOM 5556 N N . ASN B 1 291 ? -32.039 21.249 21.780 1.00 33.50 291 ASN B N 1
ATOM 5557 C CA . ASN B 1 291 ? -32.857 20.086 22.120 1.00 35.61 291 ASN B CA 1
ATOM 5558 C C . ASN B 1 291 ? -34.215 20.250 21.446 1.00 37.62 291 ASN B C 1
ATOM 5559 O O . ASN B 1 291 ? -34.434 21.226 20.729 1.00 33.95 291 ASN B O 1
ATOM 5564 N N . GLU B 1 292 ? -35.117 19.297 21.646 1.00 42.28 292 GLU B N 1
ATOM 5565 C CA . GLU B 1 292 ? -36.433 19.347 20.999 1.00 48.24 292 GLU B CA 1
ATOM 5566 C C . GLU B 1 292 ? -37.304 20.545 21.331 1.00 47.71 292 GLU B C 1
ATOM 5567 O O . GLU B 1 292 ? -38.231 20.871 20.589 1.00 46.99 292 GLU B O 1
ATOM 5573 N N . ARG B 1 293 ? -37.023 21.183 22.458 1.00 46.89 293 ARG B N 1
ATOM 5574 C CA . ARG B 1 293 ? -37.782 22.337 22.870 1.00 47.61 293 ARG B CA 1
ATOM 5575 C C . ARG B 1 293 ? -37.168 23.603 22.313 1.00 42.67 293 ARG B C 1
ATOM 5576 O O . ARG B 1 293 ? -37.714 24.687 22.498 1.00 41.45 293 ARG B O 1
ATOM 5584 N N . GLY B 1 294 ? -36.034 23.471 21.640 1.00 35.67 294 GLY B N 1
ATOM 5585 C CA . GLY B 1 294 ? -35.412 24.645 21.065 1.00 32.29 294 GLY B CA 1
ATOM 5586 C C . GLY B 1 294 ? -34.349 25.302 21.934 1.00 27.90 294 GLY B C 1
ATOM 5587 O O . GLY B 1 294 ? -33.807 26.332 21.551 1.00 26.50 294 GLY B O 1
ATOM 5588 N N . PHE B 1 295 ? -34.058 24.725 23.094 1.00 25.30 295 PHE B N 1
ATOM 5589 C CA . PHE B 1 295 ? -33.019 25.292 23.955 1.00 24.40 295 PHE B CA 1
ATOM 5590 C C . PHE B 1 295 ? -31.671 24.930 23.395 1.00 23.70 295 PHE B C 1
ATOM 5591 O O . PHE B 1 295 ? -31.483 23.823 22.831 1.00 21.97 295 PHE B O 1
ATOM 5599 N N . VAL B 1 296 ? -30.720 25.846 23.540 1.00 22.89 296 VAL B N 1
ATOM 5600 C CA . VAL B 1 296 ? -29.352 25.572 23.089 1.00 21.79 296 VAL B CA 1
ATOM 5601 C C . VAL B 1 296 ? -28.731 24.638 24.137 1.00 22.37 296 VAL B C 1
ATOM 5602 O O . VAL B 1 296 ? -28.805 24.915 25.337 1.00 20.13 296 VAL B O 1
ATOM 5606 N N . LYS B 1 297 ? -28.140 23.522 23.694 1.00 24.77 297 LYS B N 1
ATOM 5607 C CA . LYS B 1 297 ? -27.510 22.569 24.630 1.00 28.70 297 LYS B CA 1
ATOM 5608 C C . LYS B 1 297 ? -26.115 23.023 25.063 1.00 27.85 297 LYS B C 1
ATOM 5609 O O . LYS B 1 297 ? -25.267 23.360 24.221 1.00 26.83 297 LYS B O 1
ATOM 5615 N N . ILE B 1 298 ? -25.869 23.016 26.369 1.00 28.28 298 ILE B N 1
ATOM 5616 C CA . ILE B 1 298 ? -24.557 23.430 26.849 1.00 28.76 298 ILE B CA 1
ATOM 5617 C C . ILE B 1 298 ? -24.006 22.427 27.817 1.00 31.64 298 ILE B C 1
ATOM 5618 O O . ILE B 1 298 ? -24.758 21.579 28.328 1.00 31.47 298 ILE B O 1
ATOM 5623 N N . GLY B 1 299 ? -22.697 22.517 28.059 1.00 32.13 299 GLY B N 1
ATOM 5624 C CA . GLY B 1 299 ? -22.050 21.655 29.023 1.00 34.76 299 GLY B CA 1
ATOM 5625 C C . GLY B 1 299 ? -21.827 22.437 30.308 1.00 37.50 299 GLY B C 1
ATOM 5626 O O . GLY B 1 299 ? -22.366 23.542 30.482 1.00 37.42 299 GLY B O 1
ATOM 5627 N N . ASP B 1 300 ? -21.034 21.871 31.209 1.00 39.84 300 ASP B N 1
ATOM 5628 C CA . ASP B 1 300 ? -20.738 22.490 32.501 1.00 43.06 300 ASP B CA 1
ATOM 5629 C C . ASP B 1 300 ? -19.998 23.804 32.420 1.00 40.75 300 ASP B C 1
ATOM 5630 O O . ASP B 1 300 ? -19.963 24.550 33.392 1.00 40.63 300 ASP B O 1
ATOM 5635 N N . HIS B 1 301 ? -19.388 24.085 31.282 1.00 37.27 301 HIS B N 1
ATOM 5636 C CA . HIS B 1 301 ? -18.687 25.344 31.163 1.00 36.41 301 HIS B CA 1
ATOM 5637 C C . HIS B 1 301 ? -19.375 26.277 30.173 1.00 32.26 301 HIS B C 1
ATOM 5638 O O . HIS B 1 301 ? -18.764 27.193 29.643 1.00 28.69 301 HIS B O 1
ATOM 5645 N N . PHE B 1 302 ? -20.664 26.029 29.949 1.00 28.18 302 PHE B N 1
ATOM 5646 C CA . PHE B 1 302 ? -21.490 26.861 29.055 1.00 27.26 302 PHE B CA 1
ATOM 5647 C C . PHE B 1 302 ? -21.186 26.727 27.592 1.00 27.21 302 PHE B C 1
ATOM 5648 O O . PHE B 1 302 ? -21.728 27.461 26.753 1.00 24.65 302 PHE B O 1
ATOM 5656 N N . GLU B 1 303 ? -20.332 25.757 27.275 1.00 28.68 303 GLU B N 1
ATOM 5657 C CA . GLU B 1 303 ? -19.947 25.550 25.886 1.00 30.63 303 GLU B CA 1
ATOM 5658 C C . GLU B 1 303 ? -21.059 24.837 25.098 1.00 27.74 303 GLU B C 1
ATOM 5659 O O . GLU B 1 303 ? -21.739 23.932 25.641 1.00 26.76 303 GLU B O 1
ATOM 5665 N N . THR B 1 304 ? -21.285 25.280 23.863 1.00 24.34 304 THR B N 1
ATOM 5666 C CA . THR B 1 304 ? -22.262 24.639 22.994 1.00 25.28 304 THR B CA 1
ATOM 5667 C C . THR B 1 304 ? -21.532 23.499 22.288 1.00 27.29 304 THR B C 1
ATOM 5668 O O . THR B 1 304 ? -20.373 23.181 22.612 1.00 26.55 304 THR B O 1
ATOM 5672 N N . SER B 1 305 ? -22.197 22.883 21.325 1.00 27.02 305 SER B N 1
ATOM 5673 C CA . SER B 1 305 ? -21.577 21.782 20.599 1.00 28.76 305 SER B CA 1
ATOM 5674 C C . SER B 1 305 ? -20.487 22.293 19.663 1.00 29.27 305 SER B C 1
ATOM 5675 O O . SER B 1 305 ? -19.732 21.512 19.142 1.00 30.00 305 SER B O 1
ATOM 5678 N N . ILE B 1 306 ? -20.428 23.600 19.433 1.00 29.97 306 ILE B N 1
ATOM 5679 C CA . ILE B 1 306 ? -19.429 24.180 18.527 1.00 29.74 306 ILE B CA 1
ATOM 5680 C C . ILE B 1 306 ? -18.332 24.886 19.300 1.00 29.70 306 ILE B C 1
ATOM 5681 O O . ILE B 1 306 ? -18.603 25.789 20.077 1.00 26.94 306 ILE B O 1
ATOM 5686 N N . PRO B 1 307 ? -17.062 24.472 19.088 1.00 29.64 307 PRO B N 1
ATOM 5687 C CA . PRO B 1 307 ? -15.936 25.098 19.800 1.00 28.71 307 PRO B CA 1
ATOM 5688 C C . PRO B 1 307 ? -15.984 26.621 19.697 1.00 26.69 307 PRO B C 1
ATOM 5689 O O . PRO B 1 307 ? -16.285 27.176 18.624 1.00 27.20 307 PRO B O 1
ATOM 5693 N N . ASP B 1 308 ? -15.704 27.283 20.817 1.00 26.62 308 ASP B N 1
ATOM 5694 C CA . ASP B 1 308 ? -15.643 28.752 20.864 1.00 26.49 308 ASP B CA 1
ATOM 5695 C C . ASP B 1 308 ? -16.990 29.449 20.872 1.00 24.89 308 ASP B C 1
ATOM 5696 O O . ASP B 1 308 ? -17.047 30.651 20.825 1.00 27.46 308 ASP B O 1
ATOM 5701 N N . VAL B 1 309 ? -18.068 28.694 20.902 1.00 26.32 309 VAL B N 1
ATOM 5702 C CA . VAL B 1 309 ? -19.397 29.312 20.964 1.00 26.24 309 VAL B CA 1
ATOM 5703 C C . VAL B 1 309 ? -20.028 28.816 22.267 1.00 25.64 309 VAL B C 1
ATOM 5704 O O . VAL B 1 309 ? -20.130 27.596 22.505 1.00 26.98 309 VAL B O 1
ATOM 5708 N N . TYR B 1 310 ? -20.450 29.761 23.102 1.00 25.02 310 TYR B N 1
ATOM 5709 C CA . TYR B 1 310 ? -21.033 29.475 24.428 1.00 23.93 310 TYR B CA 1
ATOM 5710 C C . TYR B 1 310 ? -22.447 30.072 24.483 1.00 23.82 310 TYR B C 1
ATOM 5711 O O . TYR B 1 310 ? -22.795 30.888 23.649 1.00 23.09 310 TYR B O 1
ATOM 5720 N N . ALA B 1 311 ? -23.229 29.688 25.490 1.00 22.44 311 ALA B N 1
ATOM 5721 C CA . ALA B 1 311 ? -24.568 30.232 25.632 1.00 20.59 311 ALA B CA 1
ATOM 5722 C C . ALA B 1 311 ? -24.964 30.300 27.113 1.00 20.67 311 ALA B C 1
ATOM 5723 O O . ALA B 1 311 ? -24.503 29.494 27.948 1.00 20.74 311 ALA B O 1
ATOM 5725 N N . ILE B 1 312 ? -25.794 31.276 27.453 1.00 18.89 312 ILE B N 1
ATOM 5726 C CA . ILE B 1 312 ? -26.208 31.457 28.851 1.00 18.13 312 ILE B CA 1
ATOM 5727 C C . ILE B 1 312 ? -27.630 32.013 28.878 1.00 17.68 312 ILE B C 1
ATOM 5728 O O . ILE B 1 312 ? -28.152 32.418 27.831 1.00 16.47 312 ILE B O 1
ATOM 5733 N N . GLY B 1 313 ? -28.211 32.056 30.077 1.00 17.08 313 GLY B N 1
ATOM 5734 C CA . GLY B 1 313 ? -29.520 32.649 30.256 1.00 16.50 313 GLY B CA 1
ATOM 5735 C C . GLY B 1 313 ? -30.736 31.834 29.895 1.00 18.51 313 GLY B C 1
ATOM 5736 O O . GLY B 1 313 ? -30.718 30.592 29.938 1.00 17.08 313 GLY B O 1
ATOM 5737 N N . ASP B 1 314 ? -31.813 32.523 29.495 1.00 15.30 314 ASP B N 1
ATOM 5738 C CA . ASP B 1 314 ? -33.044 31.821 29.195 1.00 17.07 314 ASP B CA 1
ATOM 5739 C C . ASP B 1 314 ? -32.967 30.849 28.038 1.00 18.23 314 ASP B C 1
ATOM 5740 O O . ASP B 1 314 ? -33.748 29.930 27.980 1.00 18.19 314 ASP B O 1
ATOM 5745 N N . VAL B 1 315 ? -32.044 31.066 27.111 1.00 18.38 315 VAL B N 1
ATOM 5746 C CA . VAL B 1 315 ? -31.951 30.230 25.929 1.00 18.39 315 VAL B CA 1
ATOM 5747 C C . VAL B 1 315 ? -31.337 28.861 26.157 1.00 19.60 315 VAL B C 1
ATOM 5748 O O . VAL B 1 315 ? -31.428 28.014 25.275 1.00 20.58 315 VAL B O 1
ATOM 5752 N N . VAL B 1 316 ? -30.744 28.609 27.324 1.00 20.55 316 VAL B N 1
ATOM 5753 C CA . VAL B 1 316 ? -30.059 27.318 27.500 1.00 22.27 316 VAL B CA 1
ATOM 5754 C C . VAL B 1 316 ? -30.853 26.253 28.225 1.00 25.63 316 VAL B C 1
ATOM 5755 O O . VAL B 1 316 ? -31.768 26.562 28.997 1.00 21.49 316 VAL B O 1
ATOM 5759 N N . ASP B 1 317 ? -30.454 24.998 28.005 1.00 27.01 317 ASP B N 1
ATOM 5760 C CA . ASP B 1 317 ? -31.157 23.870 28.590 1.00 31.20 317 ASP B CA 1
ATOM 5761 C C . ASP B 1 317 ? -30.855 23.599 30.070 1.00 34.92 317 ASP B C 1
ATOM 5762 O O . ASP B 1 317 ? -30.987 22.477 30.525 1.00 34.59 317 ASP B O 1
ATOM 5767 N N . LYS B 1 318 ? -30.470 24.625 30.819 1.00 36.59 318 LYS B N 1
ATOM 5768 C CA . LYS B 1 318 ? -30.146 24.445 32.226 1.00 39.49 318 LYS B CA 1
ATOM 5769 C C . LYS B 1 318 ? -30.827 25.479 33.106 1.00 37.89 318 LYS B C 1
ATOM 5770 O O . LYS B 1 318 ? -31.012 26.635 32.681 1.00 36.69 318 LYS B O 1
ATOM 5776 N N . GLY B 1 319 ? -31.180 25.044 34.324 1.00 34.87 319 GLY B N 1
ATOM 5777 C CA . GLY B 1 319 ? -31.769 25.906 35.350 1.00 30.26 319 GLY B CA 1
ATOM 5778 C C . GLY B 1 319 ? -33.076 26.559 34.998 1.00 28.24 319 GLY B C 1
ATOM 5779 O O . GLY B 1 319 ? -33.557 26.386 33.884 1.00 28.70 319 GLY B O 1
ATOM 5780 N N . PRO B 1 320 ? -33.677 27.343 35.921 1.00 25.47 320 PRO B N 1
ATOM 5781 C CA . PRO B 1 320 ? -34.954 27.992 35.626 1.00 24.51 320 PRO B CA 1
ATOM 5782 C C . PRO B 1 320 ? -34.753 29.258 34.801 1.00 23.00 320 PRO B C 1
ATOM 5783 O O . PRO B 1 320 ? -33.666 29.811 34.791 1.00 21.82 320 PRO B O 1
ATOM 5787 N N . MET B 1 321 ? -35.798 29.736 34.133 1.00 21.84 321 MET B N 1
ATOM 5788 C CA . MET B 1 321 ? -35.698 30.957 33.337 1.00 21.45 321 MET B CA 1
ATOM 5789 C C . MET B 1 321 ? -35.902 32.158 34.232 1.00 20.34 321 MET B C 1
ATOM 5790 O O . MET B 1 321 ? -37.004 32.698 34.294 1.00 19.00 321 MET B O 1
ATOM 5795 N N . LEU B 1 322 ? -34.834 32.603 34.880 1.00 17.50 322 LEU B N 1
ATOM 5796 C CA . LEU B 1 322 ? -34.926 33.705 35.829 1.00 16.85 322 LEU B CA 1
ATOM 5797 C C . LEU B 1 322 ? -33.743 34.620 35.567 1.00 17.25 322 LEU B C 1
ATOM 5798 O O . LEU B 1 322 ? -32.695 34.171 35.085 1.00 16.84 322 LEU B O 1
ATOM 5803 N N . ALA B 1 323 ? -33.916 35.891 35.909 1.00 15.08 323 ALA B N 1
ATOM 5804 C CA . ALA B 1 323 ? -32.895 36.872 35.624 1.00 16.05 323 ALA B CA 1
ATOM 5805 C C . ALA B 1 323 ? -31.621 36.680 36.399 1.00 15.22 323 ALA B C 1
ATOM 5806 O O . ALA B 1 323 ? -30.555 36.859 35.833 1.00 15.71 323 ALA B O 1
ATOM 5808 N N . HIS B 1 324 ? -31.735 36.381 37.694 1.00 15.14 324 HIS B N 1
ATOM 5809 C CA . HIS B 1 324 ? -30.506 36.225 38.496 1.00 16.53 324 HIS B CA 1
ATOM 5810 C C . HIS B 1 324 ? -29.742 34.975 38.050 1.00 17.40 324 HIS B C 1
ATOM 5811 O O . HIS B 1 324 ? -28.536 34.901 38.206 1.00 17.80 324 HIS B O 1
ATOM 5818 N N . LYS B 1 325 ? -30.452 33.996 37.479 1.00 18.81 325 LYS B N 1
ATOM 5819 C CA . LYS B 1 325 ? -29.742 32.811 36.988 1.00 19.21 325 LYS B CA 1
ATOM 5820 C C . LYS B 1 325 ? -28.892 33.238 35.784 1.00 18.09 325 LYS B C 1
ATOM 5821 O O . LYS B 1 325 ? -27.710 32.896 35.693 1.00 17.92 325 LYS B O 1
ATOM 5827 N N . ALA B 1 326 ? -29.502 33.978 34.851 1.00 18.05 326 ALA B N 1
ATOM 5828 C CA . ALA B 1 326 ? -28.794 34.436 33.662 1.00 19.04 326 ALA B CA 1
ATOM 5829 C C . ALA B 1 326 ? -27.599 35.318 34.083 1.00 19.92 326 ALA B C 1
ATOM 5830 O O . ALA B 1 326 ? -26.492 35.242 33.515 1.00 19.62 326 ALA B O 1
ATOM 5832 N N . GLU B 1 327 ? -27.831 36.172 35.066 1.00 18.25 327 GLU B N 1
ATOM 5833 C CA . GLU B 1 327 ? -26.756 37.043 35.532 1.00 19.78 327 GLU B CA 1
ATOM 5834 C C . GLU B 1 327 ? -25.584 36.232 36.112 1.00 20.02 327 GLU B C 1
ATOM 5835 O O . GLU B 1 327 ? -24.412 36.470 35.783 1.00 19.29 327 GLU B O 1
ATOM 5841 N N . ASP B 1 328 ? -25.882 35.230 36.934 1.00 19.86 328 ASP B N 1
ATOM 5842 C CA . ASP B 1 328 ? -24.780 34.447 37.486 1.00 22.23 328 ASP B CA 1
ATOM 5843 C C . ASP B 1 328 ? -24.091 33.605 36.390 1.00 21.08 328 ASP B C 1
ATOM 5844 O O . ASP B 1 328 ? -22.883 33.356 36.477 1.00 19.38 328 ASP B O 1
ATOM 5849 N N . GLU B 1 329 ? -24.858 33.179 35.380 1.00 19.08 329 GLU B N 1
ATOM 5850 C CA . GLU B 1 329 ? -24.246 32.421 34.293 1.00 19.03 329 GLU B CA 1
ATOM 5851 C C . GLU B 1 329 ? -23.357 33.363 33.485 1.00 19.06 329 GLU B C 1
ATOM 5852 O O . GLU B 1 329 ? -22.319 32.958 32.985 1.00 19.40 329 GLU B O 1
ATOM 5858 N N . GLY B 1 330 ? -23.783 34.610 33.319 1.00 17.27 330 GLY B N 1
ATOM 5859 C CA . GLY B 1 330 ? -22.960 35.587 32.610 1.00 17.56 330 GLY B CA 1
ATOM 5860 C C . GLY B 1 330 ? -21.612 35.810 33.318 1.00 20.00 330 GLY B C 1
ATOM 5861 O O . GLY B 1 330 ? -20.544 35.863 32.691 1.00 19.96 330 GLY B O 1
ATOM 5862 N N . VAL B 1 331 ? -21.644 35.957 34.630 1.00 20.53 331 VAL B N 1
ATOM 5863 C CA . VAL B 1 331 ? -20.404 36.149 35.368 1.00 21.28 331 VAL B CA 1
ATOM 5864 C C . VAL B 1 331 ? -19.524 34.919 35.236 1.00 22.32 331 VAL B C 1
ATOM 5865 O O . VAL B 1 331 ? -18.340 35.015 34.931 1.00 22.66 331 VAL B O 1
ATOM 5869 N N . ALA B 1 332 ? -20.109 33.755 35.475 1.00 21.65 332 ALA B N 1
ATOM 5870 C CA . ALA B 1 332 ? -19.345 32.512 35.410 1.00 22.74 332 ALA B CA 1
ATOM 5871 C C . ALA B 1 332 ? -18.758 32.260 34.022 1.00 23.24 332 ALA B C 1
ATOM 5872 O O . ALA B 1 332 ? -17.619 31.812 33.901 1.00 21.95 332 ALA B O 1
ATOM 5874 N N . CYS B 1 333 ? -19.547 32.522 32.974 1.00 21.30 333 CYS B N 1
ATOM 5875 C CA . CYS B 1 333 ? -19.059 32.308 31.634 1.00 22.86 333 CYS B CA 1
ATOM 5876 C C . CYS B 1 333 ? -17.899 33.260 31.325 1.00 23.37 333 CYS B C 1
ATOM 5877 O O . CYS B 1 333 ? -16.869 32.827 30.783 1.00 23.80 333 CYS B O 1
ATOM 5880 N N . ALA B 1 334 ? -18.051 34.535 31.684 1.00 22.72 334 ALA B N 1
ATOM 5881 C CA . ALA B 1 334 ? -16.983 35.507 31.441 1.00 23.80 334 ALA B CA 1
ATOM 5882 C C . ALA B 1 334 ? -15.709 35.026 32.177 1.00 26.18 334 ALA B C 1
ATOM 5883 O O . ALA B 1 334 ? -14.607 35.044 31.625 1.00 25.11 334 ALA B O 1
ATOM 5885 N N . GLU B 1 335 ? -15.873 34.580 33.417 1.00 25.97 335 GLU B N 1
ATOM 5886 C CA . GLU B 1 335 ? -14.720 34.112 34.181 1.00 27.81 335 GLU B CA 1
ATOM 5887 C C . GLU B 1 335 ? -14.047 32.923 33.519 1.00 27.94 335 GLU B C 1
ATOM 5888 O O . GLU B 1 335 ? -12.847 32.890 33.430 1.00 28.21 335 GLU B O 1
ATOM 5894 N N . ILE B 1 336 ? -14.836 31.963 33.054 1.00 27.41 336 ILE B N 1
ATOM 5895 C CA . ILE B 1 336 ? -14.307 30.814 32.352 1.00 28.62 336 ILE B CA 1
ATOM 5896 C C . ILE B 1 336 ? -13.543 31.270 31.097 1.00 29.58 336 ILE B C 1
ATOM 5897 O O . ILE B 1 336 ? -12.418 30.787 30.854 1.00 30.85 336 ILE B O 1
ATOM 5902 N N . LEU B 1 337 ? -14.107 32.184 30.309 1.00 29.35 337 LEU B N 1
ATOM 5903 C CA . LEU B 1 337 ? -13.385 32.649 29.125 1.00 30.33 337 LEU B CA 1
ATOM 5904 C C . LEU B 1 337 ? -12.047 33.347 29.451 1.00 31.08 337 LEU B C 1
ATOM 5905 O O . LEU B 1 337 ? -11.162 33.388 28.601 1.00 31.19 337 LEU B O 1
ATOM 5910 N N . ALA B 1 338 ? -11.902 33.883 30.670 1.00 31.10 338 ALA B N 1
ATOM 5911 C CA . ALA B 1 338 ? -10.653 34.588 31.081 1.00 32.76 338 ALA B CA 1
ATOM 5912 C C . ALA B 1 338 ? -9.665 33.622 31.738 1.00 33.29 338 ALA B C 1
ATOM 5913 O O . ALA B 1 338 ? -8.642 34.037 32.297 1.00 33.50 338 ALA B O 1
ATOM 5915 N N . GLY B 1 339 ? -10.015 32.346 31.727 1.00 34.28 339 GLY B N 1
ATOM 5916 C CA . GLY B 1 339 ? -9.145 31.330 32.298 1.00 37.86 339 GLY B CA 1
ATOM 5917 C C . GLY B 1 339 ? -9.362 31.117 33.781 1.00 40.11 339 GLY B C 1
ATOM 5918 O O . GLY B 1 339 ? -8.553 30.497 34.482 1.00 39.26 339 GLY B O 1
ATOM 5919 N N . LYS B 1 340 ? -10.461 31.655 34.285 1.00 42.21 340 LYS B N 1
ATOM 5920 C CA . LYS B 1 340 ? -10.760 31.463 35.681 1.00 45.35 340 LYS B CA 1
ATOM 5921 C C . LYS B 1 340 ? -11.829 30.400 35.867 1.00 46.39 340 LYS B C 1
ATOM 5922 O O . LYS B 1 340 ? -12.613 30.070 34.978 1.00 44.77 340 LYS B O 1
ATOM 5928 N N . PRO B 1 341 ? -11.863 29.825 37.054 1.00 46.65 341 PRO B N 1
ATOM 5929 C CA . PRO B 1 341 ? -12.821 28.779 37.396 1.00 46.10 341 PRO B CA 1
ATOM 5930 C C . PRO B 1 341 ? -14.157 29.385 37.775 1.00 46.13 341 PRO B C 1
ATOM 5931 O O . PRO B 1 341 ? -14.350 29.870 38.888 1.00 48.38 341 PRO B O 1
ATOM 5935 N N . GLY B 1 342 ? -15.079 29.404 36.833 1.00 44.38 342 GLY B N 1
ATOM 5936 C CA . GLY B 1 342 ? -16.364 29.966 37.149 1.00 41.83 342 GLY B CA 1
ATOM 5937 C C . GLY B 1 342 ? -17.343 28.825 37.264 1.00 41.13 342 GLY B C 1
ATOM 5938 O O . GLY B 1 342 ? -17.149 27.744 36.689 1.00 40.05 342 GLY B O 1
ATOM 5939 N N . HIS B 1 343 ? -18.391 29.039 38.036 1.00 41.22 343 HIS B N 1
ATOM 5940 C CA . HIS B 1 343 ? -19.413 28.017 38.132 1.00 42.77 343 HIS B CA 1
ATOM 5941 C C . HIS B 1 343 ? -20.638 28.617 38.831 1.00 38.44 343 HIS B C 1
ATOM 5942 O O . HIS B 1 343 ? -20.581 29.667 39.501 1.00 34.77 343 HIS B O 1
ATOM 5949 N N . VAL B 1 344 ? -21.761 27.965 38.599 1.00 33.54 344 VAL B N 1
ATOM 5950 C CA . VAL B 1 344 ? -23.020 28.383 39.158 1.00 29.75 344 VAL B CA 1
ATOM 5951 C C . VAL B 1 344 ? -23.521 27.235 39.987 1.00 28.05 344 VAL B C 1
ATOM 5952 O O . VAL B 1 344 ? -23.371 26.084 39.588 1.00 28.08 344 VAL B O 1
ATOM 5956 N N . ASN B 1 345 ? -24.117 27.535 41.130 1.00 25.40 345 ASN B N 1
ATOM 5957 C CA . ASN B 1 345 ? -24.663 26.482 41.980 1.00 25.11 345 ASN B CA 1
ATOM 5958 C C . ASN B 1 345 ? -26.163 26.379 41.651 1.00 24.97 345 ASN B C 1
ATOM 5959 O O . ASN B 1 345 ? -27.005 27.116 42.202 1.00 22.33 345 ASN B O 1
ATOM 5964 N N . TYR B 1 346 ? -26.497 25.468 40.746 1.00 23.40 346 TYR B N 1
ATOM 5965 C CA . TYR B 1 346 ? -27.881 25.311 40.347 1.00 24.10 346 TYR B CA 1
ATOM 5966 C C . TYR B 1 346 ? -28.783 24.773 41.465 1.00 23.47 346 TYR B C 1
ATOM 5967 O O . TYR B 1 346 ? -29.967 24.829 41.360 1.00 24.54 346 TYR B O 1
ATOM 5976 N N . GLY B 1 347 ? -28.216 24.255 42.539 1.00 23.80 347 GLY B N 1
ATOM 5977 C CA . GLY B 1 347 ? -29.047 23.753 43.630 1.00 22.92 347 GLY B CA 1
ATOM 5978 C C . GLY B 1 347 ? -29.478 24.897 44.560 1.00 22.65 347 GLY B C 1
ATOM 5979 O O . GLY B 1 347 ? -30.295 24.694 45.445 1.00 22.51 347 GLY B O 1
ATOM 5980 N N . VAL B 1 348 ? -28.951 26.099 44.351 1.00 21.12 348 VAL B N 1
ATOM 5981 C CA . VAL B 1 348 ? -29.315 27.228 45.214 1.00 21.75 348 VAL B CA 1
ATOM 5982 C C . VAL B 1 348 ? -29.641 28.458 44.345 1.00 20.70 348 VAL B C 1
ATOM 5983 O O . VAL B 1 348 ? -28.835 29.390 44.220 1.00 22.05 348 VAL B O 1
ATOM 5987 N N . ILE B 1 349 ? -30.789 28.428 43.686 1.00 18.65 349 ILE B N 1
ATOM 5988 C CA . ILE B 1 349 ? -31.192 29.561 42.845 1.00 17.71 349 ILE B CA 1
ATOM 5989 C C . ILE B 1 349 ? -32.572 29.884 43.390 1.00 16.92 349 ILE B C 1
ATOM 5990 O O . ILE B 1 349 ? -33.494 29.094 43.259 1.00 18.07 349 ILE B O 1
ATOM 5995 N N . PRO B 1 350 ? -32.727 31.040 44.023 1.00 17.04 350 PRO B N 1
ATOM 5996 C CA . PRO B 1 350 ? -34.071 31.340 44.561 1.00 17.42 350 PRO B CA 1
ATOM 5997 C C . PRO B 1 350 ? -35.109 31.730 43.462 1.00 18.69 350 PRO B C 1
ATOM 5998 O O . PRO B 1 350 ? -34.748 32.028 42.319 1.00 17.80 350 PRO B O 1
ATOM 6002 N N . ALA B 1 351 ? -36.399 31.747 43.850 1.00 18.15 351 ALA B N 1
ATOM 6003 C CA . ALA B 1 351 ? -37.492 32.123 42.929 1.00 18.82 351 ALA B CA 1
ATOM 6004 C C . ALA B 1 351 ? -38.418 32.945 43.846 1.00 19.16 351 ALA B C 1
ATOM 6005 O O . ALA B 1 351 ? -38.703 32.516 44.980 1.00 20.46 351 ALA B O 1
ATOM 6007 N N . VAL B 1 352 ? -38.863 34.099 43.366 1.00 17.86 352 VAL B N 1
ATOM 6008 C CA . VAL B 1 352 ? -39.719 34.979 44.155 1.00 17.01 352 VAL B CA 1
ATOM 6009 C C . VAL B 1 352 ? -40.958 35.367 43.326 1.00 17.37 352 VAL B C 1
ATOM 6010 O O . VAL B 1 352 ? -40.840 35.521 42.107 1.00 15.93 352 VAL B O 1
ATOM 6014 N N . ILE B 1 353 ? -42.131 35.458 43.996 1.00 16.28 353 ILE B N 1
ATOM 6015 C CA . ILE B 1 353 ? -43.380 35.883 43.365 1.00 13.90 353 ILE B CA 1
ATOM 6016 C C . ILE B 1 353 ? -43.673 37.161 44.107 1.00 13.62 353 ILE B C 1
ATOM 6017 O O . ILE B 1 353 ? -43.788 37.141 45.330 1.00 14.97 353 ILE B O 1
ATOM 6022 N N . TYR B 1 354 ? -43.777 38.277 43.384 1.00 15.54 354 TYR B N 1
ATOM 6023 C CA . TYR B 1 354 ? -43.953 39.558 44.020 1.00 15.48 354 TYR B CA 1
ATOM 6024 C C . TYR B 1 354 ? -45.397 39.999 44.233 1.00 18.05 354 TYR B C 1
ATOM 6025 O O . TYR B 1 354 ? -45.719 41.202 44.202 1.00 16.24 354 TYR B O 1
ATOM 6034 N N . THR B 1 355 ? -46.266 39.018 44.414 1.00 16.89 355 THR B N 1
ATOM 6035 C CA . THR B 1 355 ? -47.647 39.332 44.789 1.00 18.39 355 THR B CA 1
ATOM 6036 C C . THR B 1 355 ? -47.524 39.815 46.258 1.00 18.65 355 THR B C 1
ATOM 6037 O O . THR B 1 355 ? -46.421 39.942 46.786 1.00 19.43 355 THR B O 1
ATOM 6041 N N . MET B 1 356 ? -48.648 40.073 46.914 1.00 19.25 356 MET B N 1
ATOM 6042 C CA . MET B 1 356 ? -48.638 40.489 48.325 1.00 20.30 356 MET B CA 1
ATOM 6043 C C . MET B 1 356 ? -49.713 39.603 48.946 1.00 21.88 356 MET B C 1
ATOM 6044 O O . MET B 1 356 ? -50.890 39.703 48.584 1.00 21.31 356 MET B O 1
ATOM 6049 N N . PRO B 1 357 ? -49.331 38.685 49.861 1.00 21.50 357 PRO B N 1
ATOM 6050 C CA . PRO B 1 357 ? -47.981 38.429 50.349 1.00 19.60 357 PRO B CA 1
ATOM 6051 C C . PRO B 1 357 ? -47.091 37.897 49.252 1.00 17.67 357 PRO B C 1
ATOM 6052 O O . PRO B 1 357 ? -47.572 37.362 48.244 1.00 17.04 357 PRO B O 1
ATOM 6056 N N . GLU B 1 358 ? -45.789 38.028 49.468 1.00 16.19 358 GLU B N 1
ATOM 6057 C CA . GLU B 1 358 ? -44.809 37.533 48.492 1.00 14.84 358 GLU B CA 1
ATOM 6058 C C . GLU B 1 358 ? -44.540 36.073 48.813 1.00 15.43 358 GLU B C 1
ATOM 6059 O O . GLU B 1 358 ? -44.850 35.628 49.903 1.00 13.61 358 GLU B O 1
ATOM 6065 N N . VAL B 1 359 ? -43.951 35.343 47.869 1.00 14.98 359 VAL B N 1
ATOM 6066 C CA . VAL B 1 359 ? -43.586 33.957 48.063 1.00 15.86 359 VAL B CA 1
ATOM 6067 C C . VAL B 1 359 ? -42.136 33.864 47.615 1.00 16.94 359 VAL B C 1
ATOM 6068 O O . VAL B 1 359 ? -41.791 34.370 46.555 1.00 18.03 359 VAL B O 1
ATOM 6072 N N . ALA B 1 360 ? -41.267 33.267 48.424 1.00 17.35 360 ALA B N 1
ATOM 6073 C CA . ALA B 1 360 ? -39.883 33.084 48.024 1.00 17.73 360 ALA B CA 1
ATOM 6074 C C . ALA B 1 360 ? -39.505 31.657 48.395 1.00 18.23 360 ALA B C 1
ATOM 6075 O O . ALA B 1 360 ? -39.894 31.199 49.459 1.00 18.09 360 ALA B O 1
ATOM 6077 N N . SER B 1 361 ? -38.778 30.981 47.508 1.00 17.04 361 SER B N 1
ATOM 6078 C CA . SER B 1 361 ? -38.360 29.591 47.701 1.00 18.81 361 SER B CA 1
ATOM 6079 C C . SER B 1 361 ? -36.958 29.423 47.261 1.00 17.61 361 SER B C 1
ATOM 6080 O O . SER B 1 361 ? -36.518 30.107 46.325 1.00 18.36 361 SER B O 1
ATOM 6083 N N . VAL B 1 362 ? -36.250 28.517 47.927 1.00 16.84 362 VAL B N 1
ATOM 6084 C CA . VAL B 1 362 ? -34.939 28.136 47.443 1.00 17.40 362 VAL B CA 1
ATOM 6085 C C . VAL B 1 362 ? -34.729 26.683 47.845 1.00 16.42 362 VAL B C 1
ATOM 6086 O O . VAL B 1 362 ? -35.252 26.228 48.868 1.00 17.87 362 VAL B O 1
ATOM 6090 N N . GLY B 1 363 ? -34.027 25.946 47.019 1.00 18.88 363 GLY B N 1
ATOM 6091 C CA . GLY B 1 363 ? -33.780 24.542 47.333 1.00 21.63 363 GLY B CA 1
ATOM 6092 C C . GLY B 1 363 ? -34.965 23.674 46.952 1.00 22.85 363 GLY B C 1
ATOM 6093 O O . GLY B 1 363 ? -35.760 24.054 46.088 1.00 21.60 363 GLY B O 1
ATOM 6094 N N . LYS B 1 364 ? -35.111 22.531 47.616 1.00 22.89 364 LYS B N 1
ATOM 6095 C CA . LYS B 1 364 ? -36.174 21.596 47.247 1.00 24.90 364 LYS B CA 1
ATOM 6096 C C . LYS B 1 364 ? -37.528 21.825 47.921 1.00 25.12 364 LYS B C 1
ATOM 6097 O O . LYS B 1 364 ? -37.586 22.302 49.056 1.00 22.11 364 LYS B O 1
ATOM 6103 N N . SER B 1 365 ? -38.595 21.414 47.231 1.00 23.60 365 SER B N 1
ATOM 6104 C CA . SER B 1 365 ? -39.958 21.464 47.785 1.00 24.86 365 SER B CA 1
ATOM 6105 C C . SER B 1 365 ? -40.244 20.102 48.466 1.00 25.43 365 SER B C 1
ATOM 6106 O O . SER B 1 365 ? -39.497 19.112 48.274 1.00 25.26 365 SER B O 1
ATOM 6109 N N . GLU B 1 366 ? -41.323 20.027 49.237 1.00 26.11 366 GLU B N 1
ATOM 6110 C CA . GLU B 1 366 ? -41.671 18.740 49.838 1.00 29.45 366 GLU B CA 1
ATOM 6111 C C . GLU B 1 366 ? -42.019 17.731 48.735 1.00 30.09 366 GLU B C 1
ATOM 6112 O O . GLU B 1 366 ? -41.562 16.585 48.791 1.00 30.11 366 GLU B O 1
ATOM 6118 N N . ASP B 1 367 ? -42.806 18.168 47.742 1.00 30.48 367 ASP B N 1
ATOM 6119 C CA . ASP B 1 367 ? -43.189 17.298 46.624 1.00 33.13 367 ASP B CA 1
ATOM 6120 C C . ASP B 1 367 ? -41.955 16.659 46.023 1.00 33.97 367 ASP B C 1
ATOM 6121 O O . ASP B 1 367 ? -41.977 15.478 45.721 1.00 35.58 367 ASP B O 1
ATOM 6126 N N . GLU B 1 368 ? -40.872 17.414 45.848 1.00 32.50 368 GLU B N 1
ATOM 6127 C CA . GLU B 1 368 ? -39.664 16.805 45.276 1.00 34.42 368 GLU B CA 1
ATOM 6128 C C . GLU B 1 368 ? -38.973 15.840 46.240 1.00 34.12 368 GLU B C 1
ATOM 6129 O O . GLU B 1 368 ? -38.470 14.793 45.831 1.00 34.15 368 GLU B O 1
ATOM 6135 N N . LEU B 1 369 ? -38.935 16.176 47.519 1.00 33.11 369 LEU B N 1
ATOM 6136 C CA . LEU B 1 369 ? -38.292 15.283 48.470 1.00 34.89 369 LEU B CA 1
ATOM 6137 C C . LEU B 1 369 ? -39.043 13.959 48.557 1.00 37.53 369 LEU B C 1
ATOM 6138 O O . LEU B 1 369 ? -38.424 12.902 48.658 1.00 37.88 369 LEU B O 1
ATOM 6143 N N . LYS B 1 370 ? -40.377 14.030 48.537 1.00 40.53 370 LYS B N 1
ATOM 6144 C CA . LYS B 1 370 ? -41.212 12.832 48.587 1.00 44.28 370 LYS B CA 1
ATOM 6145 C C . LYS B 1 370 ? -40.904 12.011 47.344 1.00 46.57 370 LYS B C 1
ATOM 6146 O O . LYS B 1 370 ? -40.644 10.815 47.430 1.00 47.77 370 LYS B O 1
ATOM 6152 N N . LYS B 1 371 ? -40.887 12.666 46.190 1.00 48.41 371 LYS B N 1
ATOM 6153 C CA . LYS B 1 371 ? -40.590 11.979 44.944 1.00 50.29 371 LYS B CA 1
ATOM 6154 C C . LYS B 1 371 ? -39.219 11.291 44.982 1.00 50.08 371 LYS B C 1
ATOM 6155 O O . LYS B 1 371 ? -39.060 10.194 44.449 1.00 51.13 371 LYS B O 1
ATOM 6161 N N . GLU B 1 372 ? -38.235 11.911 45.626 1.00 48.66 372 GLU B N 1
ATOM 6162 C CA . GLU B 1 372 ? -36.893 11.341 45.692 1.00 48.11 372 GLU B CA 1
ATOM 6163 C C . GLU B 1 372 ? -36.688 10.395 46.868 1.00 47.48 372 GLU B C 1
ATOM 6164 O O . GLU B 1 372 ? -35.606 9.842 47.045 1.00 46.52 372 GLU B O 1
ATOM 6170 N N . GLY B 1 373 ? -37.720 10.223 47.683 1.00 45.48 373 GLY B N 1
ATOM 6171 C CA . GLY B 1 373 ? -37.603 9.327 48.821 1.00 45.05 373 GLY B CA 1
ATOM 6172 C C . GLY B 1 373 ? -36.670 9.782 49.939 1.00 44.41 373 GLY B C 1
ATOM 6173 O O . GLY B 1 373 ? -36.166 8.947 50.695 1.00 44.54 373 GLY B O 1
ATOM 6174 N N . VAL B 1 374 ? -36.440 11.090 50.067 1.00 42.22 374 VAL B N 1
ATOM 6175 C CA . VAL B 1 374 ? -35.566 11.600 51.124 1.00 40.39 374 VAL B CA 1
ATOM 6176 C C . VAL B 1 374 ? -36.343 11.686 52.429 1.00 38.29 374 VAL B C 1
ATOM 6177 O O . VAL B 1 374 ? -37.480 12.137 52.437 1.00 39.62 374 VAL B O 1
ATOM 6181 N N . ALA B 1 375 ? -35.763 11.211 53.531 1.00 37.22 375 ALA B N 1
ATOM 6182 C CA . ALA B 1 375 ? -36.450 11.330 54.820 1.00 35.04 375 ALA B CA 1
ATOM 6183 C C . ALA B 1 375 ? -36.094 12.732 55.356 1.00 34.27 375 ALA B C 1
ATOM 6184 O O . ALA B 1 375 ? -34.926 13.058 55.608 1.00 32.65 375 ALA B O 1
ATOM 6186 N N . TYR B 1 376 ? -37.121 13.545 55.545 1.00 33.38 376 TYR B N 1
ATOM 6187 C CA . TYR B 1 376 ? -36.915 14.927 55.969 1.00 31.69 376 TYR B CA 1
ATOM 6188 C C . TYR B 1 376 ? -37.807 15.290 57.134 1.00 31.00 376 TYR B C 1
ATOM 6189 O O . TYR B 1 376 ? -38.776 14.578 57.445 1.00 29.75 376 TYR B O 1
ATOM 6198 N N . LYS B 1 377 ? -37.448 16.388 57.790 1.00 29.79 377 LYS B N 1
ATOM 6199 C CA . LYS B 1 377 ? -38.190 16.919 58.908 1.00 30.77 377 LYS B CA 1
ATOM 6200 C C . LYS B 1 377 ? -38.645 18.324 58.432 1.00 29.52 377 LYS B C 1
ATOM 6201 O O . LYS B 1 377 ? -37.933 18.972 57.652 1.00 26.50 377 LYS B O 1
ATOM 6207 N N . VAL B 1 378 ? -39.830 18.769 58.871 1.00 26.77 378 VAL B N 1
ATOM 6208 C CA . VAL B 1 378 ? -40.337 20.090 58.502 1.00 26.28 378 VAL B CA 1
ATOM 6209 C C . VAL B 1 378 ? -40.406 20.991 59.745 1.00 26.24 378 VAL B C 1
ATOM 6210 O O . VAL B 1 378 ? -40.944 20.583 60.769 1.00 25.64 378 VAL B O 1
ATOM 6214 N N . GLY B 1 379 ? -39.872 22.210 59.656 1.00 24.95 379 GLY B N 1
ATOM 6215 C CA . GLY B 1 379 ? -40.024 23.147 60.758 1.00 22.18 379 GLY B CA 1
ATOM 6216 C C . GLY B 1 379 ? -40.886 24.253 60.164 1.00 22.47 379 GLY B C 1
ATOM 6217 O O . GLY B 1 379 ? -40.554 24.762 59.095 1.00 21.85 379 GLY B O 1
ATOM 6218 N N . LYS B 1 380 ? -41.987 24.626 60.805 1.00 22.30 380 LYS B N 1
ATOM 6219 C CA . LYS B 1 380 ? -42.842 25.653 60.232 1.00 23.61 380 LYS B CA 1
ATOM 6220 C C . LYS B 1 380 ? -43.206 26.666 61.314 1.00 23.57 380 LYS B C 1
ATOM 6221 O O . LYS B 1 380 ? -43.549 26.290 62.457 1.00 24.14 380 LYS B O 1
ATOM 6227 N N . PHE B 1 381 ? -43.111 27.949 60.989 1.00 20.90 381 PHE B N 1
ATOM 6228 C CA . PHE B 1 381 ? -43.427 28.967 61.974 1.00 19.04 381 PHE B CA 1
ATOM 6229 C C . PHE B 1 381 ? -44.348 29.931 61.275 1.00 17.66 381 PHE B C 1
ATOM 6230 O O . PHE B 1 381 ? -43.993 30.483 60.234 1.00 16.95 381 PHE B O 1
ATOM 6238 N N . PRO B 1 382 ? -45.546 30.163 61.830 1.00 18.93 382 PRO B N 1
ATOM 6239 C CA . PRO B 1 382 ? -46.477 31.085 61.166 1.00 19.15 382 PRO B CA 1
ATOM 6240 C C . PRO B 1 382 ? -46.256 32.533 61.530 1.00 19.45 382 PRO B C 1
ATOM 6241 O O . PRO B 1 382 ? -45.858 32.839 62.649 1.00 19.15 382 PRO B O 1
ATOM 6245 N N . PHE B 1 383 ? -46.517 33.437 60.582 1.00 19.51 383 PHE B N 1
ATOM 6246 C CA . PHE B 1 383 ? -46.310 34.846 60.906 1.00 19.37 383 PHE B CA 1
ATOM 6247 C C . PHE B 1 383 ? -47.282 35.431 61.889 1.00 19.88 383 PHE B C 1
ATOM 6248 O O . PHE B 1 383 ? -47.009 36.516 62.459 1.00 17.38 383 PHE B O 1
ATOM 6256 N N . ASN B 1 384 ? -48.388 34.703 62.155 1.00 20.83 384 ASN B N 1
ATOM 6257 C CA . ASN B 1 384 ? -49.314 35.213 63.157 1.00 22.12 384 ASN B CA 1
ATOM 6258 C C . ASN B 1 384 ? -48.711 35.004 64.566 1.00 23.37 384 ASN B C 1
ATOM 6259 O O . ASN B 1 384 ? -49.328 35.367 65.584 1.00 24.61 384 ASN B O 1
ATOM 6264 N N . ALA B 1 385 ? -47.518 34.438 64.635 1.00 19.18 385 ALA B N 1
ATOM 6265 C CA . ALA B 1 385 ? -46.854 34.301 65.931 1.00 19.93 385 ALA B CA 1
ATOM 6266 C C . ALA B 1 385 ? -45.524 35.118 65.934 1.00 19.76 385 ALA B C 1
ATOM 6267 O O . ALA B 1 385 ? -44.753 35.087 66.914 1.00 20.16 385 ALA B O 1
ATOM 6269 N N . ASN B 1 386 ? -45.267 35.852 64.854 1.00 17.63 386 ASN B N 1
ATOM 6270 C CA . ASN B 1 386 ? -44.017 36.630 64.755 1.00 15.62 386 ASN B CA 1
ATOM 6271 C C . ASN B 1 386 ? -44.178 38.050 65.311 1.00 15.68 386 ASN B C 1
ATOM 6272 O O . ASN B 1 386 ? -45.169 38.713 65.016 1.00 15.30 386 ASN B O 1
ATOM 6277 N N . SER B 1 387 ? -43.183 38.505 66.071 1.00 15.32 387 SER B N 1
ATOM 6278 C CA . SER B 1 387 ? -43.199 39.813 66.714 1.00 18.34 387 SER B CA 1
ATOM 6279 C C . SER B 1 387 ? -43.461 40.972 65.758 1.00 16.34 387 SER B C 1
ATOM 6280 O O . SER B 1 387 ? -44.389 41.753 65.974 1.00 17.40 387 SER B O 1
ATOM 6283 N N . ARG B 1 388 ? -42.683 41.076 64.694 1.00 15.95 388 ARG B N 1
ATOM 6284 C CA . ARG B 1 388 ? -42.888 42.195 63.786 1.00 16.37 388 ARG B CA 1
ATOM 6285 C C . ARG B 1 388 ? -44.220 42.169 63.013 1.00 16.74 388 ARG B C 1
ATOM 6286 O O . ARG B 1 388 ? -44.927 43.199 62.884 1.00 16.88 388 ARG B O 1
ATOM 6294 N N . ALA B 1 389 ? -44.562 40.995 62.503 1.00 16.17 389 ALA B N 1
ATOM 6295 C CA . ALA B 1 389 ? -45.784 40.826 61.742 1.00 17.09 389 ALA B CA 1
ATOM 6296 C C . ALA B 1 389 ? -46.987 41.196 62.639 1.00 17.37 389 ALA B C 1
ATOM 6297 O O . ALA B 1 389 ? -47.902 41.840 62.161 1.00 16.38 389 ALA B O 1
ATOM 6299 N N . LYS B 1 390 ? -46.981 40.770 63.911 1.00 19.14 390 LYS B N 1
ATOM 6300 C CA . LYS B 1 390 ? -48.102 41.136 64.799 1.00 20.69 390 LYS B CA 1
ATOM 6301 C C . LYS B 1 390 ? -48.067 42.632 65.127 1.00 21.09 390 LYS B C 1
ATOM 6302 O O . LYS B 1 390 ? -49.102 43.298 65.149 1.00 19.24 390 LYS B O 1
ATOM 6308 N N . ALA B 1 391 ? -46.865 43.175 65.357 1.00 20.27 391 ALA B N 1
ATOM 6309 C CA . ALA B 1 391 ? -46.769 44.602 65.673 1.00 20.09 391 ALA B CA 1
ATOM 6310 C C . ALA B 1 391 ? -47.344 45.504 64.575 1.00 20.90 391 ALA B C 1
ATOM 6311 O O . ALA B 1 391 ? -47.915 46.554 64.880 1.00 21.35 391 ALA B O 1
ATOM 6313 N N . VAL B 1 392 ? -47.182 45.128 63.301 1.00 19.24 392 VAL B N 1
ATOM 6314 C CA . VAL B 1 392 ? -47.670 45.994 62.218 1.00 19.43 392 VAL B CA 1
ATOM 6315 C C . VAL B 1 392 ? -48.911 45.412 61.553 1.00 19.91 392 VAL B C 1
ATOM 6316 O O . VAL B 1 392 ? -49.359 45.882 60.514 1.00 22.58 392 VAL B O 1
ATOM 6320 N N . SER B 1 393 ? -49.433 44.355 62.137 1.00 21.51 393 SER B N 1
ATOM 6321 C CA . SER B 1 393 ? -50.652 43.724 61.667 1.00 20.95 393 SER B CA 1
ATOM 6322 C C . SER B 1 393 ? -50.663 43.204 60.216 1.00 21.97 393 SER B C 1
ATOM 6323 O O . SER B 1 393 ? -51.609 43.438 59.463 1.00 23.17 393 SER B O 1
ATOM 6326 N N . THR B 1 394 ? -49.604 42.517 59.801 1.00 19.96 394 THR B N 1
ATOM 6327 C CA . THR B 1 394 ? -49.546 41.942 58.459 1.00 19.81 394 THR B CA 1
ATOM 6328 C C . THR B 1 394 ? -49.076 40.511 58.764 1.00 20.84 394 THR B C 1
ATOM 6329 O O . THR B 1 394 ? -47.917 40.133 58.545 1.00 20.63 394 THR B O 1
ATOM 6333 N N . GLU B 1 395 ? -50.017 39.736 59.282 1.00 18.72 395 GLU B N 1
ATOM 6334 C CA . GLU B 1 395 ? -49.757 38.378 59.747 1.00 21.32 395 GLU B CA 1
ATOM 6335 C C . GLU B 1 395 ? -49.895 37.219 58.812 1.00 21.71 395 GLU B C 1
ATOM 6336 O O . GLU B 1 395 ? -49.761 36.077 59.255 1.00 20.80 395 GLU B O 1
ATOM 6342 N N . ASP B 1 396 ? -50.159 37.468 57.535 1.00 23.07 396 ASP B N 1
ATOM 6343 C CA . ASP B 1 396 ? -50.322 36.320 56.622 1.00 26.70 396 ASP B CA 1
ATOM 6344 C C . ASP B 1 396 ? -49.014 35.523 56.429 1.00 23.70 396 ASP B C 1
ATOM 6345 O O . ASP B 1 396 ? -47.916 36.100 56.453 1.00 20.43 396 ASP B O 1
ATOM 6350 N N . GLY B 1 397 ? -49.172 34.211 56.232 1.00 18.43 397 GLY B N 1
ATOM 6351 C CA . GLY B 1 397 ? -48.070 33.349 55.842 1.00 18.65 397 GLY B CA 1
ATOM 6352 C C . GLY B 1 397 ? -47.276 32.602 56.882 1.00 19.04 397 GLY B C 1
ATOM 6353 O O . GLY B 1 397 ? -47.631 32.557 58.056 1.00 19.10 397 GLY B O 1
ATOM 6354 N N . PHE B 1 398 ? -46.161 32.038 56.423 1.00 17.97 398 PHE B N 1
ATOM 6355 C CA . PHE B 1 398 ? -45.316 31.283 57.298 1.00 16.52 398 PHE B CA 1
ATOM 6356 C C . PHE B 1 398 ? -43.977 31.043 56.664 1.00 15.69 398 PHE B C 1
ATOM 6357 O O . PHE B 1 398 ? -43.783 31.346 55.497 1.00 16.19 398 PHE B O 1
ATOM 6365 N N . VAL B 1 399 ? -43.055 30.472 57.449 1.00 15.71 399 VAL B N 1
ATOM 6366 C CA . VAL B 1 399 ? -41.756 30.072 56.959 1.00 16.85 399 VAL B CA 1
ATOM 6367 C C . VAL B 1 399 ? -41.734 28.556 57.153 1.00 18.03 399 VAL B C 1
ATOM 6368 O O . VAL B 1 399 ? -42.150 28.055 58.201 1.00 20.91 399 VAL B O 1
ATOM 6372 N N . LYS B 1 400 ? -41.297 27.834 56.139 1.00 18.91 400 LYS B N 1
ATOM 6373 C CA . LYS B 1 400 ? -41.224 26.385 56.231 1.00 21.31 400 LYS B CA 1
ATOM 6374 C C . LYS B 1 400 ? -39.780 26.029 55.834 1.00 20.28 400 LYS B C 1
ATOM 6375 O O . LYS B 1 400 ? -39.288 26.461 54.792 1.00 20.50 400 LYS B O 1
ATOM 6381 N N . VAL B 1 401 ? -39.103 25.282 56.711 1.00 19.59 401 VAL B N 1
ATOM 6382 C CA . VAL B 1 401 ? -37.749 24.844 56.493 1.00 18.81 401 VAL B CA 1
ATOM 6383 C C . VAL B 1 401 ? -37.781 23.319 56.446 1.00 20.45 401 VAL B C 1
ATOM 6384 O O . VAL B 1 401 ? -38.397 22.667 57.307 1.00 20.54 401 VAL B O 1
ATOM 6388 N N . LEU B 1 402 ? -37.139 22.757 55.426 1.00 20.48 402 LEU B N 1
ATOM 6389 C CA . LEU B 1 402 ? -37.083 21.298 55.266 1.00 21.02 402 LEU B CA 1
ATOM 6390 C C . LEU B 1 402 ? -35.651 20.858 55.550 1.00 21.28 402 LEU B C 1
ATOM 6391 O O . LEU B 1 402 ? -34.713 21.394 54.959 1.00 19.48 402 LEU B O 1
ATOM 6396 N N . VAL B 1 403 ? -35.458 19.890 56.450 1.00 21.92 403 VAL B N 1
ATOM 6397 C CA . VAL B 1 403 ? -34.123 19.450 56.716 1.00 22.98 403 VAL B CA 1
ATOM 6398 C C . VAL B 1 403 ? -34.021 17.943 56.564 1.00 24.18 403 VAL B C 1
ATOM 6399 O O . VAL B 1 403 ? -35.027 17.242 56.644 1.00 23.68 403 VAL B O 1
ATOM 6403 N N . ASP B 1 404 ? -32.805 17.489 56.288 1.00 24.75 404 ASP B N 1
ATOM 6404 C CA . ASP B 1 404 ? -32.493 16.059 56.155 1.00 29.03 404 ASP B CA 1
ATOM 6405 C C . ASP B 1 404 ? -32.657 15.502 57.577 1.00 30.83 404 ASP B C 1
ATOM 6406 O O . ASP B 1 404 ? -31.952 15.940 58.500 1.00 28.60 404 ASP B O 1
ATOM 6411 N N . LYS B 1 405 ? -33.575 14.562 57.768 1.00 34.90 405 LYS B N 1
ATOM 6412 C CA . LYS B 1 405 ? -33.808 14.046 59.116 1.00 39.55 405 LYS B CA 1
ATOM 6413 C C . LYS B 1 405 ? -32.589 13.437 59.767 1.00 39.69 405 LYS B C 1
ATOM 6414 O O . LYS B 1 405 ? -32.504 13.387 60.988 1.00 40.21 405 LYS B O 1
ATOM 6420 N N . ALA B 1 406 ? -31.626 13.013 58.962 1.00 38.86 406 ALA B N 1
ATOM 6421 C CA . ALA B 1 406 ? -30.431 12.402 59.504 1.00 39.79 406 ALA B CA 1
ATOM 6422 C C . ALA B 1 406 ? -29.330 13.386 59.879 1.00 39.99 406 ALA B C 1
ATOM 6423 O O . ALA B 1 406 ? -28.758 13.269 60.963 1.00 41.83 406 ALA B O 1
ATOM 6425 N N . THR B 1 407 ? -29.052 14.362 59.012 1.00 37.64 407 THR B N 1
ATOM 6426 C CA . THR B 1 407 ? -27.949 15.295 59.236 1.00 35.18 407 THR B CA 1
ATOM 6427 C C . THR B 1 407 ? -28.276 16.749 59.634 1.00 32.78 407 THR B C 1
ATOM 6428 O O . THR B 1 407 ? -27.367 17.519 59.859 1.00 31.00 407 THR B O 1
ATOM 6432 N N . ASP B 1 408 ? -29.554 17.090 59.695 1.00 31.04 408 ASP B N 1
ATOM 6433 C CA . ASP B 1 408 ? -30.039 18.430 60.028 1.00 30.40 408 ASP B CA 1
ATOM 6434 C C . ASP B 1 408 ? -29.685 19.450 58.912 1.00 29.89 408 ASP B C 1
ATOM 6435 O O . ASP B 1 408 ? -29.837 20.641 59.103 1.00 28.93 408 ASP B O 1
ATOM 6440 N N . ARG B 1 409 ? -29.212 18.992 57.760 1.00 30.04 409 ARG B N 1
ATOM 6441 C CA . ARG B 1 409 ? -28.883 19.947 56.721 1.00 31.80 409 ARG B CA 1
ATOM 6442 C C . ARG B 1 409 ? -30.128 20.550 56.085 1.00 26.82 409 ARG B C 1
ATOM 6443 O O . ARG B 1 409 ? -31.102 19.847 55.811 1.00 22.28 409 ARG B O 1
ATOM 6451 N N . ILE B 1 410 ? -30.111 21.857 55.876 1.00 22.02 410 ILE B N 1
ATOM 6452 C CA . ILE B 1 410 ? -31.272 22.485 55.257 1.00 20.64 410 ILE B CA 1
ATOM 6453 C C . ILE B 1 410 ? -31.366 22.085 53.781 1.00 18.69 410 ILE B C 1
ATOM 6454 O O . ILE B 1 410 ? -30.408 22.273 53.026 1.00 19.04 410 ILE B O 1
ATOM 6459 N N . LEU B 1 411 ? -32.516 21.547 53.387 1.00 18.66 411 LEU B N 1
ATOM 6460 C CA . LEU B 1 411 ? -32.721 21.108 51.992 1.00 19.54 411 LEU B CA 1
ATOM 6461 C C . LEU B 1 411 ? -33.551 22.071 51.153 1.00 17.55 411 LEU B C 1
ATOM 6462 O O . LEU B 1 411 ? -33.541 22.026 49.908 1.00 16.51 411 LEU B O 1
ATOM 6467 N N . GLY B 1 412 ? -34.333 22.886 51.836 1.00 18.24 412 GLY B N 1
ATOM 6468 C CA . GLY B 1 412 ? -35.185 23.827 51.128 1.00 18.69 412 GLY B CA 1
ATOM 6469 C C . GLY B 1 412 ? -35.812 24.784 52.160 1.00 18.11 412 GLY B C 1
ATOM 6470 O O . GLY B 1 412 ? -35.964 24.449 53.342 1.00 18.69 412 GLY B O 1
ATOM 6471 N N . VAL B 1 413 ? -36.166 25.985 51.697 1.00 17.57 413 VAL B N 1
ATOM 6472 C CA . VAL B 1 413 ? -36.765 27.005 52.550 1.00 16.72 413 VAL B CA 1
ATOM 6473 C C . VAL B 1 413 ? -37.833 27.661 51.705 1.00 16.94 413 VAL B C 1
ATOM 6474 O O . VAL B 1 413 ? -37.572 27.997 50.560 1.00 17.63 413 VAL B O 1
ATOM 6478 N N . HIS B 1 414 ? -39.023 27.816 52.265 1.00 16.84 414 HIS B N 1
ATOM 6479 C CA . HIS B 1 414 ? -40.127 28.388 51.547 1.00 18.73 414 HIS B CA 1
ATOM 6480 C C . HIS B 1 414 ? -40.775 29.407 52.470 1.00 18.22 414 HIS B C 1
ATOM 6481 O O . HIS B 1 414 ? -41.115 29.100 53.586 1.00 19.11 414 HIS B O 1
ATOM 6488 N N . ILE B 1 415 ? -41.018 30.589 51.932 1.00 17.75 415 ILE B N 1
ATOM 6489 C CA . ILE B 1 415 ? -41.554 31.661 52.745 1.00 18.28 415 ILE B CA 1
ATOM 6490 C C . ILE B 1 415 ? -42.697 32.372 52.073 1.00 18.54 415 ILE B C 1
ATOM 6491 O O . ILE B 1 415 ? -42.608 32.708 50.904 1.00 19.04 415 ILE B O 1
ATOM 6496 N N . VAL B 1 416 ? -43.751 32.610 52.833 1.00 18.96 416 VAL B N 1
ATOM 6497 C CA . VAL B 1 416 ? -44.870 33.371 52.333 1.00 19.58 416 VAL B CA 1
ATOM 6498 C C . VAL B 1 416 ? -45.055 34.471 53.367 1.00 19.63 416 VAL B C 1
ATOM 6499 O O . VAL B 1 416 ? -45.327 34.185 54.527 1.00 20.26 416 VAL B O 1
ATOM 6503 N N . CYS B 1 417 ? -44.881 35.723 52.958 1.00 19.38 417 CYS B N 1
ATOM 6504 C CA . CYS B 1 417 ? -45.107 36.839 53.867 1.00 16.43 417 CYS B CA 1
ATOM 6505 C C . CYS B 1 417 ? -44.856 38.129 53.114 1.00 15.90 417 CYS B C 1
ATOM 6506 O O . CYS B 1 417 ? -44.447 38.098 51.951 1.00 15.63 417 CYS B O 1
ATOM 6509 N N . THR B 1 418 ? -45.117 39.259 53.751 1.00 14.22 418 THR B N 1
ATOM 6510 C CA . THR B 1 418 ? -44.979 40.524 53.028 1.00 16.28 418 THR B CA 1
ATOM 6511 C C . THR B 1 418 ? -43.581 40.857 52.556 1.00 17.14 418 THR B C 1
ATOM 6512 O O . THR B 1 418 ? -43.428 41.648 51.634 1.00 18.58 418 THR B O 1
ATOM 6516 N N . THR B 1 419 ? -42.566 40.238 53.160 1.00 16.66 419 THR B N 1
ATOM 6517 C CA . THR B 1 419 ? -41.204 40.602 52.837 1.00 16.48 419 THR B CA 1
ATOM 6518 C C . THR B 1 419 ? -40.357 39.384 52.456 1.00 17.11 419 THR B C 1
ATOM 6519 O O . THR B 1 419 ? -39.125 39.401 52.638 1.00 15.88 419 THR B O 1
ATOM 6523 N N . ALA B 1 420 ? -41.011 38.359 51.892 1.00 16.45 420 ALA B N 1
ATOM 6524 C CA . ALA B 1 420 ? -40.323 37.100 51.565 1.00 15.80 420 ALA B CA 1
ATOM 6525 C C . ALA B 1 420 ? -39.138 37.267 50.612 1.00 15.73 420 ALA B C 1
ATOM 6526 O O . ALA B 1 420 ? -38.114 36.581 50.756 1.00 14.11 420 ALA B O 1
ATOM 6528 N N . GLY B 1 421 ? -39.295 38.160 49.623 1.00 13.67 421 GLY B N 1
ATOM 6529 C CA . GLY B 1 421 ? -38.242 38.374 48.636 1.00 13.09 421 GLY B CA 1
ATOM 6530 C C . GLY B 1 421 ? -36.889 38.755 49.255 1.00 15.52 421 GLY B C 1
ATOM 6531 O O . GLY B 1 421 ? -35.833 38.215 48.839 1.00 17.41 421 GLY B O 1
ATOM 6532 N N . GLU B 1 422 ? -36.904 39.638 50.262 1.00 14.45 422 GLU B N 1
ATOM 6533 C CA . GLU B 1 422 ? -35.666 40.042 50.907 1.00 14.79 422 GLU B CA 1
ATOM 6534 C C . GLU B 1 422 ? -35.221 39.024 51.967 1.00 15.90 422 GLU B C 1
ATOM 6535 O O . GLU B 1 422 ? -34.035 38.928 52.227 1.00 18.65 422 GLU B O 1
ATOM 6541 N N . LEU B 1 423 ? -36.142 38.270 52.554 1.00 15.66 423 LEU B N 1
ATOM 6542 C CA . LEU B 1 423 ? -35.754 37.255 53.541 1.00 15.75 423 LEU B CA 1
ATOM 6543 C C . LEU B 1 423 ? -35.000 36.045 52.955 1.00 17.13 423 LEU B C 1
ATOM 6544 O O . LEU B 1 423 ? -34.161 35.422 53.642 1.00 17.02 423 LEU B O 1
ATOM 6549 N N . ILE B 1 424 ? -35.305 35.698 51.713 1.00 17.02 424 ILE B N 1
ATOM 6550 C CA . ILE B 1 424 ? -34.716 34.503 51.110 1.00 16.38 424 ILE B CA 1
ATOM 6551 C C . ILE B 1 424 ? -33.185 34.595 50.933 1.00 17.08 424 ILE B C 1
ATOM 6552 O O . ILE B 1 424 ? -32.506 33.578 50.986 1.00 16.79 424 ILE B O 1
ATOM 6557 N N . GLY B 1 425 ? -32.632 35.815 50.836 1.00 15.48 425 GLY B N 1
ATOM 6558 C CA . GLY B 1 425 ? -31.190 35.934 50.701 1.00 14.41 425 GLY B CA 1
ATOM 6559 C C . GLY B 1 425 ? -30.468 35.207 51.841 1.00 14.88 425 GLY B C 1
ATOM 6560 O O . GLY B 1 425 ? -29.471 34.500 51.604 1.00 15.21 425 GLY B O 1
ATOM 6561 N N . GLU B 1 426 ? -30.975 35.340 53.065 1.00 15.02 426 GLU B N 1
ATOM 6562 C CA . GLU B 1 426 ? -30.355 34.660 54.223 1.00 16.15 426 GLU B CA 1
ATOM 6563 C C . GLU B 1 426 ? -30.369 33.121 54.036 1.00 16.54 426 GLU B C 1
ATOM 6564 O O . GLU B 1 426 ? -29.416 32.425 54.370 1.00 18.38 426 GLU B O 1
ATOM 6570 N N . ALA B 1 427 ? -31.480 32.613 53.537 1.00 16.66 427 ALA B N 1
ATOM 6571 C CA . ALA B 1 427 ? -31.673 31.163 53.279 1.00 17.85 427 ALA B CA 1
ATOM 6572 C C . ALA B 1 427 ? -30.740 30.717 52.162 1.00 17.90 427 ALA B C 1
ATOM 6573 O O . ALA B 1 427 ? -30.175 29.614 52.208 1.00 17.86 427 ALA B O 1
ATOM 6575 N N . CYS B 1 428 ? -30.554 31.570 51.157 1.00 17.36 428 CYS B N 1
ATOM 6576 C CA . CYS B 1 428 ? -29.644 31.228 50.055 1.00 18.81 428 CYS B CA 1
ATOM 6577 C C . CYS B 1 428 ? -28.212 31.082 50.567 1.00 20.40 428 CYS B C 1
ATOM 6578 O O . CYS B 1 428 ? -27.507 30.148 50.182 1.00 18.97 428 CYS B O 1
ATOM 6581 N N . LEU B 1 429 ? -27.768 32.025 51.410 1.00 19.40 429 LEU B N 1
ATOM 6582 C CA . LEU B 1 429 ? -26.400 31.970 51.929 1.00 18.35 429 LEU B CA 1
ATOM 6583 C C . LEU B 1 429 ? -26.259 30.702 52.792 1.00 19.34 429 LEU B C 1
ATOM 6584 O O . LEU B 1 429 ? -25.250 29.986 52.754 1.00 19.42 429 LEU B O 1
ATOM 6589 N N . ALA B 1 430 ? -27.292 30.434 53.588 1.00 19.24 430 ALA B N 1
ATOM 6590 C CA . ALA B 1 430 ? -27.303 29.230 54.413 1.00 18.62 430 ALA B CA 1
ATOM 6591 C C . ALA B 1 430 ? -27.085 27.981 53.566 1.00 19.29 430 ALA B C 1
ATOM 6592 O O . ALA B 1 430 ? -26.251 27.113 53.909 1.00 20.34 430 ALA B O 1
ATOM 6594 N N . MET B 1 431 ? -27.801 27.866 52.457 1.00 20.01 431 MET B N 1
ATOM 6595 C CA . MET B 1 431 ? -27.690 26.655 51.650 1.00 21.28 431 MET B CA 1
ATOM 6596 C C . MET B 1 431 ? -26.404 26.588 50.846 1.00 23.64 431 MET B C 1
ATOM 6597 O O . MET B 1 431 ? -25.836 25.506 50.629 1.00 21.92 431 MET B O 1
ATOM 6602 N N . GLU B 1 432 ? -25.925 27.754 50.423 1.00 25.37 432 GLU B N 1
ATOM 6603 C CA . GLU B 1 432 ? -24.672 27.837 49.681 1.00 28.71 432 GLU B CA 1
ATOM 6604 C C . GLU B 1 432 ? -23.565 27.250 50.589 1.00 31.36 432 GLU B C 1
ATOM 6605 O O . GLU B 1 432 ? -22.651 26.546 50.125 1.00 31.90 432 GLU B O 1
ATOM 6611 N N . TYR B 1 433 ? -23.681 27.523 51.889 1.00 33.01 433 TYR B N 1
ATOM 6612 C CA . TYR B 1 433 ? -22.741 27.056 52.920 1.00 36.59 433 TYR B CA 1
ATOM 6613 C C . TYR B 1 433 ? -23.027 25.655 53.448 1.00 34.49 433 TYR B C 1
ATOM 6614 O O . TYR B 1 433 ? -22.267 25.142 54.245 1.00 35.60 433 TYR B O 1
ATOM 6623 N N . GLY B 1 434 ? -24.127 25.045 53.039 1.00 31.88 434 GLY B N 1
ATOM 6624 C CA . GLY B 1 434 ? -24.451 23.732 53.562 1.00 30.86 434 GLY B CA 1
ATOM 6625 C C . GLY B 1 434 ? -24.836 23.780 55.039 1.00 29.86 434 GLY B C 1
ATOM 6626 O O . GLY B 1 434 ? -24.603 22.819 55.784 1.00 29.26 434 GLY B O 1
ATOM 6627 N N . ALA B 1 435 ? -25.428 24.887 55.487 1.00 25.74 435 ALA B N 1
ATOM 6628 C CA . ALA B 1 435 ? -25.842 24.998 56.878 1.00 23.54 435 ALA B CA 1
ATOM 6629 C C . ALA B 1 435 ? -26.922 23.997 57.357 1.00 23.80 435 ALA B C 1
ATOM 6630 O O . ALA B 1 435 ? -27.773 23.501 56.569 1.00 22.69 435 ALA B O 1
ATOM 6632 N N . SER B 1 436 ? -26.902 23.743 58.665 1.00 21.65 436 SER B N 1
ATOM 6633 C CA . SER B 1 436 ? -27.888 22.896 59.302 1.00 22.92 436 SER B CA 1
ATOM 6634 C C . SER B 1 436 ? -28.925 23.867 59.910 1.00 22.34 436 SER B C 1
ATOM 6635 O O . SER B 1 436 ? -28.665 25.048 60.018 1.00 22.75 436 SER B O 1
ATOM 6638 N N . SER B 1 437 ? -30.079 23.376 60.315 1.00 20.53 437 SER B N 1
ATOM 6639 C CA . SER B 1 437 ? -31.052 24.263 60.896 1.00 21.25 437 SER B CA 1
ATOM 6640 C C . SER B 1 437 ? -30.516 24.849 62.202 1.00 22.53 437 SER B C 1
ATOM 6641 O O . SER B 1 437 ? -30.843 25.995 62.586 1.00 20.26 437 SER B O 1
ATOM 6644 N N . GLU B 1 438 ? -29.682 24.083 62.899 1.00 20.97 438 GLU B N 1
ATOM 6645 C CA . GLU B 1 438 ? -29.137 24.551 64.156 1.00 20.72 438 GLU B CA 1
ATOM 6646 C C . GLU B 1 438 ? -28.197 25.758 63.952 1.00 22.43 438 GLU B C 1
ATOM 6647 O O . GLU B 1 438 ? -28.190 26.670 64.768 1.00 21.83 438 GLU B O 1
ATOM 6653 N N . ASP B 1 439 ? -27.440 25.764 62.858 1.00 20.02 439 ASP B N 1
ATOM 6654 C CA . ASP B 1 439 ? -26.547 26.854 62.545 1.00 22.52 439 ASP B CA 1
ATOM 6655 C C . ASP B 1 439 ? -27.340 28.181 62.452 1.00 22.28 439 ASP B C 1
ATOM 6656 O O . ASP B 1 439 ? -26.917 29.217 62.981 1.00 20.80 439 ASP B O 1
ATOM 6661 N N . VAL B 1 440 ? -28.475 28.134 61.755 1.00 20.78 440 VAL B N 1
ATOM 6662 C CA . VAL B 1 440 ? -29.296 29.343 61.577 1.00 20.17 440 VAL B CA 1
ATOM 6663 C C . VAL B 1 440 ? -30.045 29.665 62.849 1.00 19.66 440 VAL B C 1
ATOM 6664 O O . VAL B 1 440 ? -30.108 30.833 63.286 1.00 18.08 440 VAL B O 1
ATOM 6668 N N . GLY B 1 441 ? -30.589 28.617 63.464 1.00 18.21 441 GLY B N 1
ATOM 6669 C CA . GLY B 1 441 ? -31.329 28.784 64.693 1.00 19.66 441 GLY B CA 1
ATOM 6670 C C . GLY B 1 441 ? -30.537 29.376 65.845 1.00 22.53 441 GLY B C 1
ATOM 6671 O O . GLY B 1 441 ? -31.096 30.055 66.694 1.00 24.11 441 GLY B O 1
ATOM 6672 N N . ARG B 1 442 ? -29.243 29.125 65.890 1.00 22.41 442 ARG B N 1
ATOM 6673 C CA . ARG B 1 442 ? -28.447 29.677 66.970 1.00 24.16 442 ARG B CA 1
ATOM 6674 C C . ARG B 1 442 ? -27.831 31.035 66.642 1.00 22.60 442 ARG B C 1
ATOM 6675 O O . ARG B 1 442 ? -27.083 31.557 67.435 1.00 25.80 442 ARG B O 1
ATOM 6683 N N . THR B 1 443 ? -28.146 31.605 65.476 1.00 21.14 443 THR B N 1
ATOM 6684 C CA . THR B 1 443 ? -27.582 32.901 65.109 1.00 18.50 443 THR B CA 1
ATOM 6685 C C . THR B 1 443 ? -28.514 33.966 65.688 1.00 19.02 443 THR B C 1
ATOM 6686 O O . THR B 1 443 ? -29.727 33.805 65.695 1.00 18.61 443 THR B O 1
ATOM 6690 N N . CYS B 1 444 ? -27.953 35.052 66.172 1.00 18.90 444 CYS B N 1
ATOM 6691 C CA . CYS B 1 444 ? -28.766 36.101 66.769 1.00 19.50 444 CYS B CA 1
ATOM 6692 C C . CYS B 1 444 ? -29.490 36.855 65.640 1.00 19.64 444 CYS B C 1
ATOM 6693 O O . CYS B 1 444 ? -28.835 37.324 64.706 1.00 20.32 444 CYS B O 1
ATOM 6696 N N . HIS B 1 445 ? -30.819 36.937 65.697 1.00 17.14 445 HIS B N 1
ATOM 6697 C CA . HIS B 1 445 ? -31.531 37.711 64.675 1.00 17.00 445 HIS B CA 1
ATOM 6698 C C . HIS B 1 445 ? -32.121 38.923 65.384 1.00 15.78 445 HIS B C 1
ATOM 6699 O O . HIS B 1 445 ? -32.592 38.802 66.518 1.00 16.96 445 HIS B O 1
ATOM 6706 N N . ALA B 1 446 ? -32.115 40.079 64.725 1.00 14.59 446 ALA B N 1
ATOM 6707 C CA . ALA B 1 446 ? -32.643 41.269 65.371 1.00 16.92 446 ALA B CA 1
ATOM 6708 C C . ALA B 1 446 ? -34.119 41.132 65.690 1.00 17.25 446 ALA B C 1
ATOM 6709 O O . ALA B 1 446 ? -34.876 40.477 64.943 1.00 17.21 446 ALA B O 1
ATOM 6711 N N . HIS B 1 447 ? -34.528 41.774 66.787 1.00 16.94 447 HIS B N 1
ATOM 6712 C CA . HIS B 1 447 ? -35.935 41.732 67.257 1.00 17.49 447 HIS B CA 1
ATOM 6713 C C . HIS B 1 447 ? -36.466 43.171 67.331 1.00 17.07 447 HIS B C 1
ATOM 6714 O O . HIS B 1 447 ? -35.827 44.015 67.931 1.00 18.33 447 HIS B O 1
ATOM 6721 N N . PRO B 1 448 ? -37.659 43.453 66.774 1.00 16.79 448 PRO B N 1
ATOM 6722 C CA . PRO B 1 448 ? -38.562 42.534 66.074 1.00 17.91 448 PRO B CA 1
ATOM 6723 C C . PRO B 1 448 ? -38.331 42.545 64.552 1.00 16.60 448 PRO B C 1
ATOM 6724 O O . PRO B 1 448 ? -38.258 43.612 63.928 1.00 16.97 448 PRO B O 1
ATOM 6728 N N . THR B 1 449 ? -38.146 41.370 63.961 1.00 16.38 449 THR B N 1
ATOM 6729 C CA . THR B 1 449 ? -38.046 41.297 62.511 1.00 16.47 449 THR B CA 1
ATOM 6730 C C . THR B 1 449 ? -38.742 40.034 62.031 1.00 16.42 449 THR B C 1
ATOM 6731 O O . THR B 1 449 ? -38.903 39.083 62.786 1.00 16.09 449 THR B O 1
ATOM 6735 N N . MET B 1 450 ? -39.162 40.052 60.772 1.00 15.20 450 MET B N 1
ATOM 6736 C CA . MET B 1 450 ? -39.751 38.856 60.224 1.00 16.13 450 MET B CA 1
ATOM 6737 C C . MET B 1 450 ? -38.657 37.786 60.064 1.00 15.85 450 MET B C 1
ATOM 6738 O O . MET B 1 450 ? -38.962 36.616 60.017 1.00 15.60 450 MET B O 1
ATOM 6743 N N . SER B 1 451 ? -37.383 38.185 59.975 1.00 15.76 451 SER B N 1
ATOM 6744 C CA . SER B 1 451 ? -36.332 37.146 59.864 1.00 15.02 451 SER B CA 1
ATOM 6745 C C . SER B 1 451 ? -36.327 36.230 61.120 1.00 15.61 451 SER B C 1
ATOM 6746 O O . SER B 1 451 ? -35.818 35.080 61.079 1.00 15.90 451 SER B O 1
ATOM 6749 N N . GLU B 1 452 ? -36.899 36.690 62.231 1.00 16.28 452 GLU B N 1
ATOM 6750 C CA . GLU B 1 452 ? -36.974 35.803 63.409 1.00 16.07 452 GLU B CA 1
ATOM 6751 C C . GLU B 1 452 ? -37.803 34.538 63.123 1.00 16.69 452 GLU B C 1
ATOM 6752 O O . GLU B 1 452 ? -37.618 33.531 63.796 1.00 16.74 452 GLU B O 1
ATOM 6758 N N . ALA B 1 453 ? -38.723 34.608 62.173 1.00 16.20 453 ALA B N 1
ATOM 6759 C CA . ALA B 1 453 ? -39.560 33.449 61.840 1.00 15.66 453 ALA B CA 1
ATOM 6760 C C . ALA B 1 453 ? -38.680 32.382 61.175 1.00 17.39 453 ALA B C 1
ATOM 6761 O O . ALA B 1 453 ? -38.981 31.181 61.288 1.00 16.98 453 ALA B O 1
ATOM 6763 N N . LEU B 1 454 ? -37.636 32.812 60.474 1.00 15.51 454 LEU B N 1
ATOM 6764 C CA . LEU B 1 454 ? -36.719 31.847 59.853 1.00 18.21 454 LEU B CA 1
ATOM 6765 C C . LEU B 1 454 ? -35.890 31.184 60.985 1.00 18.26 454 LEU B C 1
ATOM 6766 O O . LEU B 1 454 ? -35.723 29.947 61.031 1.00 16.22 454 LEU B O 1
ATOM 6771 N N . LYS B 1 455 ? -35.421 32.006 61.912 1.00 17.81 455 LYS B N 1
ATOM 6772 C CA . LYS B 1 455 ? -34.653 31.492 63.054 1.00 18.61 455 LYS B CA 1
ATOM 6773 C C . LYS B 1 455 ? -35.510 30.473 63.818 1.00 18.71 455 LYS B C 1
ATOM 6774 O O . LYS B 1 455 ? -35.060 29.360 64.146 1.00 18.80 455 LYS B O 1
ATOM 6780 N N . GLU B 1 456 ? -36.758 30.833 64.096 1.00 18.87 456 GLU B N 1
ATOM 6781 C CA . GLU B 1 456 ? -37.592 29.914 64.863 1.00 20.79 456 GLU B CA 1
ATOM 6782 C C . GLU B 1 456 ? -38.085 28.685 64.119 1.00 21.51 456 GLU B C 1
ATOM 6783 O O . GLU B 1 456 ? -38.266 27.604 64.755 1.00 20.40 456 GLU B O 1
ATOM 6789 N N . ALA B 1 457 ? -38.281 28.804 62.805 1.00 19.61 457 ALA B N 1
ATOM 6790 C CA . ALA B 1 457 ? -38.696 27.619 62.032 1.00 19.11 457 ALA B CA 1
ATOM 6791 C C . ALA B 1 457 ? -37.471 26.677 62.082 1.00 20.26 457 ALA B C 1
ATOM 6792 O O . ALA B 1 457 ? -37.626 25.469 62.117 1.00 21.71 457 ALA B O 1
ATOM 6794 N N . CYS B 1 458 ? -36.255 27.216 62.045 1.00 19.15 458 CYS B N 1
ATOM 6795 C CA . CYS B 1 458 ? -35.068 26.351 62.161 1.00 19.45 458 CYS B CA 1
ATOM 6796 C C . CYS B 1 458 ? -35.023 25.714 63.553 1.00 21.92 458 CYS B C 1
ATOM 6797 O O . CYS B 1 458 ? -34.657 24.531 63.695 1.00 21.25 458 CYS B O 1
ATOM 6800 N N . MET B 1 459 ? -35.359 26.490 64.589 1.00 21.14 459 MET B N 1
ATOM 6801 C CA . MET B 1 459 ? -35.363 25.929 65.935 1.00 24.30 459 MET B CA 1
ATOM 6802 C C . MET B 1 459 ? -36.381 24.798 66.064 1.00 24.65 459 MET B C 1
ATOM 6803 O O . MET B 1 459 ? -36.203 23.873 66.881 1.00 25.23 459 MET B O 1
ATOM 6808 N N . ALA B 1 460 ? -37.454 24.851 65.277 1.00 24.15 460 ALA B N 1
ATOM 6809 C CA . ALA B 1 460 ? -38.470 23.810 65.363 1.00 24.24 460 ALA B CA 1
ATOM 6810 C C . ALA B 1 460 ? -37.905 22.511 64.784 1.00 26.13 460 ALA B C 1
ATOM 6811 O O . ALA B 1 460 ? -38.457 21.459 65.028 1.00 25.02 460 ALA B O 1
ATOM 6813 N N . LEU B 1 461 ? -36.823 22.587 64.011 1.00 25.86 461 LEU B N 1
ATOM 6814 C CA . LEU B 1 461 ? -36.253 21.378 63.441 1.00 27.24 461 LEU B CA 1
ATOM 6815 C C . LEU B 1 461 ? -35.328 20.712 64.433 1.00 29.37 461 LEU B C 1
ATOM 6816 O O . LEU B 1 461 ? -35.561 19.555 64.782 1.00 31.13 461 LEU B O 1
ATOM 6821 N N . PHE B 1 462 ? -34.302 21.417 64.906 1.00 29.12 462 PHE B N 1
ATOM 6822 C CA . PHE B 1 462 ? -33.371 20.757 65.848 1.00 30.27 462 PHE B CA 1
ATOM 6823 C C . PHE B 1 462 ? -33.773 20.774 67.320 1.00 30.53 462 PHE B C 1
ATOM 6824 O O . PHE B 1 462 ? -33.180 20.055 68.135 1.00 31.62 462 PHE B O 1
ATOM 6832 N N . ALA B 1 463 ? -34.767 21.576 67.678 1.00 29.08 463 ALA B N 1
ATOM 6833 C CA . ALA B 1 463 ? -35.189 21.675 69.065 1.00 28.59 463 ALA B CA 1
ATOM 6834 C C . ALA B 1 463 ? -36.660 22.001 69.019 1.00 28.84 463 ALA B C 1
ATOM 6835 O O . ALA B 1 463 ? -37.417 21.247 68.396 1.00 29.27 463 ALA B O 1
ATOM 6837 N N . LYS B 1 464 ? -37.073 23.089 69.696 1.00 28.56 464 LYS B N 1
ATOM 6838 C CA . LYS B 1 464 ? -38.459 23.549 69.641 1.00 29.56 464 LYS B CA 1
ATOM 6839 C C . LYS B 1 464 ? -38.411 25.068 69.415 1.00 29.47 464 LYS B C 1
ATOM 6840 O O . LYS B 1 464 ? -37.426 25.702 69.805 1.00 26.76 464 LYS B O 1
ATOM 6846 N N . THR B 1 465 ? -39.436 25.625 68.768 1.00 27.32 465 THR B N 1
ATOM 6847 C CA . THR B 1 465 ? -39.478 27.072 68.585 1.00 29.50 465 THR B CA 1
ATOM 6848 C C . THR B 1 465 ? -39.835 27.617 69.979 1.00 28.51 465 THR B C 1
ATOM 6849 O O . THR B 1 465 ? -40.295 26.875 70.857 1.00 26.22 465 THR B O 1
ATOM 6853 N N . ILE B 1 466 ? -39.628 28.909 70.188 1.00 27.89 466 ILE B N 1
ATOM 6854 C CA . ILE B 1 466 ? -39.901 29.519 71.480 1.00 27.45 466 ILE B CA 1
ATOM 6855 C C . ILE B 1 466 ? -41.251 30.180 71.496 1.00 27.84 466 ILE B C 1
ATOM 6856 O O . ILE B 1 466 ? -42.035 30.007 72.426 1.00 25.04 466 ILE B O 1
ATOM 6861 N N . ASN B 1 467 ? -41.531 30.922 70.428 1.00 26.34 467 ASN B N 1
ATOM 6862 C CA . ASN B 1 467 ? -42.739 31.696 70.349 1.00 27.03 467 ASN B CA 1
ATOM 6863 C C . ASN B 1 467 ? -43.960 31.081 69.697 1.00 28.39 467 ASN B C 1
ATOM 6864 O O . ASN B 1 467 ? -44.951 31.760 69.436 1.00 28.12 467 ASN B O 1
ATOM 6869 N N . PHE B 1 468 ? -43.908 29.774 69.497 1.00 29.12 468 PHE B N 1
ATOM 6870 C CA . PHE B 1 468 ? -45.029 29.050 68.942 1.00 33.80 468 PHE B CA 1
ATOM 6871 C C . PHE B 1 468 ? -44.911 27.630 69.475 1.00 34.35 468 PHE B C 1
ATOM 6872 O O . PHE B 1 468 ? -43.758 27.194 69.593 1.00 37.24 468 PHE B O 1
#

Nearest PDB structures (foldseek):
  2qae-assembly1_B  TM=1.002E+00  e=0.000E+00  Trypanosoma cruzi
  5u8w-assembly1_B  TM=9.760E-01  e=5.081E-67  Pseudomonas aeruginosa UCBPP-PA14
  5tr3-assembly1_A  TM=9.761E-01  e=8.491E-66  Pseudomonas putida KT2440
  1lpf-assembly1_B  TM=9.746E-01  e=1.850E-65  Pseudomonas fluorescens
  3lad-assembly1_B  TM=9.766E-01  e=5.302E-64  Azotobacter vinelandii

Sequence (930 aa):
NPYDVVVIGGGPGGYVASIKAAQLGMKTACVEKRGALGGTCLNVGCIPSKALLHATHLYHDAHANFARYGLMGGEGVTMDSAKMQQQKERAVKGLTGGVEYLFKKNKVTYYKGEGSFETAHSIRVNGLDGKQEMLETKKTIIATGSEPTELPFLPFDEKVVLSSTGALALPRVPKTMVVIGGGVIGLELGSVWARLGAEVTVVEFAPRCAPTLDEDVTNALVGALAKNEKMKFMTSTKVVGGTNNGDSVSLEVEGKRETVTCEALLVSVGRRPFTGGLGLDKINVAKNERGFVKIGDHFETSIPDVYAIGDVVDKGPMLAHKAEDEGVACAEILAGKPGHVNYGVIPAVIYTMPEVASVGKSEDELKKEGVAYKVGKFPFNANSRAKAVSTEDGFVKVLVDKATDRILGVHIVCTTAGELIGEACLAMEYGASSEDVGRTCHAHPTMSEALKEACMALFAKTINFNPYDVVVIGGGPGGYVASIKAAQLGMKTACVEKRGALGGTCLNVGCIPSKALLHATHLYHDAHANFARYGLMGGEGVTMDSAKMQQQKERAVKGLTGGVEYLFKKNKVTYYKGEGSFETAHSIRVNGLDGKQEMLETKKTIIATGSEPTELPFLPFDEKVVLSSTGALALPRVPKTMVVIGGGVIGLELGSVWARLGAEVTVVEFAPRCAPTLDEDVTNALVGALAKNEKMKFMTSTKVVGGTNNGDSVSLEVEGKRETVTCEALLVSVGRRPFTGGLGLDKINVAKNERGFVKIGDHFETSIPDVYAIGDVVDKGPMLAHKAEDEGVACAEILAGKPGHVNYGVIPAVIYTMPEVASVGKSEDELKKEGVAYKVGKFPFNANSRAKAVSTEDGFVKVLVDKATDRILGVHIVCTTAGELIGEACLAMEYGASSEDVGRTCHAHPTMSEALKEACMALFAKTINF

Organism: Trypanosoma cruzi (NCBI:txid5693)

Radius of gyration: 29.53 Å; Cα contacts (8 Å, |Δi|>4): 2377; chains: 2; bounding box: 63×71×94 Å

Foldseek 3Di:
DAWAEEEEAQALQRLLLLLLLLVLPTQAEYEHAPPWGHGCCLPQRVQLLLLLLVVLVVLLCLCPPQVVVPHPDSVVDADQLQVSLVVSVVRSVVVRVVSVVSCVVSVHHYAHAHWADPEQFWIWGCGPVRDIDIYGYQFYEYEQAWFFDADVQDGDPLQAENESRSLSPDSDQWQEEEEEALELSSVSSQQSNLSNHHAYEYEELAPAHNVQADPVQRVLVVVVCCVRSVYHYHYNKAWDHKDDPPQKIWTWMDVPIDIDITRHYYYRRDIAADCPNHHCVVHVFDADPRQAGEADQLQHTPDPRYGYAANRHPDADRDSVRSNLNSNQNSQVSSVHHGGDDRQFDKDWRQNVQIKIKGADHVVVCVVVVFDKDKQKFFQVLAQVCVVVVFGGWIKIWIARLVPQFTGMIMTTGNPRVVLCVVVSVCVVVRHGLVNLLPDDDDPRDPNVRSNQSSCVRVHHGDRD/DAWAEEEEAQALQRLLLLLLLLVLPTQAEYEYAPPWGHPCCLQQRVQLLLLLLVVLVVLLCLCPPQVVVPHPDSVVDADQLQVSLVVSVVRSVVVRVVSVVSCVVSVHHYAHAHWADPEQFWIWGCGPVRDIDIYGYQFYEYEQAWFFDADVQDGDPLQAENESRSLSDDSDQWQEEEEEALELSSVSSQLSRLSNHHAYEYEELAPAHNVQADPVQRVLVVVVCCVRSVYHYHYNKAWDHKDDPPQKIWTWMDVPIDIDITRHYYYRRDIAADCPNHHCVVHVFDADPRQAGEADQLQDTPDPRYGYAANRHPDADRDSVRSNLNSNQNSQVSSVHHRGDDRQFDKDWRQNVQIKIKTADHVVVCVVVVFDKDKQKFFQVLAQVCVVVVFGGWIKIWIARLVPQFTGMIMTTGNPNVVLCVVVSVCVVVRHGLVVLLPDDDDPRDPNVRSNQSSCVRVHHGDRD

InterPro domains:
  IPR001100 Pyridine nucleotide-disulphide oxidoreductase, class I [PIRSF000350] (11-469)
  IPR004099 Pyridine nucleotide-disulphide oxidoreductase, dimerisation domain [PF02852] (358-466)
  IPR006258 Dihydrolipoamide dehydrogenase [TIGR01350] (12-476)
  IPR012999 Pyridine nucleotide-disulphide oxidoreductase, class I, active site [PS00076] (47-57)
  IPR016156 FAD/NAD-linked reductase, dimerisation domain superfamily [G3DSA:3.30.390.30] (357-477)
  IPR016156 FAD/NAD-linked reductase, dimerisation domain superfamily [SSF55424] (354-474)
  IPR023753 FAD/NAD(P)-binding domain [PF07992] (12-339)
  IPR036188 FAD/NAD(P)-binding domain superfamily [G3DSA:3.50.50.60] (12-340)
  IPR036188 FAD/NAD(P)-binding domain superfamily [G3DSA:3.50.50.60] (158-281)
  IPR036188 FAD/NAD(P)-binding domain superfamily [SSF51905] (11-332)
  IPR050151 Class-I pyridine nucleotide-disulfide oxidoreductase [PTHR22912] (12-469)

B-factor: mean 29.41, std 12.07, range [12.44, 93.67]